Protein AF-A0A9P0GVW8-F1 (afdb_monomer)

Structure (mmCIF, N/CA/C/O backbone):
data_AF-A0A9P0GVW8-F1
#
_entry.id   AF-A0A9P0GVW8-F1
#
loop_
_atom_site.group_PDB
_atom_site.id
_atom_site.type_symbol
_atom_site.label_atom_id
_atom_site.label_alt_id
_atom_site.label_comp_id
_atom_site.label_asym_id
_atom_site.label_entity_id
_atom_site.label_seq_id
_atom_site.pdbx_PDB_ins_code
_atom_site.Cartn_x
_atom_site.Cartn_y
_atom_site.Cartn_z
_atom_site.occupancy
_atom_site.B_iso_or_equiv
_atom_site.auth_seq_id
_atom_site.auth_comp_id
_atom_site.auth_asym_id
_atom_site.auth_atom_id
_atom_site.pdbx_PDB_model_num
ATOM 1 N N . MET A 1 1 ? -28.899 -47.612 25.174 1.00 37.31 1 MET A N 1
ATOM 2 C CA . MET A 1 1 ? -28.979 -46.302 25.855 1.00 37.31 1 MET A CA 1
ATOM 3 C C . MET A 1 1 ? -28.428 -46.470 27.262 1.00 37.31 1 MET A C 1
ATOM 5 O O . MET A 1 1 ? -29.170 -46.831 28.167 1.00 37.31 1 MET A O 1
ATOM 9 N N . GLU A 1 2 ? -27.118 -46.295 27.426 1.00 34.00 2 GLU A N 1
ATOM 10 C CA . GLU A 1 2 ? -26.488 -46.214 28.748 1.00 34.00 2 GLU A CA 1
ATOM 11 C C . GLU A 1 2 ? -26.819 -44.853 29.369 1.00 34.00 2 GLU A C 1
ATOM 13 O O . GLU A 1 2 ? -26.696 -43.812 28.721 1.00 34.00 2 GLU A O 1
ATOM 18 N N . LYS A 1 3 ? -27.315 -44.865 30.608 1.00 38.97 3 LYS A N 1
ATOM 19 C CA . LYS A 1 3 ? -27.666 -43.654 31.353 1.00 38.97 3 LYS A CA 1
ATOM 20 C C . LYS A 1 3 ? -26.380 -42.923 31.745 1.00 38.97 3 LYS A C 1
ATOM 22 O O . LYS A 1 3 ? -25.624 -43.418 32.576 1.00 38.97 3 LYS A O 1
ATOM 27 N N . LEU A 1 4 ? -26.161 -41.739 31.174 1.00 36.34 4 LEU A N 1
ATOM 28 C CA . LEU A 1 4 ? -25.151 -40.789 31.641 1.00 36.34 4 LEU A CA 1
ATOM 29 C C . LEU A 1 4 ? -25.430 -40.434 33.108 1.00 36.34 4 LEU A C 1
ATOM 31 O O . LEU A 1 4 ? -26.510 -39.948 33.447 1.00 36.34 4 LEU A O 1
ATOM 35 N N . VAL A 1 5 ? -24.452 -40.697 33.974 1.00 40.62 5 VAL A N 1
ATOM 36 C CA . VAL A 1 5 ? -24.484 -40.311 35.386 1.00 40.62 5 VAL A CA 1
ATOM 37 C C . VAL A 1 5 ? -24.324 -38.786 35.462 1.00 40.62 5 VAL A C 1
ATOM 39 O O . VAL A 1 5 ? -23.344 -38.261 34.931 1.00 40.62 5 VAL A O 1
ATOM 42 N N . PRO A 1 6 ? -25.256 -38.044 36.086 1.00 44.03 6 PRO A N 1
ATOM 43 C CA . PRO A 1 6 ? -25.132 -36.599 36.222 1.00 44.03 6 PRO A CA 1
ATOM 44 C C . PRO A 1 6 ? -23.913 -36.264 37.089 1.00 44.03 6 PRO A C 1
ATOM 46 O O . PRO A 1 6 ? -23.734 -36.830 38.170 1.00 44.03 6 PRO A O 1
ATOM 49 N N . GLY A 1 7 ? -23.068 -35.345 36.612 1.00 43.28 7 GLY A N 1
ATOM 50 C CA . GLY A 1 7 ? -21.912 -34.853 37.361 1.00 43.28 7 GLY A CA 1
ATOM 51 C C . GLY A 1 7 ? -22.321 -34.384 38.760 1.00 43.28 7 GLY A C 1
ATOM 52 O O . GLY A 1 7 ? -23.349 -33.723 38.927 1.00 43.28 7 GLY A O 1
ATOM 53 N N . LYS A 1 8 ? -21.539 -34.766 39.780 1.00 50.53 8 LYS A N 1
ATOM 54 C CA . LYS A 1 8 ? -21.802 -34.399 41.178 1.00 50.53 8 LYS A CA 1
ATOM 55 C C . LYS A 1 8 ? -21.906 -32.877 41.291 1.00 50.53 8 LYS A C 1
ATOM 57 O O . LYS A 1 8 ? -20.953 -32.167 40.977 1.00 50.53 8 LYS A O 1
ATOM 62 N N . ARG A 1 9 ? -23.059 -32.388 41.756 1.00 50.91 9 ARG A N 1
ATOM 63 C CA . ARG A 1 9 ? -23.239 -30.972 42.099 1.00 50.91 9 ARG A CA 1
ATOM 64 C C . ARG A 1 9 ? -22.181 -30.572 43.140 1.00 50.91 9 ARG A C 1
ATOM 66 O O . ARG A 1 9 ? -21.893 -31.381 44.026 1.00 50.91 9 ARG A O 1
ATOM 73 N N . PRO A 1 10 ? -21.596 -29.366 43.052 1.00 60.00 10 PRO A N 1
ATOM 74 C CA . PRO A 1 10 ? -20.666 -28.887 44.068 1.00 60.00 10 PRO A CA 1
ATOM 75 C C . PRO A 1 10 ? -21.344 -28.899 45.445 1.00 60.00 10 PRO A C 1
ATOM 77 O O . PRO A 1 10 ? -22.494 -28.484 45.576 1.00 60.00 10 PRO A O 1
ATOM 80 N N . LEU A 1 11 ? -20.635 -29.396 46.467 1.00 79.56 11 LEU A N 1
ATOM 81 C CA . LEU A 1 11 ? -21.171 -29.557 47.829 1.00 79.56 11 LEU A CA 1
ATOM 82 C C . LEU A 1 11 ? -21.553 -28.228 48.505 1.00 79.56 11 LEU A C 1
ATOM 84 O O . LEU A 1 11 ? -22.305 -28.240 49.477 1.00 79.56 11 LEU A O 1
ATOM 88 N N . VAL A 1 12 ? -21.049 -27.097 48.005 1.00 92.38 12 VAL A N 1
ATOM 89 C CA . VAL A 1 12 ? -21.305 -25.753 48.535 1.00 92.38 12 VAL A CA 1
ATOM 90 C C . VAL A 1 12 ? -21.717 -24.829 47.381 1.00 92.38 12 VAL A C 1
ATOM 92 O O . VAL A 1 12 ? -20.983 -24.753 46.389 1.00 92.38 12 VAL A O 1
ATOM 95 N N . PRO A 1 13 ? -22.858 -24.121 47.477 1.00 91.88 13 PRO A N 1
ATOM 96 C CA . PRO A 1 13 ? -23.235 -23.072 46.532 1.00 91.88 13 PRO A CA 1
ATOM 97 C C . PRO A 1 13 ? -22.165 -21.978 46.417 1.00 91.88 13 PRO A C 1
ATOM 99 O O . PRO A 1 13 ? -21.588 -21.546 47.415 1.00 91.88 13 PRO A O 1
ATOM 102 N N . ARG A 1 14 ? -21.908 -21.503 45.191 1.00 90.19 14 ARG A N 1
ATOM 103 C CA . ARG A 1 14 ? -20.837 -20.533 44.899 1.00 90.19 14 ARG A CA 1
ATOM 104 C C . ARG A 1 14 ? -20.951 -19.245 45.720 1.00 90.19 14 ARG A C 1
ATOM 106 O O . ARG A 1 14 ? -19.938 -18.749 46.192 1.00 90.19 14 ARG A O 1
ATOM 113 N N . ASN A 1 15 ? -22.155 -18.702 45.870 1.00 86.62 15 ASN A N 1
ATOM 114 C CA . ASN A 1 15 ? -22.399 -17.471 46.623 1.00 86.62 15 ASN A CA 1
ATOM 115 C C . ASN A 1 15 ? -21.997 -17.616 48.097 1.00 86.62 15 ASN A C 1
ATOM 117 O O . ASN A 1 15 ? -21.282 -16.762 48.604 1.00 86.62 15 ASN A O 1
ATOM 121 N N . ILE A 1 16 ? -22.363 -18.732 48.736 1.00 93.56 16 ILE A N 1
ATOM 122 C CA . ILE A 1 16 ? -22.003 -19.021 50.132 1.00 93.56 16 ILE A CA 1
ATOM 123 C C . ILE A 1 16 ? -20.482 -19.146 50.269 1.00 93.56 16 ILE A C 1
ATOM 125 O O . ILE A 1 16 ? -19.890 -18.568 51.172 1.00 93.56 16 ILE A O 1
ATOM 129 N N . LEU A 1 17 ? -19.829 -19.845 49.335 1.00 95.44 17 LEU A N 1
ATOM 130 C CA . LEU A 1 17 ? -18.370 -19.957 49.307 1.00 95.44 17 LEU A CA 1
ATOM 131 C C . LEU A 1 17 ? -17.681 -18.584 49.219 1.00 95.44 17 LEU A C 1
ATOM 133 O O . LEU A 1 17 ? -16.753 -18.316 49.979 1.00 95.44 17 LEU A O 1
ATOM 137 N N . VAL A 1 18 ? -18.117 -17.730 48.287 1.00 94.19 18 VAL A N 1
ATOM 138 C CA . VAL A 1 18 ? -17.528 -16.399 48.074 1.00 94.19 18 VAL A CA 1
ATOM 139 C C . VAL A 1 18 ? -17.766 -15.500 49.289 1.00 94.19 18 VAL A C 1
ATOM 141 O O . VAL A 1 18 ? -16.824 -14.873 49.764 1.00 94.19 18 VAL A O 1
ATOM 144 N N . GLU A 1 19 ? -18.985 -15.476 49.829 1.00 94.88 19 GLU A N 1
ATOM 145 C CA . GLU A 1 19 ? -19.341 -14.656 50.992 1.00 94.88 19 GLU A CA 1
ATOM 146 C C . GLU A 1 19 ? -18.536 -15.053 52.238 1.00 94.88 19 GLU A C 1
ATOM 148 O O . GLU A 1 19 ? -17.972 -14.188 52.909 1.00 94.88 19 GLU A O 1
ATOM 153 N N . THR A 1 20 ? -18.415 -16.355 52.527 1.00 96.62 20 THR A N 1
ATOM 154 C CA . THR A 1 20 ? -17.641 -16.837 53.680 1.00 96.62 20 THR A CA 1
ATOM 155 C C . THR A 1 20 ? -16.153 -16.517 53.538 1.00 96.62 20 THR A C 1
ATOM 157 O O . THR A 1 20 ? -15.524 -16.137 54.520 1.00 96.62 20 THR A O 1
ATOM 160 N N . ILE A 1 21 ? -15.577 -16.606 52.333 1.00 96.75 21 ILE A N 1
ATOM 161 C CA . ILE A 1 21 ? -14.175 -16.218 52.099 1.00 96.75 21 ILE A CA 1
ATOM 162 C C . ILE A 1 21 ? -13.986 -14.705 52.280 1.00 96.75 21 ILE A C 1
ATOM 164 O O . ILE A 1 21 ? -13.040 -14.281 52.943 1.00 96.75 21 ILE A O 1
ATOM 168 N N . LEU A 1 22 ? -14.889 -13.881 51.736 1.00 94.56 22 LEU A N 1
ATOM 169 C CA . LEU A 1 22 ? -14.785 -12.421 51.814 1.00 94.56 22 LEU A CA 1
ATOM 170 C C . LEU A 1 22 ? -14.945 -11.873 53.238 1.00 94.56 22 LEU A C 1
ATOM 172 O O . LEU A 1 22 ? -14.288 -10.886 53.568 1.00 94.56 22 LEU A O 1
ATOM 176 N N . LYS A 1 23 ? -15.716 -12.540 54.110 1.00 96.94 23 LYS A N 1
ATOM 177 C CA . LYS A 1 23 ? -15.798 -12.197 55.547 1.00 96.94 23 LYS A CA 1
ATOM 178 C C . LYS A 1 23 ? -14.432 -12.199 56.241 1.00 96.94 23 LYS A C 1
ATOM 180 O O . LYS A 1 23 ? -14.224 -11.428 57.173 1.00 96.94 23 LYS A O 1
ATOM 185 N N . HIS A 1 24 ? -13.489 -12.993 55.738 1.00 97.25 24 HIS A N 1
ATOM 186 C CA . HIS A 1 24 ? -12.129 -13.102 56.261 1.00 97.25 24 HIS A CA 1
ATOM 187 C C . HIS A 1 24 ? -11.076 -12.425 55.363 1.00 97.25 24 HIS A C 1
ATOM 189 O O . HIS A 1 24 ? -9.889 -12.712 55.495 1.00 97.25 24 HIS A O 1
ATOM 195 N N . LYS A 1 25 ? -11.460 -11.510 54.451 1.00 94.88 25 LYS A N 1
ATOM 196 C CA . LYS A 1 25 ? -10.530 -10.857 53.497 1.00 94.88 25 LYS A CA 1
ATOM 197 C C . LYS A 1 25 ? -9.299 -10.240 54.177 1.00 94.88 25 LYS A C 1
ATOM 199 O O . LYS A 1 25 ? -8.190 -10.419 53.689 1.00 94.88 25 LYS A O 1
ATOM 204 N N . HIS A 1 26 ? -9.487 -9.568 55.312 1.00 94.69 26 HIS A N 1
ATOM 205 C CA . HIS A 1 26 ? -8.417 -8.898 56.063 1.00 94.69 26 HIS A CA 1
ATOM 206 C C . HIS A 1 26 ? -7.432 -9.869 56.743 1.00 94.69 26 HIS A C 1
ATOM 208 O O . HIS A 1 26 ? -6.271 -9.531 56.933 1.00 94.69 26 HIS A O 1
ATOM 214 N N . GLU A 1 27 ? -7.875 -11.080 57.083 1.00 96.25 27 GLU A N 1
ATOM 215 C CA . GLU A 1 27 ? -7.016 -12.149 57.614 1.00 96.25 27 GLU A CA 1
ATOM 216 C C . GLU A 1 27 ? -6.345 -12.954 56.490 1.00 96.25 27 GLU A C 1
ATOM 218 O O . GLU A 1 27 ? -5.279 -13.543 56.672 1.00 96.25 27 GLU A O 1
ATOM 223 N N . LEU A 1 28 ? -6.994 -13.005 55.324 1.00 96.38 28 LEU A N 1
ATOM 224 C CA . LEU A 1 28 ? -6.545 -13.744 54.152 1.00 96.38 28 LEU A CA 1
ATOM 225 C C . LEU A 1 28 ? -5.559 -12.979 53.278 1.00 96.38 28 LEU A C 1
ATOM 227 O O . LEU A 1 28 ? -4.893 -13.623 52.474 1.00 96.38 28 LEU A O 1
ATOM 231 N N . VAL A 1 29 ? -5.482 -11.653 53.374 1.00 95.00 29 VAL A N 1
ATOM 232 C CA . VAL A 1 29 ? -4.608 -10.835 52.527 1.00 95.00 29 VAL A CA 1
ATOM 233 C C . VAL A 1 29 ? -3.743 -9.940 53.393 1.00 95.00 29 VAL A C 1
ATOM 235 O O . VAL A 1 29 ? -4.238 -9.051 54.078 1.00 95.00 29 VAL A O 1
ATOM 238 N N . PHE A 1 30 ? -2.435 -10.160 53.326 1.00 91.69 30 PHE A N 1
ATOM 239 C CA . PHE A 1 30 ? -1.438 -9.349 54.014 1.00 91.69 30 PHE A CA 1
ATOM 240 C C . PHE A 1 30 ? -0.380 -8.930 52.994 1.00 91.69 30 PHE A C 1
ATOM 242 O O . PHE A 1 30 ? 0.156 -9.779 52.287 1.00 91.69 30 PHE A O 1
ATOM 249 N N . ASN A 1 31 ? -0.105 -7.627 52.876 1.00 88.19 31 ASN A N 1
ATOM 250 C CA . ASN A 1 31 ? 0.807 -7.067 51.865 1.00 88.19 31 ASN A CA 1
ATOM 251 C C . ASN A 1 31 ? 0.481 -7.491 50.415 1.00 88.19 31 ASN A C 1
ATOM 253 O O . ASN A 1 31 ? 1.380 -7.829 49.652 1.00 88.19 31 ASN A O 1
ATOM 257 N N . ASN A 1 32 ? -0.803 -7.492 50.033 1.00 87.06 32 ASN A N 1
ATOM 258 C CA . ASN A 1 32 ? -1.294 -7.963 48.724 1.00 87.06 32 ASN A CA 1
ATOM 259 C C . ASN A 1 32 ? -0.998 -9.441 48.395 1.00 87.06 32 ASN A C 1
ATOM 261 O O . ASN A 1 32 ? -1.241 -9.882 47.270 1.00 87.06 32 ASN A O 1
ATOM 265 N N . GLU A 1 33 ? -0.548 -10.238 49.364 1.00 93.19 33 GLU A N 1
ATOM 266 C CA . GLU A 1 33 ? -0.361 -11.677 49.211 1.00 93.19 33 GLU A CA 1
ATOM 267 C C . GLU A 1 33 ? -1.452 -12.458 49.948 1.00 93.19 33 GLU A C 1
ATOM 269 O O . GLU A 1 33 ? -1.861 -12.104 51.056 1.00 93.19 33 GLU A O 1
ATOM 274 N N . ILE A 1 34 ? -1.920 -13.549 49.333 1.00 95.94 34 ILE A N 1
ATOM 275 C CA . ILE A 1 34 ? -2.871 -14.469 49.965 1.00 95.94 34 ILE A CA 1
ATOM 276 C C . ILE A 1 34 ? -2.152 -15.259 51.066 1.00 95.94 34 ILE A C 1
ATOM 278 O O . ILE A 1 34 ? -1.076 -15.818 50.845 1.00 95.94 34 ILE A O 1
ATOM 282 N N . ALA A 1 35 ? -2.779 -15.358 52.237 1.00 96.19 35 ALA A N 1
ATOM 283 C CA . ALA A 1 35 ? -2.291 -16.094 53.391 1.00 96.19 35 ALA A CA 1
ATOM 284 C C . ALA A 1 35 ? -1.941 -17.541 53.022 1.00 96.19 35 ALA A C 1
ATOM 286 O O . ALA A 1 35 ? -2.724 -18.249 52.384 1.00 96.19 35 ALA A O 1
ATOM 287 N N . ARG A 1 36 ? -0.769 -18.002 53.475 1.00 96.88 36 ARG A N 1
ATOM 288 C CA . ARG A 1 36 ? -0.254 -19.356 53.205 1.00 96.88 36 ARG A CA 1
ATOM 289 C C . ARG A 1 36 ? -1.277 -20.430 53.585 1.00 96.88 36 ARG A C 1
ATOM 291 O O . ARG A 1 36 ? -2.038 -20.257 54.532 1.00 96.88 36 ARG A O 1
ATOM 298 N N . ALA A 1 37 ? -1.231 -21.585 52.921 1.00 96.31 37 ALA A N 1
ATOM 299 C CA . ALA A 1 37 ? -2.136 -22.715 53.182 1.00 96.31 37 ALA A CA 1
ATOM 300 C C . ALA A 1 37 ? -2.167 -23.193 54.650 1.00 96.31 37 ALA A C 1
ATOM 302 O O . ALA A 1 37 ? -3.135 -23.823 55.070 1.00 96.31 37 ALA A O 1
ATOM 303 N N . THR A 1 38 ? -1.114 -22.913 55.426 1.00 95.38 38 THR A N 1
ATOM 304 C CA . THR A 1 38 ? -0.998 -23.249 56.853 1.00 95.38 38 THR A CA 1
ATOM 305 C C . THR A 1 38 ? -1.628 -22.216 57.792 1.00 95.38 38 THR A C 1
ATOM 307 O O . THR A 1 38 ? -1.664 -22.449 58.999 1.00 95.38 38 THR A O 1
ATOM 310 N N . ALA A 1 39 ? -2.115 -21.081 57.282 1.00 96.00 39 ALA A N 1
ATOM 311 C CA . ALA A 1 39 ? -2.731 -20.044 58.100 1.00 96.00 39 ALA A CA 1
ATOM 312 C C . ALA A 1 39 ? -4.025 -20.549 58.762 1.00 96.00 39 ALA A C 1
ATOM 314 O O . ALA A 1 39 ? -4.862 -21.189 58.120 1.00 96.00 39 ALA A O 1
ATOM 315 N N . ALA A 1 40 ? -4.203 -20.229 60.048 1.00 97.12 40 ALA A N 1
ATOM 316 C CA . ALA A 1 40 ? -5.330 -20.707 60.851 1.00 97.12 40 ALA A CA 1
ATOM 317 C C . ALA A 1 40 ? -6.699 -20.269 60.295 1.00 97.12 40 ALA A C 1
ATOM 319 O O . ALA A 1 40 ? -7.667 -21.022 60.396 1.00 97.12 40 ALA A O 1
ATOM 320 N N . VAL A 1 41 ? -6.767 -19.110 59.629 1.00 97.50 41 VAL A N 1
ATOM 321 C CA . VAL A 1 41 ? -7.988 -18.584 58.996 1.00 97.50 41 VAL A CA 1
ATOM 322 C C . VAL A 1 41 ? -8.613 -19.565 57.996 1.00 97.50 41 VAL A C 1
ATOM 324 O O . VAL A 1 41 ? -9.834 -19.684 57.924 1.00 97.50 41 VAL A O 1
ATOM 327 N N . TRP A 1 42 ? -7.817 -20.379 57.291 1.00 97.56 42 TRP A N 1
ATOM 328 C CA . TRP A 1 42 ? -8.365 -21.380 56.371 1.00 97.56 42 TRP A CA 1
ATOM 329 C C . TRP A 1 42 ? -9.163 -22.472 57.089 1.00 97.56 42 TRP A C 1
ATOM 331 O O . TRP A 1 42 ? -10.110 -23.011 56.517 1.00 97.56 42 TRP A O 1
ATOM 341 N N . LYS A 1 43 ? -8.816 -22.789 58.345 1.00 97.50 43 LYS A N 1
ATOM 342 C CA . LYS A 1 43 ? -9.585 -23.717 59.187 1.00 97.50 43 LYS A CA 1
ATOM 343 C C . LYS A 1 43 ? -10.871 -23.091 59.711 1.00 97.50 43 LYS A C 1
ATOM 345 O O . LYS A 1 43 ? -11.870 -23.797 59.815 1.00 97.50 43 LYS A O 1
ATOM 350 N N . VAL A 1 44 ? -10.863 -21.784 59.967 1.00 97.44 44 VAL A N 1
ATOM 351 C CA . VAL A 1 44 ? -12.067 -21.022 60.326 1.00 97.44 44 VAL A CA 1
ATOM 352 C C . VAL A 1 44 ? -13.057 -21.014 59.156 1.00 97.44 44 VAL A C 1
ATOM 354 O O . VAL A 1 44 ? -14.227 -21.338 59.343 1.00 97.44 44 VAL A O 1
ATOM 357 N N . ILE A 1 45 ? -12.579 -20.768 57.931 1.00 97.50 45 ILE A N 1
ATOM 358 C CA . ILE A 1 45 ? -13.411 -20.801 56.715 1.00 97.50 45 ILE A CA 1
ATOM 359 C C . ILE A 1 45 ? -13.892 -22.229 56.407 1.00 97.50 45 ILE A C 1
ATOM 361 O O . ILE A 1 45 ? -15.055 -22.410 56.057 1.00 97.50 45 ILE A O 1
ATOM 365 N N . GLU A 1 46 ? -13.039 -23.254 56.565 1.00 97.56 46 GLU A N 1
ATOM 366 C CA . GLU A 1 46 ? -13.442 -24.669 56.433 1.00 97.56 46 GLU A CA 1
ATOM 367 C C . GLU A 1 46 ? -14.606 -24.996 57.383 1.00 97.56 46 GLU A C 1
ATOM 369 O O . GLU A 1 46 ? -15.604 -25.576 56.949 1.00 97.56 46 GLU A O 1
ATOM 374 N N . ALA A 1 47 ? -14.519 -24.575 58.649 1.00 96.69 47 ALA A N 1
ATOM 375 C CA . ALA A 1 47 ? -15.585 -24.763 59.629 1.00 96.69 47 ALA A CA 1
ATOM 376 C C . ALA A 1 47 ? -16.859 -23.975 59.268 1.00 96.69 47 ALA A C 1
ATOM 378 O O . ALA A 1 47 ? -17.954 -24.526 59.353 1.00 96.69 47 ALA A O 1
ATOM 379 N N . GLY A 1 48 ? -16.722 -22.731 58.790 1.00 95.75 48 GLY A N 1
ATOM 380 C CA . GLY A 1 48 ? -17.835 -21.893 58.320 1.00 95.75 48 GLY A CA 1
ATOM 381 C C . GLY A 1 48 ? -18.535 -22.405 57.053 1.00 95.75 48 GLY A C 1
ATOM 382 O O . GLY A 1 48 ? -19.606 -21.918 56.699 1.00 95.75 48 GLY A O 1
ATOM 383 N N . LEU A 1 49 ? -17.950 -23.395 56.373 1.00 96.44 49 LEU A N 1
ATOM 384 C CA . LEU A 1 49 ? -18.529 -24.105 55.230 1.00 96.44 49 LEU A CA 1
ATOM 385 C C . LEU A 1 49 ? -18.931 -25.547 55.587 1.00 96.44 49 LEU A C 1
ATOM 387 O O . LEU A 1 49 ? -18.952 -26.422 54.717 1.00 96.44 49 LEU A O 1
ATOM 391 N N . ASP A 1 50 ? -19.217 -25.817 56.863 1.00 96.25 50 ASP A N 1
ATOM 392 C CA . ASP A 1 50 ? -19.586 -27.131 57.407 1.00 96.25 50 ASP A CA 1
ATOM 393 C C . ASP A 1 50 ? -18.570 -28.243 57.088 1.00 96.25 50 ASP A C 1
ATOM 395 O O . ASP A 1 50 ? -18.937 -29.403 56.885 1.00 96.25 50 ASP A O 1
ATOM 399 N N . ASN A 1 51 ? -17.281 -27.908 56.976 1.00 95.38 51 ASN A N 1
ATOM 400 C CA . ASN A 1 51 ? -16.210 -28.820 56.560 1.00 95.38 51 ASN A CA 1
ATOM 401 C C . ASN A 1 51 ? -16.423 -29.467 55.174 1.00 95.38 51 ASN A C 1
ATOM 403 O O . ASN A 1 51 ? -15.781 -30.472 54.850 1.00 95.38 51 ASN A O 1
ATOM 407 N N . LYS A 1 52 ? -17.303 -28.903 54.332 1.00 95.19 52 LYS A N 1
ATOM 408 C CA . LYS A 1 52 ? -17.613 -29.424 52.988 1.00 95.19 52 LYS A CA 1
ATOM 409 C C . LYS A 1 52 ? -16.486 -29.186 51.980 1.00 95.19 52 LYS A C 1
ATOM 411 O O . LYS A 1 52 ? -16.430 -29.873 50.962 1.00 95.19 52 LYS A O 1
ATOM 416 N N . ILE A 1 53 ? -15.592 -28.231 52.250 1.00 95.62 53 ILE A N 1
ATOM 417 C CA . ILE A 1 53 ? -14.385 -27.954 51.461 1.00 95.62 53 ILE A CA 1
ATOM 418 C C . ILE A 1 53 ? -13.206 -27.825 52.424 1.00 95.62 53 ILE A C 1
ATOM 420 O O . ILE A 1 53 ? -13.249 -27.028 53.356 1.00 95.62 53 ILE A O 1
ATOM 424 N N . LYS A 1 54 ? -12.143 -28.602 52.196 1.00 96.69 54 LYS A N 1
ATOM 425 C CA . LYS A 1 54 ? -10.939 -28.582 53.037 1.00 96.69 54 LYS A CA 1
ATOM 426 C C . LYS A 1 54 ? -10.181 -27.259 52.920 1.00 96.69 54 LYS A C 1
ATOM 428 O O . LYS A 1 54 ? -10.075 -26.709 51.825 1.00 96.69 54 LYS A O 1
ATOM 433 N N . ALA A 1 55 ? -9.569 -26.819 54.023 1.00 97.25 55 ALA A N 1
ATOM 434 C CA . ALA A 1 55 ? -8.717 -25.627 54.096 1.00 97.25 55 ALA A CA 1
ATOM 435 C C . ALA A 1 55 ? -7.676 -25.548 52.960 1.00 97.25 55 ALA A C 1
ATOM 437 O O . ALA A 1 55 ? -7.514 -24.510 52.323 1.00 97.25 55 ALA A O 1
ATOM 438 N N . THR A 1 56 ? -7.019 -26.667 52.644 1.00 95.81 56 THR A N 1
ATOM 439 C CA . THR A 1 56 ? -6.029 -26.743 51.558 1.00 95.81 56 THR A CA 1
ATOM 440 C C . THR A 1 56 ? -6.650 -26.514 50.179 1.00 95.81 56 THR A C 1
ATOM 442 O O . THR A 1 56 ? -6.068 -25.815 49.352 1.00 95.81 56 THR A O 1
ATOM 445 N N . SER A 1 57 ? -7.850 -27.045 49.933 1.00 96.38 57 SER A N 1
ATOM 446 C CA . SER A 1 57 ? -8.588 -26.825 48.687 1.00 96.38 57 SER A CA 1
ATOM 447 C C . SER A 1 57 ? -9.062 -25.379 48.554 1.00 96.38 57 SER A C 1
ATOM 449 O O . SER A 1 57 ? -8.942 -24.818 47.469 1.00 96.38 57 SER A O 1
ATOM 451 N N . LEU A 1 58 ? -9.536 -24.756 49.641 1.00 97.19 58 LEU A N 1
ATOM 452 C CA . LEU A 1 58 ? -9.908 -23.335 49.662 1.00 97.19 58 LEU A CA 1
ATOM 453 C C . LEU A 1 58 ? -8.718 -22.445 49.280 1.00 97.19 58 LEU A C 1
ATOM 455 O O . LEU A 1 58 ? -8.841 -21.613 48.384 1.00 97.19 58 LEU A O 1
ATOM 459 N N . HIS A 1 59 ? -7.547 -22.696 49.870 1.00 97.75 59 HIS A N 1
ATOM 460 C CA . HIS A 1 59 ? -6.314 -21.996 49.512 1.00 97.75 59 HIS A CA 1
ATOM 461 C C . HIS A 1 59 ? -5.966 -22.167 48.023 1.00 97.75 59 HIS A C 1
ATOM 463 O O . HIS A 1 59 ? -5.745 -21.180 47.323 1.00 97.75 59 HIS A O 1
ATOM 469 N N . SER A 1 60 ? -5.963 -23.401 47.501 1.00 95.94 60 SER A N 1
ATOM 470 C CA . SER A 1 60 ? -5.686 -23.655 46.078 1.00 95.94 60 SER A CA 1
ATOM 471 C C . SER A 1 60 ? -6.691 -22.976 45.144 1.00 95.94 60 SER A C 1
ATOM 473 O O . SER A 1 60 ? -6.316 -22.527 44.063 1.00 95.94 60 SER A O 1
ATOM 475 N N . MET A 1 61 ? -7.960 -22.875 45.547 1.00 96.25 61 MET A N 1
ATOM 476 C CA . MET A 1 61 ? -8.989 -22.165 44.789 1.00 96.25 61 MET A CA 1
ATOM 477 C C . MET A 1 61 ? -8.730 -20.659 44.755 1.00 96.25 61 MET A C 1
ATOM 479 O O . MET A 1 61 ? -8.800 -20.073 43.675 1.00 96.25 61 MET A O 1
ATOM 483 N N . CYS A 1 62 ? -8.384 -20.052 45.893 1.00 95.31 62 CYS A N 1
ATOM 484 C CA . CYS A 1 62 ? -8.038 -18.634 45.965 1.00 95.31 62 CYS A CA 1
ATOM 485 C C . CYS A 1 62 ? -6.758 -18.325 45.181 1.00 95.31 62 CYS A C 1
ATOM 487 O O . CYS A 1 62 ? -6.765 -17.422 44.359 1.00 95.31 62 CYS A O 1
ATOM 489 N N . VAL A 1 63 ? -5.684 -19.106 45.334 1.00 94.56 63 VAL A N 1
ATOM 490 C CA . VAL A 1 63 ? -4.426 -18.888 44.590 1.00 94.56 63 VAL A CA 1
ATOM 491 C C . VAL A 1 63 ? -4.602 -19.114 43.086 1.00 94.56 63 VAL A C 1
ATOM 493 O O . VAL A 1 63 ? -4.082 -18.340 42.283 1.00 94.56 63 VAL A O 1
ATOM 496 N N . GLY A 1 64 ? -5.375 -20.131 42.696 1.00 91.56 64 GLY A N 1
ATOM 497 C CA . GLY A 1 64 ? -5.701 -20.438 41.300 1.00 91.56 64 GLY A CA 1
ATOM 498 C C . GLY A 1 64 ? -6.773 -19.536 40.681 1.00 91.56 64 GLY A C 1
ATOM 499 O O . GLY A 1 64 ? -7.244 -19.832 39.587 1.00 91.56 64 GLY A O 1
ATOM 500 N N . ASN A 1 65 ? -7.197 -18.481 41.385 1.00 91.12 65 ASN A N 1
ATOM 501 C CA . ASN A 1 65 ? -8.245 -17.544 40.980 1.00 91.12 65 ASN A CA 1
ATOM 502 C C . ASN A 1 65 ? -9.567 -18.207 40.544 1.00 91.12 65 ASN A C 1
ATOM 504 O O . ASN A 1 65 ? -10.289 -17.700 39.681 1.00 91.12 65 ASN A O 1
ATOM 508 N N . ARG A 1 66 ? -9.913 -19.355 41.137 1.00 87.38 66 ARG A N 1
ATOM 509 C CA . ARG A 1 66 ? -11.191 -20.011 40.848 1.00 87.38 66 ARG A CA 1
ATOM 510 C C . ARG A 1 66 ? -12.327 -19.139 41.356 1.00 87.38 66 ARG A C 1
ATOM 512 O O . ARG A 1 66 ? -12.242 -18.577 42.442 1.00 87.38 66 ARG A O 1
ATOM 519 N N . TYR A 1 67 ? -13.383 -19.019 40.556 1.00 87.44 67 TYR A N 1
ATOM 520 C CA . TYR A 1 67 ? -14.511 -18.122 40.829 1.00 87.44 67 TYR A CA 1
ATOM 521 C C . TYR A 1 67 ? -14.127 -16.643 41.019 1.00 87.44 67 TYR A C 1
ATOM 523 O O . TYR A 1 67 ? -14.917 -15.903 41.601 1.00 87.44 67 TYR A O 1
ATOM 531 N N . HIS A 1 68 ? -12.961 -16.218 40.512 1.00 84.62 68 HIS A N 1
ATOM 532 C CA . HIS A 1 68 ? -12.382 -14.879 40.694 1.00 84.62 68 HIS A CA 1
ATOM 533 C C . HIS A 1 68 ? -11.995 -14.535 42.142 1.00 84.62 68 HIS A C 1
ATOM 535 O O . HIS A 1 68 ? -11.852 -13.367 42.490 1.00 84.62 68 HIS A O 1
ATOM 541 N N . LEU A 1 69 ? -11.803 -15.545 43.000 1.00 91.81 69 LEU A N 1
ATOM 542 C CA . LEU A 1 69 ? -11.493 -15.338 44.417 1.00 91.81 69 LEU A CA 1
ATOM 543 C C . LEU A 1 69 ? -10.159 -14.613 44.648 1.00 91.81 69 LEU A C 1
ATOM 545 O O . LEU A 1 69 ? -10.073 -13.840 45.594 1.00 91.81 69 LEU A O 1
ATOM 549 N N . LYS A 1 70 ? -9.138 -14.817 43.796 1.00 93.06 70 LYS A N 1
ATOM 550 C CA . LYS A 1 70 ? -7.865 -14.082 43.910 1.00 93.06 70 LYS A CA 1
ATOM 551 C C . LYS A 1 70 ? -8.106 -12.603 43.685 1.00 93.06 70 LYS A C 1
ATOM 553 O O . LYS A 1 70 ? -7.762 -11.814 44.548 1.00 93.06 70 LYS A O 1
ATOM 558 N N . SER A 1 71 ? -8.742 -12.268 42.562 1.00 85.94 71 SER A N 1
ATOM 559 C CA . SER A 1 71 ? -9.052 -10.889 42.177 1.00 85.94 71 SER A CA 1
ATOM 560 C C . SER A 1 71 ? -9.881 -10.191 43.256 1.00 85.94 71 SER A C 1
ATOM 562 O O . SER A 1 71 ? -9.485 -9.145 43.747 1.00 85.94 71 SER A O 1
ATOM 564 N N . LEU A 1 72 ? -10.943 -10.838 43.746 1.00 87.56 72 LEU A N 1
ATOM 565 C CA . LEU A 1 72 ? -11.794 -10.294 44.813 1.00 87.56 72 LEU A CA 1
ATOM 566 C C . LEU A 1 72 ? -11.045 -10.050 46.140 1.00 87.56 72 LEU A C 1
ATOM 568 O O . LEU A 1 72 ? -11.368 -9.117 46.884 1.00 87.56 72 LEU A O 1
ATOM 572 N N . LEU A 1 73 ? -10.057 -10.892 46.457 1.00 91.06 73 LEU A N 1
ATOM 573 C CA . LEU A 1 73 ? -9.233 -10.763 47.658 1.00 91.06 73 LEU A CA 1
ATOM 574 C C . LEU A 1 73 ? -8.132 -9.704 47.492 1.00 91.06 73 LEU A C 1
ATOM 576 O O . LEU A 1 73 ? -7.934 -8.908 48.403 1.00 91.06 73 LEU A O 1
ATOM 580 N N . THR A 1 74 ? -7.431 -9.673 46.358 1.00 84.81 74 THR A N 1
ATOM 581 C CA . THR A 1 74 ? -6.255 -8.812 46.148 1.00 84.81 74 THR A CA 1
ATOM 582 C C . THR A 1 74 ? -6.574 -7.440 45.572 1.00 84.81 74 THR A C 1
ATOM 584 O O . THR A 1 74 ? -5.722 -6.561 45.655 1.00 84.81 74 THR A O 1
ATOM 587 N N . ASP A 1 75 ? -7.765 -7.228 45.007 1.00 82.25 75 ASP A N 1
ATOM 588 C CA . ASP A 1 75 ? -8.183 -5.885 44.616 1.00 82.25 75 ASP A CA 1
ATOM 589 C C . ASP A 1 75 ? -8.363 -5.039 45.883 1.00 82.25 75 ASP A C 1
ATOM 591 O O . ASP A 1 75 ? -9.258 -5.257 46.711 1.00 82.25 75 ASP A O 1
ATOM 595 N N . THR A 1 76 ? -7.443 -4.086 46.044 1.00 54.00 76 THR A N 1
ATOM 596 C CA . THR A 1 76 ? -7.489 -2.993 47.021 1.00 54.00 76 THR A CA 1
ATOM 597 C C . THR A 1 76 ? -8.515 -1.928 46.641 1.00 54.00 76 THR A C 1
ATOM 599 O O . THR A 1 76 ? -8.777 -1.033 47.439 1.00 54.00 76 THR A O 1
ATOM 602 N N . ALA A 1 77 ? -9.110 -2.023 45.446 1.00 49.31 77 ALA A N 1
ATOM 603 C CA . ALA A 1 77 ? -10.317 -1.287 45.116 1.00 49.31 77 ALA A CA 1
ATOM 604 C C . ALA A 1 77 ? -11.430 -1.784 46.044 1.00 49.31 77 ALA A C 1
ATOM 606 O O . ALA A 1 77 ? -11.731 -2.979 46.108 1.00 49.31 77 ALA A O 1
ATOM 607 N N . THR A 1 78 ? -11.960 -0.868 46.843 1.00 45.03 78 THR A N 1
ATOM 608 C CA . THR A 1 78 ? -13.061 -1.106 47.764 1.00 45.03 78 THR A CA 1
ATOM 609 C C . THR A 1 78 ? -14.168 -1.897 47.067 1.00 45.03 78 THR A C 1
ATOM 611 O O . THR A 1 78 ? -14.578 -1.581 45.954 1.00 45.03 78 THR A O 1
ATOM 614 N N . LEU A 1 79 ? -14.683 -2.926 47.746 1.00 40.94 79 LEU A N 1
ATOM 615 C CA . LEU A 1 79 ? -16.033 -3.432 47.497 1.00 40.94 79 LEU A CA 1
ATOM 616 C C . LEU A 1 79 ? -17.026 -2.355 47.971 1.00 40.94 79 LEU A C 1
ATOM 618 O O . LEU A 1 79 ? -17.789 -2.581 48.903 1.00 40.94 79 LEU A O 1
ATOM 622 N N . ASP A 1 80 ? -16.973 -1.167 47.369 1.00 43.25 80 ASP A N 1
ATOM 623 C CA . ASP A 1 80 ? -18.147 -0.319 47.281 1.00 43.25 80 ASP A CA 1
ATOM 624 C C . ASP A 1 80 ? -18.982 -0.949 46.174 1.00 43.25 80 ASP A C 1
ATOM 626 O O . ASP A 1 80 ? -18.613 -0.938 45.000 1.00 43.25 80 ASP A O 1
ATOM 630 N N . ALA A 1 81 ? -20.083 -1.574 46.571 1.00 43.53 81 ALA A N 1
ATOM 631 C CA . ALA A 1 81 ? -21.016 -2.266 45.692 1.00 43.53 81 ALA A CA 1
ATOM 632 C C . ALA A 1 81 ? -21.762 -1.330 44.710 1.00 43.53 81 ALA A C 1
ATOM 634 O O . ALA A 1 81 ? -22.683 -1.787 44.043 1.00 43.53 81 ALA A O 1
ATOM 635 N N . ASP A 1 82 ? -21.321 -0.076 44.567 1.00 47.91 82 ASP A N 1
ATOM 636 C CA . ASP A 1 82 ? -21.993 0.993 43.823 1.00 47.91 82 ASP A CA 1
ATOM 637 C C . ASP A 1 82 ? -21.086 1.606 42.729 1.00 47.91 82 ASP A C 1
ATOM 639 O O . ASP A 1 82 ? -21.208 2.783 42.389 1.00 47.91 82 ASP A O 1
ATOM 643 N N . GLN A 1 83 ? -20.118 0.854 42.188 1.00 55.06 83 GLN A N 1
ATOM 644 C CA . GLN A 1 83 ? -19.383 1.296 40.994 1.00 55.06 83 GLN A CA 1
ATOM 645 C C . GLN A 1 83 ? -20.196 0.990 39.733 1.00 55.06 83 GLN A C 1
ATOM 647 O O . GLN A 1 83 ? -20.063 -0.067 39.112 1.00 55.06 83 GLN A O 1
ATOM 652 N N . GLU A 1 84 ? -21.057 1.936 39.374 1.00 69.12 84 GLU A N 1
ATOM 653 C CA . GLU A 1 84 ? -21.871 1.907 38.163 1.00 69.12 84 GLU A CA 1
ATOM 654 C C . GLU A 1 84 ? -21.162 2.668 37.028 1.00 69.12 84 GLU A C 1
ATOM 656 O O . GLU A 1 84 ? -20.589 3.743 37.226 1.00 69.12 84 GLU A O 1
ATOM 661 N N . TYR A 1 85 ? -21.188 2.109 35.816 1.00 73.12 85 TYR A N 1
ATOM 662 C CA . TYR A 1 85 ? -20.923 2.859 34.588 1.00 73.12 85 TYR A CA 1
ATOM 663 C C . TYR A 1 85 ? -22.132 2.718 33.681 1.00 73.12 85 TYR A C 1
ATOM 665 O O . TYR A 1 85 ? -22.684 1.625 33.557 1.00 73.12 85 TYR A O 1
ATOM 673 N N . GLU A 1 86 ? -22.498 3.806 33.018 1.00 79.88 86 GLU A N 1
ATOM 674 C CA . GLU A 1 86 ? -23.644 3.834 32.116 1.00 79.88 86 GLU A CA 1
ATOM 675 C C . GLU A 1 86 ? -23.192 4.246 30.720 1.00 79.88 86 GLU A C 1
ATOM 677 O O . GLU A 1 86 ? -22.440 5.210 30.549 1.00 79.88 86 GLU A O 1
ATOM 682 N N . THR A 1 87 ? -23.620 3.471 29.723 1.00 76.19 87 THR A N 1
ATOM 683 C CA . THR A 1 87 ? -23.388 3.762 28.302 1.00 76.19 87 THR A CA 1
ATOM 684 C C . THR A 1 87 ? -24.698 4.238 27.700 1.00 76.19 87 THR A C 1
ATOM 686 O O . THR A 1 87 ? -25.700 3.533 27.787 1.00 76.19 87 THR A O 1
ATOM 689 N N . ILE A 1 88 ? -24.688 5.427 27.111 1.00 85.62 88 ILE A N 1
ATOM 690 C CA . ILE A 1 88 ? -25.880 6.100 26.595 1.00 85.62 88 ILE A CA 1
ATOM 691 C C . ILE A 1 88 ? -25.693 6.535 25.145 1.00 85.62 88 ILE A C 1
ATOM 693 O O . ILE A 1 88 ? -24.572 6.772 24.695 1.00 85.62 88 ILE A O 1
ATOM 697 N N . ASP A 1 89 ? -26.798 6.681 24.423 1.00 83.12 89 ASP A N 1
ATOM 698 C CA . ASP A 1 89 ? -26.794 7.218 23.061 1.00 83.12 89 ASP A CA 1
ATOM 699 C C . ASP A 1 89 ? -26.381 8.703 23.047 1.00 83.12 89 ASP A C 1
ATOM 701 O O . ASP A 1 89 ? -26.431 9.386 24.074 1.00 83.12 89 ASP A O 1
ATOM 705 N N . GLU A 1 90 ? -26.008 9.234 21.875 1.00 81.94 90 GLU A N 1
ATOM 706 C CA . GLU A 1 90 ? -25.562 10.630 21.675 1.00 81.94 90 GLU A CA 1
ATOM 707 C C . GLU A 1 90 ? -26.729 11.651 21.752 1.00 81.94 90 GLU A C 1
ATOM 709 O O . GLU A 1 90 ? -26.863 12.554 20.931 1.00 81.94 90 GLU A O 1
ATOM 714 N N . SER A 1 91 ? -27.617 11.510 22.744 1.00 88.12 91 SER A N 1
ATOM 715 C CA . SER A 1 91 ? -28.740 12.414 23.005 1.00 88.12 91 SER A CA 1
ATOM 716 C C . SER A 1 91 ? -28.406 13.382 24.132 1.00 88.12 91 SER A C 1
ATOM 718 O O . SER A 1 91 ? -28.244 12.986 25.287 1.00 88.12 91 SER A O 1
ATOM 720 N N . LYS A 1 92 ? -28.389 14.686 23.834 1.00 86.44 92 LYS A N 1
ATOM 721 C CA . LYS A 1 92 ? -28.014 15.705 24.826 1.00 86.44 92 LYS A CA 1
ATOM 722 C C . LYS A 1 92 ? -28.934 15.740 26.045 1.00 86.44 92 LYS A C 1
ATOM 724 O O . LYS A 1 92 ? -28.489 16.016 27.159 1.00 86.44 92 LYS A O 1
ATOM 729 N N . ALA A 1 93 ? -30.221 15.469 25.834 1.00 87.69 93 ALA A N 1
ATOM 730 C CA . ALA A 1 93 ? -31.197 15.378 26.911 1.00 87.69 93 ALA A CA 1
ATOM 731 C C . ALA A 1 93 ? -30.876 14.204 27.846 1.00 87.69 93 ALA A C 1
ATOM 733 O O . ALA A 1 93 ? -30.892 14.375 29.065 1.00 87.69 93 ALA A O 1
ATOM 734 N N . LEU A 1 94 ? -30.521 13.048 27.275 1.00 87.38 94 LEU A N 1
ATOM 735 C CA . LEU A 1 94 ? -30.147 11.857 28.032 1.00 87.38 94 LEU A CA 1
ATOM 736 C C . LEU A 1 94 ? -28.816 12.057 28.766 1.00 87.38 94 LEU A C 1
ATOM 738 O O . LEU A 1 94 ? -28.742 11.789 29.959 1.00 87.38 94 LEU A O 1
ATOM 742 N N . GLU A 1 95 ? -27.807 12.625 28.101 1.00 90.88 95 GLU A N 1
ATOM 743 C CA . GLU A 1 95 ? -26.523 12.982 28.717 1.00 90.88 95 GLU A CA 1
ATOM 744 C C . GLU A 1 95 ? -26.704 13.874 29.950 1.00 90.88 95 GLU A C 1
ATOM 746 O O . GLU A 1 95 ? -26.137 13.607 31.010 1.00 90.88 95 GLU A O 1
ATOM 751 N N . ASN A 1 96 ? -27.513 14.931 29.831 1.00 92.12 96 ASN A N 1
ATOM 752 C CA . ASN A 1 96 ? -27.782 15.842 30.941 1.00 92.12 96 ASN A CA 1
ATOM 753 C C . ASN A 1 96 ? -28.574 15.164 32.065 1.00 92.12 96 ASN A C 1
ATOM 755 O O . ASN A 1 96 ? -28.283 15.407 33.235 1.00 92.12 96 ASN A O 1
ATOM 759 N N . ALA A 1 97 ? -29.548 14.312 31.732 1.00 89.56 97 ALA A N 1
ATOM 760 C CA . ALA A 1 97 ? -30.305 13.555 32.724 1.00 89.56 97 ALA A CA 1
ATOM 761 C C . ALA A 1 97 ? -29.401 12.581 33.495 1.00 89.56 97 ALA A C 1
ATOM 763 O O . ALA A 1 97 ? -29.449 12.544 34.722 1.00 89.56 97 ALA A O 1
ATOM 764 N N . CYS A 1 98 ? -28.529 11.849 32.798 1.00 91.06 98 CYS A N 1
ATOM 765 C CA . CYS A 1 98 ? -27.564 10.943 33.414 1.00 91.06 98 CYS A CA 1
ATOM 766 C C . CYS A 1 98 ? -26.552 11.694 34.286 1.00 91.06 98 CYS A C 1
ATOM 768 O O . CYS A 1 98 ? -26.290 11.262 35.405 1.00 91.06 98 CYS A O 1
ATOM 770 N N . ALA A 1 99 ? -26.028 12.836 33.830 1.00 92.94 99 ALA A N 1
ATOM 771 C CA . ALA A 1 99 ? -25.156 13.680 34.651 1.00 92.94 99 ALA A CA 1
ATOM 772 C C . ALA A 1 99 ? -25.861 14.122 35.945 1.00 92.94 99 ALA A C 1
ATOM 774 O O . ALA A 1 99 ? -25.315 13.998 37.041 1.00 92.94 99 ALA A O 1
ATOM 775 N N . LEU A 1 100 ? -27.119 14.553 35.845 1.00 91.69 100 LEU A N 1
ATOM 776 C CA . LEU A 1 100 ? -27.882 14.983 37.011 1.00 91.69 100 LEU A CA 1
ATOM 777 C C . LEU A 1 100 ? -28.133 13.834 37.994 1.00 91.69 100 LEU A C 1
ATOM 779 O O . LEU A 1 100 ? -27.922 14.005 39.192 1.00 91.69 100 LEU A O 1
ATOM 783 N N . ILE A 1 101 ? -28.571 12.677 37.493 1.00 91.25 101 ILE A N 1
ATOM 784 C CA . ILE A 1 101 ? -28.969 11.529 38.318 1.00 91.25 101 ILE A CA 1
ATOM 785 C C . ILE A 1 101 ? -27.751 10.846 38.944 1.00 91.25 101 ILE A C 1
ATOM 787 O O . ILE A 1 101 ? -27.748 10.590 40.145 1.00 91.25 101 ILE A O 1
ATOM 791 N N . PHE A 1 102 ? -26.720 10.560 38.148 1.00 90.50 102 PHE A N 1
ATOM 792 C CA . PHE A 1 102 ? -25.619 9.698 38.576 1.00 90.50 102 PHE A CA 1
ATOM 793 C C . PHE A 1 102 ? -24.426 10.456 39.161 1.00 90.50 102 PHE A C 1
ATOM 795 O O . PHE A 1 102 ? -23.668 9.876 39.935 1.00 90.50 102 PHE A O 1
ATOM 802 N N . SER A 1 103 ? -24.229 11.737 38.827 1.00 90.88 103 SER A N 1
ATOM 803 C CA . SER A 1 103 ? -23.108 12.526 39.365 1.00 90.88 103 SER A CA 1
ATOM 804 C C . SER A 1 103 ? -23.527 13.750 40.181 1.00 90.88 103 SER A C 1
ATOM 806 O O . SER A 1 103 ? -22.667 14.375 40.812 1.00 90.88 103 SER A O 1
ATOM 808 N N . GLY A 1 104 ? -24.823 14.088 40.196 1.00 91.94 104 GLY A N 1
ATOM 809 C CA . GLY A 1 104 ? -25.348 15.303 40.822 1.00 91.94 104 GLY A CA 1
ATOM 810 C C . GLY A 1 104 ? -25.011 16.582 40.049 1.00 91.94 104 GLY A C 1
ATOM 811 O O . GLY A 1 104 ? -25.163 17.687 40.578 1.00 91.94 104 GLY A O 1
ATOM 812 N N . ASP A 1 105 ? -24.524 16.465 38.810 1.00 93.62 105 ASP A N 1
ATOM 813 C CA . ASP A 1 105 ? -24.153 17.611 37.990 1.00 93.62 105 ASP A CA 1
ATOM 814 C C . ASP A 1 105 ? -25.331 18.081 37.138 1.00 93.62 105 ASP A C 1
ATOM 816 O O . ASP A 1 105 ? -25.894 17.331 36.353 1.00 93.62 105 ASP A O 1
ATOM 820 N N . PHE A 1 106 ? -25.672 19.367 37.237 1.00 89.94 106 PHE A N 1
ATOM 821 C CA . PHE A 1 106 ? -26.820 19.959 36.534 1.00 89.94 106 PHE A CA 1
ATOM 822 C C . PHE A 1 106 ? -26.805 19.799 35.008 1.00 89.94 106 PHE A C 1
ATOM 824 O O . PHE A 1 106 ? -27.841 19.950 34.366 1.00 89.94 106 PHE A O 1
ATOM 831 N N . ASN A 1 107 ? -25.634 19.570 34.418 1.00 92.69 107 ASN A N 1
ATOM 832 C CA . ASN A 1 107 ? -25.480 19.299 32.999 1.00 92.69 107 ASN A CA 1
ATOM 833 C C . ASN A 1 107 ? -24.176 18.543 32.738 1.00 92.69 107 ASN A C 1
ATOM 835 O O . ASN A 1 107 ? -23.245 18.535 33.552 1.00 92.69 107 ASN A O 1
ATOM 839 N N . ILE A 1 108 ? -24.093 17.967 31.545 1.00 94.00 108 ILE A N 1
ATOM 840 C CA . ILE A 1 108 ? -22.955 17.158 31.127 1.00 94.00 108 ILE A CA 1
ATOM 841 C C . ILE A 1 108 ? -21.656 17.964 30.977 1.00 94.00 108 ILE A C 1
ATOM 843 O O . ILE A 1 108 ? -20.565 17.431 31.152 1.00 94.00 108 ILE A O 1
ATOM 847 N N . THR A 1 109 ? -21.745 19.272 30.722 1.00 93.12 109 THR A N 1
ATOM 848 C CA . THR A 1 109 ? -20.575 20.159 30.644 1.00 93.12 109 THR A CA 1
ATOM 849 C C . THR A 1 109 ? -19.877 20.277 31.999 1.00 93.12 109 THR A C 1
ATOM 851 O O . THR A 1 109 ? -18.647 20.232 32.071 1.00 93.12 109 THR A O 1
ATOM 854 N N . LYS A 1 110 ? -20.654 20.401 33.085 1.00 93.75 110 LYS A N 1
ATOM 855 C CA . LYS A 1 110 ? -20.139 20.433 34.457 1.00 93.75 110 LYS A CA 1
ATOM 856 C C . LYS A 1 110 ? -19.549 19.080 34.858 1.00 93.75 110 LYS A C 1
ATOM 858 O O . LYS A 1 110 ? -18.451 19.057 35.409 1.00 93.75 110 LYS A O 1
ATOM 863 N N . TYR A 1 111 ? -20.216 17.982 34.499 1.00 95.62 111 TYR A N 1
ATOM 864 C CA . TYR A 1 111 ? -19.680 16.630 34.671 1.00 95.62 111 TYR A CA 1
ATOM 865 C C . TYR A 1 111 ? -18.313 16.467 33.986 1.00 95.62 111 TYR A C 1
ATOM 867 O O . TYR A 1 111 ? -17.326 16.130 34.639 1.00 95.62 111 TYR A O 1
ATOM 875 N N . ALA A 1 112 ? -18.213 16.813 32.696 1.00 95.44 112 ALA A N 1
ATOM 876 C CA . ALA A 1 112 ? -16.963 16.723 31.943 1.00 95.44 112 ALA A CA 1
ATOM 877 C C . ALA A 1 112 ? -15.838 17.564 32.582 1.00 95.44 112 ALA A C 1
ATOM 879 O O . ALA A 1 112 ? -14.700 17.107 32.670 1.00 95.44 112 ALA A O 1
ATOM 880 N N . ASN A 1 113 ? -16.141 18.762 33.097 1.00 94.62 113 ASN A N 1
ATOM 881 C CA . ASN A 1 113 ? -15.171 19.584 33.835 1.00 94.62 113 ASN A CA 1
ATOM 882 C C . ASN A 1 113 ? -14.645 18.910 35.107 1.00 94.62 113 ASN A C 1
ATOM 884 O O . ASN A 1 113 ? -13.461 19.029 35.424 1.00 94.62 113 ASN A O 1
ATOM 888 N N . ARG A 1 114 ? -15.493 18.187 35.841 1.00 94.88 114 ARG A N 1
ATOM 889 C CA . ARG A 1 114 ? -15.038 17.418 37.006 1.00 94.88 114 ARG A CA 1
ATOM 890 C C . ARG A 1 114 ? -14.118 16.275 36.582 1.00 94.88 114 ARG A C 1
ATOM 892 O O . ARG A 1 114 ? -13.074 16.091 37.203 1.00 94.88 114 ARG A O 1
ATOM 899 N N . CYS A 1 115 ? -14.400 15.615 35.454 1.00 95.19 115 CYS A N 1
ATOM 900 C CA . CYS A 1 115 ? -13.485 14.635 34.852 1.00 95.19 115 CYS A CA 1
ATOM 901 C C . CYS A 1 115 ? -12.132 15.244 34.427 1.00 95.19 115 CYS A C 1
ATOM 903 O O . CYS A 1 115 ? -11.131 14.534 34.381 1.00 95.19 115 CYS A O 1
ATOM 905 N N . PHE A 1 116 ? -12.053 16.554 34.147 1.00 94.81 116 PHE A N 1
ATOM 906 C CA . PHE A 1 116 ? -10.779 17.219 33.831 1.00 94.81 116 PHE A CA 1
ATOM 907 C C . PHE A 1 116 ? -9.837 17.311 35.045 1.00 94.81 116 PHE A C 1
ATOM 909 O O . PHE A 1 116 ? -8.621 17.420 34.888 1.00 94.81 116 PHE A O 1
ATOM 916 N N . ASN A 1 117 ? -10.346 17.239 36.270 1.00 88.19 117 ASN A N 1
ATOM 917 C CA . ASN A 1 117 ? -9.555 17.423 37.485 1.00 88.19 117 ASN A CA 1
ATOM 918 C C . ASN A 1 117 ? -9.254 16.083 38.175 1.00 88.19 117 ASN A C 1
ATOM 920 O O . ASN A 1 117 ? -9.658 15.861 39.316 1.00 88.19 117 ASN A O 1
ATOM 924 N N . THR A 1 118 ? -8.549 15.192 37.475 1.00 78.50 118 THR A N 1
ATOM 925 C CA . THR A 1 118 ? -8.214 13.844 37.962 1.00 78.50 118 THR A CA 1
ATOM 926 C C . THR A 1 118 ? -7.384 13.901 39.249 1.00 78.50 118 THR A C 1
ATOM 928 O O . THR A 1 118 ? -6.642 14.856 39.494 1.00 78.50 118 THR A O 1
ATOM 931 N N . GLY A 1 119 ? -7.567 12.911 40.130 1.00 74.06 119 GLY A N 1
ATOM 932 C CA . GLY A 1 119 ? -6.864 12.827 41.417 1.00 74.06 119 GLY A CA 1
ATOM 933 C C . GLY A 1 119 ? -7.332 13.805 42.508 1.00 74.06 119 GLY A C 1
ATOM 934 O O . GLY A 1 119 ? -6.725 13.848 43.578 1.00 74.06 119 GLY A O 1
ATOM 935 N N . LYS A 1 120 ? -8.398 14.588 42.280 1.00 75.25 120 LYS A N 1
ATOM 936 C CA . LYS A 1 120 ? -8.999 15.468 43.300 1.00 75.25 120 LYS A CA 1
ATOM 937 C C . LYS A 1 120 ? -10.207 14.812 43.975 1.00 75.25 120 LYS A C 1
ATOM 939 O O . LYS A 1 120 ? -10.874 13.962 43.396 1.00 75.25 120 LYS A O 1
ATOM 944 N N . THR A 1 121 ? -10.536 15.278 45.180 1.00 81.75 121 THR A N 1
ATOM 945 C CA . THR A 1 121 ? -11.708 14.835 45.965 1.00 81.75 121 THR A CA 1
ATOM 946 C C . THR A 1 121 ? -13.056 15.070 45.272 1.00 81.75 121 THR A C 1
ATOM 948 O O . THR A 1 121 ? -14.058 14.510 45.704 1.00 81.75 121 THR A O 1
ATOM 951 N N . ASP A 1 122 ? -13.086 15.882 44.212 1.00 87.25 122 ASP A N 1
ATOM 952 C CA . ASP A 1 122 ? -14.287 16.221 43.440 1.00 87.25 122 ASP A CA 1
ATOM 953 C C . ASP A 1 122 ? -14.425 15.428 42.121 1.00 87.25 122 ASP A C 1
ATOM 955 O O . ASP A 1 122 ? -15.197 15.801 41.238 1.00 87.25 122 ASP A O 1
ATOM 959 N N . PHE A 1 123 ? -13.676 14.336 41.950 1.00 90.94 123 PHE A N 1
ATOM 960 C CA . PHE A 1 123 ? -13.840 13.462 40.788 1.00 90.94 123 PHE A CA 1
ATOM 961 C C . PHE A 1 123 ? -15.198 12.725 40.844 1.00 90.94 123 PHE A C 1
ATOM 963 O O . PHE A 1 123 ? -15.588 12.263 41.924 1.00 90.94 123 PHE A O 1
ATOM 970 N N . PRO A 1 124 ? -15.953 12.609 39.730 1.00 93.31 124 PRO A N 1
ATOM 971 C CA . PRO A 1 124 ? -17.238 11.918 39.744 1.00 93.31 124 PRO A CA 1
ATOM 972 C C . PRO A 1 124 ? -17.084 10.447 40.134 1.00 93.31 124 PRO A C 1
ATOM 974 O O . PRO A 1 124 ? -16.132 9.787 39.730 1.00 93.31 124 PRO A O 1
ATOM 977 N N . LYS A 1 125 ? -18.042 9.915 40.898 1.00 90.88 125 LYS A N 1
ATOM 978 C CA . LYS A 1 125 ? -18.033 8.495 41.283 1.00 90.88 125 LYS A CA 1
ATOM 979 C C . LYS A 1 125 ? -18.467 7.567 40.152 1.00 90.88 125 LYS A C 1
ATOM 981 O O . LYS A 1 125 ? -17.978 6.444 40.106 1.00 90.88 125 LYS A O 1
ATOM 986 N N . THR A 1 126 ? -19.339 8.050 39.266 1.00 93.62 126 THR A N 1
ATOM 987 C CA . THR A 1 126 ? -19.951 7.293 38.163 1.00 93.62 126 THR A CA 1
ATOM 988 C C . THR A 1 126 ? -19.354 7.714 36.824 1.00 93.62 126 THR A C 1
ATOM 990 O O . THR A 1 126 ? -19.287 8.911 36.510 1.00 93.62 126 THR A O 1
ATOM 993 N N . TYR A 1 127 ? -18.948 6.734 36.017 1.00 94.19 127 TYR A N 1
ATOM 994 C CA . TYR A 1 127 ? -18.428 6.962 34.674 1.00 94.19 127 TYR A CA 1
ATOM 995 C C . TYR A 1 127 ? -19.563 6.920 33.640 1.00 94.19 127 TYR A C 1
ATOM 997 O O . TYR A 1 127 ? -20.090 5.855 33.319 1.00 94.19 127 TYR A O 1
ATOM 1005 N N . ILE A 1 128 ? -19.937 8.086 33.118 1.00 94.50 128 ILE A N 1
ATOM 1006 C CA . ILE A 1 128 ? -20.948 8.258 32.073 1.00 94.50 128 ILE A CA 1
ATOM 1007 C C . ILE A 1 128 ? -20.237 8.265 30.727 1.00 94.50 128 ILE A C 1
ATOM 1009 O O . ILE A 1 128 ? -19.307 9.048 30.513 1.00 94.50 128 ILE A O 1
ATOM 1013 N N . ARG A 1 129 ? -20.687 7.407 29.813 1.00 93.88 129 ARG A N 1
ATOM 1014 C CA . ARG A 1 129 ? -20.074 7.241 28.499 1.00 93.88 129 ARG A CA 1
ATOM 1015 C C . ARG A 1 129 ? -21.078 7.284 27.363 1.00 93.88 129 ARG A C 1
ATOM 1017 O O . ARG A 1 129 ? -22.166 6.733 27.471 1.00 93.88 129 ARG A O 1
ATOM 1024 N N . THR A 1 130 ? -20.662 7.864 26.245 1.00 92.81 130 THR A N 1
ATOM 1025 C CA . THR A 1 130 ? -21.398 7.778 24.984 1.00 92.81 130 THR A CA 1
ATOM 1026 C C . THR A 1 130 ? -21.107 6.438 24.320 1.00 92.81 130 THR A C 1
ATOM 1028 O O . THR A 1 130 ? -19.972 5.946 24.340 1.00 92.81 130 THR A O 1
ATOM 1031 N N . ASP A 1 131 ? -22.131 5.854 23.715 1.00 90.69 131 ASP A N 1
ATOM 1032 C CA . ASP A 1 131 ? -22.003 4.673 22.885 1.00 90.69 131 ASP A CA 1
ATOM 1033 C C . ASP A 1 131 ? -21.091 4.936 21.678 1.00 90.69 131 ASP A C 1
ATOM 1035 O O . ASP A 1 131 ? -21.336 5.820 20.853 1.00 90.69 131 ASP A O 1
ATOM 1039 N N . VAL A 1 132 ? -20.027 4.140 21.561 1.00 89.56 132 VAL A N 1
ATOM 1040 C CA . VAL A 1 132 ? -19.024 4.316 20.505 1.00 89.56 132 VAL A CA 1
ATOM 1041 C C . VAL A 1 132 ? -19.567 4.026 19.102 1.00 89.56 132 VAL A C 1
ATOM 1043 O O . VAL A 1 132 ? -19.107 4.651 18.148 1.00 89.56 132 VAL A O 1
ATOM 1046 N N . ALA A 1 133 ? -20.542 3.130 18.940 1.00 86.69 133 ALA A N 1
ATOM 1047 C CA . ALA A 1 133 ? -21.133 2.848 17.634 1.00 86.69 133 ALA A CA 1
ATOM 1048 C C . ALA A 1 133 ? -21.976 4.033 17.144 1.00 86.69 133 ALA A C 1
ATOM 1050 O O . ALA A 1 133 ? -21.798 4.459 16.000 1.00 86.69 133 ALA A O 1
ATOM 1051 N N . HIS A 1 134 ? -22.810 4.617 18.014 1.00 86.88 134 HIS A N 1
ATOM 1052 C CA . HIS A 1 134 ? -23.571 5.835 17.697 1.00 86.88 134 HIS A CA 1
ATOM 1053 C C . HIS A 1 134 ? -22.645 7.021 17.418 1.00 86.88 134 HIS A C 1
ATOM 1055 O O . HIS A 1 134 ? -22.808 7.705 16.407 1.00 86.88 134 HIS A O 1
ATOM 1061 N N . TYR A 1 135 ? -21.599 7.193 18.229 1.00 91.88 135 TYR A N 1
ATOM 1062 C CA . TYR A 1 135 ? -20.605 8.245 18.019 1.00 91.88 135 TYR A CA 1
ATOM 1063 C C . TYR A 1 135 ? -19.846 8.084 16.689 1.00 91.88 135 TYR A C 1
ATOM 1065 O O . TYR A 1 135 ? -19.681 9.038 15.930 1.00 91.88 135 TYR A O 1
ATOM 1073 N N . ILE A 1 136 ? -19.408 6.869 16.336 1.00 91.19 136 ILE A N 1
ATOM 1074 C CA . ILE A 1 136 ? -18.771 6.608 15.034 1.00 91.19 136 ILE A CA 1
ATOM 1075 C C . ILE A 1 136 ? -19.772 6.827 13.893 1.00 91.19 136 ILE A C 1
ATOM 1077 O O . ILE A 1 136 ? -19.396 7.383 12.858 1.00 91.19 136 ILE A O 1
ATOM 1081 N N . LYS A 1 137 ? -21.044 6.444 14.064 1.00 90.19 137 LYS A N 1
ATOM 1082 C CA . LYS A 1 137 ? -22.098 6.666 13.063 1.00 90.19 137 LYS A CA 1
ATOM 1083 C C . LYS A 1 137 ? -22.286 8.152 12.769 1.00 90.19 137 LYS A C 1
ATOM 1085 O O . LYS A 1 137 ? -22.372 8.520 11.597 1.00 90.19 137 LYS A O 1
ATOM 1090 N N . SER A 1 138 ? -22.249 9.018 13.783 1.00 93.50 138 SER A N 1
ATOM 1091 C CA . SER A 1 138 ? -22.360 10.464 13.566 1.00 93.50 138 SER A CA 1
ATOM 1092 C C . SER A 1 138 ? -21.185 11.018 12.739 1.00 93.50 138 SER A C 1
ATOM 1094 O O . SER A 1 138 ? -21.389 11.844 11.846 1.00 93.50 138 SER A O 1
ATOM 1096 N N . TRP A 1 139 ? -19.965 10.500 12.920 1.00 94.88 139 TRP A N 1
ATOM 1097 C CA . TRP A 1 139 ? -18.816 10.817 12.056 1.00 94.88 139 TRP A CA 1
ATOM 1098 C C . TRP A 1 139 ? -18.932 10.243 10.640 1.00 94.88 139 TRP A C 1
ATOM 1100 O O . TRP A 1 139 ? -18.586 10.910 9.666 1.00 94.88 139 TRP A O 1
ATOM 1110 N N . VAL A 1 140 ? -19.434 9.019 10.491 1.00 92.62 140 VAL A N 1
ATOM 1111 C CA . VAL A 1 140 ? -19.678 8.403 9.179 1.00 92.62 140 VAL A CA 1
ATOM 1112 C C . VAL A 1 140 ? -20.671 9.239 8.369 1.00 92.62 140 VAL A C 1
ATOM 1114 O O . VAL A 1 140 ? -20.418 9.500 7.188 1.00 92.62 140 VAL A O 1
ATOM 1117 N N . ASN A 1 141 ? -21.749 9.706 9.001 1.00 91.81 141 ASN A N 1
ATOM 1118 C CA . ASN A 1 141 ? -22.750 10.578 8.387 1.00 91.81 141 ASN A CA 1
ATOM 1119 C C . ASN A 1 141 ? -22.140 11.923 7.982 1.00 91.81 141 ASN A C 1
ATOM 1121 O O . ASN A 1 141 ? -22.303 12.353 6.841 1.00 91.81 141 ASN A O 1
ATOM 1125 N N . PHE A 1 142 ? -21.358 12.539 8.871 1.00 94.62 142 PHE A N 1
ATOM 1126 C CA . PHE A 1 142 ? -20.620 13.767 8.579 1.00 94.62 142 PHE A CA 1
ATOM 1127 C C . PHE A 1 142 ? -19.736 13.651 7.345 1.00 94.62 142 PHE A C 1
ATOM 1129 O O . PHE A 1 142 ? -19.850 14.451 6.423 1.00 94.62 142 PHE A O 1
ATOM 1136 N N . PHE A 1 143 ? -18.881 12.628 7.294 1.00 93.12 143 PHE A N 1
ATOM 1137 C CA . PHE A 1 143 ? -17.985 12.450 6.160 1.00 93.12 143 PHE A CA 1
ATOM 1138 C C . PHE A 1 143 ? -18.735 12.177 4.865 1.00 93.12 143 PHE A C 1
ATOM 1140 O O . PHE A 1 143 ? -18.268 12.589 3.811 1.00 93.12 143 PHE A O 1
ATOM 1147 N N . SER A 1 144 ? -19.885 11.508 4.939 1.00 90.88 144 SER A N 1
ATOM 1148 C CA . SER A 1 144 ? -20.715 11.245 3.760 1.00 90.88 144 SER A CA 1
ATOM 1149 C C . SER A 1 144 ? -21.343 12.529 3.203 1.00 90.88 144 SER A C 1
ATOM 1151 O O . SER A 1 144 ? -21.514 12.625 1.991 1.00 90.88 144 SER A O 1
ATOM 1153 N N . LYS A 1 145 ? -21.625 13.524 4.060 1.00 92.62 145 LYS A N 1
ATOM 1154 C CA . LYS A 1 145 ? -22.102 14.858 3.657 1.00 92.62 145 LYS A CA 1
ATOM 1155 C C . LYS A 1 145 ? -20.958 15.751 3.147 1.00 92.62 145 LYS A C 1
ATOM 1157 O O . LYS A 1 145 ? -21.067 16.337 2.076 1.00 92.62 145 LYS A O 1
ATOM 1162 N N . GLU A 1 146 ? -19.843 15.809 3.875 1.00 92.75 146 GLU A N 1
ATOM 1163 C CA . GLU A 1 146 ? -18.757 16.773 3.628 1.00 92.75 146 GLU A CA 1
ATOM 1164 C C . GLU A 1 146 ? -17.689 16.307 2.623 1.00 92.75 146 GLU A C 1
ATOM 1166 O O . GLU A 1 146 ? -16.933 17.122 2.094 1.00 92.75 146 GLU A O 1
ATOM 1171 N N . SER A 1 147 ? -17.558 15.002 2.356 1.00 88.56 147 SER A N 1
ATOM 1172 C CA . SER A 1 147 ? -16.501 14.488 1.478 1.00 88.56 147 SER A CA 1
ATOM 1173 C C . SER A 1 147 ? -16.947 13.323 0.600 1.00 88.56 147 SER A C 1
ATOM 1175 O O . SER A 1 147 ? -17.315 12.248 1.064 1.00 88.56 147 SER A O 1
ATOM 1177 N N . LYS A 1 148 ? -16.786 13.489 -0.718 1.00 88.94 148 LYS A N 1
ATOM 1178 C CA . LYS A 1 148 ? -16.986 12.405 -1.698 1.00 88.94 148 LYS A CA 1
ATOM 1179 C C . LYS A 1 148 ? -15.816 11.411 -1.732 1.00 88.94 148 LYS A C 1
ATOM 1181 O O . LYS A 1 148 ? -15.910 10.344 -2.341 1.00 88.94 148 LYS A O 1
ATOM 1186 N N . GLU A 1 149 ? -14.689 11.747 -1.107 1.00 86.44 149 GLU A N 1
ATOM 1187 C CA . GLU A 1 149 ? -13.462 10.960 -1.171 1.00 86.44 149 GLU A CA 1
ATOM 1188 C C . GLU A 1 149 ? -13.457 9.849 -0.114 1.00 86.44 149 GLU A C 1
ATOM 1190 O O . GLU A 1 149 ? -13.104 10.060 1.047 1.00 86.44 149 GLU A O 1
ATOM 1195 N N . LYS A 1 150 ? -13.782 8.619 -0.533 1.00 86.06 150 LYS A N 1
ATOM 1196 C CA . LYS A 1 150 ? -13.840 7.448 0.366 1.00 86.06 150 LYS A CA 1
ATOM 1197 C C . LYS A 1 150 ? -12.567 7.241 1.201 1.00 86.06 150 LYS A C 1
ATOM 1199 O O . LYS A 1 150 ? -12.647 6.850 2.362 1.00 86.06 150 LYS A O 1
ATOM 1204 N N . TRP A 1 151 ? -11.395 7.503 0.623 1.00 83.62 151 TRP A N 1
ATOM 1205 C CA . TRP A 1 151 ? -10.111 7.311 1.304 1.00 83.62 151 TRP A CA 1
ATOM 1206 C C . TRP A 1 151 ? -9.890 8.340 2.428 1.00 83.62 151 TRP A C 1
ATOM 1208 O O . TRP A 1 151 ? -9.377 7.975 3.482 1.00 83.62 151 TRP A O 1
ATOM 1218 N N . LYS A 1 152 ? -10.338 9.592 2.240 1.00 89.19 152 LYS A N 1
ATOM 1219 C CA . LYS A 1 152 ? -10.272 10.664 3.243 1.00 89.19 152 LYS A CA 1
ATOM 1220 C C . LYS A 1 152 ? -11.187 10.341 4.425 1.00 89.19 152 LYS A C 1
ATOM 1222 O O . LYS A 1 152 ? -10.737 10.372 5.567 1.00 89.19 152 LYS A O 1
ATOM 1227 N N . LYS A 1 153 ? -12.423 9.903 4.143 1.00 91.75 153 LYS A N 1
ATOM 1228 C CA . LYS A 1 153 ? -13.361 9.357 5.145 1.00 91.75 153 LYS A CA 1
ATOM 1229 C C . LYS A 1 153 ? -12.717 8.225 5.951 1.00 91.75 153 LYS A C 1
ATOM 1231 O O . LYS A 1 153 ? -12.718 8.272 7.176 1.00 91.75 153 LYS A O 1
ATOM 1236 N N . LYS A 1 154 ? -12.123 7.234 5.276 1.00 87.56 154 LYS A N 1
ATOM 1237 C CA . LYS A 1 154 ? -11.459 6.093 5.930 1.00 87.56 154 LYS A CA 1
ATOM 1238 C C . LYS A 1 154 ? -10.290 6.534 6.815 1.00 87.56 154 LYS A C 1
ATOM 1240 O O . LYS A 1 154 ? -10.218 6.109 7.961 1.00 87.56 154 LYS A O 1
ATOM 1245 N N . PHE A 1 155 ? -9.419 7.412 6.313 1.00 90.81 155 PHE A N 1
ATOM 1246 C CA . PHE A 1 155 ? -8.279 7.943 7.066 1.00 90.81 155 PHE A CA 1
ATOM 1247 C C . PHE A 1 155 ? -8.717 8.590 8.389 1.00 90.81 155 PHE A C 1
ATOM 1249 O O . PHE A 1 155 ? -8.228 8.203 9.451 1.00 90.81 155 PHE A O 1
ATOM 1256 N N . TYR A 1 156 ? -9.673 9.522 8.338 1.00 94.56 156 TYR A N 1
ATOM 1257 C CA . TYR A 1 156 ? -10.119 10.231 9.537 1.00 94.56 156 TYR A CA 1
ATOM 1258 C C . TYR A 1 156 ? -10.931 9.353 10.489 1.00 94.56 156 TYR A C 1
ATOM 1260 O O . TYR A 1 156 ? -10.748 9.466 11.696 1.00 94.56 156 TYR A O 1
ATOM 1268 N N . LEU A 1 157 ? -11.767 8.437 9.984 1.00 92.56 157 LEU A N 1
ATOM 1269 C CA . LEU A 1 157 ? -12.485 7.482 10.838 1.00 92.56 157 LEU A CA 1
ATOM 1270 C C . LEU A 1 157 ? -11.530 6.565 11.604 1.00 92.56 157 LEU A C 1
ATOM 1272 O O . LEU A 1 157 ? -11.728 6.353 12.797 1.00 92.56 157 LEU A O 1
ATOM 1276 N N . CYS A 1 158 ? -10.473 6.066 10.957 1.00 87.50 158 CYS A N 1
ATOM 1277 C CA . CYS A 1 158 ? -9.447 5.279 11.639 1.00 87.50 158 CYS A CA 1
ATOM 1278 C C . CYS A 1 158 ? -8.758 6.093 12.743 1.00 87.50 158 CYS A C 1
ATOM 1280 O O . CYS A 1 158 ? -8.567 5.592 13.849 1.00 87.50 158 CYS A O 1
ATOM 1282 N N . ALA A 1 159 ? -8.426 7.358 12.473 1.00 90.50 159 ALA A N 1
ATOM 1283 C CA . ALA A 1 159 ? -7.788 8.220 13.462 1.00 90.50 159 ALA A CA 1
ATOM 1284 C C . ALA A 1 159 ? -8.724 8.598 14.628 1.00 90.50 159 ALA A C 1
ATOM 1286 O O . ALA A 1 159 ? -8.284 8.605 15.775 1.00 90.50 159 ALA A O 1
ATOM 1287 N N . ILE A 1 160 ? -10.016 8.837 14.370 1.00 94.81 160 ILE A N 1
ATOM 1288 C CA . ILE A 1 160 ? -11.038 9.002 15.420 1.00 94.81 160 ILE A CA 1
ATOM 1289 C C . ILE A 1 160 ? -11.147 7.725 16.257 1.00 94.81 160 ILE A C 1
ATOM 1291 O O . ILE A 1 160 ? -11.196 7.807 17.479 1.00 94.81 160 ILE A O 1
ATOM 1295 N N . GLY A 1 161 ? -11.139 6.550 15.621 1.00 92.19 161 GLY A N 1
ATOM 1296 C CA . GLY A 1 161 ? -11.136 5.262 16.315 1.00 92.19 161 GLY A CA 1
ATOM 1297 C C . GLY A 1 161 ? -9.973 5.134 17.298 1.00 92.19 161 GLY A C 1
ATOM 1298 O O . GLY A 1 161 ? -10.175 4.740 18.443 1.00 92.19 161 GLY A O 1
ATOM 1299 N N . GLN A 1 162 ? -8.770 5.551 16.894 1.00 91.19 162 GLN A N 1
ATOM 1300 C CA . GLN A 1 162 ? -7.616 5.596 17.796 1.00 91.19 162 GLN A CA 1
ATOM 1301 C C . GLN A 1 162 ? -7.781 6.635 18.911 1.00 91.19 162 GLN A C 1
ATOM 1303 O O . GLN A 1 162 ? -7.437 6.354 20.055 1.00 91.19 162 GLN A O 1
ATOM 1308 N N . LEU A 1 163 ? -8.363 7.801 18.617 1.00 95.06 163 LEU A N 1
ATOM 1309 C CA . LEU A 1 163 ? -8.620 8.830 19.626 1.00 95.06 163 LEU A CA 1
ATOM 1310 C C . LEU A 1 163 ? -9.632 8.370 20.684 1.00 95.06 163 LEU A C 1
ATOM 1312 O O . LEU A 1 163 ? -9.456 8.651 21.866 1.00 95.06 163 LEU A O 1
ATOM 1316 N N . ILE A 1 164 ? -10.651 7.606 20.283 1.00 95.00 164 ILE A N 1
ATOM 1317 C CA . ILE A 1 164 ? -11.600 6.953 21.197 1.00 95.00 164 ILE A CA 1
ATOM 1318 C C . ILE A 1 164 ? -10.868 5.991 22.143 1.00 95.00 164 ILE A C 1
ATOM 1320 O O . ILE A 1 164 ? -11.252 5.865 23.304 1.00 95.00 164 ILE A O 1
ATOM 1324 N N . LEU A 1 165 ? -9.812 5.327 21.669 1.00 93.00 165 LEU A N 1
ATOM 1325 C CA . LEU A 1 165 ? -9.030 4.367 22.446 1.00 93.00 165 LEU A CA 1
ATOM 1326 C C . LEU A 1 165 ? -7.935 5.001 23.314 1.00 93.00 165 LEU A C 1
ATOM 1328 O O . LEU A 1 165 ? -7.392 4.301 24.169 1.00 93.00 165 LEU A O 1
ATOM 1332 N N . CYS A 1 166 ? -7.612 6.288 23.148 1.00 94.12 166 CYS A N 1
ATOM 1333 C CA . CYS A 1 166 ? -6.627 6.962 23.995 1.00 94.12 166 CYS A CA 1
ATOM 1334 C C . CYS A 1 166 ? -7.032 6.873 25.472 1.00 94.12 166 CYS A C 1
ATOM 1336 O O . CYS A 1 166 ? -8.173 7.165 25.822 1.00 94.12 166 CYS A O 1
ATOM 1338 N N . ARG A 1 167 ? -6.092 6.464 26.334 1.00 93.12 167 ARG A N 1
ATOM 1339 C CA . ARG A 1 167 ? -6.321 6.231 27.774 1.00 93.12 167 ARG A CA 1
ATOM 1340 C C . ARG A 1 167 ? -5.767 7.328 28.672 1.00 93.12 167 ARG A C 1
ATOM 1342 O O . ARG A 1 167 ? -6.076 7.357 29.856 1.00 93.12 167 ARG A O 1
ATOM 1349 N N . ASP A 1 168 ? -4.962 8.212 28.102 1.00 93.25 168 ASP A N 1
ATOM 1350 C CA . ASP A 1 168 ? -4.301 9.300 28.800 1.00 93.25 168 ASP A CA 1
ATOM 1351 C C . ASP A 1 168 ? -4.275 10.564 27.929 1.00 93.25 168 ASP A C 1
ATOM 1353 O O . ASP A 1 168 ? -4.462 10.527 26.704 1.00 93.25 168 ASP A O 1
ATOM 1357 N N . ARG A 1 169 ? -4.062 11.704 28.587 1.00 94.81 169 ARG A N 1
ATOM 1358 C CA . ARG A 1 169 ? -4.106 13.018 27.941 1.00 94.81 169 ARG A CA 1
ATOM 1359 C C . ARG A 1 169 ? -2.920 13.287 27.038 1.00 94.81 169 ARG A C 1
ATOM 1361 O O . ARG A 1 169 ? -3.091 14.043 26.088 1.00 94.81 169 ARG A O 1
ATOM 1368 N N . ASP A 1 170 ? -1.761 12.702 27.305 1.00 95.25 170 ASP A N 1
ATOM 1369 C CA . ASP A 1 170 ? -0.558 12.965 26.520 1.00 95.25 170 ASP A CA 1
ATOM 1370 C C . ASP A 1 170 ? -0.668 12.276 25.158 1.00 95.25 170 ASP A C 1
ATOM 1372 O O . ASP A 1 170 ? -0.523 12.926 24.122 1.00 95.25 170 ASP A O 1
ATOM 1376 N N . SER A 1 171 ? -1.070 11.003 25.143 1.00 93.44 171 SER A N 1
ATOM 1377 C CA . SER A 1 171 ? -1.383 10.249 23.926 1.00 93.44 171 SER A CA 1
ATOM 1378 C C . SER A 1 171 ? -2.493 10.921 23.115 1.00 93.44 171 SER A C 1
ATOM 1380 O O . SER A 1 171 ? -2.354 11.102 21.902 1.00 93.44 171 SER A O 1
ATOM 1382 N N . ALA A 1 172 ? -3.579 11.340 23.779 1.00 96.06 172 ALA A N 1
ATOM 1383 C CA . ALA A 1 172 ? -4.670 12.058 23.125 1.00 96.06 172 ALA A CA 1
ATOM 1384 C C . ALA A 1 172 ? -4.202 13.406 22.559 1.00 96.06 172 ALA A C 1
ATOM 1386 O O . ALA A 1 172 ? -4.518 13.719 21.413 1.00 96.06 172 ALA A O 1
ATOM 1387 N N . LYS A 1 173 ? -3.403 14.181 23.309 1.00 97.38 173 LYS A N 1
ATOM 1388 C CA . LYS A 1 173 ? -2.820 15.447 22.845 1.00 97.38 173 LYS A CA 1
ATOM 1389 C C . LYS A 1 173 ? -1.976 15.224 21.598 1.00 97.38 173 LYS A C 1
ATOM 1391 O O . LYS A 1 173 ? -2.196 15.908 20.607 1.00 97.38 173 LYS A O 1
ATOM 1396 N N . CYS A 1 174 ? -1.054 14.261 21.617 1.00 96.00 174 CYS A N 1
ATOM 1397 C CA . CYS A 1 174 ? -0.214 13.934 20.465 1.00 96.00 174 CYS A CA 1
ATOM 1398 C C . CYS A 1 174 ? -1.051 13.606 19.222 1.00 96.00 174 CYS A C 1
ATOM 1400 O O . CYS A 1 174 ? -0.778 14.131 18.141 1.00 96.00 174 CYS A O 1
ATOM 1402 N N . LEU A 1 175 ? -2.094 12.784 19.374 1.00 96.12 175 LEU A N 1
ATOM 1403 C CA . LEU A 1 175 ? -2.960 12.400 18.263 1.00 96.12 175 LEU A CA 1
ATOM 1404 C C . LEU A 1 175 ? -3.829 13.563 17.761 1.00 96.12 175 LEU A C 1
ATOM 1406 O O . LEU A 1 175 ? -3.948 13.743 16.551 1.00 96.12 175 LEU A O 1
ATOM 1410 N N . ILE A 1 176 ? -4.401 14.373 18.657 1.00 97.75 176 ILE A N 1
ATOM 1411 C CA . ILE A 1 176 ? -5.192 15.561 18.299 1.00 97.75 176 ILE A CA 1
ATOM 1412 C C . ILE A 1 176 ? -4.310 16.582 17.577 1.00 97.75 176 ILE A C 1
ATOM 1414 O O . ILE A 1 176 ? -4.697 17.059 16.514 1.00 97.75 176 ILE A O 1
ATOM 1418 N N . THR A 1 177 ? -3.110 16.873 18.091 1.00 98.12 177 THR A N 1
ATOM 1419 C CA . THR A 1 177 ? -2.134 17.754 17.432 1.00 98.12 177 THR A CA 1
ATOM 1420 C C . THR A 1 177 ? -1.831 17.262 16.021 1.00 98.12 177 THR A C 1
ATOM 1422 O O . THR A 1 177 ? -1.880 18.048 15.075 1.00 98.12 177 THR A O 1
ATOM 1425 N N . ALA A 1 178 ? -1.570 15.963 15.853 1.00 97.25 178 ALA A N 1
ATOM 1426 C CA . ALA A 1 178 ? -1.283 15.387 14.547 1.00 97.25 178 ALA A CA 1
ATOM 1427 C C . ALA A 1 178 ? -2.491 15.462 13.595 1.00 97.25 178 ALA A C 1
ATOM 1429 O O . ALA A 1 178 ? -2.342 15.832 12.431 1.00 97.25 178 ALA A O 1
ATOM 1430 N N . LEU A 1 179 ? -3.698 15.161 14.087 1.00 97.19 179 LEU A N 1
ATOM 1431 C CA . LEU A 1 179 ? -4.938 15.239 13.314 1.00 97.19 179 LEU A CA 1
ATOM 1432 C C . LEU A 1 179 ? -5.241 16.662 12.850 1.00 97.19 179 LEU A C 1
ATOM 1434 O O . LEU A 1 179 ? -5.523 16.867 11.669 1.00 97.19 179 LEU A O 1
ATOM 1438 N N . LEU A 1 180 ? -5.138 17.634 13.760 1.00 98.25 180 LEU A N 1
ATOM 1439 C CA . LEU A 1 180 ? -5.330 19.047 13.454 1.00 98.25 180 LEU A CA 1
ATOM 1440 C C . LEU A 1 180 ? -4.289 19.521 12.440 1.00 98.25 180 LEU A C 1
ATOM 1442 O O . LEU A 1 180 ? -4.679 20.080 11.420 1.00 98.25 180 LEU A O 1
ATOM 1446 N N . THR A 1 181 ? -3.008 19.195 12.638 1.00 97.56 181 THR A N 1
ATOM 1447 C CA . THR A 1 181 ? -1.926 19.549 11.699 1.00 97.56 181 THR A CA 1
ATOM 1448 C C . THR A 1 181 ? -2.204 19.004 10.297 1.00 97.56 181 THR A C 1
ATOM 1450 O O . THR A 1 181 ? -2.131 19.743 9.320 1.00 97.56 181 THR A O 1
ATOM 1453 N N . VAL A 1 182 ? -2.598 17.729 10.180 1.00 96.38 182 VAL A N 1
ATOM 1454 C CA . VAL A 1 182 ? -2.929 17.109 8.885 1.00 96.38 182 VAL A CA 1
ATOM 1455 C C . VAL A 1 182 ? -4.168 17.733 8.241 1.00 96.38 182 VAL A C 1
ATOM 1457 O O . VAL A 1 182 ? -4.199 17.888 7.024 1.00 96.38 182 VAL A O 1
ATOM 1460 N N . SER A 1 183 ? -5.192 18.071 9.026 1.00 97.62 183 SER A N 1
ATOM 1461 C CA . SER A 1 183 ? -6.446 18.632 8.505 1.00 97.62 183 SER A CA 1
ATOM 1462 C C . SER A 1 183 ? -6.386 20.121 8.165 1.00 97.62 183 SER A C 1
ATOM 1464 O O . SER A 1 183 ? -7.120 20.549 7.279 1.00 97.62 183 SER A O 1
ATOM 1466 N N . LEU A 1 184 ? -5.524 20.891 8.835 1.00 97.44 184 LEU A N 1
ATOM 1467 C CA . LEU A 1 184 ? -5.390 22.340 8.661 1.00 97.44 184 LEU A CA 1
ATOM 1468 C C . LEU A 1 184 ? -4.224 22.729 7.745 1.00 97.44 184 LEU A C 1
ATOM 1470 O O . LEU A 1 184 ? -4.196 23.848 7.248 1.00 97.44 184 LEU A O 1
ATOM 1474 N N . SER A 1 185 ? -3.275 21.826 7.482 1.00 96.62 185 SER A N 1
ATOM 1475 C CA . SER A 1 185 ? -2.183 22.106 6.549 1.00 96.62 185 SER A CA 1
ATOM 1476 C C . SER A 1 185 ? -2.646 21.968 5.100 1.00 96.62 185 SER A C 1
ATOM 1478 O O . SER A 1 185 ? -2.983 20.870 4.654 1.00 96.62 185 SER A O 1
ATOM 1480 N N . GLU A 1 186 ? -2.656 23.070 4.351 1.00 95.81 186 GLU A N 1
ATOM 1481 C CA . GLU A 1 186 ? -2.995 23.087 2.919 1.00 95.81 186 GLU A CA 1
ATOM 1482 C C . GLU A 1 186 ? -1.881 22.516 2.034 1.00 95.81 186 GLU A C 1
ATOM 1484 O O . GLU A 1 186 ? -2.136 22.022 0.930 1.00 95.81 186 GLU A O 1
ATOM 1489 N N . LYS A 1 187 ? -0.636 22.583 2.516 1.00 93.38 187 LYS A N 1
ATOM 1490 C CA . LYS A 1 187 ? 0.572 22.254 1.758 1.00 93.38 187 LYS A CA 1
ATOM 1491 C C . LYS A 1 187 ? 1.262 21.008 2.305 1.00 93.38 187 LYS A C 1
ATOM 1493 O O . LYS A 1 187 ? 1.185 20.700 3.487 1.00 93.38 187 LYS A O 1
ATOM 1498 N N . ALA A 1 188 ? 1.933 20.276 1.431 1.00 90.12 188 ALA A N 1
ATOM 1499 C CA . ALA A 1 188 ? 2.723 19.090 1.733 1.00 90.12 188 ALA A CA 1
ATOM 1500 C C . ALA A 1 188 ? 4.110 19.193 1.079 1.00 90.12 188 ALA A C 1
ATOM 1502 O O . ALA A 1 188 ? 4.472 20.238 0.546 1.00 90.12 188 ALA A O 1
ATOM 1503 N N . GLY A 1 189 ? 4.887 18.111 1.135 1.00 81.75 189 GLY A N 1
ATOM 1504 C CA . GLY A 1 189 ? 6.184 18.027 0.468 1.00 81.75 189 GLY A CA 1
ATOM 1505 C C . GLY A 1 189 ? 7.336 18.651 1.262 1.00 81.75 189 GLY A C 1
ATOM 1506 O O . GLY A 1 189 ? 7.370 18.578 2.497 1.00 81.75 189 GLY A O 1
ATOM 1507 N N . VAL A 1 190 ? 8.329 19.189 0.553 1.00 75.56 190 VAL A N 1
ATOM 1508 C CA . VAL A 1 190 ? 9.540 19.783 1.131 1.00 75.56 190 VAL A CA 1
ATOM 1509 C C . VAL A 1 190 ? 9.169 21.102 1.805 1.00 75.56 190 VAL A C 1
ATOM 1511 O O . VAL A 1 190 ? 8.591 21.980 1.180 1.00 75.56 190 VAL A O 1
ATOM 1514 N N . GLY A 1 191 ? 9.489 21.234 3.095 1.00 83.50 191 GLY A N 1
ATOM 1515 C CA . GLY A 1 191 ? 9.128 22.403 3.910 1.00 83.50 191 GLY A CA 1
ATOM 1516 C C . GLY A 1 191 ? 7.885 22.219 4.791 1.00 83.50 191 GLY A C 1
ATOM 1517 O O . GLY A 1 191 ? 7.686 23.011 5.706 1.00 83.50 191 GLY A O 1
ATOM 1518 N N . ALA A 1 192 ? 7.102 21.148 4.598 1.00 89.06 192 ALA A N 1
ATOM 1519 C CA . ALA A 1 192 ? 5.966 20.781 5.456 1.00 89.06 192 ALA A CA 1
ATOM 1520 C C . ALA A 1 192 ? 6.386 19.783 6.558 1.00 89.06 192 ALA A C 1
ATOM 1522 O O . ALA A 1 192 ? 5.936 18.631 6.605 1.00 89.06 192 ALA A O 1
ATOM 1523 N N . THR A 1 193 ? 7.333 20.181 7.411 1.00 90.00 193 THR A N 1
ATOM 1524 C CA . THR A 1 193 ? 7.944 19.308 8.430 1.00 90.00 193 THR A CA 1
ATOM 1525 C C . THR A 1 193 ? 6.931 18.769 9.441 1.00 90.00 193 THR A C 1
ATOM 1527 O O . THR A 1 193 ? 6.870 17.556 9.654 1.00 90.00 193 THR A O 1
ATOM 1530 N N . SER A 1 194 ? 6.068 19.631 9.978 1.00 91.38 194 SER A N 1
ATOM 1531 C CA . SER A 1 194 ? 5.060 19.289 10.986 1.00 91.38 194 SER A CA 1
ATOM 1532 C C . SER A 1 194 ? 4.022 18.331 10.418 1.00 91.38 194 SER A C 1
ATOM 1534 O O . SER A 1 194 ? 3.584 17.412 11.115 1.00 91.38 194 SER A O 1
ATOM 1536 N N . LEU A 1 195 ? 3.649 18.490 9.142 1.00 90.75 195 LEU A N 1
ATOM 1537 C CA . LEU A 1 195 ? 2.754 17.553 8.464 1.00 90.75 195 LEU A CA 1
ATOM 1538 C C . LEU A 1 195 ? 3.366 16.147 8.398 1.00 90.75 195 LEU A C 1
ATOM 1540 O O . LEU A 1 195 ? 2.697 15.167 8.733 1.00 90.75 195 LEU A O 1
ATOM 1544 N N . ASN A 1 196 ? 4.629 16.035 7.984 1.00 85.75 196 ASN A N 1
ATOM 1545 C CA . ASN A 1 196 ? 5.309 14.746 7.850 1.00 85.75 196 ASN A CA 1
ATOM 1546 C C . ASN A 1 196 ? 5.486 14.047 9.209 1.00 85.75 196 ASN A C 1
ATOM 1548 O O . ASN A 1 196 ? 5.208 12.851 9.330 1.00 85.75 196 ASN A O 1
ATOM 1552 N N . GLU A 1 197 ? 5.872 14.794 10.246 1.00 90.62 197 GLU A N 1
ATOM 1553 C CA . GLU A 1 197 ? 5.953 14.296 11.625 1.00 90.62 197 GLU A CA 1
ATOM 1554 C C . GLU A 1 197 ? 4.584 13.853 12.159 1.00 90.62 197 GLU A C 1
ATOM 1556 O O . GLU A 1 197 ? 4.464 12.803 12.795 1.00 90.62 197 GLU A O 1
ATOM 1561 N N . SER A 1 198 ? 3.526 14.604 11.846 1.00 93.06 198 SER A N 1
ATOM 1562 C CA . SER A 1 198 ? 2.152 14.277 12.239 1.00 93.06 198 SER A CA 1
ATOM 1563 C C . SER A 1 198 ? 1.651 13.003 11.563 1.00 93.06 198 SER A C 1
ATOM 1565 O O . SER A 1 198 ? 1.072 12.138 12.218 1.00 93.06 198 SER A O 1
ATOM 1567 N N . LEU A 1 199 ? 1.930 12.823 10.269 1.00 87.88 199 LEU A N 1
ATOM 1568 C CA . LEU A 1 199 ? 1.611 11.583 9.559 1.00 87.88 199 LEU A CA 1
ATOM 1569 C C . LEU A 1 199 ? 2.386 10.394 10.122 1.00 87.88 199 LEU A C 1
ATOM 1571 O O . LEU A 1 199 ? 1.823 9.308 10.263 1.00 87.88 199 LEU A O 1
ATOM 1575 N N . HIS A 1 200 ? 3.654 10.589 10.485 1.00 85.25 200 HIS A N 1
ATOM 1576 C CA . HIS A 1 200 ? 4.433 9.562 11.166 1.00 85.25 200 HIS A CA 1
ATOM 1577 C C . HIS A 1 200 ? 3.848 9.224 12.544 1.00 85.25 200 HIS A C 1
ATOM 1579 O O . HIS A 1 200 ? 3.745 8.050 12.883 1.00 85.25 200 HIS A O 1
ATOM 1585 N N . THR A 1 201 ? 3.406 10.226 13.306 1.00 88.00 201 THR A N 1
ATOM 1586 C CA . THR A 1 201 ? 2.779 10.054 14.627 1.00 88.00 201 THR A CA 1
ATOM 1587 C C . THR A 1 201 ? 1.465 9.281 14.532 1.00 88.00 201 THR A C 1
ATOM 1589 O O . THR A 1 201 ? 1.256 8.316 15.260 1.00 88.00 201 THR A O 1
ATOM 1592 N N . ILE A 1 202 ? 0.592 9.632 13.582 1.00 88.25 202 ILE A N 1
ATOM 1593 C CA . ILE A 1 202 ? -0.641 8.871 13.329 1.00 88.25 202 ILE A CA 1
ATOM 1594 C C . ILE A 1 202 ? -0.287 7.433 12.939 1.00 88.25 202 ILE A C 1
ATOM 1596 O O . ILE A 1 202 ? -0.902 6.488 13.425 1.00 88.25 202 ILE A O 1
ATOM 1600 N N . LYS A 1 203 ? 0.743 7.246 12.103 1.00 83.19 203 LYS A N 1
ATOM 1601 C CA . LYS A 1 203 ? 1.205 5.917 11.694 1.00 83.19 203 LYS A CA 1
ATOM 1602 C C . LYS A 1 203 ? 1.690 5.097 12.880 1.00 83.19 203 LYS A C 1
ATOM 1604 O O . LYS A 1 203 ? 1.308 3.943 12.993 1.00 83.19 203 LYS A O 1
ATOM 1609 N N . SER A 1 204 ? 2.542 5.655 13.734 1.00 82.38 204 SER A N 1
ATOM 1610 C CA . SER A 1 204 ? 3.107 4.925 14.868 1.00 82.38 204 SER A CA 1
ATOM 1611 C C . SER A 1 204 ? 2.030 4.553 15.882 1.00 82.38 204 SER A C 1
ATOM 1613 O O . SER A 1 204 ? 2.040 3.426 16.365 1.00 82.38 204 SER A O 1
ATOM 1615 N N . LEU A 1 205 ? 1.068 5.441 16.140 1.00 80.31 205 LEU A N 1
ATOM 1616 C CA . LEU A 1 205 ? -0.047 5.175 17.050 1.00 80.31 205 LEU A CA 1
ATOM 1617 C C . LEU A 1 205 ? -1.009 4.116 16.496 1.00 80.31 205 LEU A C 1
ATOM 1619 O O . LEU A 1 205 ? -1.394 3.211 17.228 1.00 80.31 205 LEU A O 1
ATOM 1623 N N . VAL A 1 206 ? -1.332 4.172 15.199 1.00 74.56 206 VAL A N 1
ATOM 1624 C CA . VAL A 1 206 ? -2.193 3.173 14.535 1.00 74.56 206 VAL A CA 1
ATOM 1625 C C . VAL A 1 206 ? -1.489 1.823 14.355 1.00 74.56 206 VAL A C 1
ATOM 1627 O O . VAL A 1 206 ? -2.147 0.810 14.192 1.00 74.56 206 VAL A O 1
ATOM 1630 N N . LEU A 1 207 ? -0.155 1.779 14.325 1.00 68.88 207 LEU A N 1
ATOM 1631 C CA . LEU A 1 207 ? 0.590 0.519 14.201 1.00 68.88 207 LEU A CA 1
ATOM 1632 C C . LEU A 1 207 ? 1.007 -0.074 15.551 1.00 68.88 207 LEU A C 1
ATOM 1634 O O . LEU A 1 207 ? 1.304 -1.265 15.622 1.00 68.88 207 LEU A O 1
ATOM 1638 N N . GLY A 1 208 ? 1.096 0.746 16.598 1.00 63.94 208 GLY A N 1
ATOM 1639 C CA . GLY A 1 208 ? 1.585 0.343 17.915 1.00 63.94 208 GLY A CA 1
ATOM 1640 C C . GLY A 1 208 ? 0.544 -0.361 18.791 1.00 63.94 208 GLY A C 1
ATOM 1641 O O . GLY A 1 208 ? 0.929 -1.069 19.718 1.00 63.94 208 GLY A O 1
ATOM 1642 N N . ASN A 1 209 ? -0.754 -0.218 18.498 1.00 58.19 209 ASN A N 1
ATOM 1643 C CA . ASN A 1 209 ? -1.861 -0.640 19.369 1.00 58.19 209 ASN A CA 1
ATOM 1644 C C . ASN A 1 209 ? -2.532 -1.966 18.948 1.00 58.19 209 ASN A C 1
ATOM 1646 O O . ASN A 1 209 ? -3.733 -2.174 19.135 1.00 58.19 209 ASN A O 1
ATOM 1650 N N . THR A 1 210 ? -1.741 -2.938 18.487 1.00 48.19 210 THR A N 1
ATOM 1651 C CA . THR A 1 210 ? -2.212 -4.194 17.865 1.00 48.19 210 THR A CA 1
ATOM 1652 C C . THR A 1 210 ? -3.119 -5.106 18.711 1.00 48.19 210 THR A C 1
ATOM 1654 O O . THR A 1 210 ? -3.632 -6.091 18.184 1.00 48.19 210 THR A O 1
ATOM 1657 N N . CYS A 1 211 ? -3.317 -4.852 20.011 1.00 43.44 211 CYS A N 1
ATOM 1658 C CA . CYS A 1 211 ? -4.074 -5.751 20.900 1.00 43.44 211 CYS A CA 1
ATOM 1659 C C . CYS A 1 211 ? -5.555 -5.378 21.117 1.00 43.44 211 CYS A C 1
ATOM 1661 O O . CYS A 1 211 ? -6.284 -6.211 21.649 1.00 43.44 211 CYS A O 1
ATOM 1663 N N . GLN A 1 212 ? -6.016 -4.175 20.740 1.00 52.84 212 GLN A N 1
ATOM 1664 C CA . GLN A 1 212 ? -7.422 -3.746 20.940 1.00 52.84 212 GLN A CA 1
ATOM 1665 C C . GLN A 1 212 ? -8.079 -3.113 19.700 1.00 52.84 212 GLN A C 1
ATOM 1667 O O . GLN A 1 212 ? -9.221 -2.665 19.756 1.00 52.84 212 GLN A O 1
ATOM 1672 N N . GLU A 1 213 ? -7.385 -3.128 18.563 1.00 54.75 213 GLU A N 1
ATOM 1673 C CA . GLU A 1 213 ? -7.870 -2.591 17.286 1.00 54.75 213 GLU A CA 1
ATOM 1674 C C . GLU A 1 213 ? -9.031 -3.389 16.680 1.00 54.75 213 GLU A C 1
ATOM 1676 O O . GLU A 1 213 ? -9.870 -2.804 15.999 1.00 54.75 213 GLU A O 1
ATOM 1681 N N . GLU A 1 214 ? -9.124 -4.696 16.957 1.00 59.78 214 GLU A N 1
ATOM 1682 C CA . GLU A 1 214 ? -10.082 -5.589 16.283 1.00 59.78 214 GLU A CA 1
ATOM 1683 C C . GLU A 1 214 ? -11.546 -5.175 16.521 1.00 59.78 214 GLU A C 1
ATOM 1685 O O . GLU A 1 214 ? -12.351 -5.214 15.593 1.00 59.78 214 GLU A O 1
ATOM 1690 N N . GLU A 1 215 ? -11.894 -4.713 17.728 1.00 61.25 215 GLU A N 1
ATOM 1691 C CA . GLU A 1 215 ? -13.275 -4.338 18.065 1.00 61.25 215 GLU A CA 1
ATOM 1692 C C . GLU A 1 215 ? -13.676 -2.988 17.449 1.00 61.25 215 GLU A C 1
ATOM 1694 O O . GLU A 1 215 ? -14.767 -2.856 16.898 1.00 61.25 215 GLU A O 1
ATOM 1699 N N . VAL A 1 216 ? -12.783 -1.992 17.462 1.00 60.75 216 VAL A N 1
ATOM 1700 C CA . VAL A 1 216 ? -13.055 -0.677 16.853 1.00 60.75 216 VAL A CA 1
ATOM 1701 C C . VAL A 1 216 ? -13.053 -0.761 15.329 1.00 60.75 216 VAL A C 1
ATOM 1703 O O . VAL A 1 216 ? -13.916 -0.163 14.690 1.00 60.75 216 VAL A O 1
ATOM 1706 N N . GLU A 1 217 ? -12.136 -1.521 14.729 1.00 67.56 217 GLU A N 1
ATOM 1707 C CA . GLU A 1 217 ? -12.106 -1.732 13.279 1.00 67.56 217 GLU A CA 1
ATOM 1708 C C . GLU A 1 217 ? -13.356 -2.487 12.800 1.00 67.56 217 GLU A C 1
ATOM 1710 O O . GLU A 1 217 ? -13.926 -2.143 11.758 1.00 67.56 217 GLU A O 1
ATOM 1715 N N . GLU A 1 218 ? -13.845 -3.455 13.585 1.00 71.50 218 GLU A N 1
ATOM 1716 C CA . GLU A 1 218 ? -15.111 -4.139 13.320 1.00 71.50 218 GLU A CA 1
ATOM 1717 C C . GLU A 1 218 ? -16.308 -3.181 13.415 1.00 71.50 218 GLU A C 1
ATOM 1719 O O . GLU A 1 218 ? -17.167 -3.210 12.530 1.00 71.50 218 GLU A O 1
ATOM 1724 N N . ILE A 1 219 ? -16.356 -2.309 14.432 1.00 67.38 219 ILE A N 1
ATOM 1725 C CA . ILE A 1 219 ? -17.405 -1.285 14.566 1.00 67.38 219 ILE A CA 1
ATOM 1726 C C . ILE A 1 219 ? -17.366 -0.329 13.370 1.00 67.38 219 ILE A C 1
ATOM 1728 O O . ILE A 1 219 ? -18.381 -0.169 12.700 1.00 67.38 219 ILE A O 1
ATOM 1732 N N . ILE A 1 220 ? -16.207 0.255 13.041 1.00 69.69 220 ILE A N 1
ATOM 1733 C CA . ILE A 1 220 ? -16.062 1.183 11.906 1.00 69.69 220 ILE A CA 1
ATOM 1734 C C . ILE A 1 220 ? -16.511 0.512 10.605 1.00 69.69 220 ILE A C 1
ATOM 1736 O O . ILE A 1 220 ? -17.267 1.103 9.836 1.00 69.69 220 ILE A O 1
ATOM 1740 N N . SER A 1 221 ? -16.077 -0.726 10.364 1.00 73.88 221 SER A N 1
ATOM 1741 C CA . SER A 1 221 ? -16.419 -1.457 9.142 1.00 73.88 221 SER A CA 1
ATOM 1742 C C . SER A 1 221 ? -17.919 -1.726 9.043 1.00 73.88 221 SER A C 1
ATOM 1744 O O . SER A 1 221 ? -18.512 -1.451 8.003 1.00 73.88 221 SER A O 1
ATOM 1746 N N . LYS A 1 222 ? -18.547 -2.201 10.127 1.00 74.69 222 LYS A N 1
ATOM 1747 C CA . LYS A 1 222 ? -19.999 -2.431 10.181 1.00 74.69 222 LYS A CA 1
ATOM 1748 C C . LYS A 1 222 ? -20.783 -1.141 9.974 1.00 74.69 222 LYS A C 1
ATOM 1750 O O . LYS A 1 222 ? -21.672 -1.106 9.134 1.00 74.69 222 LYS A O 1
ATOM 1755 N N . THR A 1 223 ? -20.410 -0.067 10.667 1.00 71.06 223 THR A N 1
ATOM 1756 C CA . THR A 1 223 ? -21.096 1.223 10.553 1.00 71.06 223 THR A CA 1
ATOM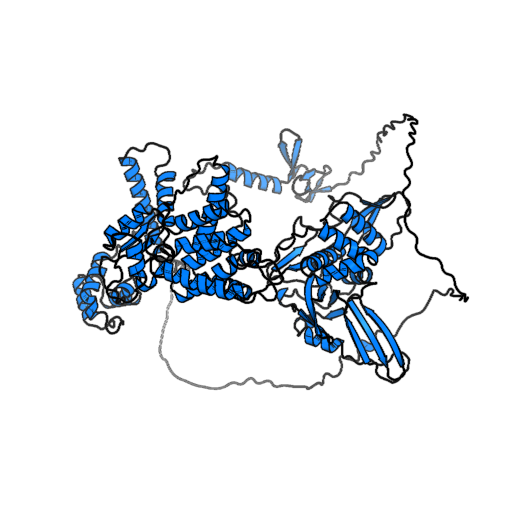 1757 C C . THR A 1 223 ? -20.976 1.807 9.145 1.00 71.06 223 THR A C 1
ATOM 1759 O O . THR A 1 223 ? -21.938 2.378 8.637 1.00 71.06 223 THR A O 1
ATOM 1762 N N . ILE A 1 224 ? -19.828 1.641 8.476 1.00 71.56 224 ILE A N 1
ATOM 1763 C CA . ILE A 1 224 ? -19.677 2.035 7.070 1.00 71.56 224 ILE A CA 1
ATOM 1764 C C . ILE A 1 224 ? -20.592 1.190 6.175 1.00 71.56 224 ILE A C 1
ATOM 1766 O O . ILE A 1 224 ? -21.325 1.770 5.378 1.00 71.56 224 ILE A O 1
ATOM 1770 N N . GLU A 1 225 ? -20.584 -0.140 6.317 1.00 76.31 225 GLU A N 1
ATOM 1771 C CA . GLU A 1 225 ? -21.427 -1.041 5.515 1.00 76.31 225 GLU A CA 1
ATOM 1772 C C . GLU A 1 225 ? -22.924 -0.766 5.688 1.00 76.31 225 GLU A C 1
ATOM 1774 O O . GLU A 1 225 ? -23.675 -0.859 4.718 1.00 76.31 225 GLU A O 1
ATOM 1779 N N . ASP A 1 226 ? -23.362 -0.445 6.902 1.00 72.62 226 ASP A N 1
ATOM 1780 C CA . ASP A 1 226 ? -24.761 -0.132 7.183 1.00 72.62 226 ASP A CA 1
ATOM 1781 C C . ASP A 1 226 ? -25.127 1.255 6.638 1.00 72.62 226 ASP A C 1
ATOM 1783 O O . ASP A 1 226 ? -26.135 1.389 5.951 1.00 72.62 226 ASP A O 1
ATOM 1787 N N . SER A 1 227 ? -24.245 2.254 6.784 1.00 68.25 227 SER A N 1
ATOM 1788 C CA . SER A 1 227 ? -24.469 3.583 6.194 1.00 68.25 227 SER A CA 1
ATOM 1789 C C . SER A 1 227 ? -24.538 3.567 4.664 1.00 68.25 227 SER A C 1
ATOM 1791 O O . SER A 1 227 ? -25.334 4.296 4.085 1.00 68.25 227 SER A O 1
ATOM 1793 N N . GLU A 1 228 ? -23.727 2.745 3.985 1.00 71.06 228 GLU A N 1
ATOM 1794 C CA . GLU A 1 228 ? -23.753 2.662 2.519 1.00 71.06 228 GLU A CA 1
ATOM 1795 C C . GLU A 1 228 ? -25.047 2.013 2.003 1.00 71.06 228 GLU A C 1
ATOM 1797 O O . GLU A 1 228 ? -25.485 2.362 0.911 1.00 71.06 228 GLU A O 1
ATOM 1802 N N . LYS A 1 229 ? -25.683 1.126 2.785 1.00 68.25 229 LYS A N 1
ATOM 1803 C CA . LYS A 1 229 ? -27.004 0.563 2.453 1.00 68.25 229 LYS A CA 1
ATOM 1804 C C . LYS A 1 229 ? -28.120 1.576 2.686 1.00 68.25 229 LYS A C 1
ATOM 1806 O O . LYS A 1 229 ? -28.995 1.708 1.839 1.00 68.25 229 LYS A O 1
ATOM 1811 N N . ASP A 1 230 ? -28.053 2.316 3.791 1.00 61.84 230 ASP A N 1
ATOM 1812 C CA . ASP A 1 230 ? -29.064 3.318 4.143 1.00 61.84 230 ASP A CA 1
ATOM 1813 C C . ASP A 1 230 ? -29.078 4.489 3.136 1.00 61.84 230 ASP A C 1
ATOM 1815 O O . ASP A 1 230 ? -30.135 5.033 2.826 1.00 61.84 230 ASP A O 1
ATOM 1819 N N . ILE A 1 231 ? -27.923 4.846 2.555 1.00 57.44 231 ILE A N 1
ATOM 1820 C CA . ILE A 1 231 ? -27.808 5.908 1.535 1.00 57.44 231 ILE A CA 1
ATOM 1821 C C . ILE A 1 231 ? -28.477 5.521 0.199 1.00 57.44 231 ILE A C 1
ATOM 1823 O O . ILE A 1 231 ? -28.882 6.412 -0.546 1.00 57.44 231 ILE A O 1
ATOM 1827 N N . GLU A 1 232 ? -28.634 4.229 -0.118 1.00 51.84 232 GLU A N 1
ATOM 1828 C CA . GLU A 1 232 ? -29.359 3.787 -1.325 1.00 51.84 232 GLU A CA 1
ATOM 1829 C C . GLU A 1 232 ? -30.890 3.758 -1.136 1.00 51.84 232 GLU A C 1
ATOM 1831 O O . GLU A 1 232 ? -31.617 3.782 -2.130 1.00 51.84 232 GLU A O 1
ATOM 1836 N N . GLU A 1 233 ? -31.392 3.766 0.107 1.00 49.81 233 GLU A N 1
ATOM 1837 C CA . GLU A 1 233 ? -32.833 3.744 0.422 1.00 49.81 233 GLU A CA 1
ATOM 1838 C C . GLU A 1 233 ? -33.385 5.081 0.963 1.00 49.81 233 GLU A C 1
ATOM 1840 O O . GLU A 1 233 ? -34.602 5.266 0.998 1.00 49.81 233 GLU A O 1
ATOM 1845 N N . ALA A 1 234 ? -32.534 6.047 1.328 1.00 42.56 234 ALA A N 1
ATOM 1846 C CA . ALA A 1 234 ? -32.962 7.341 1.862 1.00 42.56 234 ALA A CA 1
ATOM 1847 C C . ALA A 1 234 ? -33.186 8.404 0.765 1.00 42.56 234 ALA A C 1
ATOM 1849 O O . ALA A 1 234 ? -32.286 9.161 0.396 1.00 42.56 234 ALA A O 1
ATOM 1850 N N . THR A 1 235 ? -34.422 8.514 0.276 1.00 39.81 235 THR A N 1
ATOM 1851 C CA . THR A 1 235 ? -34.939 9.757 -0.321 1.00 39.81 235 THR A CA 1
ATOM 1852 C C . THR A 1 235 ? -35.230 10.782 0.779 1.00 39.81 235 THR A C 1
ATOM 1854 O O . THR A 1 235 ? -36.103 10.540 1.600 1.00 39.81 235 THR A O 1
ATOM 1857 N N . GLU A 1 236 ? -34.504 11.905 0.767 1.00 45.38 236 GLU A N 1
ATOM 1858 C CA . GLU A 1 236 ? -34.883 13.239 1.286 1.00 45.38 236 GLU A CA 1
ATOM 1859 C C . GLU A 1 236 ? -35.729 13.338 2.579 1.00 45.38 236 GLU A C 1
ATOM 1861 O O . GLU A 1 236 ? -36.622 14.175 2.670 1.00 45.38 236 GLU A O 1
ATOM 1866 N N . GLU A 1 237 ? -35.411 12.587 3.633 1.00 39.53 237 GLU A N 1
ATOM 1867 C CA . GLU A 1 237 ? -35.780 12.995 4.998 1.00 39.53 237 GLU A CA 1
ATOM 1868 C C . GLU A 1 237 ? -34.537 13.574 5.677 1.00 39.53 237 GLU A C 1
ATOM 1870 O O . GLU A 1 237 ? -33.758 12.897 6.348 1.00 39.53 237 GLU A O 1
ATOM 1875 N N . GLY A 1 238 ? -34.298 14.856 5.387 1.00 39.78 238 GLY A N 1
ATOM 1876 C CA . GLY A 1 238 ? -33.295 15.661 6.063 1.00 39.78 238 GLY A CA 1
ATOM 1877 C C . GLY A 1 238 ? -33.707 15.883 7.511 1.00 39.78 238 GLY A C 1
ATOM 1878 O O . GLY A 1 238 ? -34.500 16.771 7.803 1.00 39.78 238 GLY A O 1
ATOM 1879 N N . GLU A 1 239 ? -33.147 15.094 8.423 1.00 43.50 239 GLU A N 1
ATOM 1880 C CA . GLU A 1 239 ? -32.966 15.557 9.794 1.00 43.50 239 GLU A CA 1
ATOM 1881 C C . GLU A 1 239 ? -31.935 16.690 9.743 1.00 43.50 239 GLU A C 1
ATOM 1883 O O . GLU A 1 239 ? -30.715 16.474 9.726 1.00 43.50 239 GLU A O 1
ATOM 1888 N N . ASP A 1 240 ? -32.451 17.913 9.620 1.00 39.75 240 ASP A N 1
ATOM 1889 C CA . ASP A 1 240 ? -31.744 19.117 10.017 1.00 39.75 240 ASP A CA 1
ATOM 1890 C C . ASP A 1 240 ? -31.402 18.945 11.501 1.00 39.75 240 ASP A C 1
ATOM 1892 O O . ASP A 1 240 ? -32.237 19.109 12.392 1.00 39.75 240 ASP A O 1
ATOM 1896 N N . GLU A 1 241 ? -30.154 18.555 11.772 1.00 52.91 241 GLU A N 1
ATOM 1897 C CA . GLU A 1 241 ? -29.514 18.805 13.058 1.00 52.91 241 GLU A CA 1
ATOM 1898 C C . GLU A 1 241 ? -29.414 20.332 13.208 1.00 52.91 241 GLU A C 1
ATOM 1900 O O . GLU A 1 241 ? -28.352 20.927 13.018 1.00 52.91 241 GLU A O 1
ATOM 1905 N N . ASP A 1 242 ? -30.535 20.976 13.542 1.00 42.75 242 ASP A N 1
ATOM 1906 C CA . ASP A 1 242 ? -30.574 22.283 14.184 1.00 42.75 242 ASP A CA 1
ATOM 1907 C C . ASP A 1 242 ? -29.915 22.115 15.562 1.00 42.75 242 ASP A C 1
ATOM 1909 O O . ASP A 1 242 ? -30.568 22.095 16.606 1.00 42.75 242 ASP A O 1
ATOM 1913 N N . GLU A 1 243 ? -28.589 21.931 15.579 1.00 55.88 243 GLU A N 1
ATOM 1914 C CA . GLU A 1 243 ? -27.785 22.145 16.773 1.00 55.88 243 GLU A CA 1
ATOM 1915 C C . GLU A 1 243 ? -28.067 23.597 17.186 1.00 55.88 243 GLU A C 1
ATOM 1917 O O . GLU A 1 243 ? -27.689 24.522 16.454 1.00 55.88 243 GLU A O 1
ATOM 1922 N N . PRO A 1 244 ? -28.761 23.839 18.316 1.00 50.22 244 PRO A N 1
ATOM 1923 C CA . PRO A 1 244 ? -29.087 25.192 18.728 1.00 50.22 244 PRO A CA 1
ATOM 1924 C C . PRO A 1 244 ? -27.784 25.975 18.814 1.00 50.22 244 PRO A C 1
ATOM 1926 O O . PRO A 1 244 ? -26.847 25.530 19.480 1.00 50.22 244 PRO A O 1
ATOM 1929 N N . GLN A 1 245 ? -27.717 27.111 18.109 1.00 47.53 245 GLN A N 1
ATOM 1930 C CA . GLN A 1 245 ? -26.535 27.969 18.059 1.00 47.53 245 GLN A CA 1
ATOM 1931 C C . GLN A 1 245 ? -25.997 28.171 19.478 1.00 47.53 245 GLN A C 1
ATOM 1933 O O . GLN A 1 245 ? -26.573 28.885 20.298 1.00 47.53 245 GLN A O 1
ATOM 1938 N N . MET A 1 246 ? -24.893 27.487 19.774 1.00 48.62 246 MET A N 1
ATOM 1939 C CA . MET A 1 246 ? -24.344 27.312 21.116 1.00 48.62 246 MET A CA 1
ATOM 1940 C C . MET A 1 246 ? -23.536 28.546 21.552 1.00 48.62 246 MET A C 1
ATOM 1942 O O . MET A 1 246 ? -22.455 28.441 22.126 1.00 48.62 246 MET A O 1
ATOM 1946 N N . SER A 1 247 ? -24.037 29.741 21.237 1.00 46.53 247 SER A N 1
ATOM 1947 C CA . SER A 1 247 ? -23.260 30.979 21.157 1.00 46.53 247 SER A CA 1
ATOM 1948 C C . SER A 1 247 ? -22.947 31.651 22.497 1.00 46.53 247 SER A C 1
ATOM 1950 O O . SER A 1 247 ? -22.279 32.674 22.489 1.00 46.53 247 SER A O 1
ATOM 1952 N N . ASN A 1 248 ? -23.343 31.088 23.647 1.00 51.88 248 ASN A N 1
ATOM 1953 C CA . ASN A 1 248 ? -23.071 31.697 24.962 1.00 51.88 248 ASN A CA 1
ATOM 1954 C C . ASN A 1 248 ? -22.695 30.714 26.088 1.00 51.88 248 ASN A C 1
ATOM 1956 O O . ASN A 1 248 ? -22.668 31.098 27.258 1.00 51.88 248 ASN A O 1
ATOM 1960 N N . LEU A 1 249 ? -22.399 29.445 25.784 1.00 58.97 249 LEU A N 1
ATOM 1961 C CA . LEU A 1 249 ? -21.928 28.518 26.816 1.00 58.97 249 LEU A CA 1
ATOM 1962 C C . LEU A 1 249 ? -20.445 28.769 27.108 1.00 58.97 249 LEU A C 1
ATOM 1964 O O . LEU A 1 249 ? -19.600 28.693 26.220 1.00 58.97 249 LEU A O 1
ATOM 1968 N N . VAL A 1 250 ? -20.137 29.066 28.373 1.00 72.50 250 VAL A N 1
ATOM 1969 C CA . VAL A 1 250 ? -18.765 29.200 28.877 1.00 72.50 250 VAL A CA 1
ATOM 1970 C C . VAL A 1 250 ? -17.980 27.944 28.497 1.00 72.50 250 VAL A C 1
ATOM 1972 O O . VAL A 1 250 ? -18.334 26.840 28.920 1.00 72.50 250 VAL A O 1
ATOM 1975 N N . ALA A 1 251 ? -16.928 28.118 27.690 1.00 84.00 251 ALA A N 1
ATOM 1976 C CA . ALA A 1 251 ? -16.067 27.028 27.251 1.00 84.00 251 ALA A CA 1
ATOM 1977 C C . ALA A 1 251 ? -15.537 26.262 28.468 1.00 84.00 251 ALA A C 1
ATOM 1979 O O . ALA A 1 251 ? -14.944 26.842 29.382 1.00 84.00 251 ALA A O 1
ATOM 1980 N N . ASN A 1 252 ? -15.775 24.954 28.475 1.00 92.69 252 ASN A N 1
ATOM 1981 C CA . ASN A 1 252 ? -15.346 24.079 29.552 1.00 92.69 252 ASN A CA 1
ATOM 1982 C C . ASN A 1 252 ? -13.829 23.799 29.444 1.00 92.69 252 ASN A C 1
ATOM 1984 O O . ASN A 1 252 ? -13.197 24.142 28.445 1.00 92.69 252 ASN A O 1
ATOM 1988 N N . GLN A 1 253 ? -13.219 23.207 30.469 1.00 95.69 253 GLN A N 1
ATOM 1989 C CA . GLN A 1 253 ? -11.766 23.005 30.529 1.00 95.69 253 GLN A CA 1
ATOM 1990 C C . GLN A 1 253 ? -11.248 22.105 29.398 1.00 95.69 253 GLN A C 1
ATOM 1992 O O . GLN A 1 253 ? -10.158 22.341 28.888 1.00 95.69 253 GLN A O 1
ATOM 1997 N N . TRP A 1 254 ? -12.040 21.127 28.946 1.00 96.44 254 TRP A N 1
ATOM 1998 C CA . TRP A 1 254 ? -11.695 20.295 27.788 1.00 96.44 254 TRP A CA 1
ATOM 1999 C C . TRP A 1 254 ? -11.724 21.071 26.473 1.00 96.44 254 TRP A C 1
ATOM 2001 O O . TRP A 1 254 ? -10.847 20.888 25.632 1.00 96.44 254 TRP A O 1
ATOM 2011 N N . GLN A 1 255 ? -12.699 21.965 26.303 1.00 96.25 255 GLN A N 1
ATOM 2012 C CA . GLN A 1 255 ? -12.771 22.852 25.147 1.00 96.25 255 GLN A CA 1
ATOM 2013 C C . GLN A 1 255 ? -11.591 23.825 25.127 1.00 96.25 255 GLN A C 1
ATOM 2015 O O . GLN A 1 255 ? -10.988 24.024 24.078 1.00 96.25 255 GLN A O 1
ATOM 2020 N N . GLN A 1 256 ? -11.242 24.406 26.280 1.00 96.56 256 GLN A N 1
ATOM 2021 C CA . GLN A 1 256 ? -10.067 25.273 26.417 1.00 96.56 256 GLN A CA 1
ATOM 2022 C C . GLN A 1 256 ? -8.786 24.508 26.075 1.00 96.56 256 GLN A C 1
ATOM 2024 O O . GLN A 1 256 ? -8.020 24.961 25.235 1.00 96.56 256 GLN A O 1
ATOM 2029 N N . TRP A 1 257 ? -8.620 23.299 26.617 1.00 97.69 257 TRP A N 1
ATOM 2030 C CA . TRP A 1 257 ? -7.495 22.422 26.296 1.00 97.69 257 TRP A CA 1
ATOM 2031 C C . TRP A 1 257 ? -7.400 22.101 24.797 1.00 97.69 257 TRP A C 1
ATOM 2033 O O . TRP A 1 257 ? -6.320 22.180 24.218 1.00 97.69 257 TRP A O 1
ATOM 2043 N N . GLY A 1 258 ? -8.525 21.799 24.143 1.00 97.50 258 GLY A N 1
ATOM 2044 C CA . GLY A 1 258 ? -8.571 21.622 22.691 1.00 97.50 258 GLY A CA 1
ATOM 2045 C C . GLY A 1 258 ? -8.171 22.891 21.934 1.00 97.50 258 GLY A C 1
ATOM 2046 O O . GLY A 1 258 ? -7.363 22.827 21.009 1.00 97.50 258 GLY A O 1
ATOM 2047 N N . ASN A 1 259 ? -8.703 24.051 22.336 1.00 97.50 259 ASN A N 1
ATOM 2048 C CA . ASN A 1 259 ? -8.383 25.345 21.726 1.00 97.50 259 ASN A CA 1
ATOM 2049 C C . ASN A 1 259 ? -6.892 25.685 21.869 1.00 97.50 259 ASN A C 1
ATOM 2051 O O . ASN A 1 259 ? -6.291 26.168 20.915 1.00 97.50 259 ASN A O 1
ATOM 2055 N N . ASP A 1 260 ? -6.275 25.373 23.009 1.00 98.00 260 ASP A N 1
ATOM 2056 C CA . ASP A 1 260 ? -4.838 25.561 23.220 1.00 98.00 260 ASP A CA 1
ATOM 2057 C C . ASP A 1 260 ? -4.008 24.708 22.250 1.00 98.00 260 ASP A C 1
ATOM 2059 O O . ASP A 1 260 ? -3.045 25.206 21.663 1.00 98.00 260 ASP A O 1
ATOM 2063 N N . ILE A 1 261 ? -4.405 23.445 22.029 1.00 98.38 261 ILE A N 1
ATOM 2064 C CA . ILE A 1 261 ? -3.762 22.559 21.045 1.00 98.38 261 ILE A CA 1
ATOM 2065 C C . ILE A 1 261 ? -3.920 23.127 19.630 1.00 98.38 261 ILE A C 1
ATOM 2067 O O . ILE A 1 261 ? -2.946 23.192 18.882 1.00 98.38 261 ILE A O 1
ATOM 2071 N N . ARG A 1 262 ? -5.125 23.573 19.259 1.00 98.06 262 ARG A N 1
ATOM 2072 C CA . ARG A 1 262 ? -5.386 24.183 17.948 1.00 98.06 262 ARG A CA 1
ATOM 2073 C C . ARG A 1 262 ? -4.525 25.424 17.716 1.00 98.06 262 ARG A C 1
ATOM 2075 O O . ARG A 1 262 ? -3.859 25.503 16.692 1.00 98.06 262 ARG A O 1
ATOM 2082 N N . ASN A 1 263 ? -4.470 26.334 18.685 1.00 98.12 263 ASN A N 1
ATOM 2083 C CA . ASN A 1 263 ? -3.649 27.544 18.613 1.00 98.12 263 ASN A CA 1
ATOM 2084 C C . ASN A 1 263 ? -2.144 27.217 18.519 1.00 98.12 263 ASN A C 1
ATOM 2086 O O . ASN A 1 263 ? -1.363 27.966 17.933 1.00 98.12 263 ASN A O 1
ATOM 2090 N N . GLU A 1 264 ? -1.690 26.117 19.130 1.00 97.75 264 GLU A N 1
ATOM 2091 C CA . GLU A 1 264 ? -0.324 25.613 18.953 1.00 97.75 264 GLU A CA 1
ATOM 2092 C C . GLU A 1 264 ? -0.077 25.142 17.513 1.00 97.75 264 GLU A C 1
ATOM 2094 O O . GLU A 1 264 ? 0.952 25.481 16.932 1.00 97.75 264 GLU A O 1
ATOM 2099 N N . VAL A 1 265 ? -1.021 24.397 16.932 1.00 97.69 265 VAL A N 1
ATOM 2100 C CA . VAL A 1 265 ? -0.942 23.894 15.553 1.00 97.69 265 VAL A CA 1
ATOM 2101 C C . VAL A 1 265 ? -0.974 25.032 14.536 1.00 97.69 265 VAL A C 1
ATOM 2103 O O . VAL A 1 265 ? -0.121 25.071 13.657 1.00 97.69 265 VAL A O 1
ATOM 2106 N N . GLU A 1 266 ? -1.906 25.975 14.661 1.00 97.31 266 GLU A N 1
ATOM 2107 C CA . GLU A 1 266 ? -2.032 27.104 13.731 1.00 97.31 266 GLU A CA 1
ATOM 2108 C C . GLU A 1 266 ? -0.744 27.940 13.700 1.00 97.31 266 GLU A C 1
ATOM 2110 O O . GLU A 1 266 ? -0.200 28.179 12.624 1.00 97.31 266 GLU A O 1
ATOM 2115 N N . ARG A 1 267 ? -0.155 28.241 14.867 1.00 97.00 267 ARG A N 1
ATOM 2116 C CA . ARG A 1 267 ? 1.151 28.922 14.948 1.00 97.00 267 ARG A CA 1
ATOM 2117 C C . ARG A 1 267 ? 2.292 28.143 14.299 1.00 97.00 267 ARG A C 1
ATOM 2119 O O . ARG A 1 267 ? 3.220 28.755 13.785 1.00 97.00 267 ARG A O 1
ATOM 2126 N N . LYS A 1 268 ? 2.273 26.805 14.344 1.00 95.56 268 LYS A N 1
ATOM 2127 C CA . LYS A 1 268 ? 3.277 25.980 13.650 1.00 95.56 268 LYS A CA 1
ATOM 2128 C C . LYS A 1 268 ? 3.104 26.076 12.136 1.00 95.56 268 LYS A C 1
ATOM 2130 O O . LYS A 1 268 ? 4.092 26.225 11.428 1.00 95.56 268 LYS A O 1
ATOM 2135 N N . LEU A 1 269 ? 1.860 26.031 11.661 1.00 95.31 269 LEU A N 1
ATOM 2136 C CA . LEU A 1 269 ? 1.534 26.053 10.236 1.00 95.31 269 LEU A CA 1
ATOM 2137 C C . LEU A 1 269 ? 1.769 27.419 9.574 1.00 95.31 269 LEU A C 1
ATOM 2139 O O . LEU A 1 269 ? 2.078 27.447 8.388 1.00 95.31 269 LEU A O 1
ATOM 2143 N N . GLU A 1 270 ? 1.698 28.530 10.317 1.00 95.00 270 GLU A N 1
ATOM 2144 C CA . GLU A 1 270 ? 1.979 29.885 9.801 1.00 95.00 270 GLU A CA 1
ATOM 2145 C C . GLU A 1 270 ? 3.359 30.022 9.131 1.00 95.00 270 GLU A C 1
ATOM 2147 O O . GLU A 1 270 ? 3.528 30.843 8.227 1.00 95.00 270 GLU A O 1
ATOM 2152 N N . TYR A 1 271 ? 4.344 29.223 9.552 1.00 90.44 271 TYR A N 1
ATOM 2153 C CA . TYR A 1 271 ? 5.718 29.286 9.048 1.00 90.44 271 TYR A CA 1
ATOM 2154 C C . TYR A 1 271 ? 6.064 28.179 8.043 1.00 90.44 271 TYR A C 1
ATOM 2156 O O . TYR A 1 271 ? 7.179 28.168 7.516 1.00 90.44 271 TYR A O 1
ATOM 2164 N N . GLU A 1 272 ? 5.147 27.249 7.766 1.00 90.31 272 GLU A N 1
ATOM 2165 C CA . GLU A 1 272 ? 5.403 26.144 6.842 1.00 90.31 272 GLU A CA 1
ATOM 2166 C C . GLU A 1 272 ? 5.014 26.515 5.415 1.00 90.31 272 GLU A C 1
ATOM 2168 O O . GLU A 1 272 ? 3.878 26.885 5.124 1.00 90.31 272 GLU A O 1
ATOM 2173 N N . ASN A 1 273 ? 5.966 26.371 4.495 1.00 87.12 273 ASN A N 1
ATOM 2174 C CA . ASN A 1 273 ? 5.731 26.572 3.073 1.00 87.12 273 ASN A CA 1
ATOM 2175 C C . ASN A 1 273 ? 6.111 25.289 2.332 1.00 87.12 273 ASN A C 1
ATOM 2177 O O . ASN A 1 273 ? 7.269 25.089 1.969 1.00 87.12 273 ASN A O 1
ATOM 2181 N N . GLY A 1 274 ? 5.136 24.387 2.207 1.00 90.62 274 GLY A N 1
ATOM 2182 C CA . GLY A 1 274 ? 5.282 23.153 1.441 1.00 90.62 274 GLY A CA 1
ATOM 2183 C C . GLY A 1 274 ? 5.197 23.402 -0.067 1.00 90.62 274 GLY A C 1
ATOM 2184 O O . GLY A 1 274 ? 4.453 24.276 -0.520 1.00 90.62 274 GLY A O 1
ATOM 2185 N N . ASP A 1 275 ? 5.945 22.624 -0.846 1.00 87.69 275 ASP A N 1
ATOM 2186 C CA . ASP A 1 275 ? 5.987 22.698 -2.312 1.00 87.69 275 ASP A CA 1
ATOM 2187 C C . ASP A 1 275 ? 4.886 21.884 -3.019 1.00 87.69 275 ASP A C 1
ATOM 2189 O O . ASP A 1 275 ? 4.697 22.033 -4.227 1.00 87.69 275 ASP A O 1
ATOM 2193 N N . ASP A 1 276 ? 4.124 21.076 -2.279 1.00 83.62 276 ASP A N 1
ATOM 2194 C CA . ASP A 1 276 ? 3.019 20.259 -2.790 1.00 83.62 276 ASP A CA 1
ATOM 2195 C C . ASP A 1 276 ? 1.689 20.596 -2.090 1.00 83.62 276 ASP A C 1
ATOM 2197 O O . ASP A 1 276 ? 1.644 21.328 -1.102 1.00 83.62 276 ASP A O 1
ATOM 2201 N N . TYR A 1 277 ? 0.572 20.071 -2.588 1.00 91.06 277 TYR A N 1
ATOM 2202 C CA . TYR A 1 277 ? -0.729 20.153 -1.927 1.00 91.06 277 TYR A CA 1
ATOM 2203 C C . TYR A 1 277 ? -0.941 18.957 -1.005 1.00 91.06 277 TYR A C 1
ATOM 2205 O O . TYR A 1 277 ? -0.698 17.811 -1.376 1.00 91.06 277 TYR A O 1
ATOM 2213 N N . ASN A 1 278 ? -1.467 19.202 0.192 1.00 91.94 278 ASN A N 1
ATOM 2214 C CA . ASN A 1 278 ? -1.849 18.122 1.089 1.00 91.94 278 ASN A CA 1
ATOM 2215 C C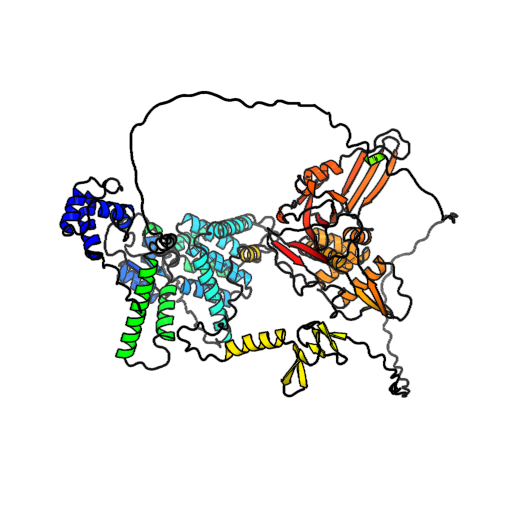 . ASN A 1 278 ? -3.219 17.549 0.675 1.00 91.94 278 ASN A C 1
ATOM 2217 O O . ASN A 1 278 ? -4.244 18.196 0.902 1.00 91.94 278 ASN A O 1
ATOM 2221 N N . PRO A 1 279 ? -3.308 16.309 0.153 1.00 88.88 279 PRO A N 1
ATOM 2222 C CA . PRO A 1 279 ? -4.592 15.723 -0.230 1.00 88.88 279 PRO A CA 1
ATOM 2223 C C . PRO A 1 279 ? -5.507 15.486 0.982 1.00 88.88 279 PRO A C 1
ATOM 2225 O O . PRO A 1 279 ? -6.716 15.303 0.823 1.00 88.88 279 PRO A O 1
ATOM 2228 N N . ARG A 1 280 ? -4.941 15.470 2.198 1.00 92.56 280 ARG A N 1
ATOM 2229 C CA . ARG A 1 280 ? -5.665 15.291 3.461 1.00 92.56 280 ARG A CA 1
ATOM 2230 C C . ARG A 1 280 ? -6.155 16.602 4.054 1.00 92.56 280 ARG A C 1
ATOM 2232 O O . ARG A 1 280 ? -6.863 16.531 5.041 1.00 92.56 280 ARG A O 1
ATOM 2239 N N . TYR A 1 281 ? -5.859 17.757 3.459 1.00 96.56 281 TYR A N 1
ATOM 2240 C CA . TYR A 1 281 ? -6.427 19.019 3.922 1.00 96.56 281 TYR A CA 1
ATOM 2241 C C . TYR A 1 281 ? -7.956 18.914 4.009 1.00 96.56 281 TYR A C 1
ATOM 2243 O O . TYR A 1 281 ? -8.629 18.532 3.040 1.00 96.56 281 TYR A O 1
ATOM 2251 N N . PHE A 1 282 ? -8.489 19.167 5.204 1.00 97.31 282 PHE A N 1
ATOM 2252 C CA . PHE A 1 282 ? -9.907 19.039 5.499 1.00 97.31 282 PHE A CA 1
ATOM 2253 C C . PHE A 1 282 ? -10.314 19.875 6.728 1.00 97.31 282 PHE A C 1
ATOM 2255 O O . PHE A 1 282 ? -10.602 19.324 7.793 1.00 97.31 282 PHE A O 1
ATOM 2262 N N . PRO A 1 283 ? -10.382 21.208 6.602 1.00 97.50 283 PRO A N 1
ATOM 2263 C CA . PRO A 1 283 ? -10.638 22.103 7.733 1.00 97.50 283 PRO A CA 1
ATOM 2264 C C . PRO A 1 283 ? -12.000 21.860 8.401 1.00 97.50 283 PRO A C 1
ATOM 2266 O O . PRO A 1 283 ? -12.116 21.972 9.617 1.00 97.50 283 PRO A O 1
ATOM 2269 N N . ALA A 1 284 ? -13.020 21.426 7.650 1.00 97.38 284 ALA A N 1
ATOM 2270 C CA . ALA A 1 284 ? -14.326 21.078 8.218 1.00 97.38 284 ALA A CA 1
ATOM 2271 C C . ALA A 1 284 ? -14.239 19.943 9.260 1.00 97.38 284 ALA A C 1
ATOM 2273 O O . ALA A 1 284 ? -14.959 19.962 10.261 1.00 97.38 284 ALA A O 1
ATOM 2274 N N . PHE A 1 285 ? -13.334 18.973 9.065 1.00 97.38 285 PHE A N 1
ATOM 2275 C CA . PHE A 1 285 ? -13.061 17.947 10.073 1.00 97.38 285 PHE A CA 1
ATOM 2276 C C . PHE A 1 285 ? -12.481 18.564 11.350 1.00 97.38 285 PHE A C 1
ATOM 2278 O O . PHE A 1 285 ? -12.940 18.216 12.438 1.00 97.38 285 PHE A O 1
ATOM 2285 N N . ALA A 1 286 ? -11.522 19.489 11.223 1.00 97.69 286 ALA A N 1
ATOM 2286 C CA . ALA A 1 286 ? -10.927 20.180 12.364 1.00 97.69 286 ALA A CA 1
ATOM 2287 C C . ALA A 1 286 ? -12.005 20.909 13.175 1.00 97.69 286 ALA A C 1
ATOM 2289 O O . ALA A 1 286 ? -12.112 20.698 14.379 1.00 97.69 286 ALA A O 1
ATOM 2290 N N . GLU A 1 287 ? -12.870 21.683 12.514 1.00 97.06 287 GLU A N 1
ATOM 2291 C CA . GLU A 1 287 ? -13.963 22.398 13.181 1.00 97.06 287 GLU A CA 1
ATOM 2292 C C . GLU A 1 287 ? -14.912 21.452 13.922 1.00 97.06 287 GLU A C 1
ATOM 2294 O O . GLU A 1 287 ? -15.264 21.689 15.081 1.00 97.06 287 GLU A O 1
ATOM 2299 N N . ARG A 1 288 ? -15.305 20.337 13.293 1.00 96.62 288 ARG A N 1
ATOM 2300 C CA . ARG A 1 288 ? -16.176 19.352 13.944 1.00 96.62 288 ARG A CA 1
ATOM 2301 C C . ARG A 1 288 ? -15.492 18.675 15.128 1.00 96.62 288 ARG A C 1
ATOM 2303 O O . ARG A 1 288 ? -16.130 18.503 16.166 1.00 96.62 288 ARG A O 1
ATOM 2310 N N . LEU A 1 289 ? -14.214 18.316 15.002 1.00 97.19 289 LEU A N 1
ATOM 2311 C CA . LEU A 1 289 ? -13.444 17.721 16.096 1.00 97.19 289 LEU A CA 1
ATOM 2312 C C . LEU A 1 289 ? -13.400 18.683 17.284 1.00 97.19 289 LEU A C 1
ATOM 2314 O O . LEU A 1 289 ? -13.708 18.289 18.407 1.00 97.19 289 LEU A O 1
ATOM 2318 N N . MET A 1 290 ? -13.130 19.961 17.015 1.00 97.12 290 MET A N 1
ATOM 2319 C CA . MET A 1 290 ? -13.090 21.012 18.025 1.00 97.12 290 MET A CA 1
ATOM 2320 C C . MET A 1 290 ? -14.428 21.213 18.733 1.00 97.12 290 MET A C 1
ATOM 2322 O O . MET A 1 290 ? -14.427 21.405 19.944 1.00 97.12 290 MET A O 1
ATOM 2326 N N . LYS A 1 291 ? -15.566 21.101 18.037 1.00 94.56 291 LYS A N 1
ATOM 2327 C CA . LYS A 1 291 ? -16.897 21.135 18.673 1.00 94.56 291 LYS A CA 1
ATOM 2328 C C . LYS A 1 291 ? -17.138 19.957 19.624 1.00 94.56 291 LYS A C 1
ATOM 2330 O O . LYS A 1 291 ? -17.829 20.109 20.628 1.00 94.56 291 LYS A O 1
ATOM 2335 N N . LYS A 1 292 ? -16.571 18.781 19.328 1.00 95.38 292 LYS A N 1
ATOM 2336 C CA . LYS A 1 292 ? -16.719 17.565 20.150 1.00 95.38 292 LYS A CA 1
ATOM 2337 C C . LYS A 1 292 ? -15.738 17.503 21.330 1.00 95.38 292 LYS A C 1
ATOM 2339 O O . LYS A 1 292 ? -15.919 16.663 22.213 1.00 95.38 292 LYS A O 1
ATOM 2344 N N . MET A 1 293 ? -14.738 18.390 21.392 1.00 96.12 293 MET A N 1
ATOM 2345 C CA . MET A 1 293 ? -13.729 18.400 22.462 1.00 96.12 293 MET A CA 1
ATOM 2346 C C . MET A 1 293 ? -14.330 18.601 23.851 1.00 96.12 293 MET A C 1
ATOM 2348 O O . MET A 1 293 ? -13.885 17.960 24.799 1.00 96.12 293 MET A O 1
ATOM 2352 N N . ALA A 1 294 ? -15.376 19.421 23.983 1.00 94.94 294 ALA A N 1
ATOM 2353 C CA . ALA A 1 294 ? -16.035 19.665 25.266 1.00 94.94 294 ALA A CA 1
ATOM 2354 C C . ALA A 1 294 ? -16.543 18.385 25.964 1.00 94.94 294 ALA A C 1
ATOM 2356 O O . ALA A 1 294 ? -16.671 18.370 27.189 1.00 94.94 294 ALA A O 1
ATOM 2357 N N . THR A 1 295 ? -16.830 17.318 25.212 1.00 95.31 295 THR A N 1
ATOM 2358 C CA . THR A 1 295 ? -17.353 16.046 25.732 1.00 95.31 295 THR A CA 1
ATOM 2359 C C . THR A 1 295 ? -16.386 14.874 25.554 1.00 95.31 295 THR A C 1
ATOM 2361 O O . THR A 1 295 ? -16.798 13.728 25.717 1.00 95.31 295 THR A O 1
ATOM 2364 N N . ILE A 1 296 ? -15.094 15.124 25.291 1.00 96.19 296 ILE A N 1
ATOM 2365 C CA . ILE A 1 296 ? -14.101 14.052 25.087 1.00 96.19 296 ILE A CA 1
ATOM 2366 C C . ILE A 1 296 ? -14.067 12.957 26.170 1.00 96.19 296 ILE A C 1
ATOM 2368 O O . ILE A 1 296 ? -13.912 11.793 25.791 1.00 96.19 296 ILE A O 1
ATOM 2372 N N . PRO A 1 297 ? -14.296 13.223 27.476 1.00 96.38 297 PRO A N 1
ATOM 2373 C CA . PRO A 1 297 ? -14.313 12.155 28.482 1.00 96.38 297 PRO A CA 1
ATOM 2374 C C . PRO A 1 297 ? -15.433 11.130 28.300 1.00 96.38 297 PRO A C 1
ATOM 2376 O O . PRO A 1 297 ? -15.309 10.012 28.792 1.00 96.38 297 PRO A O 1
ATOM 2379 N N . LEU A 1 298 ? -16.526 11.515 27.633 1.00 95.62 298 LEU A N 1
ATOM 2380 C CA . LEU A 1 298 ? -17.712 10.680 27.468 1.00 95.62 298 LEU A CA 1
ATOM 2381 C C . LEU A 1 298 ? -17.513 9.668 26.334 1.00 95.62 298 LEU A C 1
ATOM 2383 O O . LEU A 1 298 ? -17.854 8.496 26.481 1.00 95.62 298 LEU A O 1
ATOM 2387 N N . TRP A 1 299 ? -16.984 10.121 25.194 1.00 95.19 299 TRP A N 1
ATOM 2388 C CA . TRP A 1 299 ? -16.880 9.307 23.978 1.00 95.19 299 TRP A CA 1
ATOM 2389 C C . TRP A 1 299 ? -15.507 8.649 23.786 1.00 95.19 299 TRP A C 1
ATOM 2391 O O . TRP A 1 299 ? -15.379 7.750 22.957 1.00 95.19 299 TRP A O 1
ATOM 2401 N N . SER A 1 300 ? -14.488 9.035 24.562 1.00 95.44 300 SER A N 1
ATOM 2402 C CA . SER A 1 300 ? -13.158 8.405 24.557 1.00 95.44 300 SER A CA 1
ATOM 2403 C C . SER A 1 300 ? -12.839 7.682 25.869 1.00 95.44 300 SER A C 1
ATOM 2405 O O . SER A 1 300 ? -13.527 7.826 26.879 1.00 95.44 300 SER A O 1
ATOM 2407 N N . CYS A 1 301 ? -11.762 6.902 25.866 1.00 95.19 301 CYS A N 1
ATOM 2408 C CA . CYS A 1 301 ? -11.228 6.211 27.036 1.00 95.19 301 CYS A CA 1
ATOM 2409 C C . CYS A 1 301 ? -10.278 7.079 27.881 1.00 95.19 301 CYS A C 1
ATOM 2411 O O . CYS A 1 301 ? -9.661 6.551 28.804 1.00 95.19 301 CYS A O 1
ATOM 2413 N N . ILE A 1 302 ? -10.169 8.387 27.612 1.00 95.69 302 ILE A N 1
ATOM 2414 C CA . ILE A 1 302 ? -9.131 9.270 28.179 1.00 95.69 302 ILE A CA 1
ATOM 2415 C C . ILE A 1 302 ? -9.164 9.383 29.711 1.00 95.69 302 ILE A C 1
ATOM 2417 O O . ILE A 1 302 ? -8.153 9.715 30.317 1.00 95.69 302 ILE A O 1
ATOM 2421 N N . CYS A 1 303 ? -10.321 9.121 30.331 1.00 95.06 303 CYS A N 1
ATOM 2422 C CA . CYS A 1 303 ? -10.508 9.122 31.787 1.00 95.06 303 CYS A CA 1
ATOM 2423 C C . CYS A 1 303 ? -10.728 7.717 32.365 1.00 95.06 303 CYS A C 1
ATOM 2425 O O . CYS A 1 303 ? -10.967 7.573 33.561 1.00 95.06 303 CYS A O 1
ATOM 2427 N N . ARG A 1 304 ? -10.689 6.664 31.539 1.00 92.50 304 ARG A N 1
ATOM 2428 C CA . ARG A 1 304 ? -11.047 5.301 31.960 1.00 92.50 304 ARG A CA 1
ATOM 2429 C C . ARG A 1 304 ? -10.175 4.824 33.116 1.00 92.50 304 ARG A C 1
ATOM 2431 O O . ARG A 1 304 ? -10.678 4.198 34.045 1.00 92.50 304 ARG A O 1
ATOM 2438 N N . ASP A 1 305 ? -8.879 5.107 33.055 1.00 92.12 305 ASP A N 1
ATOM 2439 C CA . ASP A 1 305 ? -7.937 4.659 34.082 1.00 92.12 305 ASP A CA 1
ATOM 2440 C C . ASP A 1 305 ? -8.052 5.461 35.381 1.00 92.12 305 ASP A C 1
ATOM 2442 O O . ASP A 1 305 ? -7.815 4.895 36.444 1.00 92.12 305 ASP A O 1
ATOM 2446 N N . ASP A 1 306 ? -8.526 6.709 35.319 1.00 92.56 306 ASP A N 1
ATOM 2447 C CA . ASP A 1 306 ? -8.850 7.502 36.509 1.00 92.56 306 ASP A CA 1
ATOM 2448 C C . ASP A 1 306 ? -10.083 6.956 37.248 1.00 92.56 306 ASP A C 1
ATOM 2450 O O . ASP A 1 306 ? -10.114 6.946 38.476 1.00 92.56 306 ASP A O 1
ATOM 2454 N N . PHE A 1 307 ? -11.090 6.468 36.512 1.00 91.56 307 PHE A N 1
ATOM 2455 C CA . PHE A 1 307 ? -12.244 5.779 37.103 1.00 91.56 307 PHE A CA 1
ATOM 2456 C C . PHE A 1 307 ? -11.885 4.376 37.617 1.00 91.56 307 PHE A C 1
ATOM 2458 O O . PHE A 1 307 ? -12.507 3.884 38.553 1.00 91.56 307 PHE A O 1
ATOM 2465 N N . GLY A 1 308 ? -10.893 3.715 37.013 1.00 89.69 308 GLY A N 1
ATOM 2466 C CA . GLY A 1 308 ? -10.472 2.357 37.374 1.00 89.69 308 GLY A CA 1
ATOM 2467 C C . GLY A 1 308 ? -11.397 1.243 36.859 1.00 89.69 308 GLY A C 1
ATOM 2468 O O . GLY A 1 308 ? -11.106 0.064 37.056 1.00 89.69 308 GLY A O 1
ATOM 2469 N N . TYR A 1 309 ? -12.480 1.587 36.156 1.00 86.44 309 TYR A N 1
ATOM 2470 C CA . TYR A 1 309 ? -13.454 0.649 35.592 1.00 86.44 309 TYR A CA 1
ATOM 2471 C C . TYR A 1 309 ? -13.994 1.128 34.231 1.00 86.44 309 TYR A C 1
ATOM 2473 O O . TYR A 1 309 ? -13.650 2.200 33.736 1.00 86.44 309 TYR A O 1
ATOM 2481 N N . GLY A 1 310 ? -14.828 0.302 33.590 1.00 84.50 310 GLY A N 1
ATOM 2482 C CA . GLY A 1 310 ? -15.418 0.575 32.274 1.00 84.50 310 GLY A CA 1
ATOM 2483 C C . GLY A 1 310 ? -14.763 -0.209 31.128 1.00 84.50 310 GLY A C 1
ATOM 2484 O O . GLY A 1 310 ? -13.581 -0.579 31.179 1.00 84.50 310 GLY A O 1
ATOM 2485 N N . ARG A 1 311 ? -15.568 -0.500 30.096 1.00 82.56 311 ARG A N 1
ATOM 2486 C CA . ARG A 1 311 ? -15.155 -1.247 28.892 1.00 82.56 311 ARG A CA 1
ATOM 2487 C C . ARG A 1 311 ? -14.304 -0.387 27.954 1.00 82.56 311 ARG A C 1
ATOM 2489 O O . ARG A 1 311 ? -14.433 0.835 27.936 1.00 82.56 311 ARG A O 1
ATOM 2496 N N . ILE A 1 312 ? -13.458 -1.043 27.161 1.00 86.00 312 ILE A N 1
ATOM 2497 C CA . ILE A 1 312 ? -12.604 -0.413 26.149 1.00 86.00 312 ILE A CA 1
ATOM 2498 C C . ILE A 1 312 ? -12.869 -1.097 24.799 1.00 86.00 312 ILE A C 1
ATOM 2500 O O . ILE A 1 312 ? -12.456 -2.244 24.655 1.00 86.00 312 ILE A O 1
ATOM 2504 N N . PRO A 1 313 ? -13.504 -0.416 23.828 1.00 81.69 313 PRO A N 1
ATOM 2505 C CA . PRO A 1 313 ? -14.377 0.751 24.003 1.00 81.69 313 PRO A CA 1
ATOM 2506 C C . PRO A 1 313 ? -15.688 0.390 24.738 1.00 81.69 313 PRO A C 1
ATOM 2508 O O . PRO A 1 313 ? -16.079 -0.773 24.817 1.00 81.69 313 PRO A O 1
ATOM 2511 N N . ALA A 1 314 ? -16.416 1.379 25.266 1.00 80.25 314 ALA A N 1
ATOM 2512 C CA . ALA A 1 314 ? -17.799 1.163 25.690 1.00 80.25 314 ALA A CA 1
ATOM 2513 C C . ALA A 1 314 ? -18.711 1.186 24.466 1.00 80.25 314 ALA A C 1
ATOM 2515 O O . ALA A 1 314 ? -18.925 2.225 23.841 1.00 80.25 314 ALA A O 1
ATOM 2516 N N . SER A 1 315 ? -19.222 0.011 24.128 1.00 81.12 315 SER A N 1
ATOM 2517 C CA . SER A 1 315 ? -20.220 -0.175 23.091 1.00 81.12 315 SER A CA 1
ATOM 2518 C C . SER A 1 315 ? -21.392 -0.968 23.657 1.00 81.12 315 SER A C 1
ATOM 2520 O O . SER A 1 315 ? -21.208 -1.977 24.351 1.00 81.12 315 SER A O 1
ATOM 2522 N N . SER A 1 316 ? -22.598 -0.519 23.334 1.00 78.50 316 SER A N 1
ATOM 2523 C CA . SER A 1 316 ? -23.847 -1.246 23.513 1.00 78.50 316 SER A CA 1
ATOM 2524 C C . SER A 1 316 ? -24.059 -2.281 22.412 1.00 78.50 316 SER A C 1
ATOM 2526 O O . SER A 1 316 ? -24.974 -3.083 22.545 1.00 78.50 316 SER A O 1
ATOM 2528 N N . ALA A 1 317 ? -23.192 -2.381 21.392 1.00 74.75 317 ALA A N 1
ATOM 2529 C CA . ALA A 1 317 ? -23.325 -3.354 20.305 1.00 74.75 317 ALA A CA 1
ATOM 2530 C C . ALA A 1 317 ? -23.576 -4.801 20.779 1.00 74.75 317 ALA A C 1
ATOM 2532 O O . ALA A 1 317 ? -24.390 -5.483 20.157 1.00 74.75 317 ALA A O 1
ATOM 2533 N N . PRO A 1 318 ? -22.975 -5.311 21.880 1.00 68.56 318 PRO A N 1
ATOM 2534 C CA . PRO A 1 318 ? -23.347 -6.620 22.418 1.00 68.56 318 PRO A CA 1
ATOM 2535 C C . PRO A 1 318 ? -24.805 -6.678 22.891 1.00 68.56 318 PRO A C 1
ATOM 2537 O O . PRO A 1 318 ? -25.488 -7.671 22.663 1.00 68.56 318 PRO A O 1
ATOM 2540 N N . VAL A 1 319 ? -25.282 -5.614 23.537 1.00 73.38 319 VAL A N 1
ATOM 2541 C CA . VAL A 1 319 ? -26.657 -5.476 24.031 1.00 73.38 319 VAL A CA 1
ATOM 2542 C C . VAL A 1 319 ? -27.619 -5.302 22.858 1.00 73.38 319 VAL A C 1
ATOM 2544 O O . VAL A 1 319 ? -28.586 -6.049 22.762 1.00 73.38 319 VAL A O 1
ATOM 2547 N N . GLU A 1 320 ? -27.333 -4.410 21.914 1.00 73.69 320 GLU A N 1
ATOM 2548 C CA . GLU A 1 320 ? -28.130 -4.217 20.702 1.00 73.69 320 GLU A CA 1
ATOM 2549 C C . GLU A 1 320 ? -28.195 -5.486 19.852 1.00 73.69 320 GLU A C 1
ATOM 2551 O O . GLU A 1 320 ? -29.263 -5.845 19.363 1.00 73.69 320 GLU A O 1
ATOM 2556 N N . ALA A 1 321 ? -27.088 -6.221 19.707 1.00 73.81 321 ALA A N 1
ATOM 2557 C CA . ALA A 1 321 ? -27.073 -7.500 19.005 1.00 73.81 321 ALA A CA 1
ATOM 2558 C C . ALA A 1 321 ? -27.958 -8.539 19.707 1.00 73.81 321 ALA A C 1
ATOM 2560 O O . ALA A 1 321 ? -28.679 -9.285 19.040 1.00 73.81 321 ALA A O 1
ATOM 2561 N N . GLU A 1 322 ? -27.944 -8.575 21.041 1.00 76.00 322 GLU A N 1
ATOM 2562 C CA . GLU A 1 322 ? -28.848 -9.411 21.833 1.00 76.00 322 GLU A CA 1
ATOM 2563 C C . GLU A 1 322 ? -30.309 -8.982 21.653 1.00 76.00 322 GLU A C 1
ATOM 2565 O O . GLU A 1 322 ? -31.152 -9.819 21.332 1.00 76.00 322 GLU A O 1
ATOM 2570 N N . PHE A 1 323 ? -30.618 -7.687 21.743 1.00 77.88 323 PHE A N 1
ATOM 2571 C CA . PHE A 1 323 ? -31.957 -7.158 21.474 1.00 77.88 323 PHE A CA 1
ATOM 2572 C C . PHE A 1 323 ? -32.415 -7.438 20.049 1.00 77.88 323 PHE A C 1
ATOM 2574 O O . PHE A 1 323 ? -33.576 -7.770 19.835 1.00 77.88 323 PHE A O 1
ATOM 2581 N N . ASN A 1 324 ? -31.518 -7.373 19.073 1.00 79.69 324 ASN A N 1
ATOM 2582 C CA . ASN A 1 324 ? -31.799 -7.701 17.687 1.00 79.69 324 ASN A CA 1
ATOM 2583 C C . ASN A 1 324 ? -32.131 -9.194 17.536 1.00 79.69 324 ASN A C 1
ATOM 2585 O O . ASN A 1 324 ? -33.104 -9.550 16.873 1.00 79.69 324 ASN A O 1
ATOM 2589 N N . ILE A 1 325 ? -31.392 -10.087 18.204 1.00 80.06 325 ILE A N 1
ATOM 2590 C CA . ILE A 1 325 ? -31.728 -11.517 18.271 1.00 80.06 325 ILE A CA 1
ATOM 2591 C C . ILE A 1 325 ? -33.097 -11.710 18.928 1.00 80.06 325 ILE A C 1
ATOM 2593 O O . ILE A 1 325 ? -33.927 -12.448 18.395 1.00 80.06 325 ILE A O 1
ATOM 2597 N N . ILE A 1 326 ? -33.366 -11.031 20.041 1.00 80.19 326 ILE A N 1
ATOM 2598 C CA . ILE A 1 326 ? -34.652 -11.118 20.733 1.00 80.19 326 ILE A CA 1
ATOM 2599 C C . ILE A 1 326 ? -35.776 -10.643 19.804 1.00 80.19 326 ILE A C 1
ATOM 2601 O O . ILE A 1 326 ? -36.697 -11.401 19.521 1.00 80.19 326 ILE A O 1
ATOM 2605 N N . LYS A 1 327 ? -35.673 -9.441 19.242 1.00 80.00 327 LYS A N 1
ATOM 2606 C CA . LYS A 1 327 ? -36.681 -8.826 18.373 1.00 80.00 327 LYS A CA 1
ATOM 2607 C C . LYS A 1 327 ? -36.915 -9.635 17.098 1.00 80.00 327 LYS A C 1
ATOM 2609 O O . LYS A 1 327 ? -38.054 -9.951 16.763 1.00 80.00 327 LYS A O 1
ATOM 2614 N N . ASN A 1 328 ? -35.842 -9.999 16.400 1.00 81.44 328 ASN A N 1
ATOM 2615 C CA . ASN A 1 328 ? -35.931 -10.548 15.050 1.00 81.44 328 ASN A CA 1
ATOM 2616 C C . ASN A 1 328 ? -35.862 -12.072 14.982 1.00 81.44 328 ASN A C 1
ATOM 2618 O O . ASN A 1 328 ? -36.209 -12.625 13.945 1.00 81.44 328 ASN A O 1
ATOM 2622 N N . ARG A 1 329 ? -35.434 -12.779 16.034 1.00 77.94 329 ARG A N 1
ATOM 2623 C CA . ARG A 1 329 ? -35.395 -14.255 16.040 1.00 77.94 329 ARG A CA 1
ATOM 2624 C C . ARG A 1 329 ? -36.332 -14.870 17.065 1.00 77.94 329 ARG A C 1
ATOM 2626 O O . ARG A 1 329 ? -36.970 -15.864 16.743 1.00 77.94 329 ARG A O 1
ATOM 2633 N N . ILE A 1 330 ? -36.426 -14.293 18.261 1.00 75.88 330 ILE A N 1
ATOM 2634 C CA . ILE A 1 330 ? -37.270 -14.835 19.337 1.00 75.88 330 ILE A CA 1
ATOM 2635 C C . ILE A 1 330 ? -38.712 -14.344 19.183 1.00 75.88 330 ILE A C 1
ATOM 2637 O O . ILE A 1 330 ? -39.642 -15.141 19.179 1.00 75.88 330 ILE A O 1
ATOM 2641 N N . LEU A 1 331 ? -38.890 -13.038 18.987 1.00 78.38 331 LEU A N 1
ATOM 2642 C CA . LEU A 1 331 ? -40.186 -12.361 18.879 1.00 78.38 331 LEU A CA 1
ATOM 2643 C C . LEU A 1 331 ? -40.656 -12.181 17.423 1.00 78.38 331 LEU A C 1
ATOM 2645 O O . LEU A 1 331 ? -41.584 -11.428 17.147 1.00 78.38 331 LEU A O 1
ATOM 2649 N N . CYS A 1 332 ? -40.001 -12.864 16.482 1.00 73.25 332 CYS A N 1
ATOM 2650 C CA . CYS A 1 332 ? -40.142 -12.681 15.039 1.00 73.25 332 CYS A CA 1
ATOM 2651 C C . CYS A 1 332 ? -41.614 -12.686 14.552 1.00 73.25 332 CYS A C 1
ATOM 2653 O O . CYS A 1 332 ? -42.318 -13.658 14.810 1.00 73.25 332 CYS A O 1
ATOM 2655 N N . LYS A 1 333 ? -42.035 -11.638 13.809 1.00 59.00 333 LYS A N 1
ATOM 2656 C CA . LYS A 1 333 ? -43.247 -11.396 12.960 1.00 59.00 333 LYS A CA 1
ATOM 2657 C C . LYS A 1 333 ? -44.635 -11.954 13.348 1.00 59.00 333 LYS A C 1
ATOM 2659 O O . LYS A 1 333 ? -45.610 -11.637 12.671 1.00 59.00 333 LYS A O 1
ATOM 2664 N N . ARG A 1 334 ? -44.782 -12.760 14.392 1.00 66.38 334 ARG A N 1
ATOM 2665 C CA . ARG A 1 334 ? -46.061 -13.275 14.883 1.00 66.38 334 ARG A CA 1
ATOM 2666 C C . ARG A 1 334 ? -46.346 -12.627 16.222 1.00 66.38 334 ARG A C 1
ATOM 2668 O O . ARG A 1 334 ? -45.474 -12.575 17.082 1.00 66.38 334 ARG A O 1
ATOM 2675 N N . ILE A 1 335 ? -47.577 -12.160 16.399 1.00 74.12 335 ILE A N 1
ATOM 2676 C CA . ILE A 1 335 ? -48.073 -11.726 17.703 1.00 74.12 335 ILE A CA 1
ATOM 2677 C C . ILE A 1 335 ? -48.051 -12.961 18.607 1.00 74.12 335 ILE A C 1
ATOM 2679 O O . ILE A 1 335 ? -48.896 -13.850 18.494 1.00 74.12 335 ILE A O 1
ATOM 2683 N N . LEU A 1 336 ? -47.023 -13.061 19.445 1.00 82.06 336 LEU A N 1
ATOM 2684 C CA . LEU A 1 336 ? -46.917 -14.102 20.454 1.00 82.06 336 LEU A CA 1
ATOM 2685 C C . LEU A 1 336 ? -47.806 -13.712 21.630 1.00 82.06 336 LEU A C 1
ATOM 2687 O O . LEU A 1 336 ? -47.793 -12.572 22.094 1.00 82.06 336 LEU A O 1
ATOM 2691 N N . ARG A 1 337 ? -48.562 -14.680 22.142 1.00 85.00 337 ARG A N 1
ATOM 2692 C CA . ARG A 1 337 ? -49.217 -14.529 23.439 1.00 85.00 337 ARG A CA 1
ATOM 2693 C C . ARG A 1 337 ? -48.127 -14.365 24.507 1.00 85.00 337 ARG A C 1
ATOM 2695 O O . ARG A 1 337 ? -47.082 -15.012 24.421 1.00 85.00 337 ARG A O 1
ATOM 2702 N N . VAL A 1 338 ? -48.355 -13.485 25.482 1.00 83.06 338 VAL A N 1
ATOM 2703 C CA . VAL A 1 338 ? -47.338 -13.052 26.463 1.00 83.06 338 VAL A CA 1
ATOM 2704 C C . VAL A 1 338 ? -46.652 -14.230 27.164 1.00 83.06 338 VAL A C 1
ATOM 2706 O O . VAL A 1 338 ? -45.436 -14.235 27.306 1.00 83.06 338 VAL A O 1
ATOM 2709 N N . ASP A 1 339 ? -47.399 -15.265 27.543 1.00 86.56 339 ASP A N 1
ATOM 2710 C CA . ASP A 1 339 ? -46.867 -16.473 28.187 1.00 86.56 339 ASP A CA 1
ATOM 2711 C C . ASP A 1 339 ? -45.899 -17.261 27.290 1.00 86.56 339 ASP A C 1
ATOM 2713 O O . ASP A 1 339 ? -44.891 -17.780 27.772 1.00 86.56 339 ASP A O 1
ATOM 2717 N N . VAL A 1 340 ? -46.180 -17.334 25.985 1.00 83.25 340 VAL A N 1
ATOM 2718 C CA . VAL A 1 340 ? -45.301 -17.983 25.005 1.00 83.25 340 VAL A CA 1
ATOM 2719 C C . VAL A 1 340 ? -44.037 -17.152 24.822 1.00 83.25 340 VAL A C 1
ATOM 2721 O O . VAL A 1 340 ? -42.946 -17.707 24.886 1.00 83.25 340 VAL A O 1
ATOM 2724 N N . ALA A 1 341 ? -44.166 -15.829 24.684 1.00 81.69 341 ALA A N 1
ATOM 2725 C CA . ALA A 1 341 ? -43.022 -14.927 24.558 1.00 81.69 341 ALA A CA 1
ATOM 2726 C C . ALA A 1 341 ? -42.085 -15.009 25.778 1.00 81.69 341 ALA A C 1
ATOM 2728 O O . ALA A 1 341 ? -40.876 -15.174 25.615 1.00 81.69 341 ALA A O 1
ATOM 2729 N N . VAL A 1 342 ? -42.642 -14.971 26.995 1.00 81.88 342 VAL A N 1
ATOM 2730 C CA . VAL A 1 342 ? -41.873 -15.106 28.243 1.00 81.88 342 VAL A CA 1
ATOM 2731 C C . VAL A 1 342 ? -41.184 -16.468 28.311 1.00 81.88 342 VAL A C 1
ATOM 2733 O O . VAL A 1 342 ? -39.999 -16.531 28.630 1.00 81.88 342 VAL A O 1
ATOM 2736 N N . ARG A 1 343 ? -41.876 -17.563 27.966 1.00 86.69 343 ARG A N 1
ATOM 2737 C CA . ARG A 1 343 ? -41.271 -18.904 27.958 1.00 86.69 343 ARG A CA 1
ATOM 2738 C C . ARG A 1 343 ? -40.107 -19.000 26.975 1.00 86.69 343 ARG A C 1
ATOM 2740 O O . ARG A 1 343 ? -39.038 -19.457 27.363 1.00 86.69 343 ARG A O 1
ATOM 2747 N N . THR A 1 344 ? -40.286 -18.544 25.736 1.00 84.75 344 THR A N 1
ATOM 2748 C CA . THR A 1 344 ? -39.225 -18.586 24.718 1.00 84.75 344 THR A CA 1
ATOM 2749 C C . THR A 1 344 ? -38.030 -17.719 25.121 1.00 84.75 344 THR A C 1
ATOM 2751 O O . THR A 1 344 ? -36.884 -18.101 24.892 1.00 84.75 344 THR A O 1
ATOM 2754 N N . PHE A 1 345 ? -38.271 -16.580 25.777 1.00 82.88 345 PHE A N 1
ATOM 2755 C CA . PHE A 1 345 ? -37.202 -15.744 26.319 1.00 82.88 345 PHE A CA 1
ATOM 2756 C C . PHE A 1 345 ? -36.440 -16.429 27.466 1.00 82.88 345 PHE A C 1
ATOM 2758 O O . PHE A 1 345 ? -35.211 -16.422 27.474 1.00 82.88 345 PHE A O 1
ATOM 2765 N N . LEU A 1 346 ? -37.141 -17.086 28.396 1.00 85.56 346 LEU A N 1
ATOM 2766 C CA . LEU A 1 346 ? -36.506 -17.854 29.474 1.00 85.56 346 LEU A CA 1
ATOM 2767 C C . LEU A 1 346 ? -35.679 -19.030 28.934 1.00 85.56 346 LEU A C 1
ATOM 2769 O O . LEU A 1 346 ? -34.560 -19.245 29.391 1.00 85.56 346 LEU A O 1
ATOM 2773 N N . GLU A 1 347 ? -36.185 -19.755 27.934 1.00 87.88 347 GLU A N 1
ATOM 2774 C CA . GLU A 1 347 ? -35.453 -20.837 27.258 1.00 87.88 347 GLU A CA 1
ATOM 2775 C C . GLU A 1 347 ? -34.190 -20.323 26.552 1.00 87.88 347 GLU A C 1
ATOM 2777 O O . GLU A 1 347 ? -33.147 -20.983 26.566 1.00 87.88 347 GLU A O 1
ATOM 2782 N N . TYR A 1 348 ? -34.256 -19.125 25.965 1.00 86.31 348 TYR A N 1
ATOM 2783 C CA . TYR A 1 348 ? -33.099 -18.461 25.373 1.00 86.31 348 TYR A CA 1
ATOM 2784 C C . TYR A 1 348 ? -32.029 -18.116 26.418 1.00 86.31 348 TYR A C 1
ATOM 2786 O O . TYR A 1 348 ? -30.855 -18.449 26.222 1.00 86.31 348 TYR A O 1
ATOM 2794 N N . ILE A 1 349 ? -32.429 -17.501 27.538 1.00 83.50 349 ILE A N 1
ATOM 2795 C CA . ILE A 1 349 ? -31.522 -17.184 28.650 1.00 83.50 349 ILE A CA 1
ATOM 2796 C C . ILE A 1 349 ? -30.893 -18.464 29.213 1.00 83.50 349 ILE A C 1
ATOM 2798 O O . ILE A 1 349 ? -29.674 -18.525 29.369 1.00 83.50 349 ILE A O 1
ATOM 2802 N N . ASP A 1 350 ? -31.687 -19.508 29.457 1.00 87.56 350 ASP A N 1
ATOM 2803 C CA . ASP A 1 350 ? -31.201 -20.804 29.947 1.00 87.56 350 ASP A CA 1
ATOM 2804 C C . ASP A 1 350 ? -30.177 -21.430 28.981 1.00 87.56 350 ASP A C 1
ATOM 2806 O O . ASP A 1 350 ? -29.111 -21.898 29.386 1.00 87.56 350 ASP A O 1
ATOM 2810 N N . GLY A 1 351 ? -30.436 -21.361 27.671 1.00 88.38 351 GLY A N 1
ATOM 2811 C CA . GLY A 1 351 ? -29.485 -21.789 26.644 1.00 88.38 351 GLY A CA 1
ATOM 2812 C C . GLY A 1 351 ? -28.153 -21.029 26.695 1.00 88.38 351 GLY A C 1
ATOM 2813 O O . GLY A 1 351 ? -27.087 -21.640 26.579 1.00 88.38 351 GLY A O 1
ATOM 2814 N N . LYS A 1 352 ? -28.189 -19.707 26.904 1.00 83.44 352 LYS A N 1
ATOM 2815 C CA . LYS A 1 352 ? -26.988 -18.867 27.048 1.00 83.44 352 LYS A CA 1
ATOM 2816 C C . LYS A 1 352 ? -26.208 -19.186 28.319 1.00 83.44 352 LYS A C 1
ATOM 2818 O O . LYS A 1 352 ? -24.985 -19.313 28.244 1.00 83.44 352 LYS A O 1
ATOM 2823 N N . LEU A 1 353 ? -26.896 -19.366 29.446 1.00 80.69 353 LEU A N 1
ATOM 2824 C CA . LEU A 1 353 ? -26.278 -19.745 30.718 1.00 80.69 353 LEU A CA 1
ATOM 2825 C C . LEU A 1 353 ? -25.530 -21.075 30.588 1.00 80.69 353 LEU A C 1
ATOM 2827 O O . LEU A 1 353 ? -24.363 -21.151 30.961 1.00 80.69 353 LEU A O 1
ATOM 2831 N N . LYS A 1 354 ? -26.126 -22.079 29.934 1.00 86.25 354 LYS A N 1
ATOM 2832 C CA . LYS A 1 354 ? -25.461 -23.369 29.671 1.00 86.25 354 LYS A CA 1
ATOM 2833 C C . LYS A 1 354 ? -24.196 -23.233 28.820 1.00 86.25 354 LYS A C 1
ATOM 2835 O O . LYS A 1 354 ? -23.196 -23.892 29.093 1.00 86.25 354 LYS A O 1
ATOM 2840 N N . ILE A 1 355 ? -24.211 -22.379 27.792 1.00 80.75 355 ILE A N 1
ATOM 2841 C CA . ILE A 1 355 ? -23.018 -22.113 26.965 1.00 80.75 355 ILE A CA 1
ATOM 2842 C C . ILE A 1 355 ? -21.934 -21.418 27.796 1.00 80.75 355 ILE A C 1
ATOM 2844 O O . ILE A 1 355 ? -20.754 -21.746 27.671 1.00 80.75 355 ILE A O 1
ATOM 2848 N N . PHE A 1 356 ? -22.322 -20.459 28.636 1.00 78.25 356 PHE A N 1
ATOM 2849 C CA . PHE A 1 356 ? -21.399 -19.749 29.514 1.00 78.25 356 PHE A CA 1
ATOM 2850 C C . PHE A 1 356 ? -20.758 -20.691 30.545 1.00 78.25 356 PHE A C 1
ATOM 2852 O O . PHE A 1 356 ? -19.537 -20.687 30.710 1.00 78.25 356 PHE A O 1
ATOM 2859 N N . GLU A 1 357 ? -21.549 -21.561 31.173 1.00 81.44 357 GLU A N 1
ATOM 2860 C CA . GLU A 1 357 ? -21.064 -22.597 32.090 1.00 81.44 357 GLU A CA 1
ATOM 2861 C C . GLU A 1 357 ? -20.097 -23.569 31.405 1.00 81.44 357 GLU A C 1
ATOM 2863 O O . GLU A 1 357 ? -19.053 -23.897 31.971 1.00 81.44 357 GLU A O 1
ATOM 2868 N N . ALA A 1 358 ? -20.395 -23.981 30.167 1.00 82.75 358 ALA A N 1
ATOM 2869 C CA . ALA A 1 358 ? -19.518 -24.851 29.386 1.00 82.75 358 ALA A CA 1
ATOM 2870 C C . ALA A 1 358 ? -18.165 -24.186 29.080 1.00 82.75 358 ALA A C 1
ATOM 2872 O O . ALA A 1 358 ? -17.121 -24.811 29.249 1.00 82.75 358 ALA A O 1
ATOM 2873 N N . LYS A 1 359 ? -18.163 -22.900 28.698 1.00 78.62 359 LYS A N 1
ATOM 2874 C CA . LYS A 1 359 ? -16.926 -22.130 28.466 1.00 78.62 359 LYS A CA 1
ATOM 2875 C C . LYS A 1 359 ? -16.110 -21.912 29.742 1.00 78.62 359 LYS A C 1
ATOM 2877 O O . LYS A 1 359 ? -14.890 -21.822 29.677 1.00 78.62 359 LYS A O 1
ATOM 2882 N N . SER A 1 360 ? -16.775 -21.837 30.892 1.00 77.31 360 SER A N 1
ATOM 2883 C CA . SER A 1 360 ? -16.133 -21.593 32.190 1.00 77.31 360 SER A CA 1
ATOM 2884 C C . SER A 1 360 ? -15.435 -22.831 32.773 1.00 77.31 360 SER A C 1
ATOM 2886 O O . SER A 1 360 ? -14.667 -22.698 33.723 1.00 77.31 360 SER A O 1
ATOM 2888 N N . ASN A 1 361 ? -15.666 -24.026 32.211 1.00 68.62 361 ASN A N 1
ATOM 2889 C CA . ASN A 1 361 ? -15.080 -25.295 32.662 1.00 68.62 361 ASN A CA 1
ATOM 2890 C C . ASN A 1 361 ? -14.209 -25.974 31.577 1.00 68.62 361 ASN A C 1
ATOM 2892 O O . ASN A 1 361 ? -14.546 -27.067 31.117 1.00 68.62 361 ASN A O 1
ATOM 2896 N N . PRO A 1 362 ? -13.059 -25.397 31.179 1.00 55.38 362 PRO A N 1
ATOM 2897 C CA . PRO A 1 362 ? -12.205 -25.973 30.134 1.00 55.38 362 PRO A CA 1
ATOM 2898 C C . PRO A 1 362 ? -11.429 -27.242 30.553 1.00 55.38 362 PRO A C 1
ATOM 2900 O O . PRO A 1 362 ? -10.753 -27.850 29.732 1.00 55.38 362 PRO A O 1
ATOM 2903 N N . THR A 1 363 ? -11.490 -27.681 31.814 1.00 53.59 363 THR A N 1
ATOM 2904 C CA . THR A 1 363 ? -10.573 -28.707 32.358 1.00 53.59 363 THR A CA 1
ATOM 2905 C C . THR A 1 363 ? -10.987 -30.174 32.172 1.00 53.59 363 THR A C 1
ATOM 2907 O O . THR A 1 363 ? -10.304 -31.040 32.708 1.00 53.59 363 THR A O 1
ATOM 2910 N N . ASN A 1 364 ? -12.058 -30.503 31.440 1.00 51.75 364 ASN A N 1
ATOM 2911 C CA . ASN A 1 364 ? -12.552 -31.893 31.366 1.00 51.75 364 ASN A CA 1
ATOM 2912 C C . ASN A 1 364 ? -12.256 -32.660 30.065 1.00 51.75 364 ASN A C 1
ATOM 2914 O O . ASN A 1 364 ? -12.570 -33.848 30.003 1.00 51.75 364 ASN A O 1
ATOM 2918 N N . GLU A 1 365 ? -11.631 -32.058 29.050 1.00 48.84 365 GLU A N 1
ATOM 2919 C CA . GLU A 1 365 ? -11.401 -32.766 27.775 1.00 48.84 365 GLU A CA 1
ATOM 2920 C C . GLU A 1 365 ? -10.102 -33.594 27.725 1.00 48.84 365 GLU A C 1
ATOM 2922 O O . GLU A 1 365 ? -10.027 -34.540 26.946 1.00 48.84 365 GLU A O 1
ATOM 2927 N N . ASN A 1 366 ? -9.130 -33.371 28.621 1.00 43.41 366 ASN A N 1
ATOM 2928 C CA . ASN A 1 366 ? -7.850 -34.104 28.588 1.00 43.41 366 ASN A CA 1
ATOM 2929 C C . ASN A 1 366 ? -7.811 -35.422 29.388 1.00 43.41 366 ASN A C 1
ATOM 2931 O O . ASN A 1 366 ? -6.822 -36.139 29.304 1.00 43.41 366 ASN A O 1
ATOM 2935 N N . ILE A 1 367 ? -8.857 -35.787 30.141 1.00 47.97 367 ILE A N 1
ATOM 2936 C CA . ILE A 1 367 ? -8.829 -37.004 30.986 1.00 47.97 367 ILE A CA 1
ATOM 2937 C C . ILE A 1 367 ? -9.339 -38.260 30.244 1.00 47.97 367 ILE A C 1
ATOM 2939 O O . ILE A 1 367 ? -9.067 -39.381 30.659 1.00 47.97 367 ILE A O 1
ATOM 2943 N N . ASN A 1 368 ? -10.022 -38.119 29.103 1.00 39.38 368 ASN A N 1
ATOM 2944 C CA . ASN A 1 368 ? -10.692 -39.255 28.447 1.00 39.38 368 ASN A CA 1
ATOM 2945 C C . ASN A 1 368 ? -9.915 -39.934 27.301 1.00 39.38 368 ASN A C 1
ATOM 2947 O O . ASN A 1 368 ? -10.477 -40.813 26.646 1.00 39.38 368 ASN A O 1
ATOM 2951 N N . ILE A 1 369 ? -8.646 -39.584 27.056 1.00 44.03 369 ILE A N 1
ATOM 2952 C CA . ILE A 1 369 ? -7.846 -40.210 25.981 1.00 44.03 369 ILE A CA 1
ATOM 2953 C C . ILE A 1 369 ? -6.963 -41.371 26.493 1.00 44.03 369 ILE A C 1
ATOM 2955 O O . ILE A 1 369 ? -6.601 -42.244 25.710 1.00 44.03 369 ILE A O 1
ATOM 2959 N N . GLU A 1 370 ? -6.709 -41.496 27.800 1.00 37.22 370 GLU A N 1
ATOM 2960 C CA . GLU A 1 370 ? -5.703 -42.445 28.321 1.00 37.22 370 GLU A CA 1
ATOM 2961 C C . GLU A 1 370 ? -6.232 -43.819 28.801 1.00 37.22 370 GLU A C 1
ATOM 2963 O O . GLU A 1 370 ? -5.452 -44.651 29.250 1.00 37.22 370 GLU A O 1
ATOM 2968 N N . ILE A 1 371 ? -7.534 -44.125 28.680 1.00 40.75 371 ILE A N 1
ATOM 2969 C CA . ILE A 1 371 ? -8.129 -45.360 29.262 1.00 40.75 371 ILE A CA 1
ATOM 2970 C C . ILE A 1 371 ? -8.541 -46.409 28.199 1.00 40.75 371 ILE A C 1
ATOM 2972 O O . ILE A 1 371 ? -9.377 -47.274 28.441 1.00 40.75 371 ILE A O 1
ATOM 2976 N N . LYS A 1 372 ? -7.963 -46.398 26.989 1.00 34.12 372 LYS A N 1
ATOM 2977 C CA . LYS A 1 372 ? -8.303 -47.398 25.943 1.00 34.12 372 LYS A CA 1
ATOM 2978 C C . LYS A 1 372 ? -7.149 -48.237 25.386 1.00 34.12 372 LYS A C 1
ATOM 2980 O O . LYS A 1 372 ? -7.286 -48.792 24.300 1.00 34.12 372 LYS A O 1
ATOM 2985 N N . SER A 1 373 ? -6.063 -48.435 26.134 1.00 36.53 373 SER A N 1
ATOM 2986 C CA . SER A 1 373 ? -5.015 -49.390 25.735 1.00 36.53 373 SER A CA 1
ATOM 2987 C C . SER A 1 373 ? -4.580 -50.331 26.860 1.00 36.53 373 SER A C 1
ATOM 2989 O O . SER A 1 373 ? -3.444 -50.278 27.309 1.00 36.53 373 SER A O 1
ATOM 2991 N N . THR A 1 374 ? -5.467 -51.224 27.295 1.00 35.19 374 THR A N 1
ATOM 2992 C CA . THR A 1 374 ? -5.070 -52.525 27.866 1.00 35.19 374 THR A CA 1
ATOM 2993 C C . THR A 1 374 ? -6.281 -53.460 27.896 1.00 35.19 374 THR A C 1
ATOM 2995 O O . THR A 1 374 ? -7.123 -53.402 28.786 1.00 35.19 374 THR A O 1
ATOM 2998 N N . MET A 1 375 ? -6.383 -54.343 26.901 1.00 30.80 375 MET A N 1
ATOM 2999 C CA . MET A 1 375 ? -7.126 -55.597 27.039 1.00 30.80 375 MET A CA 1
ATOM 3000 C C . MET A 1 375 ? -6.180 -56.739 26.685 1.00 30.80 375 MET A C 1
ATOM 3002 O O . MET A 1 375 ? -5.850 -56.950 25.520 1.00 30.80 375 MET A O 1
ATOM 3006 N N . GLU A 1 376 ? -5.723 -57.443 27.717 1.00 32.66 376 GLU A N 1
ATOM 3007 C CA . GLU A 1 376 ? -5.019 -58.714 27.592 1.00 32.66 376 GLU A CA 1
ATOM 3008 C C . GLU A 1 376 ? -5.997 -59.868 27.338 1.00 32.66 376 GLU A C 1
ATOM 3010 O O . GLU A 1 376 ? -7.123 -59.909 27.838 1.00 32.66 376 GLU A O 1
ATOM 3015 N N . SER A 1 377 ? -5.512 -60.818 26.541 1.00 31.31 377 SER A N 1
ATOM 3016 C CA . SER A 1 377 ? -6.129 -62.099 26.198 1.00 31.31 377 SER A CA 1
ATOM 3017 C C . SER A 1 377 ? -5.931 -63.133 27.322 1.00 31.31 377 SER A C 1
ATOM 3019 O O . SER A 1 377 ? -4.874 -63.144 27.956 1.00 31.31 377 SER A O 1
ATOM 3021 N N . PRO A 1 378 ? -6.893 -64.043 27.575 1.00 37.78 378 PRO A N 1
ATOM 3022 C CA . PRO A 1 378 ? -6.810 -64.984 28.684 1.00 37.78 378 PRO A CA 1
ATOM 3023 C C . PRO A 1 378 ? -5.973 -66.221 28.328 1.00 37.78 378 PRO A C 1
ATOM 3025 O O . PRO A 1 378 ? -6.248 -66.911 27.344 1.00 37.78 378 PRO A O 1
ATOM 3028 N N . ARG A 1 379 ? -5.023 -66.602 29.194 1.00 31.08 379 ARG A N 1
ATOM 3029 C CA . ARG A 1 379 ? -4.493 -67.976 29.233 1.00 31.08 379 ARG A CA 1
ATOM 3030 C C . ARG A 1 379 ? -4.631 -68.610 30.617 1.00 31.08 379 ARG A C 1
ATOM 3032 O O . ARG A 1 379 ? -4.302 -68.036 31.647 1.00 31.08 379 ARG A O 1
ATOM 3039 N N . ARG A 1 380 ? -5.177 -69.826 30.572 1.00 30.17 380 ARG A N 1
ATOM 3040 C CA . ARG A 1 380 ? -5.388 -70.814 31.640 1.00 30.17 380 ARG A CA 1
ATOM 3041 C C . ARG A 1 380 ? -4.081 -71.600 31.944 1.00 30.17 380 ARG A C 1
ATOM 3043 O O . ARG A 1 380 ? -3.111 -71.420 31.217 1.00 30.17 380 ARG A O 1
ATOM 3050 N N . PRO A 1 381 ? -4.024 -72.443 33.001 1.00 44.62 381 PRO A N 1
ATOM 3051 C CA . PRO A 1 381 ? -3.032 -72.279 34.072 1.00 44.62 381 PRO A CA 1
ATOM 3052 C C . PRO A 1 381 ? -2.075 -73.475 34.313 1.00 44.62 381 PRO A C 1
ATOM 3054 O O . PRO A 1 381 ? -2.264 -74.552 33.754 1.00 44.62 381 PRO A O 1
ATOM 3057 N N . LYS A 1 382 ? -1.200 -73.271 35.321 1.00 30.69 382 LYS A N 1
ATOM 3058 C CA . LYS A 1 382 ? -0.471 -74.221 36.207 1.00 30.69 382 LYS A CA 1
ATOM 3059 C C . LYS A 1 382 ? 0.899 -74.750 35.745 1.00 30.69 382 LYS A C 1
ATOM 3061 O O . LYS A 1 382 ? 0.958 -75.577 34.845 1.00 30.69 382 LYS A O 1
ATOM 3066 N N . LYS A 1 383 ? 1.952 -74.448 36.524 1.00 29.39 383 LYS A N 1
ATOM 3067 C CA . LYS A 1 383 ? 2.611 -75.293 37.566 1.00 29.39 383 LYS A CA 1
ATOM 3068 C C . LYS A 1 383 ? 3.886 -74.556 38.076 1.00 29.39 383 LYS A C 1
ATOM 3070 O O . LYS A 1 383 ? 4.506 -73.892 37.260 1.00 29.39 383 LYS A O 1
ATOM 3075 N N . ILE A 1 384 ? 4.091 -74.382 39.400 1.00 29.91 384 ILE A N 1
ATOM 3076 C CA . ILE A 1 384 ? 4.997 -75.172 40.297 1.00 29.91 384 ILE A CA 1
ATOM 3077 C C . ILE A 1 384 ? 6.461 -75.041 39.798 1.00 29.91 384 ILE A C 1
ATOM 3079 O O . ILE A 1 384 ? 6.686 -75.391 38.649 1.00 29.91 384 ILE A O 1
ATOM 3083 N N . ASP A 1 385 ? 7.502 -74.542 40.482 1.00 29.48 385 ASP A N 1
ATOM 3084 C CA . ASP A 1 385 ? 7.943 -74.508 41.896 1.00 29.48 385 ASP A CA 1
ATOM 3085 C C . ASP A 1 385 ? 9.172 -73.539 41.988 1.00 29.48 385 ASP A C 1
ATOM 3087 O O . ASP A 1 385 ? 9.867 -73.380 40.987 1.00 29.48 385 ASP A O 1
ATOM 3091 N N . VAL A 1 386 ? 9.365 -72.743 43.057 1.00 31.53 386 VAL A N 1
ATOM 3092 C CA . VAL A 1 386 ? 10.331 -72.909 44.189 1.00 31.53 386 VAL A CA 1
ATOM 3093 C C . VAL A 1 386 ? 11.539 -71.943 44.159 1.00 31.53 386 VAL A C 1
ATOM 3095 O O . VAL A 1 386 ? 12.321 -71.961 43.216 1.00 31.53 386 VAL A O 1
ATOM 3098 N N . SER A 1 387 ? 11.676 -71.201 45.278 1.00 31.09 387 SER A N 1
ATOM 3099 C CA . SER A 1 387 ? 12.879 -70.604 45.923 1.00 31.09 387 SER A CA 1
ATOM 3100 C C . SER A 1 387 ? 13.731 -69.594 45.146 1.00 31.09 387 SER A C 1
ATOM 3102 O O . SER A 1 387 ? 13.809 -69.647 43.929 1.00 31.09 387 SER A O 1
ATOM 3104 N N . ASP A 1 388 ? 14.532 -68.724 45.748 1.00 30.17 388 ASP A N 1
ATOM 3105 C CA . ASP A 1 388 ? 14.610 -68.039 47.045 1.00 30.17 388 ASP A CA 1
ATOM 3106 C C . ASP A 1 388 ? 15.723 -66.989 46.838 1.00 30.17 388 ASP A C 1
ATOM 3108 O O . ASP A 1 388 ? 16.640 -67.194 46.043 1.00 30.17 388 ASP A O 1
ATOM 3112 N N . ASP A 1 389 ? 15.629 -65.904 47.597 1.00 31.09 389 ASP A N 1
ATOM 3113 C CA . ASP A 1 389 ? 16.730 -65.112 48.148 1.00 31.09 389 ASP A CA 1
ATOM 3114 C C . ASP A 1 389 ? 17.686 -64.227 47.309 1.00 31.09 389 ASP A C 1
ATOM 3116 O O . ASP A 1 389 ? 18.363 -64.611 46.361 1.00 31.09 389 ASP A O 1
ATOM 3120 N N . ALA A 1 390 ? 17.821 -63.027 47.892 1.00 30.23 390 ALA A N 1
ATOM 3121 C CA . ALA A 1 390 ? 19.043 -62.260 48.135 1.00 30.23 390 ALA A CA 1
ATOM 3122 C C . ALA A 1 390 ? 19.687 -61.432 46.999 1.00 30.23 390 ALA A C 1
ATOM 3124 O O . ALA A 1 390 ? 20.496 -61.879 46.195 1.00 30.23 390 ALA A O 1
ATOM 3125 N N . THR A 1 391 ? 19.449 -60.120 47.093 1.00 36.19 391 THR A N 1
ATOM 3126 C CA . THR A 1 391 ? 20.456 -59.042 46.930 1.00 36.19 391 THR A CA 1
ATOM 3127 C C . THR A 1 391 ? 21.703 -59.269 47.820 1.00 36.19 391 THR A C 1
ATOM 3129 O O . THR A 1 391 ? 21.562 -60.038 48.770 1.00 36.19 391 THR A O 1
ATOM 3132 N N . PRO A 1 392 ? 22.834 -58.514 47.739 1.00 47.78 392 PRO A N 1
ATOM 3133 C CA . PRO A 1 392 ? 23.215 -57.397 46.850 1.00 47.78 392 PRO A CA 1
ATOM 3134 C C . PRO A 1 392 ? 24.693 -57.461 46.344 1.00 47.78 392 PRO A C 1
ATOM 3136 O O . PRO A 1 392 ? 25.456 -58.356 46.691 1.00 47.78 392 PRO A O 1
ATOM 3139 N N . SER A 1 393 ? 25.117 -56.393 45.652 1.00 29.25 393 SER A N 1
ATOM 3140 C CA . SER A 1 393 ? 26.444 -55.731 45.717 1.00 29.25 393 SER A CA 1
ATOM 3141 C C . SER A 1 393 ? 27.336 -55.727 44.461 1.00 29.25 393 SER A C 1
ATOM 3143 O O . SER A 1 393 ? 27.592 -56.739 43.823 1.00 29.25 393 SER A O 1
ATOM 3145 N N . ASN A 1 394 ? 27.758 -54.492 44.156 1.00 35.25 394 ASN A N 1
ATOM 3146 C CA . ASN A 1 394 ? 28.872 -53.969 43.360 1.00 35.25 394 ASN A CA 1
ATOM 3147 C C . ASN A 1 394 ? 29.887 -54.950 42.757 1.00 35.25 394 ASN A C 1
ATOM 3149 O O . ASN A 1 394 ? 30.499 -55.713 43.491 1.00 35.25 394 ASN A O 1
ATOM 3153 N N . PHE A 1 395 ? 30.230 -54.727 41.483 1.00 27.30 395 PHE A N 1
ATOM 3154 C CA . PHE A 1 395 ? 31.622 -54.711 41.011 1.00 27.30 395 PHE A CA 1
ATOM 3155 C C . PHE A 1 395 ? 31.717 -53.915 39.694 1.00 27.30 395 PHE A C 1
ATOM 3157 O O . PHE A 1 395 ? 30.999 -54.198 38.736 1.00 27.30 395 PHE A O 1
ATOM 3164 N N . GLU A 1 396 ? 32.583 -52.899 39.672 1.00 38.78 396 GLU A N 1
ATOM 3165 C CA . GLU A 1 396 ? 33.134 -52.291 38.455 1.00 38.78 396 GLU A CA 1
ATOM 3166 C C . GLU A 1 396 ? 34.044 -53.305 37.750 1.00 38.78 396 GLU A C 1
ATOM 3168 O O . GLU A 1 396 ? 34.727 -54.065 38.427 1.00 38.78 396 GLU A O 1
ATOM 3173 N N . ILE A 1 397 ? 34.087 -53.297 36.415 1.00 31.05 397 ILE A N 1
ATOM 3174 C CA . ILE A 1 397 ? 35.313 -53.438 35.611 1.00 31.05 397 ILE A CA 1
ATOM 3175 C C . ILE A 1 397 ? 34.995 -53.067 34.157 1.00 31.05 397 ILE A C 1
ATOM 3177 O O . ILE A 1 397 ? 33.970 -53.434 33.582 1.00 31.05 397 ILE A O 1
ATOM 3181 N N . GLU A 1 398 ? 35.937 -52.311 33.619 1.00 31.92 398 GLU A N 1
ATOM 3182 C CA . GLU A 1 398 ? 36.117 -51.806 32.269 1.00 31.92 398 GLU A CA 1
ATOM 3183 C C . GLU A 1 398 ? 35.980 -52.870 31.169 1.00 31.92 398 GLU A C 1
ATOM 3185 O O . GLU A 1 398 ? 36.374 -54.028 31.330 1.00 31.92 398 GLU A O 1
ATOM 3190 N N . LYS A 1 399 ? 35.559 -52.427 29.978 1.00 30.69 399 LYS A N 1
ATOM 3191 C CA . LYS A 1 399 ? 36.214 -52.865 28.743 1.00 30.69 399 LYS A CA 1
ATOM 3192 C C . LYS A 1 399 ? 36.094 -51.829 27.633 1.00 30.69 399 LYS A C 1
ATOM 3194 O O . LYS A 1 399 ? 35.008 -51.478 27.177 1.00 30.69 399 LYS A O 1
ATOM 3199 N N . GLU A 1 400 ? 37.275 -51.383 27.239 1.00 28.84 400 GLU A N 1
ATOM 3200 C CA . GLU A 1 400 ? 37.635 -50.642 26.044 1.00 28.84 400 GLU A CA 1
ATOM 3201 C C . GLU A 1 400 ? 37.103 -51.295 24.760 1.00 28.84 400 GLU A C 1
ATOM 3203 O O . GLU A 1 400 ? 37.091 -52.520 24.629 1.00 28.84 400 GLU A O 1
ATOM 3208 N N . PHE A 1 401 ? 36.795 -50.461 23.767 1.00 26.36 401 PHE A N 1
ATOM 3209 C CA . PHE A 1 401 ? 37.165 -50.738 22.380 1.00 26.36 401 PHE A CA 1
ATOM 3210 C C . PHE A 1 401 ? 37.502 -49.408 21.689 1.00 26.36 401 PHE A C 1
ATOM 3212 O O . PHE A 1 401 ? 36.624 -48.655 21.271 1.00 26.36 401 PHE A O 1
ATOM 3219 N N . SER A 1 402 ? 38.803 -49.120 21.634 1.00 27.72 402 SER A N 1
ATOM 3220 C CA . SER A 1 402 ? 39.434 -48.194 20.692 1.00 27.72 402 SER A CA 1
ATOM 3221 C C . SER A 1 402 ? 39.624 -48.908 19.351 1.00 27.72 402 SER A C 1
ATOM 3223 O O . SER A 1 402 ? 39.960 -50.092 19.340 1.00 27.72 402 SER A O 1
ATOM 3225 N N . LEU A 1 403 ? 39.457 -48.187 18.238 1.00 25.59 403 LEU A N 1
ATOM 3226 C CA . LEU A 1 403 ? 40.267 -48.399 17.038 1.00 25.59 403 LEU A CA 1
ATOM 3227 C C . LEU A 1 403 ? 40.478 -47.056 16.320 1.00 25.59 403 LEU A C 1
ATOM 3229 O O . LEU A 1 403 ? 39.539 -46.380 15.899 1.00 25.59 403 LEU A O 1
ATOM 3233 N N . ASP A 1 404 ? 41.756 -46.711 16.249 1.00 26.97 404 ASP A N 1
ATOM 3234 C CA . ASP A 1 404 ? 42.389 -45.482 15.792 1.00 26.97 404 ASP A CA 1
ATOM 3235 C C . ASP A 1 404 ? 42.496 -45.339 14.253 1.00 26.97 404 ASP A C 1
ATOM 3237 O O . ASP A 1 404 ? 42.753 -46.320 13.562 1.00 26.97 404 ASP A O 1
ATOM 3241 N N . PHE A 1 405 ? 42.361 -44.079 13.787 1.00 28.98 405 PHE A N 1
ATOM 3242 C CA . PHE A 1 405 ? 43.147 -43.307 12.781 1.00 28.98 405 PHE A CA 1
ATOM 3243 C C . PHE A 1 405 ? 43.477 -43.891 11.369 1.00 28.98 405 PHE A C 1
ATOM 3245 O O . PHE A 1 405 ? 43.698 -45.086 11.227 1.00 28.98 405 PHE A O 1
ATOM 3252 N N . PRO A 1 406 ? 43.581 -43.061 10.286 1.00 31.41 406 PRO A N 1
ATOM 3253 C CA . PRO A 1 406 ? 44.380 -41.831 10.288 1.00 31.41 406 PRO A CA 1
ATOM 3254 C C . PRO A 1 406 ? 43.817 -40.588 9.584 1.00 31.41 406 PRO A C 1
ATOM 3256 O O . PRO A 1 406 ? 43.163 -40.616 8.543 1.00 31.41 406 PRO A O 1
ATOM 3259 N N . VAL A 1 407 ? 44.219 -39.458 10.163 1.00 35.06 407 VAL A N 1
ATOM 3260 C CA . VAL A 1 407 ? 44.249 -38.128 9.561 1.00 35.06 407 VAL A CA 1
ATOM 3261 C C . VAL A 1 407 ? 45.312 -38.123 8.463 1.00 35.06 407 VAL A C 1
ATOM 3263 O O . VAL A 1 407 ? 46.493 -38.321 8.740 1.00 35.06 407 VAL A O 1
ATOM 3266 N N . VAL A 1 408 ? 44.898 -37.853 7.226 1.00 27.22 408 VAL A N 1
ATOM 3267 C CA . VAL A 1 408 ? 45.795 -37.430 6.147 1.00 27.22 408 VAL A CA 1
ATOM 3268 C C . VAL A 1 408 ? 45.364 -36.039 5.711 1.00 27.22 408 VAL A C 1
ATOM 3270 O O . VAL A 1 408 ? 44.277 -35.835 5.175 1.00 27.22 408 VAL A O 1
ATOM 3273 N N . SER A 1 409 ? 46.237 -35.074 5.976 1.00 38.16 409 SER A N 1
ATOM 3274 C CA . SER A 1 409 ? 46.185 -33.722 5.437 1.00 38.16 409 SER A CA 1
ATOM 3275 C C . SER A 1 409 ? 46.380 -33.750 3.920 1.00 38.16 409 SER A C 1
ATOM 3277 O O . SER A 1 409 ? 47.406 -34.244 3.449 1.00 38.16 409 SER A O 1
ATOM 3279 N N . LEU A 1 410 ? 45.460 -33.158 3.159 1.00 28.12 410 LEU A N 1
ATOM 3280 C CA . LEU A 1 410 ? 45.679 -32.828 1.752 1.00 28.12 410 LEU A CA 1
ATOM 3281 C C . LEU A 1 410 ? 45.236 -31.388 1.480 1.00 28.12 410 LEU A C 1
ATOM 3283 O O . LEU A 1 410 ? 44.077 -31.020 1.651 1.00 28.12 410 LEU A O 1
ATOM 3287 N N . ASN A 1 411 ? 46.217 -30.589 1.066 1.00 34.53 411 ASN A N 1
ATOM 3288 C CA . ASN A 1 411 ? 46.086 -29.226 0.569 1.00 34.53 411 ASN A CA 1
ATOM 3289 C C . ASN A 1 411 ? 45.172 -29.188 -0.666 1.00 34.53 411 ASN A C 1
ATOM 3291 O O . ASN A 1 411 ? 45.418 -29.913 -1.628 1.00 34.53 411 ASN A O 1
ATOM 3295 N N . SER A 1 412 ? 44.174 -28.302 -0.690 1.00 32.91 412 SER A N 1
ATOM 3296 C CA . SER A 1 412 ? 43.312 -28.092 -1.859 1.00 32.91 412 SER A CA 1
ATOM 3297 C C . SER A 1 412 ? 43.640 -26.777 -2.574 1.00 32.91 412 SER A C 1
ATOM 3299 O O . SER A 1 412 ? 42.878 -25.812 -2.524 1.00 32.91 412 SER A O 1
ATOM 3301 N N . THR A 1 413 ? 44.765 -26.760 -3.287 1.00 37.88 413 THR A N 1
ATOM 3302 C CA . THR A 1 413 ? 45.052 -25.787 -4.353 1.00 37.88 413 THR A CA 1
ATOM 3303 C C . THR A 1 413 ? 44.892 -26.508 -5.689 1.00 37.88 413 THR A C 1
ATOM 3305 O O . THR A 1 413 ? 45.882 -26.920 -6.281 1.00 37.88 413 THR A O 1
ATOM 3308 N N . THR A 1 414 ? 43.661 -26.793 -6.136 1.00 39.81 414 THR A N 1
ATOM 3309 C CA . THR A 1 414 ? 43.444 -27.434 -7.461 1.00 39.81 414 THR A CA 1
ATOM 3310 C C . THR A 1 414 ? 42.009 -27.340 -8.003 1.00 39.81 414 THR A C 1
ATOM 3312 O O . THR A 1 414 ? 41.525 -28.246 -8.671 1.00 39.81 414 THR A O 1
ATOM 3315 N N . ALA A 1 415 ? 41.306 -26.226 -7.769 1.00 31.45 415 ALA A N 1
ATOM 3316 C CA . ALA A 1 415 ? 40.005 -25.964 -8.412 1.00 31.45 415 ALA A CA 1
ATOM 3317 C C . ALA A 1 415 ? 40.071 -24.920 -9.551 1.00 31.45 415 ALA A C 1
ATOM 3319 O O . ALA A 1 415 ? 39.087 -24.717 -10.257 1.00 31.45 415 ALA A O 1
ATOM 3320 N N . TYR A 1 416 ? 41.227 -24.280 -9.772 1.00 35.94 416 TYR A N 1
ATOM 3321 C CA . TYR A 1 416 ? 41.376 -23.190 -10.749 1.00 35.94 416 TYR A CA 1
ATOM 3322 C C . TYR A 1 416 ? 41.930 -23.641 -12.119 1.00 35.94 416 TYR A C 1
ATOM 3324 O O . TYR A 1 416 ? 41.703 -22.976 -13.125 1.00 35.94 416 TYR A O 1
ATOM 3332 N N . GLU A 1 417 ? 42.584 -24.805 -12.209 1.00 35.91 417 GLU A N 1
ATOM 3333 C CA . GLU A 1 417 ? 43.269 -25.239 -13.444 1.00 35.91 417 GLU A CA 1
ATOM 3334 C C . GLU A 1 417 ? 42.444 -26.165 -14.354 1.00 35.91 417 GLU A C 1
ATOM 3336 O O . GLU A 1 417 ? 42.759 -26.317 -15.535 1.00 35.91 417 GLU A O 1
ATOM 3341 N N . ILE A 1 418 ? 41.334 -26.731 -13.868 1.00 36.56 418 ILE A N 1
ATOM 3342 C CA . ILE A 1 418 ? 40.474 -27.616 -14.679 1.00 36.56 418 ILE A CA 1
ATOM 3343 C C . ILE A 1 418 ? 39.494 -26.806 -15.555 1.00 36.56 418 ILE A C 1
ATOM 3345 O O . ILE A 1 418 ? 39.097 -27.259 -16.628 1.00 36.56 418 ILE A O 1
ATOM 3349 N N . ALA A 1 419 ? 39.192 -25.553 -15.192 1.00 34.16 419 ALA A N 1
ATOM 3350 C CA . ALA A 1 419 ? 38.293 -24.685 -15.960 1.00 34.16 419 ALA A CA 1
ATOM 3351 C C . ALA A 1 419 ? 38.944 -24.008 -17.190 1.00 34.16 419 ALA A C 1
ATOM 3353 O O . ALA A 1 419 ? 38.228 -23.474 -18.036 1.00 34.16 419 ALA A O 1
ATOM 3354 N N . GLN A 1 420 ? 40.277 -24.040 -17.341 1.00 36.91 420 GLN A N 1
ATOM 3355 C CA . GLN A 1 420 ? 40.968 -23.404 -18.479 1.00 36.91 420 GLN A CA 1
ATOM 3356 C C . GLN A 1 420 ? 41.324 -24.343 -19.644 1.00 36.91 420 GLN A C 1
ATOM 3358 O O . GLN A 1 420 ? 41.699 -23.854 -20.707 1.00 36.91 420 GLN A O 1
ATOM 3363 N N . LYS A 1 421 ? 41.156 -25.667 -19.521 1.00 33.56 421 LYS A N 1
ATOM 3364 C CA . LYS A 1 421 ? 41.537 -26.623 -20.586 1.00 33.56 421 LYS A CA 1
ATOM 3365 C C . LYS A 1 421 ? 40.406 -27.096 -21.508 1.00 33.56 421 LYS A C 1
ATOM 3367 O O . LYS A 1 421 ? 40.676 -27.856 -22.430 1.00 33.56 421 LYS A O 1
ATOM 3372 N N . PHE A 1 422 ? 39.173 -26.612 -21.334 1.00 31.69 422 PHE A N 1
ATOM 3373 C CA . PHE A 1 422 ? 38.034 -26.997 -22.189 1.00 31.69 422 PHE A CA 1
ATOM 3374 C C . PHE A 1 422 ? 37.642 -25.971 -23.271 1.00 31.69 422 PHE A C 1
ATOM 3376 O O . PHE A 1 422 ? 36.742 -26.243 -24.057 1.00 31.69 422 PHE A O 1
ATOM 3383 N N . ASN A 1 423 ? 38.334 -24.826 -23.371 1.00 31.81 423 ASN A N 1
ATOM 3384 C CA . ASN A 1 423 ? 38.023 -23.757 -24.341 1.00 31.81 423 ASN A CA 1
ATOM 3385 C C . ASN A 1 423 ? 39.040 -23.604 -25.489 1.00 31.81 423 ASN A C 1
ATOM 3387 O O . ASN A 1 423 ? 39.038 -22.593 -26.189 1.00 31.81 423 ASN A O 1
ATOM 3391 N N . SER A 1 424 ? 39.906 -24.590 -25.718 1.00 35.59 424 SER A N 1
ATOM 3392 C CA . SER A 1 424 ? 40.914 -24.532 -26.782 1.00 35.59 424 SER A CA 1
ATOM 3393 C C . SER A 1 424 ? 40.998 -25.832 -27.579 1.00 35.59 424 SER A C 1
ATOM 3395 O O . SER A 1 424 ? 42.026 -26.496 -27.567 1.00 35.59 424 SER A O 1
ATOM 3397 N N . SER A 1 425 ? 39.935 -26.218 -28.297 1.00 32.03 425 SER A N 1
ATOM 3398 C CA . SER A 1 425 ? 40.021 -27.189 -29.407 1.00 32.03 425 SER A CA 1
ATOM 3399 C C . SER A 1 425 ? 38.757 -27.208 -30.280 1.00 32.03 425 SER A C 1
ATOM 3401 O O . SER A 1 425 ? 37.675 -27.458 -29.761 1.00 32.03 425 SER A O 1
ATOM 3403 N N . ARG A 1 426 ? 38.963 -27.062 -31.606 1.00 27.86 426 ARG A N 1
ATOM 3404 C CA . ARG A 1 426 ? 38.031 -27.142 -32.769 1.00 27.86 426 ARG A CA 1
ATOM 3405 C C . ARG A 1 426 ? 37.078 -25.959 -32.994 1.00 27.86 426 ARG A C 1
ATOM 3407 O O . ARG A 1 426 ? 36.383 -25.561 -32.078 1.00 27.86 426 ARG A O 1
ATOM 3414 N N . SER A 1 427 ? 36.862 -25.419 -34.199 1.00 27.94 427 SER A N 1
ATOM 3415 C CA . SER A 1 427 ? 37.456 -25.435 -35.562 1.00 27.94 427 SER A CA 1
ATOM 3416 C C . SER A 1 427 ? 36.587 -24.414 -36.346 1.00 27.94 427 SER A C 1
ATOM 3418 O O . SER A 1 427 ? 35.374 -24.454 -36.169 1.00 27.94 427 SER A O 1
ATOM 3420 N N . ARG A 1 428 ? 37.097 -23.364 -37.020 1.00 31.75 428 ARG A N 1
ATOM 3421 C CA . ARG A 1 428 ? 37.330 -23.288 -38.495 1.00 31.75 428 ARG A CA 1
ATOM 3422 C C . ARG A 1 428 ? 36.328 -24.143 -39.304 1.00 31.75 428 ARG A C 1
ATOM 3424 O O . ARG A 1 428 ? 36.262 -25.338 -39.036 1.00 31.75 428 ARG A O 1
ATOM 3431 N N . ASP A 1 429 ? 35.509 -23.663 -40.247 1.00 29.62 429 ASP A N 1
ATOM 3432 C CA . ASP A 1 429 ? 35.630 -22.593 -41.256 1.00 29.62 429 ASP A CA 1
ATOM 3433 C C . ASP A 1 429 ? 34.235 -22.161 -41.806 1.00 29.62 429 ASP A C 1
ATOM 3435 O O . ASP A 1 429 ? 33.229 -22.796 -41.503 1.00 29.62 429 ASP A O 1
ATOM 3439 N N . ILE A 1 430 ? 34.247 -21.174 -42.725 1.00 31.75 430 ILE A N 1
ATOM 3440 C CA . ILE A 1 430 ? 33.235 -20.783 -43.746 1.00 31.75 430 ILE A CA 1
ATOM 3441 C C . ILE A 1 430 ? 32.324 -19.584 -43.392 1.00 31.75 430 ILE A C 1
ATOM 3443 O O . ILE A 1 430 ? 31.223 -19.743 -42.885 1.00 31.75 430 ILE A O 1
ATOM 3447 N N . PHE A 1 431 ? 32.786 -18.367 -43.710 1.00 29.41 431 PHE A N 1
ATOM 3448 C CA . PHE A 1 431 ? 32.250 -17.512 -44.792 1.00 29.41 431 PHE A CA 1
ATOM 3449 C C . PHE A 1 431 ? 33.195 -16.305 -44.967 1.00 29.41 431 PHE A C 1
ATOM 3451 O O . PHE A 1 431 ? 33.376 -15.497 -44.057 1.00 29.41 431 PHE A O 1
ATOM 3458 N N . LYS A 1 432 ? 33.856 -16.235 -46.127 1.00 30.17 432 LYS A N 1
ATOM 3459 C CA . LYS A 1 432 ? 34.447 -15.011 -46.683 1.00 30.17 432 LYS A CA 1
ATOM 3460 C C . LYS A 1 432 ? 33.379 -14.374 -47.575 1.00 30.17 432 LYS A C 1
ATOM 3462 O O . LYS A 1 432 ? 32.659 -15.131 -48.214 1.00 30.17 432 LYS A O 1
ATOM 3467 N N . ASP A 1 433 ? 33.270 -13.048 -47.531 1.00 29.67 433 ASP A N 1
ATOM 3468 C CA . ASP A 1 433 ? 33.083 -12.116 -48.665 1.00 29.67 433 ASP A CA 1
ATOM 3469 C C . ASP A 1 433 ? 32.727 -10.739 -48.071 1.00 29.67 433 ASP A C 1
ATOM 3471 O O . ASP A 1 433 ? 31.824 -10.604 -47.251 1.00 29.67 433 ASP A O 1
ATOM 3475 N N . GLU A 1 434 ? 33.668 -9.796 -48.103 1.00 28.77 434 GLU A N 1
ATOM 3476 C CA . GLU A 1 434 ? 33.808 -8.707 -49.088 1.00 28.77 434 GLU A CA 1
ATOM 3477 C C . GLU A 1 434 ? 33.330 -7.374 -48.484 1.00 28.77 434 GLU A C 1
ATOM 3479 O O . GLU A 1 434 ? 32.165 -6.999 -48.533 1.00 28.77 434 GLU A O 1
ATOM 3484 N N . LEU A 1 435 ? 34.280 -6.636 -47.902 1.00 30.27 435 LEU A N 1
ATOM 3485 C CA . LEU A 1 435 ? 34.164 -5.198 -47.677 1.00 30.27 435 LEU A CA 1
ATOM 3486 C C . LEU A 1 435 ? 35.167 -4.514 -48.603 1.00 30.27 435 LEU A C 1
ATOM 3488 O O . LEU A 1 435 ? 36.375 -4.702 -48.459 1.00 30.27 435 LEU A O 1
ATOM 3492 N N . SER A 1 436 ? 34.661 -3.707 -49.530 1.00 32.22 436 SER A N 1
ATOM 3493 C CA . SER A 1 436 ? 35.436 -2.678 -50.223 1.00 32.22 436 SER A CA 1
ATOM 3494 C C . SER A 1 436 ? 35.036 -1.292 -49.689 1.00 32.22 436 SER A C 1
ATOM 3496 O O . SER A 1 436 ? 33.864 -1.073 -49.370 1.00 32.22 436 SER A O 1
ATOM 3498 N N . PRO A 1 437 ? 35.991 -0.355 -49.533 1.00 37.94 437 PRO A N 1
ATOM 3499 C CA . PRO A 1 437 ? 35.730 0.970 -48.989 1.00 37.94 437 PRO A CA 1
ATOM 3500 C C . PRO A 1 437 ? 35.469 1.972 -50.118 1.00 37.94 437 PRO A C 1
ATOM 3502 O O . PRO A 1 437 ? 36.207 2.006 -51.101 1.00 37.94 437 PRO A O 1
ATOM 3505 N N . ILE A 1 438 ? 34.476 2.849 -49.954 1.00 29.94 438 ILE A N 1
ATOM 3506 C CA . ILE A 1 438 ? 34.371 4.065 -50.768 1.00 29.94 438 ILE A CA 1
ATOM 3507 C C . ILE A 1 438 ? 34.460 5.277 -49.849 1.00 29.94 438 ILE A C 1
ATOM 3509 O O . ILE A 1 438 ? 33.615 5.522 -48.991 1.00 29.94 438 ILE A O 1
ATOM 3513 N N . SER A 1 439 ? 35.548 6.009 -50.050 1.00 32.38 439 SER A N 1
ATOM 3514 C CA . SER A 1 439 ? 35.818 7.358 -49.586 1.00 32.38 439 SER A CA 1
ATOM 3515 C C . SER A 1 439 ? 35.138 8.394 -50.490 1.00 32.38 439 SER A C 1
ATOM 3517 O O . SER A 1 439 ? 35.023 8.191 -51.696 1.00 32.38 439 SER A O 1
ATOM 3519 N N . SER A 1 440 ? 34.721 9.521 -49.906 1.00 30.62 440 SER A N 1
ATOM 3520 C CA . SER A 1 440 ? 34.729 10.902 -50.456 1.00 30.62 440 SER A CA 1
ATOM 3521 C C . SER A 1 440 ? 33.749 11.748 -49.624 1.00 30.62 440 SER A C 1
ATOM 3523 O O . SER A 1 440 ? 32.585 11.408 -49.483 1.00 30.62 440 SER A O 1
ATOM 3525 N N . THR A 1 441 ? 34.194 12.695 -48.793 1.00 31.67 441 THR A N 1
ATOM 3526 C CA . THR A 1 441 ? 34.552 14.095 -49.104 1.00 31.67 441 THR A CA 1
ATOM 3527 C C . THR A 1 441 ? 33.529 14.836 -49.977 1.00 31.67 441 THR A C 1
ATOM 3529 O O . THR A 1 441 ? 33.587 14.709 -51.196 1.00 31.67 441 THR A O 1
ATOM 3532 N N . LYS A 1 442 ? 32.700 15.704 -49.376 1.00 31.64 442 LYS A N 1
ATOM 3533 C CA . LYS A 1 442 ? 32.776 17.184 -49.476 1.00 31.64 442 LYS A CA 1
ATOM 3534 C C . LYS A 1 442 ? 31.452 17.865 -49.085 1.00 31.64 442 LYS A C 1
ATOM 3536 O O . LYS A 1 442 ? 30.409 17.558 -49.637 1.00 31.64 442 LYS A O 1
ATOM 3541 N N . ASN A 1 443 ? 31.611 18.815 -48.165 1.00 31.81 443 ASN A N 1
ATOM 3542 C CA . ASN A 1 443 ? 31.113 20.194 -48.129 1.00 31.81 443 ASN A CA 1
ATOM 3543 C C . ASN A 1 443 ? 29.638 20.556 -48.369 1.00 31.81 443 ASN A C 1
ATOM 3545 O O . ASN A 1 443 ? 29.069 20.303 -49.422 1.00 31.81 443 ASN A O 1
ATOM 3549 N N . ASP A 1 444 ? 29.172 21.348 -47.394 1.00 32.09 444 ASP A N 1
ATOM 3550 C CA . ASP A 1 444 ? 28.454 22.622 -47.505 1.00 32.09 444 ASP A CA 1
ATOM 3551 C C . ASP A 1 444 ? 27.179 22.674 -48.353 1.00 32.09 444 ASP A C 1
ATOM 3553 O O . ASP A 1 444 ? 27.216 22.630 -49.577 1.00 32.09 444 ASP A O 1
ATOM 3557 N N . THR A 1 445 ? 26.049 22.998 -47.719 1.00 31.80 445 THR A N 1
ATOM 3558 C CA . THR A 1 445 ? 25.509 24.374 -47.752 1.00 31.80 445 THR A CA 1
ATOM 3559 C C . THR A 1 445 ? 24.198 24.510 -46.966 1.00 31.80 445 THR A C 1
ATOM 3561 O O . THR A 1 445 ? 23.386 23.597 -46.866 1.00 31.80 445 THR A O 1
ATOM 3564 N N . HIS A 1 446 ? 24.044 25.702 -46.390 1.00 32.72 446 HIS A N 1
ATOM 3565 C CA . HIS A 1 446 ? 22.833 26.335 -45.868 1.00 32.72 446 HIS A CA 1
ATOM 3566 C C . HIS A 1 446 ? 21.504 25.984 -46.561 1.00 32.72 446 HIS A C 1
ATOM 3568 O O . HIS A 1 446 ? 21.420 26.052 -47.783 1.00 32.72 446 HIS A O 1
ATOM 3574 N N . CYS A 1 447 ? 20.424 25.893 -45.771 1.00 29.42 447 CYS A N 1
ATOM 3575 C CA . CYS A 1 447 ? 19.270 26.798 -45.914 1.00 29.42 447 CYS A CA 1
ATOM 3576 C C . CYS A 1 447 ? 18.291 26.728 -44.716 1.00 29.42 447 CYS A C 1
ATOM 3578 O O . CYS A 1 447 ? 18.387 25.801 -43.913 1.00 29.42 447 CYS A O 1
ATOM 3580 N N . PRO A 1 448 ? 17.411 27.738 -44.551 1.00 45.50 448 PRO A N 1
ATOM 3581 C CA . PRO A 1 448 ? 16.925 28.200 -43.259 1.00 45.50 448 PRO A CA 1
ATOM 3582 C C . PRO A 1 448 ? 15.456 27.855 -42.963 1.00 45.50 448 PRO A C 1
ATOM 3584 O O . PRO A 1 448 ? 14.703 27.341 -43.783 1.00 45.50 448 PRO A O 1
ATOM 3587 N N . SER A 1 449 ? 15.078 28.231 -41.747 1.00 36.22 449 SER A N 1
ATOM 3588 C CA . SER A 1 449 ? 13.734 28.463 -41.219 1.00 36.22 449 SER A CA 1
ATOM 3589 C C . SER A 1 449 ? 12.760 29.216 -42.144 1.00 36.22 449 SER A C 1
ATOM 3591 O O . SER A 1 449 ? 13.112 30.254 -42.700 1.00 36.22 449 SER A O 1
ATOM 3593 N N . GLY A 1 450 ? 11.501 28.761 -42.150 1.00 29.36 450 GLY A N 1
ATOM 3594 C CA . GLY A 1 450 ? 10.283 29.487 -42.555 1.00 29.36 450 GLY A CA 1
ATOM 3595 C C . GLY A 1 450 ? 9.101 28.504 -42.588 1.00 29.36 450 GLY A C 1
ATOM 3596 O O . GLY A 1 450 ? 9.125 27.553 -43.355 1.00 29.36 450 GLY A O 1
ATOM 3597 N N . SER A 1 451 ? 8.240 28.439 -41.567 1.00 32.72 451 SER A N 1
ATOM 3598 C CA . SER A 1 451 ? 7.019 29.235 -41.341 1.00 32.72 451 SER A CA 1
ATOM 3599 C C . SER A 1 451 ? 5.925 29.077 -42.409 1.00 32.72 451 SER A C 1
ATOM 3601 O O . SER A 1 451 ? 6.051 29.619 -43.496 1.00 32.72 451 SER A O 1
ATOM 3603 N N . ILE A 1 452 ? 4.843 28.407 -41.985 1.00 35.66 452 ILE A N 1
ATOM 3604 C CA . ILE A 1 452 ? 3.416 28.690 -42.232 1.00 35.66 452 ILE A CA 1
ATOM 3605 C C . ILE A 1 452 ? 2.991 28.889 -43.693 1.00 35.66 452 ILE A C 1
ATOM 3607 O O . ILE A 1 452 ? 3.227 29.946 -44.253 1.00 35.66 452 ILE A O 1
ATOM 3611 N N . GLU A 1 453 ? 2.150 27.978 -44.194 1.00 30.56 453 GLU A N 1
ATOM 3612 C CA . GLU A 1 453 ? 0.888 28.378 -44.828 1.00 30.56 453 GLU A CA 1
ATOM 3613 C C . GLU A 1 453 ? -0.160 27.257 -44.778 1.00 30.56 453 GLU A C 1
ATOM 3615 O O . GLU A 1 453 ? 0.118 26.076 -44.983 1.00 30.56 453 GLU A O 1
ATOM 3620 N N . LYS A 1 454 ? -1.373 27.664 -44.398 1.00 37.91 454 LYS A N 1
ATOM 3621 C CA . LYS A 1 454 ? -2.610 26.892 -44.461 1.00 37.91 454 LYS A CA 1
ATOM 3622 C C . LYS A 1 454 ? -3.139 27.021 -45.881 1.00 37.91 454 LYS A C 1
ATOM 3624 O O . LYS A 1 454 ? -3.404 28.145 -46.285 1.00 37.91 454 LYS A O 1
ATOM 3629 N N . GLU A 1 455 ? -3.461 25.915 -46.538 1.00 31.41 455 GLU A N 1
ATOM 3630 C CA . GLU A 1 455 ? -4.456 25.943 -47.608 1.00 31.41 455 GLU A CA 1
ATOM 3631 C C . GLU A 1 455 ? -5.432 24.775 -47.489 1.00 31.41 455 GLU A C 1
ATOM 3633 O O . GLU A 1 455 ? -5.075 23.605 -47.357 1.00 31.41 455 GLU A O 1
ATOM 3638 N N . ASN A 1 456 ? -6.704 25.164 -47.494 1.00 34.72 456 ASN A N 1
ATOM 3639 C CA . ASN A 1 456 ? -7.859 24.319 -47.717 1.00 34.72 456 ASN A CA 1
ATOM 3640 C C . ASN A 1 456 ? -7.813 23.785 -49.151 1.00 34.72 456 ASN A C 1
ATOM 3642 O O . ASN A 1 456 ? -7.633 24.580 -50.068 1.00 34.72 456 ASN A O 1
ATOM 3646 N N . PHE A 1 457 ? -8.146 22.511 -49.369 1.00 30.31 457 PHE A N 1
ATOM 3647 C CA . PHE A 1 457 ? -8.767 22.130 -50.634 1.00 30.31 457 PHE A CA 1
ATOM 3648 C C . PHE A 1 457 ? -9.878 21.103 -50.442 1.00 30.31 457 PHE A C 1
ATOM 3650 O O . PHE A 1 457 ? -9.757 20.085 -49.764 1.00 30.31 457 PHE A O 1
ATOM 3657 N N . SER A 1 458 ? -10.999 21.471 -51.039 1.00 31.83 458 SER A N 1
ATOM 3658 C CA . SER A 1 458 ? -12.293 20.823 -51.097 1.00 31.83 458 SER A CA 1
ATOM 3659 C C . SER A 1 458 ? -12.306 19.592 -52.002 1.00 31.83 458 SER A C 1
ATOM 3661 O O . SER A 1 458 ? -11.737 19.620 -53.085 1.00 31.83 458 SER A O 1
ATOM 3663 N N . GLY A 1 459 ? -13.090 18.593 -51.589 1.00 30.30 459 GLY A N 1
ATOM 3664 C CA . GLY A 1 459 ? -14.064 17.878 -52.419 1.00 30.30 459 GLY A CA 1
ATOM 3665 C C . GLY A 1 459 ? -13.595 17.170 -53.694 1.00 30.30 459 GLY A C 1
ATOM 3666 O O . GLY A 1 459 ? -13.349 17.795 -54.716 1.00 30.30 459 GLY A O 1
ATOM 3667 N N . SER A 1 460 ? -13.739 15.846 -53.711 1.00 32.56 460 SER A N 1
ATOM 3668 C CA . SER A 1 460 ? -14.374 15.183 -54.856 1.00 32.56 460 SER A CA 1
ATOM 3669 C C . SER A 1 460 ? -15.010 13.857 -54.439 1.00 32.56 460 SER A C 1
ATOM 3671 O O . SER A 1 460 ? -14.388 12.978 -53.849 1.00 32.56 460 SER A O 1
ATOM 3673 N N . LYS A 1 461 ? -16.310 13.761 -54.733 1.00 33.34 461 LYS A N 1
ATOM 3674 C CA . LYS A 1 461 ? -17.069 12.518 -54.840 1.00 33.34 461 LYS A CA 1
ATOM 3675 C C . LYS A 1 461 ? -16.458 11.671 -55.956 1.00 33.34 461 LYS A C 1
ATOM 3677 O O . LYS A 1 461 ? -16.206 12.198 -57.035 1.00 33.34 461 LYS A O 1
ATOM 3682 N N . CYS A 1 462 ? -16.359 10.366 -55.739 1.00 28.70 462 CYS A N 1
ATOM 3683 C CA . CYS A 1 462 ? -16.426 9.389 -56.818 1.00 28.70 462 CYS A CA 1
ATOM 3684 C C . CYS A 1 462 ? -17.286 8.213 -56.356 1.00 28.70 462 CYS A C 1
ATOM 3686 O O . CYS A 1 462 ? -16.858 7.354 -55.592 1.00 28.70 462 CYS A O 1
ATOM 3688 N N . GLU A 1 463 ? -18.534 8.235 -56.818 1.00 31.73 463 GLU A N 1
ATOM 3689 C CA . GLU A 1 463 ? -19.323 7.037 -57.066 1.00 31.73 463 GLU A CA 1
ATOM 3690 C C . GLU A 1 463 ? -18.620 6.216 -58.153 1.00 31.73 463 GLU A C 1
ATOM 3692 O O . GLU A 1 463 ? -18.239 6.761 -59.188 1.00 31.73 463 GLU A O 1
ATOM 3697 N N . SER A 1 464 ? -18.472 4.908 -57.960 1.00 29.86 464 SER A N 1
ATOM 3698 C CA . SER A 1 464 ? -18.663 3.951 -59.055 1.00 29.86 464 SER A CA 1
ATOM 3699 C C . SER A 1 464 ? -18.687 2.507 -58.561 1.00 29.86 464 SER A C 1
ATOM 3701 O O . SER A 1 464 ? -17.721 1.978 -58.029 1.00 29.86 464 SER A O 1
ATOM 3703 N N . TYR A 1 465 ? -19.830 1.892 -58.854 1.00 27.39 465 TYR A N 1
ATOM 3704 C CA . TYR A 1 465 ? -19.949 0.577 -59.473 1.00 27.39 465 TYR A CA 1
ATOM 3705 C C . TYR A 1 465 ? -19.613 -0.681 -58.655 1.00 27.39 465 TYR A C 1
ATOM 3707 O O . TYR A 1 465 ? -18.471 -1.097 -58.483 1.00 27.39 465 TYR A O 1
ATOM 3715 N N . VAL A 1 466 ? -20.700 -1.341 -58.256 1.00 35.31 466 VAL A N 1
ATOM 3716 C CA . VAL A 1 466 ? -20.797 -2.759 -57.895 1.00 35.31 466 VAL A CA 1
ATOM 3717 C C . VAL A 1 466 ? -20.718 -3.610 -59.170 1.00 35.31 466 VAL A C 1
ATOM 3719 O O . VAL A 1 466 ? -21.310 -3.233 -60.184 1.00 35.31 466 VAL A O 1
ATOM 3722 N N . PRO A 1 467 ? -20.084 -4.791 -59.108 1.00 37.91 467 PRO A N 1
ATOM 3723 C CA . PRO A 1 467 ? -20.705 -5.957 -59.724 1.00 37.91 467 PRO A CA 1
ATOM 3724 C C . PRO A 1 467 ? -20.924 -7.077 -58.704 1.00 37.91 467 PRO A C 1
ATOM 3726 O O . PRO A 1 467 ? -20.013 -7.512 -57.997 1.00 37.91 467 PRO A O 1
ATOM 3729 N N . GLU A 1 468 ? -22.173 -7.532 -58.667 1.00 31.67 468 GLU A N 1
ATOM 3730 C CA . GLU A 1 468 ? -22.599 -8.798 -58.095 1.00 31.67 468 GLU A CA 1
ATOM 3731 C C . GLU A 1 468 ? -21.993 -9.976 -58.869 1.00 31.67 468 GLU A C 1
ATOM 3733 O O . GLU A 1 468 ? -21.852 -9.921 -60.086 1.00 31.67 468 GLU A O 1
ATOM 3738 N N . GLU A 1 469 ? -21.702 -11.041 -58.119 1.00 29.86 469 GLU A N 1
ATOM 3739 C CA . GLU A 1 469 ? -21.810 -12.472 -58.451 1.00 29.86 469 GLU A CA 1
ATOM 3740 C C . GLU A 1 469 ? -20.552 -13.267 -58.083 1.00 29.86 469 GLU A C 1
ATOM 3742 O O . GLU A 1 469 ? -19.506 -13.210 -58.723 1.00 29.86 469 GLU A O 1
ATOM 3747 N N . SER A 1 470 ? -20.677 -14.123 -57.067 1.00 29.48 470 SER A N 1
ATOM 3748 C CA . SER A 1 470 ? -20.726 -15.577 -57.292 1.00 29.48 470 SER A CA 1
ATOM 3749 C C . SER A 1 470 ? -20.709 -16.335 -55.961 1.00 29.48 470 SER A C 1
ATOM 3751 O O . SER A 1 470 ? -19.693 -16.526 -55.295 1.00 29.48 470 SER A O 1
ATOM 3753 N N . ILE A 1 471 ? -21.892 -16.822 -55.592 1.00 33.47 471 ILE A N 1
ATOM 3754 C CA . ILE A 1 471 ? -22.116 -17.803 -54.532 1.00 33.47 471 ILE A CA 1
ATOM 3755 C C . ILE A 1 471 ? -21.491 -19.131 -54.983 1.00 33.47 471 ILE A C 1
ATOM 3757 O O . ILE A 1 471 ? -22.067 -19.856 -55.795 1.00 33.47 471 ILE A O 1
ATOM 3761 N N . ARG A 1 472 ? -20.320 -19.496 -54.446 1.00 29.83 472 ARG A N 1
ATOM 3762 C CA . ARG A 1 472 ? -19.795 -20.865 -54.562 1.00 29.83 472 ARG A CA 1
ATOM 3763 C C . ARG A 1 472 ? -20.269 -21.712 -53.387 1.00 29.83 472 ARG A C 1
ATOM 3765 O O . ARG A 1 472 ? -19.686 -21.718 -52.306 1.00 29.83 472 ARG A O 1
ATOM 3772 N N . ARG A 1 473 ? -21.340 -22.462 -53.656 1.00 27.12 473 ARG A N 1
ATOM 3773 C CA . ARG A 1 473 ? -21.783 -23.630 -52.886 1.00 27.12 473 ARG A CA 1
ATOM 3774 C C . ARG A 1 473 ? -20.629 -24.637 -52.782 1.00 27.12 473 ARG A C 1
ATOM 3776 O O . ARG A 1 473 ? -20.092 -25.070 -53.802 1.00 27.12 473 ARG A O 1
ATOM 3783 N N . ARG A 1 474 ? -20.254 -25.015 -51.557 1.00 28.47 474 ARG A N 1
ATOM 3784 C CA . ARG A 1 474 ? -19.361 -26.154 -51.300 1.00 28.47 474 ARG A CA 1
ATOM 3785 C C . ARG A 1 474 ? -20.083 -27.447 -51.696 1.00 28.47 474 ARG A C 1
ATOM 3787 O O . ARG A 1 474 ? -21.215 -27.671 -51.276 1.00 28.47 474 ARG A O 1
ATOM 3794 N N . LYS A 1 475 ? -19.427 -28.271 -52.517 1.00 30.17 475 LYS A N 1
ATOM 3795 C CA . LYS A 1 475 ? -19.822 -29.662 -52.784 1.00 30.17 475 LYS A CA 1
ATOM 3796 C C . LYS A 1 475 ? -19.648 -30.500 -51.504 1.00 30.17 475 LYS A C 1
ATOM 3798 O O . LYS A 1 475 ? -18.649 -30.291 -50.815 1.00 30.17 475 LYS A O 1
ATOM 3803 N N . PRO A 1 476 ? -20.546 -31.453 -51.207 1.00 31.03 476 PRO A N 1
ATOM 3804 C CA . PRO A 1 476 ? -20.288 -32.483 -50.212 1.00 31.03 476 PRO A CA 1
ATOM 3805 C C . PRO A 1 476 ? -19.376 -33.556 -50.822 1.00 31.03 476 PRO A C 1
ATOM 3807 O O . PRO A 1 476 ? -19.627 -34.022 -51.934 1.00 31.03 476 PRO A O 1
ATOM 3810 N N . LEU A 1 477 ? -18.305 -33.921 -50.115 1.00 28.42 477 LEU A N 1
ATOM 3811 C CA . LEU A 1 477 ? -17.543 -35.131 -50.419 1.00 28.42 477 LEU A CA 1
ATOM 3812 C C . LEU A 1 477 ? -18.336 -36.338 -49.901 1.00 28.42 477 LEU A C 1
ATOM 3814 O O . LEU A 1 477 ? -18.610 -36.425 -48.706 1.00 28.42 477 LEU A O 1
ATOM 3818 N N . GLN A 1 478 ? -18.694 -37.232 -50.819 1.00 32.81 478 GLN A N 1
ATOM 3819 C CA . GLN A 1 478 ? -19.149 -38.593 -50.549 1.00 32.81 478 GLN A CA 1
ATOM 3820 C C . GLN A 1 478 ? -17.955 -39.558 -50.546 1.00 32.81 478 GLN A C 1
ATOM 3822 O O . GLN A 1 478 ? -17.046 -39.419 -51.362 1.00 32.81 478 GLN A O 1
ATOM 3827 N N . ASP A 1 479 ? -18.045 -40.520 -49.628 1.00 33.12 479 ASP A N 1
ATOM 3828 C CA . ASP A 1 479 ? -17.589 -41.912 -49.670 1.00 33.12 479 ASP A CA 1
ATOM 3829 C C . ASP A 1 479 ? -16.148 -42.257 -50.064 1.00 33.12 479 ASP A C 1
ATOM 3831 O O . ASP A 1 479 ? -15.779 -42.322 -51.233 1.00 33.12 479 ASP A O 1
ATOM 3835 N N . LEU A 1 480 ? -15.398 -42.685 -49.043 1.00 32.25 480 LEU A N 1
ATOM 3836 C CA . LEU A 1 480 ? -14.405 -43.758 -49.124 1.00 32.25 480 LEU A CA 1
ATOM 3837 C C . LEU A 1 480 ? -14.546 -44.631 -47.865 1.00 32.25 480 LEU A C 1
ATOM 3839 O O . LEU A 1 480 ? -13.852 -44.445 -46.869 1.00 32.25 480 LEU A O 1
ATOM 3843 N N . SER A 1 481 ? -15.492 -45.570 -47.903 1.00 37.31 481 SER A N 1
ATOM 3844 C CA . SER A 1 481 ? -15.579 -46.690 -46.966 1.00 37.31 481 SER A CA 1
ATOM 3845 C C . SER A 1 481 ? -14.754 -47.861 -47.505 1.00 37.31 481 SER A C 1
ATOM 3847 O O . SER A 1 481 ? -15.167 -48.549 -48.438 1.00 37.31 481 SER A O 1
ATOM 3849 N N . SER A 1 482 ? -13.596 -48.107 -46.901 1.00 37.69 482 SER A N 1
ATOM 3850 C CA . SER A 1 482 ? -12.935 -49.412 -46.937 1.00 37.69 482 SER A CA 1
ATOM 3851 C C . SER A 1 482 ? -12.572 -49.775 -45.503 1.00 37.69 482 SER A C 1
ATOM 3853 O O . SER A 1 482 ? -11.633 -49.228 -44.926 1.00 37.69 482 SER A O 1
ATOM 3855 N N . GLU A 1 483 ? -13.407 -50.632 -44.926 1.00 43.97 483 GLU A N 1
ATOM 3856 C CA . GLU A 1 483 ? -13.382 -51.099 -43.545 1.00 43.97 483 GLU A CA 1
ATOM 3857 C C . GLU A 1 483 ? -12.045 -51.774 -43.207 1.00 43.97 483 GLU A C 1
ATOM 3859 O O . GLU A 1 483 ? -11.733 -52.865 -43.683 1.00 43.97 483 GLU A O 1
ATOM 3864 N N . MET A 1 484 ? -11.264 -51.143 -42.330 1.00 40.16 484 MET A N 1
ATOM 3865 C CA . MET A 1 484 ? -10.326 -51.854 -41.468 1.00 40.16 484 MET A CA 1
ATOM 3866 C C . MET A 1 484 ? -10.993 -51.973 -40.100 1.00 40.16 484 MET A C 1
ATOM 3868 O O . MET A 1 484 ? -11.070 -50.992 -39.365 1.00 40.16 484 MET A O 1
ATOM 3872 N N . ASN A 1 485 ? -11.487 -53.167 -39.765 1.00 48.34 485 ASN A N 1
ATOM 3873 C CA . ASN A 1 485 ? -11.951 -53.500 -38.418 1.00 48.34 485 ASN A CA 1
ATOM 3874 C C . ASN A 1 485 ? -10.758 -53.438 -37.451 1.00 48.34 485 ASN A C 1
ATOM 3876 O O . ASN A 1 485 ? -10.069 -54.436 -37.240 1.00 48.34 485 ASN A O 1
ATOM 3880 N N . GLN A 1 486 ? -10.468 -52.259 -36.900 1.00 64.00 486 GLN A N 1
ATOM 3881 C CA . GLN A 1 486 ? -9.562 -52.132 -35.765 1.00 64.00 486 GLN A CA 1
ATOM 3882 C C . GLN A 1 486 ? -10.309 -52.582 -34.509 1.00 64.00 486 GLN A C 1
ATOM 3884 O O . GLN A 1 486 ? -11.281 -51.963 -34.087 1.00 64.00 486 GLN A O 1
ATOM 3889 N N . GLU A 1 487 ? -9.870 -53.700 -33.935 1.00 73.31 487 GLU A N 1
ATOM 3890 C CA . GLU A 1 487 ? -10.280 -54.109 -32.594 1.00 73.31 487 GLU A CA 1
ATOM 3891 C C . GLU A 1 487 ? -9.687 -53.123 -31.581 1.00 73.31 487 GLU A C 1
ATOM 3893 O O . GLU A 1 487 ? -8.465 -52.972 -31.504 1.00 73.31 487 GLU A O 1
ATOM 3898 N N . PHE A 1 488 ? -10.530 -52.486 -30.768 1.00 83.69 488 PHE A N 1
ATOM 3899 C CA . PHE A 1 488 ? -10.084 -51.628 -29.669 1.00 83.69 488 PHE A CA 1
ATOM 3900 C C . PHE A 1 488 ? -10.204 -52.368 -28.340 1.00 83.69 488 PHE A C 1
ATOM 3902 O O . PHE A 1 488 ? -11.105 -53.186 -28.146 1.00 83.69 488 PHE A O 1
ATOM 3909 N N . VAL A 1 489 ? -9.297 -52.080 -27.408 1.0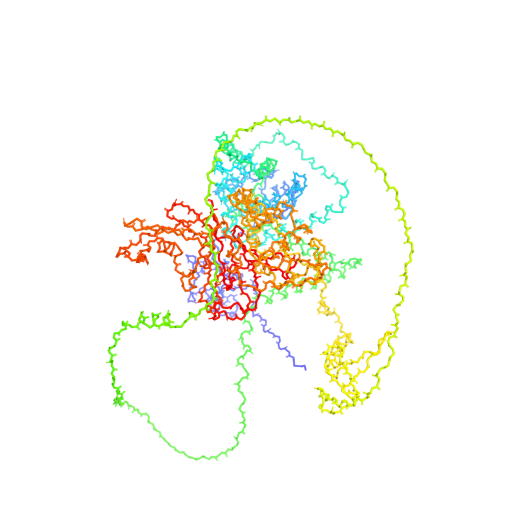0 86.06 489 VAL A N 1
ATOM 3910 C CA . VAL A 1 489 ? -9.300 -52.657 -26.059 1.00 86.06 489 VAL A CA 1
ATOM 3911 C C . VAL A 1 489 ? -10.002 -51.682 -25.119 1.00 86.06 489 VAL A C 1
ATOM 3913 O O . VAL A 1 489 ? -9.588 -50.534 -24.992 1.00 86.06 489 VAL A O 1
ATOM 3916 N N . CYS A 1 490 ? -11.071 -52.126 -24.459 1.00 88.81 490 CYS A N 1
ATOM 3917 C CA . CYS A 1 490 ? -11.766 -51.322 -23.460 1.00 88.81 490 CYS A CA 1
ATOM 3918 C C . CYS A 1 490 ? -10.820 -50.982 -22.300 1.00 88.81 490 CYS A C 1
ATOM 3920 O O . CYS A 1 490 ? -10.361 -51.883 -21.604 1.00 88.81 490 CYS A O 1
ATOM 3922 N N . GLU A 1 491 ? -10.612 -49.697 -22.014 1.00 88.75 491 GLU A N 1
ATOM 3923 C CA . GLU A 1 491 ? -9.725 -49.249 -20.926 1.00 88.75 491 GLU A CA 1
ATOM 3924 C C . GLU A 1 491 ? -10.239 -49.616 -19.521 1.00 88.75 491 GLU A C 1
ATOM 3926 O O . GLU A 1 491 ? -9.530 -49.439 -18.535 1.00 88.75 491 GLU A O 1
ATOM 3931 N N . TYR A 1 492 ? -11.484 -50.094 -19.408 1.00 86.38 492 TYR A N 1
ATOM 3932 C CA . TYR A 1 492 ? -12.098 -50.460 -18.131 1.00 86.38 492 TYR A CA 1
ATOM 3933 C C . TYR A 1 492 ? -12.027 -51.960 -17.821 1.00 86.38 492 TYR A C 1
ATOM 3935 O O . TYR A 1 492 ? -11.803 -52.335 -16.675 1.00 86.38 492 TYR A O 1
ATOM 3943 N N . CYS A 1 493 ? -12.248 -52.823 -18.817 1.00 89.75 493 CYS A N 1
ATOM 3944 C CA . CYS A 1 493 ? -12.291 -54.279 -18.619 1.00 89.75 493 CYS A CA 1
ATOM 3945 C C . CYS A 1 493 ? -11.301 -55.060 -19.487 1.00 89.75 493 CYS A C 1
ATOM 3947 O O . CYS A 1 493 ? -11.321 -56.287 -19.461 1.00 89.75 493 CYS A O 1
ATOM 3949 N N . GLU A 1 494 ? -10.496 -54.365 -20.292 1.00 88.81 494 GLU A N 1
ATOM 3950 C CA . GLU A 1 494 ? -9.491 -54.925 -21.203 1.00 88.81 494 GLU A CA 1
ATOM 3951 C C . GLU A 1 494 ? -10.047 -55.875 -22.282 1.00 88.81 494 GLU A C 1
ATOM 3953 O O . GLU A 1 494 ? -9.296 -56.514 -23.020 1.00 88.81 494 GLU A O 1
ATOM 3958 N N . LYS A 1 495 ? -11.375 -55.954 -22.446 1.00 90.50 495 LYS A N 1
ATOM 3959 C CA . LYS A 1 495 ? -11.989 -56.729 -23.529 1.00 90.50 495 LYS A CA 1
ATOM 3960 C C . LYS A 1 495 ? -11.846 -56.005 -24.861 1.00 90.50 495 LYS A C 1
ATOM 3962 O O . LYS A 1 495 ? -12.076 -54.797 -24.956 1.00 90.50 495 LYS A O 1
ATOM 3967 N N . LYS A 1 496 ? -11.544 -56.776 -25.902 1.00 88.06 496 LYS A N 1
ATOM 3968 C CA . LYS A 1 496 ? -11.596 -56.318 -27.290 1.00 88.06 496 LYS A CA 1
ATOM 3969 C C . LYS A 1 496 ? -13.047 -56.126 -27.730 1.00 88.06 496 LYS A C 1
ATOM 3971 O O . LYS A 1 496 ? -13.888 -56.982 -27.461 1.00 88.06 496 LYS A O 1
ATOM 3976 N N . SER A 1 497 ? -13.338 -55.006 -28.379 1.00 85.56 497 SER A N 1
ATOM 3977 C CA . SER A 1 497 ? -14.668 -54.650 -28.878 1.00 85.56 497 SER A CA 1
ATOM 3978 C C . SER A 1 497 ? -14.553 -53.988 -30.247 1.00 85.56 497 SER A C 1
ATOM 3980 O O . SER A 1 497 ? -13.629 -53.214 -30.488 1.00 85.56 497 SER A O 1
ATOM 3982 N N . ASN A 1 498 ? -15.535 -54.254 -31.109 1.00 84.44 498 ASN A N 1
ATOM 3983 C CA . ASN A 1 498 ? -15.666 -53.602 -32.417 1.00 84.44 498 ASN A CA 1
ATOM 3984 C C . ASN A 1 498 ? -16.530 -52.332 -32.352 1.00 84.44 498 ASN A C 1
ATOM 3986 O O . ASN A 1 498 ? -16.685 -51.642 -33.351 1.00 84.44 498 ASN A O 1
ATOM 3990 N N . ASN A 1 499 ? -17.112 -52.036 -31.185 1.00 81.31 499 ASN A N 1
ATOM 3991 C CA . ASN A 1 499 ? -17.894 -50.829 -30.939 1.00 81.31 499 ASN A CA 1
ATOM 3992 C C . ASN A 1 499 ? -17.169 -49.958 -29.913 1.00 81.31 499 ASN A C 1
ATOM 3994 O O . ASN A 1 499 ? -17.093 -50.325 -28.734 1.00 81.31 499 ASN A O 1
ATOM 3998 N N . GLU A 1 500 ? -16.646 -48.827 -30.382 1.00 87.19 500 GLU A N 1
ATOM 3999 C CA . GLU A 1 500 ? -16.002 -47.798 -29.573 1.00 87.19 500 GLU A CA 1
ATOM 4000 C C . GLU A 1 500 ? -17.068 -46.888 -28.946 1.00 87.19 500 GLU A C 1
ATOM 4002 O O . GLU A 1 500 ? -17.892 -46.294 -29.643 1.00 87.19 500 GLU A O 1
ATOM 4007 N N . GLN A 1 501 ? -17.074 -46.777 -27.617 1.00 91.56 501 GLN A N 1
ATOM 4008 C CA . GLN A 1 501 ? -17.870 -45.782 -26.896 1.00 91.56 501 GLN A CA 1
ATOM 4009 C C . GLN A 1 501 ? -16.962 -44.966 -25.980 1.00 91.56 501 GLN A C 1
ATOM 4011 O O . GLN A 1 501 ? -16.122 -45.523 -25.281 1.00 91.56 501 GLN A O 1
ATOM 4016 N N . VAL A 1 502 ? -17.130 -43.644 -25.958 1.00 90.00 502 VAL A N 1
ATOM 4017 C CA . VAL A 1 502 ? -16.289 -42.742 -25.157 1.00 90.00 502 VAL A CA 1
ATOM 4018 C C . VAL A 1 502 ? -17.100 -42.197 -23.988 1.00 90.00 502 VAL A C 1
ATOM 4020 O O . VAL A 1 502 ? -18.165 -41.611 -24.183 1.00 90.00 502 VAL A O 1
ATOM 4023 N N . CYS A 1 503 ? -16.595 -42.364 -22.762 1.00 92.69 503 CYS A N 1
ATOM 4024 C CA . CYS A 1 503 ? -17.223 -41.769 -21.583 1.00 92.69 503 CYS A CA 1
ATOM 4025 C C . CYS A 1 503 ? -17.237 -40.241 -21.709 1.00 92.69 503 CYS A C 1
ATOM 4027 O O . CYS A 1 503 ? -16.181 -39.617 -21.826 1.00 92.69 503 CYS A O 1
ATOM 4029 N N . VAL A 1 504 ? -18.410 -39.612 -21.617 1.00 91.31 504 VAL A N 1
ATOM 4030 C CA . VAL A 1 504 ? -18.524 -38.154 -21.798 1.00 91.31 504 VAL A CA 1
ATOM 4031 C C . VAL A 1 504 ? -17.743 -37.371 -20.734 1.00 91.31 504 VAL A C 1
ATOM 4033 O O . VAL A 1 504 ? -17.196 -36.313 -21.057 1.00 91.31 504 VAL A O 1
ATOM 4036 N N . ILE A 1 505 ? -17.617 -37.919 -19.519 1.00 89.62 505 ILE A N 1
ATOM 4037 C CA . ILE A 1 505 ? -16.925 -37.287 -18.385 1.00 89.62 505 ILE A CA 1
ATOM 4038 C C . ILE A 1 505 ? -15.408 -37.490 -18.460 1.00 89.62 505 ILE A C 1
ATOM 4040 O O . ILE A 1 505 ? -14.663 -36.519 -18.548 1.00 89.62 505 ILE A O 1
ATOM 4044 N N . CYS A 1 506 ? -14.931 -38.738 -18.419 1.00 90.31 506 CYS A N 1
ATOM 4045 C CA . CYS A 1 506 ? -13.495 -39.020 -18.290 1.00 90.31 506 CYS A CA 1
ATOM 4046 C C . CYS A 1 506 ? -12.771 -39.271 -19.619 1.00 90.31 506 CYS A C 1
ATOM 4048 O O . CYS A 1 506 ? -11.559 -39.456 -19.610 1.00 90.31 506 CYS A O 1
ATOM 4050 N N . LYS A 1 507 ? -13.498 -39.294 -20.743 1.00 92.88 507 LYS A N 1
ATOM 4051 C CA . LYS A 1 507 ? -12.980 -39.510 -22.106 1.00 92.88 507 LYS A CA 1
ATOM 4052 C C . LYS A 1 507 ? -12.285 -40.856 -22.365 1.00 92.88 507 LYS A C 1
ATOM 4054 O O . LYS A 1 507 ? -11.698 -41.017 -23.426 1.00 92.88 507 LYS A O 1
ATOM 4059 N N . ARG A 1 508 ? -12.390 -41.832 -21.455 1.00 93.56 508 ARG A N 1
ATOM 4060 C CA . ARG A 1 508 ? -11.875 -43.198 -21.672 1.00 93.56 508 ARG A CA 1
ATOM 4061 C C . ARG A 1 508 ? -12.699 -43.966 -22.706 1.00 93.56 508 ARG A C 1
ATOM 4063 O O . ARG A 1 508 ? -13.930 -43.832 -22.720 1.00 93.56 508 ARG A O 1
ATOM 4070 N N . ILE A 1 509 ? -12.024 -44.805 -23.494 1.00 90.25 509 ILE A N 1
ATOM 4071 C CA . ILE A 1 509 ? -12.639 -45.723 -24.462 1.00 90.25 509 ILE A CA 1
ATOM 4072 C C . ILE A 1 509 ? -13.199 -46.961 -23.751 1.00 90.25 509 ILE A C 1
ATOM 4074 O O . ILE A 1 509 ? -12.546 -47.594 -22.917 1.00 90.25 509 ILE A O 1
ATOM 4078 N N . MET A 1 510 ? -14.427 -47.336 -24.094 1.00 94.31 510 MET A N 1
ATOM 4079 C CA . MET A 1 510 ? -15.176 -48.411 -23.459 1.00 94.31 510 MET A CA 1
ATOM 4080 C C . MET A 1 510 ? -15.873 -49.317 -24.462 1.00 94.31 510 MET A C 1
ATOM 4082 O O . MET A 1 510 ? -16.294 -48.883 -25.532 1.00 94.31 510 MET A O 1
ATOM 4086 N N . CYS A 1 511 ? -16.065 -50.574 -24.065 1.00 92.81 511 CYS A N 1
ATOM 4087 C CA . CYS A 1 511 ? -17.015 -51.453 -24.728 1.00 92.81 511 CYS A CA 1
ATOM 4088 C C . CYS A 1 511 ? -18.451 -51.155 -24.260 1.00 92.81 511 CYS A C 1
ATOM 4090 O O . CYS A 1 511 ? -18.684 -50.528 -23.219 1.00 92.81 511 CYS A O 1
ATOM 4092 N N . SER A 1 512 ? -19.428 -51.659 -25.009 1.00 89.00 512 SER A N 1
ATOM 4093 C CA . SER A 1 512 ? -20.854 -51.517 -24.694 1.00 89.00 512 SER A CA 1
ATOM 4094 C C . SER A 1 512 ? -21.231 -52.066 -23.309 1.00 89.00 512 SER A C 1
ATOM 4096 O O . SER A 1 512 ? -22.100 -51.503 -22.654 1.00 89.00 512 SER A O 1
ATOM 4098 N N . GLU A 1 513 ? -20.554 -53.113 -22.824 1.00 89.12 513 GLU A N 1
ATOM 4099 C CA . GLU A 1 513 ? -20.810 -53.725 -21.508 1.00 89.12 513 GLU A CA 1
ATOM 4100 C C . GLU A 1 513 ? -20.349 -52.855 -20.324 1.00 89.12 513 GLU A C 1
ATOM 4102 O O . GLU A 1 513 ? -20.849 -53.008 -19.211 1.00 89.12 513 GLU A O 1
ATOM 4107 N N . CYS A 1 514 ? -19.394 -51.945 -20.538 1.00 90.62 514 CYS A N 1
ATOM 4108 C CA . CYS A 1 514 ? -18.867 -51.049 -19.499 1.00 90.62 514 CYS A CA 1
ATOM 4109 C C . CYS A 1 514 ? -19.492 -49.648 -19.536 1.00 90.62 514 CYS A C 1
ATOM 4111 O O . CYS A 1 514 ? -19.098 -48.772 -18.758 1.00 90.62 514 CYS A O 1
ATOM 4113 N N . THR A 1 515 ? -20.468 -49.452 -20.424 1.00 91.69 515 THR A N 1
ATOM 4114 C CA . THR A 1 515 ? -21.111 -48.169 -20.677 1.00 91.69 515 THR A CA 1
ATOM 4115 C C . THR A 1 515 ? -22.533 -48.160 -20.135 1.00 91.69 515 THR A C 1
ATOM 4117 O O . THR A 1 515 ? -23.325 -49.062 -20.393 1.00 91.69 515 THR A O 1
ATOM 4120 N N . VAL A 1 516 ? -22.885 -47.106 -19.406 1.00 92.75 516 VAL A N 1
ATOM 4121 C CA . VAL A 1 516 ? -24.245 -46.849 -18.933 1.00 92.75 516 VAL A CA 1
ATOM 4122 C C . VAL A 1 516 ? -24.811 -45.671 -19.712 1.00 92.75 516 VAL A C 1
ATOM 4124 O O . VAL A 1 516 ? -24.156 -44.638 -19.841 1.00 92.75 516 VAL A O 1
ATOM 4127 N N . SER A 1 517 ? -26.021 -45.830 -20.246 1.00 89.00 517 SER A N 1
ATOM 4128 C CA . SER A 1 517 ? -26.719 -44.754 -20.957 1.00 89.00 517 SER A CA 1
ATOM 4129 C C . SER A 1 517 ? -27.623 -44.009 -19.982 1.00 89.00 517 SER A C 1
ATOM 4131 O O . SER A 1 517 ? -28.441 -44.634 -19.308 1.00 89.00 517 SER A O 1
ATOM 4133 N N . GLN A 1 518 ? -27.473 -42.691 -19.904 1.00 82.88 518 GLN A N 1
ATOM 4134 C CA . GLN A 1 518 ? -28.430 -41.799 -19.256 1.00 82.88 518 GLN A CA 1
ATOM 4135 C C . GLN A 1 518 ? -29.128 -40.977 -20.336 1.00 82.88 518 GLN A C 1
ATOM 4137 O O . GLN A 1 518 ? -28.475 -40.363 -21.178 1.00 82.88 518 GLN A O 1
ATOM 4142 N N . THR A 1 519 ? -30.456 -41.007 -20.331 1.00 65.38 519 THR A N 1
ATOM 4143 C CA . THR A 1 519 ? -31.284 -40.176 -21.203 1.00 65.38 519 THR A CA 1
ATOM 4144 C C . THR A 1 519 ? -31.555 -38.852 -20.505 1.00 65.38 519 THR A C 1
ATOM 4146 O O . THR A 1 519 ? -32.205 -38.840 -19.459 1.00 65.38 519 THR A O 1
ATOM 4149 N N . GLU A 1 520 ? -31.093 -37.758 -21.096 1.00 55.72 520 GLU A N 1
ATOM 4150 C CA . GLU A 1 520 ? -31.671 -36.432 -20.874 1.00 55.72 520 GLU A CA 1
ATOM 4151 C C . GLU A 1 520 ? -32.488 -36.054 -22.119 1.00 55.72 520 GLU A C 1
ATOM 4153 O O . GLU A 1 520 ? -32.289 -36.637 -23.188 1.00 55.72 520 GLU A O 1
ATOM 4158 N N . GLU A 1 521 ? -33.434 -35.121 -21.984 1.00 54.84 521 GLU A N 1
ATOM 4159 C CA . GLU A 1 521 ? -34.451 -34.782 -23.000 1.00 54.84 521 GLU A CA 1
ATOM 4160 C C . GLU A 1 521 ? -33.882 -34.318 -24.365 1.00 54.84 521 GLU A C 1
ATOM 4162 O O . GLU A 1 521 ? -34.644 -34.161 -25.316 1.00 54.84 521 GLU A O 1
ATOM 4167 N N . GLU A 1 522 ? -32.556 -34.190 -24.514 1.00 45.31 522 GLU A N 1
ATOM 4168 C CA . GLU A 1 522 ? -31.877 -33.784 -25.755 1.00 45.31 522 GLU A CA 1
ATOM 4169 C C . GLU A 1 522 ? -30.707 -34.700 -26.203 1.00 45.31 522 GLU A C 1
ATOM 4171 O O . GLU A 1 522 ? -29.930 -34.323 -27.081 1.00 45.31 522 GLU A O 1
ATOM 4176 N N . GLY A 1 523 ? -30.574 -35.929 -25.679 1.00 65.25 523 GLY A N 1
ATOM 4177 C CA . GLY A 1 523 ? -29.623 -36.921 -26.218 1.00 65.25 523 GLY A CA 1
ATOM 4178 C C . GLY A 1 523 ? -29.161 -38.001 -25.233 1.00 65.25 523 GLY A C 1
ATOM 4179 O O . GLY A 1 523 ? -29.172 -37.811 -24.019 1.00 65.25 523 GLY A O 1
ATOM 4180 N N . GLU A 1 524 ? -28.733 -39.161 -25.751 1.00 82.31 524 GLU A N 1
ATOM 4181 C CA . GLU A 1 524 ? -28.164 -40.237 -24.924 1.00 82.31 524 GLU A CA 1
ATOM 4182 C C . GLU A 1 524 ? -26.721 -39.920 -24.506 1.00 82.31 524 GLU A C 1
ATOM 4184 O O . GLU A 1 524 ? -25.797 -39.961 -25.322 1.00 82.31 524 GLU A O 1
ATOM 4189 N N . MET A 1 525 ? -26.498 -39.682 -23.212 1.00 86.06 525 MET A N 1
ATOM 4190 C CA . MET A 1 525 ? -25.157 -39.555 -22.646 1.00 86.06 525 MET A CA 1
ATOM 4191 C C . MET A 1 525 ? -24.616 -40.937 -22.250 1.00 86.06 525 MET A C 1
ATOM 4193 O O . MET A 1 525 ? -25.257 -41.685 -21.508 1.00 86.06 525 MET A O 1
ATOM 4197 N N . LYS A 1 526 ? -23.416 -41.286 -22.729 1.00 94.44 526 LYS A N 1
ATOM 4198 C CA . LYS A 1 526 ? -22.720 -42.545 -22.413 1.00 94.44 526 LYS A CA 1
ATOM 4199 C C . LYS A 1 526 ? -21.678 -42.314 -21.310 1.00 94.44 526 LYS A C 1
ATOM 4201 O O . LYS A 1 526 ? -20.735 -41.540 -21.485 1.00 94.44 526 LYS A O 1
ATOM 4206 N N . LEU A 1 527 ? -21.829 -42.981 -20.166 1.00 92.12 527 LEU A N 1
ATOM 4207 C CA . LEU A 1 527 ? -20.946 -42.855 -18.998 1.00 92.12 527 LEU A CA 1
ATOM 4208 C C . LEU A 1 527 ? -20.259 -44.180 -18.665 1.00 92.12 527 LEU A C 1
ATOM 4210 O O . LEU A 1 527 ? -20.860 -45.242 -18.810 1.00 92.12 527 LEU A O 1
ATOM 4214 N N . CYS A 1 528 ? -19.020 -44.128 -18.163 1.00 94.62 528 CYS A N 1
ATOM 4215 C CA . CYS A 1 528 ? -18.374 -45.313 -17.595 1.00 94.62 528 CYS A CA 1
ATOM 4216 C C . CYS A 1 528 ? -18.994 -45.692 -16.252 1.00 94.62 528 CYS A C 1
ATOM 4218 O O . CYS A 1 528 ? -19.495 -44.826 -15.533 1.00 94.62 528 CYS A O 1
ATOM 4220 N N . LEU A 1 529 ? -18.922 -46.975 -15.887 1.00 87.44 529 LEU A N 1
ATOM 4221 C CA . LEU A 1 529 ? -19.431 -47.485 -14.607 1.00 87.44 529 LEU A CA 1
ATOM 4222 C C . LEU A 1 529 ? -18.927 -46.684 -13.398 1.00 87.44 529 LEU A C 1
ATOM 4224 O O . LEU A 1 529 ? -19.697 -46.413 -12.481 1.00 87.44 529 LEU A O 1
ATOM 4228 N N . GLU A 1 530 ? -17.665 -46.259 -13.407 1.00 90.44 530 GLU A N 1
ATOM 4229 C CA . GLU A 1 530 ? -17.071 -45.469 -12.324 1.00 90.44 530 GLU A CA 1
ATOM 4230 C C . GLU A 1 530 ? -17.667 -44.050 -12.243 1.00 90.44 530 GLU A C 1
ATOM 4232 O O . GLU A 1 530 ? -18.110 -43.616 -11.179 1.00 90.44 530 GLU A O 1
ATOM 4237 N N . CYS A 1 531 ? -17.770 -43.347 -13.375 1.00 89.69 531 CYS A N 1
ATOM 4238 C CA . CYS A 1 531 ? -18.404 -42.030 -13.455 1.00 89.69 531 CYS A CA 1
ATOM 4239 C C . CYS A 1 531 ? -19.904 -42.088 -13.128 1.00 89.69 531 CYS A C 1
ATOM 4241 O O . CYS A 1 531 ? -20.408 -41.201 -12.446 1.00 89.69 531 CYS A O 1
ATOM 4243 N N . PHE A 1 532 ? -20.598 -43.149 -13.546 1.00 90.94 532 PHE A N 1
ATOM 4244 C CA . PHE A 1 532 ? -22.008 -43.383 -13.231 1.00 90.94 532 PHE A CA 1
ATOM 4245 C C . PHE A 1 532 ? -22.238 -43.691 -11.742 1.00 90.94 532 PHE A C 1
ATOM 4247 O O . PHE A 1 532 ? -23.216 -43.254 -11.135 1.00 90.94 532 PHE A O 1
ATOM 4254 N N . GLN A 1 533 ? -21.332 -44.438 -11.109 1.00 87.44 533 GLN A N 1
ATOM 4255 C CA . GLN A 1 533 ? -21.398 -44.678 -9.667 1.00 87.44 533 GLN A CA 1
ATOM 4256 C C . GLN A 1 533 ? -21.112 -43.407 -8.865 1.00 87.44 533 GLN A C 1
ATOM 4258 O O . GLN A 1 533 ? -21.723 -43.208 -7.814 1.00 87.44 533 GLN A O 1
ATOM 4263 N N . ASN A 1 534 ? -20.213 -42.549 -9.349 1.00 81.50 534 ASN A N 1
ATOM 4264 C CA . ASN A 1 534 ? -19.909 -41.278 -8.703 1.00 81.50 534 ASN A CA 1
ATOM 4265 C C . ASN A 1 534 ? -21.060 -40.271 -8.848 1.00 81.50 534 ASN A C 1
ATOM 4267 O O . ASN A 1 534 ? -21.424 -39.667 -7.843 1.00 81.50 534 ASN A O 1
ATOM 4271 N N . SER A 1 535 ? -21.727 -40.183 -10.007 1.00 81.81 535 SER A N 1
ATOM 4272 C CA . SER A 1 535 ? -22.920 -39.330 -10.157 1.00 81.81 535 SER A CA 1
ATOM 4273 C C . SER A 1 535 ? -24.072 -39.766 -9.241 1.00 81.81 535 SER A C 1
ATOM 4275 O O . SER A 1 535 ? -24.725 -38.938 -8.612 1.00 81.81 535 SER A O 1
ATOM 4277 N N . ARG A 1 536 ? -24.263 -41.078 -9.035 1.00 71.94 536 ARG A N 1
ATOM 4278 C CA . ARG A 1 536 ? -25.258 -41.590 -8.073 1.00 71.94 536 ARG A CA 1
ATOM 4279 C C . ARG A 1 536 ? -24.916 -41.347 -6.602 1.00 71.94 536 ARG A C 1
ATOM 4281 O O . ARG A 1 536 ? -25.824 -41.372 -5.768 1.00 71.94 536 ARG A O 1
ATOM 4288 N N . LYS A 1 537 ? -23.638 -41.175 -6.245 1.00 66.31 537 LYS A N 1
ATOM 4289 C CA . LYS A 1 537 ? -23.250 -40.826 -4.866 1.00 66.31 537 LYS A CA 1
ATOM 4290 C C . LYS A 1 537 ? -23.677 -39.397 -4.528 1.00 66.31 537 LYS A C 1
ATOM 4292 O O . LYS A 1 537 ? -24.131 -39.182 -3.406 1.00 66.31 537 LYS A O 1
ATOM 4297 N N . ASP A 1 538 ? -23.642 -38.494 -5.504 1.00 54.62 538 ASP A N 1
ATOM 4298 C CA . ASP A 1 538 ? -24.152 -37.129 -5.355 1.00 54.62 538 ASP A CA 1
ATOM 4299 C C . ASP A 1 538 ? -25.693 -37.098 -5.278 1.00 54.62 538 ASP A C 1
ATOM 4301 O O . ASP A 1 538 ? -26.251 -36.443 -4.396 1.00 54.62 538 ASP A O 1
ATOM 4305 N N . ASP A 1 539 ? -26.403 -37.915 -6.067 1.00 48.94 539 ASP A N 1
ATOM 4306 C CA . ASP A 1 539 ? -27.878 -38.000 -6.004 1.00 48.94 539 ASP A CA 1
ATOM 4307 C C . ASP A 1 539 ? -28.418 -38.654 -4.716 1.00 48.94 539 ASP A C 1
ATOM 4309 O O . ASP A 1 539 ? -29.502 -38.314 -4.221 1.00 48.94 539 ASP A O 1
ATOM 4313 N N . ARG A 1 540 ? -27.667 -39.588 -4.114 1.00 43.59 540 ARG A N 1
ATOM 4314 C CA . ARG A 1 540 ? -28.034 -40.192 -2.817 1.00 43.59 540 ARG A CA 1
ATOM 4315 C C . ARG A 1 540 ? -27.866 -39.231 -1.639 1.00 43.59 540 ARG A C 1
ATOM 4317 O O . ARG A 1 540 ? -28.540 -39.415 -0.627 1.00 43.59 540 ARG A O 1
ATOM 4324 N N . LEU A 1 541 ? -27.034 -38.198 -1.772 1.00 46.12 541 LEU A N 1
ATOM 4325 C CA . LEU A 1 541 ? -26.949 -37.096 -0.809 1.00 46.12 541 LEU A CA 1
ATOM 4326 C C . LEU A 1 541 ? -28.133 -36.119 -0.938 1.00 46.12 541 LEU A C 1
ATOM 4328 O O . LEU A 1 541 ? -28.490 -35.475 0.045 1.00 46.12 541 LEU A O 1
ATOM 4332 N N . ALA A 1 542 ? -28.794 -36.059 -2.099 1.00 43.44 542 ALA A N 1
ATOM 4333 C CA . ALA A 1 542 ? -29.911 -35.147 -2.356 1.00 43.44 542 ALA A CA 1
ATOM 4334 C C . ALA A 1 542 ? -31.293 -35.657 -1.882 1.00 43.44 542 ALA A C 1
ATOM 4336 O O . ALA A 1 542 ? -32.219 -34.861 -1.739 1.00 43.44 542 ALA A O 1
ATOM 4337 N N . THR A 1 543 ? -31.466 -36.960 -1.613 1.00 39.50 543 THR A N 1
ATOM 4338 C CA . THR A 1 543 ? -32.798 -37.569 -1.376 1.00 39.50 543 THR A CA 1
ATOM 4339 C C . THR A 1 543 ? -33.095 -38.025 0.060 1.00 39.50 543 THR A C 1
ATOM 4341 O O . THR A 1 543 ? -34.205 -38.487 0.335 1.00 39.50 543 THR A O 1
ATOM 4344 N N . GLN A 1 544 ? -32.193 -37.826 1.027 1.00 41.25 544 GLN A N 1
ATOM 4345 C CA . GLN A 1 544 ? -32.545 -37.975 2.446 1.00 41.25 544 GLN A CA 1
ATOM 4346 C C . GLN A 1 544 ? -33.155 -36.675 2.991 1.00 41.25 544 GLN A C 1
ATOM 4348 O O . GLN A 1 544 ? -32.451 -35.711 3.280 1.00 41.25 544 GLN A O 1
ATOM 4353 N N . LYS A 1 545 ? -34.484 -36.659 3.172 1.00 41.47 545 LYS A N 1
ATOM 4354 C CA . LYS A 1 545 ? -35.191 -35.658 3.992 1.00 41.47 545 LYS A CA 1
ATOM 4355 C C . LYS A 1 545 ? -34.671 -35.735 5.434 1.00 41.47 545 LYS A C 1
ATOM 4357 O O . LYS A 1 545 ? -35.144 -36.543 6.227 1.00 41.47 545 LYS A O 1
ATOM 4362 N N . ILE A 1 546 ? -33.690 -34.898 5.755 1.00 37.03 546 ILE A N 1
ATOM 4363 C CA . ILE A 1 546 ? -33.200 -34.670 7.115 1.00 37.03 546 ILE A CA 1
ATOM 4364 C C . ILE A 1 546 ? -33.889 -33.412 7.648 1.00 37.03 546 ILE A C 1
ATOM 4366 O O . ILE A 1 546 ? -33.765 -32.329 7.075 1.00 37.03 546 ILE A O 1
ATOM 4370 N N . ASP A 1 547 ? -34.628 -33.573 8.745 1.00 40.66 547 ASP A N 1
ATOM 4371 C CA . ASP A 1 547 ? -35.270 -32.489 9.486 1.00 40.66 547 ASP A CA 1
ATOM 4372 C C . ASP A 1 547 ? -34.220 -31.461 9.951 1.00 40.66 547 ASP A C 1
ATOM 4374 O O . ASP A 1 547 ? -33.290 -31.769 10.699 1.00 40.66 547 ASP A O 1
ATOM 4378 N N . ASN A 1 548 ? -34.345 -30.220 9.473 1.00 41.84 548 ASN A N 1
ATOM 4379 C CA . ASN A 1 548 ? -33.305 -29.188 9.538 1.00 41.84 548 ASN A CA 1
ATOM 4380 C C . ASN A 1 548 ? -33.354 -28.373 10.843 1.00 41.84 548 ASN A C 1
ATOM 4382 O O . ASN A 1 548 ? -33.486 -27.147 10.842 1.00 41.84 548 ASN A O 1
ATOM 4386 N N . TRP A 1 549 ? -33.224 -29.049 11.982 1.00 40.19 549 TRP A N 1
ATOM 4387 C CA . TRP A 1 549 ? -33.021 -28.378 13.263 1.00 40.19 549 TRP A CA 1
ATOM 4388 C C . TRP A 1 549 ? -31.560 -27.896 13.338 1.00 40.19 549 TRP A C 1
ATOM 4390 O O . TRP A 1 549 ? -30.634 -28.702 13.359 1.00 40.19 549 TRP A O 1
ATOM 4400 N N . LYS A 1 550 ? -31.359 -26.568 13.412 1.00 43.53 550 LYS A N 1
ATOM 4401 C CA . LYS A 1 550 ? -30.072 -25.831 13.539 1.00 43.53 550 LYS A CA 1
ATOM 4402 C C . LYS A 1 550 ? -29.332 -25.405 12.259 1.00 43.53 550 LYS A C 1
ATOM 4404 O O . LYS A 1 550 ? -28.181 -24.988 12.366 1.00 43.53 550 LYS A O 1
ATOM 4409 N N . GLY A 1 551 ? -29.951 -25.425 11.076 1.00 43.75 551 GLY A N 1
ATOM 4410 C CA . GLY A 1 551 ? -29.397 -24.721 9.905 1.00 43.75 551 GLY A CA 1
ATOM 4411 C C . GLY A 1 551 ? -28.011 -25.200 9.450 1.00 43.75 551 GLY A C 1
ATOM 4412 O O . GLY A 1 551 ? -27.219 -24.407 8.950 1.00 43.75 551 GLY A O 1
ATOM 4413 N N . LYS A 1 552 ? -27.707 -26.490 9.634 1.00 50.53 552 LYS A N 1
ATOM 4414 C CA . LYS A 1 552 ? -26.464 -27.121 9.155 1.00 50.53 552 LYS A CA 1
ATOM 4415 C C . LYS A 1 552 ? -26.661 -28.018 7.922 1.00 50.53 552 LYS A C 1
ATOM 4417 O O . LYS A 1 552 ? -25.688 -28.590 7.450 1.00 50.53 552 LYS A O 1
ATOM 4422 N N . GLY A 1 553 ? -27.889 -28.144 7.406 1.00 40.00 553 GLY A N 1
ATOM 4423 C CA . GLY A 1 553 ? -28.236 -29.066 6.311 1.00 40.00 553 GLY A CA 1
ATOM 4424 C C . GLY A 1 553 ? -28.229 -28.483 4.893 1.00 40.00 553 GLY A C 1
ATOM 4425 O O . GLY A 1 553 ? -28.506 -29.197 3.941 1.00 40.00 553 GLY A O 1
ATOM 4426 N N . GLY A 1 554 ? -27.913 -27.204 4.725 1.00 39.69 554 GLY A N 1
ATOM 4427 C CA . GLY A 1 554 ? -27.601 -26.622 3.423 1.00 39.69 554 GLY A CA 1
ATOM 4428 C C . GLY A 1 554 ? -26.410 -25.712 3.622 1.00 39.69 554 GLY A C 1
ATOM 4429 O O . GLY A 1 554 ? -26.386 -24.984 4.618 1.00 39.69 554 GLY A O 1
ATOM 4430 N N . SER A 1 555 ? -25.416 -25.758 2.729 1.00 36.09 555 SER A N 1
ATOM 4431 C CA . SER A 1 555 ? -24.394 -24.712 2.692 1.00 36.09 555 SER A CA 1
ATOM 4432 C C . SER A 1 555 ? -25.150 -23.386 2.703 1.00 36.09 555 SER A C 1
ATOM 4434 O O . SER A 1 555 ? -25.929 -23.148 1.769 1.00 36.09 555 SER A O 1
ATOM 4436 N N . PRO A 1 556 ? -25.014 -22.550 3.748 1.00 38.38 556 PRO A N 1
ATOM 4437 C CA . PRO A 1 556 ? -25.615 -21.237 3.707 1.00 38.38 556 PRO A CA 1
ATOM 4438 C C . PRO A 1 556 ? -25.137 -20.618 2.398 1.00 38.38 556 PRO A C 1
ATOM 4440 O O . PRO A 1 556 ? -23.954 -20.742 2.061 1.00 38.38 556 PRO A O 1
ATOM 4443 N N . LYS A 1 557 ? -26.015 -19.932 1.659 1.00 39.84 557 LYS A N 1
ATOM 4444 C CA . LYS A 1 557 ? -25.525 -18.791 0.892 1.00 39.84 557 LYS A CA 1
ATOM 4445 C C . LYS A 1 557 ? -24.890 -17.899 1.950 1.00 39.84 557 LYS A C 1
ATOM 4447 O O . LYS A 1 557 ? -25.573 -17.115 2.598 1.00 39.84 557 LYS A O 1
ATOM 4452 N N . ILE A 1 558 ? -23.602 -18.120 2.207 1.00 38.41 558 ILE A N 1
ATOM 4453 C CA . ILE A 1 558 ? -22.740 -17.177 2.878 1.00 38.41 558 ILE A CA 1
ATOM 4454 C C . ILE A 1 558 ? -22.863 -15.990 1.940 1.00 38.41 558 ILE A C 1
ATOM 4456 O O . ILE A 1 558 ? -22.266 -15.992 0.861 1.00 38.41 558 ILE A O 1
ATOM 4460 N N . SER A 1 559 ? -23.749 -15.044 2.274 1.00 36.78 559 SER A N 1
ATOM 4461 C CA . SER A 1 559 ? -23.703 -13.712 1.692 1.00 36.78 559 SER A CA 1
ATOM 4462 C C . SER A 1 559 ? -22.241 -13.350 1.793 1.00 36.78 559 SER A C 1
ATOM 4464 O O . SER A 1 559 ? -21.716 -13.390 2.910 1.00 36.78 559 SER A O 1
ATOM 4466 N N . LYS A 1 560 ? -21.569 -13.213 0.644 1.00 33.78 560 LYS A N 1
ATOM 4467 C CA . LYS A 1 560 ? -20.122 -13.022 0.567 1.00 33.78 560 LYS A CA 1
ATOM 4468 C C . LYS A 1 560 ? -19.770 -12.018 1.654 1.00 33.78 560 LYS A C 1
ATOM 4470 O O . LYS A 1 560 ? -20.103 -10.848 1.493 1.00 33.78 560 LYS A O 1
ATOM 4475 N N . LYS A 1 561 ? -19.201 -12.480 2.778 1.00 32.12 561 LYS A N 1
ATOM 4476 C CA . LYS A 1 561 ? -18.628 -11.565 3.758 1.00 32.12 561 LYS A CA 1
ATOM 4477 C C . LYS A 1 561 ? -17.655 -10.761 2.921 1.00 32.12 561 LYS A C 1
ATOM 4479 O O . LYS A 1 561 ? -16.815 -11.346 2.226 1.00 32.12 561 LYS A O 1
ATOM 4484 N N . SER A 1 562 ? -17.920 -9.467 2.831 1.00 32.16 562 SER A N 1
ATOM 4485 C CA . SER A 1 562 ? -17.130 -8.566 2.023 1.00 32.16 562 SER A CA 1
ATOM 4486 C C . SER A 1 562 ? -15.666 -8.767 2.439 1.00 32.16 562 SER A C 1
ATOM 4488 O O . SER A 1 562 ? -15.340 -9.025 3.601 1.00 32.16 562 SER A O 1
ATOM 4490 N N . ARG A 1 563 ? -14.757 -8.736 1.469 1.00 34.78 563 ARG A N 1
ATOM 4491 C CA . ARG A 1 563 ? -13.318 -8.927 1.706 1.00 34.78 563 ARG A CA 1
ATOM 4492 C C . ARG A 1 563 ? -12.678 -7.752 2.480 1.00 34.78 563 ARG A C 1
ATOM 4494 O O . ARG A 1 563 ? -11.457 -7.673 2.505 1.00 34.78 563 ARG A O 1
ATOM 4501 N N . TYR A 1 564 ? -13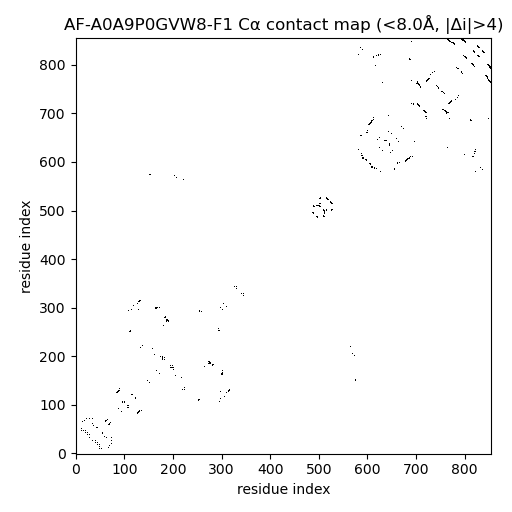.472 -6.867 3.093 1.00 37.19 564 TYR A N 1
ATOM 4502 C CA . TYR A 1 564 ? -13.020 -5.687 3.840 1.00 37.19 564 TYR A CA 1
ATOM 4503 C C . TYR A 1 564 ? -12.500 -6.016 5.253 1.00 37.19 564 TYR A C 1
ATOM 4505 O O . TYR A 1 564 ? -11.847 -5.181 5.859 1.00 37.19 564 TYR A O 1
ATOM 4513 N N . LEU A 1 565 ? -12.743 -7.232 5.762 1.00 34.03 565 LEU A N 1
ATOM 4514 C CA . LEU A 1 565 ? -12.551 -7.604 7.175 1.00 34.03 565 LEU A CA 1
ATOM 4515 C C . LEU A 1 565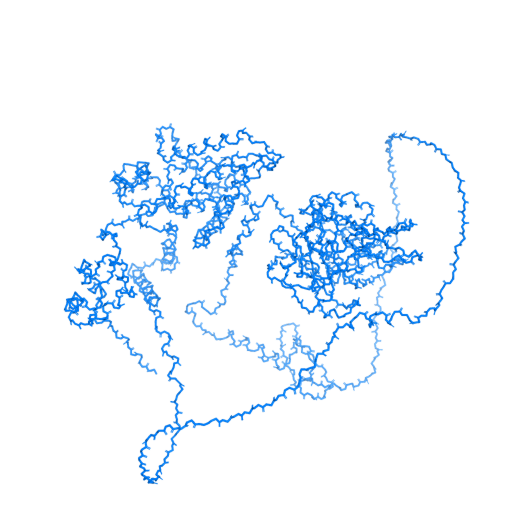 ? -11.298 -8.452 7.473 1.00 34.03 565 LEU A C 1
ATOM 4517 O O . LEU A 1 565 ? -11.333 -9.327 8.334 1.00 34.03 565 LEU A O 1
ATOM 4521 N N . ASN A 1 566 ? -10.185 -8.234 6.774 1.00 34.47 566 ASN A N 1
ATOM 4522 C CA . ASN A 1 566 ? -8.898 -8.808 7.189 1.00 34.47 566 ASN A CA 1
ATOM 4523 C C . ASN A 1 566 ? -7.925 -7.685 7.525 1.00 34.47 566 ASN A C 1
ATOM 4525 O O . ASN A 1 566 ? -7.936 -6.697 6.803 1.00 34.47 566 ASN A O 1
ATOM 4529 N N . LYS A 1 567 ? -7.071 -7.916 8.542 1.00 41.09 567 LYS A N 1
ATOM 4530 C CA . LYS A 1 567 ? -5.920 -7.124 9.039 1.00 41.09 567 LYS A CA 1
ATOM 4531 C C . LYS A 1 567 ? -5.108 -6.403 7.956 1.00 41.09 567 LYS A C 1
ATOM 4533 O O . LYS A 1 567 ? -3.939 -6.712 7.724 1.00 41.09 567 LYS A O 1
ATOM 4538 N N . ASN A 1 568 ? -5.697 -5.444 7.263 1.00 45.03 568 ASN A N 1
ATOM 4539 C CA . ASN A 1 568 ? -5.034 -4.737 6.189 1.00 45.03 568 ASN A CA 1
ATOM 4540 C C . ASN A 1 568 ? -4.611 -3.379 6.719 1.00 45.03 568 ASN A C 1
ATOM 4542 O O . ASN A 1 568 ? -4.950 -2.329 6.177 1.00 45.03 568 ASN A O 1
ATOM 4546 N N . THR A 1 569 ? -3.709 -3.446 7.700 1.00 51.50 569 THR A N 1
ATOM 4547 C CA . THR A 1 569 ? -2.699 -2.424 7.971 1.00 51.50 569 THR A CA 1
ATOM 4548 C C . THR A 1 569 ? -2.199 -1.811 6.666 1.00 51.50 569 THR A C 1
ATOM 4550 O O . THR A 1 569 ? -1.988 -0.615 6.570 1.00 51.50 569 THR A O 1
ATOM 4553 N N . ALA A 1 570 ? -2.082 -2.612 5.607 1.00 44.84 570 ALA A N 1
ATOM 4554 C CA . ALA A 1 570 ? -1.673 -2.149 4.301 1.00 44.84 570 ALA A CA 1
ATOM 4555 C C . ALA A 1 570 ? -2.666 -1.259 3.535 1.00 44.84 570 ALA A C 1
ATOM 4557 O O . ALA A 1 570 ? -2.204 -0.437 2.761 1.00 44.84 570 ALA A O 1
ATOM 4558 N N . GLU A 1 571 ? -3.981 -1.400 3.708 1.00 51.09 571 GLU A N 1
ATOM 4559 C CA . GLU A 1 571 ? -4.962 -0.512 3.062 1.00 51.09 571 GLU A CA 1
ATOM 4560 C C . GLU A 1 571 ? -5.024 0.839 3.793 1.00 51.09 571 GLU A C 1
ATOM 4562 O O . GLU A 1 571 ? -5.134 1.890 3.165 1.00 51.09 571 GLU A O 1
ATOM 4567 N N . PHE A 1 572 ? -4.853 0.826 5.120 1.00 50.59 572 PHE A N 1
ATOM 4568 C CA . PHE A 1 572 ? -4.596 2.041 5.894 1.00 50.59 572 PHE A CA 1
ATOM 4569 C C . PHE A 1 572 ? -3.251 2.679 5.505 1.00 50.59 572 PHE A C 1
ATOM 4571 O O . PHE A 1 572 ? -3.190 3.877 5.255 1.00 50.59 572 PHE A O 1
ATOM 4578 N N . LEU A 1 573 ? -2.178 1.892 5.358 1.00 51.75 573 LEU A N 1
ATOM 4579 C CA . LEU A 1 573 ? -0.877 2.376 4.874 1.00 51.75 573 LEU A CA 1
ATOM 4580 C C . LEU A 1 573 ? -0.946 2.915 3.439 1.00 51.75 573 LEU A C 1
ATOM 4582 O O . LEU A 1 573 ? -0.227 3.855 3.119 1.00 51.75 573 LEU A O 1
ATOM 4586 N N . GLU A 1 574 ? -1.807 2.356 2.589 1.00 53.47 574 GLU A N 1
ATOM 4587 C CA . GLU A 1 574 ? -2.078 2.860 1.241 1.00 53.47 574 GLU A CA 1
ATOM 4588 C C . GLU A 1 574 ? -2.805 4.210 1.307 1.00 53.47 574 GLU A C 1
ATOM 4590 O O . GLU A 1 574 ? -2.376 5.153 0.646 1.00 53.47 574 GLU A O 1
ATOM 4595 N N . ALA A 1 575 ? -3.806 4.356 2.187 1.00 50.84 575 ALA A N 1
ATOM 4596 C CA . ALA A 1 575 ? -4.458 5.638 2.478 1.00 50.84 575 ALA A CA 1
ATOM 4597 C C . ALA A 1 575 ? -3.516 6.668 3.141 1.00 50.84 575 ALA A C 1
ATOM 4599 O O . ALA A 1 575 ? -3.731 7.875 3.021 1.00 50.84 575 ALA A O 1
ATOM 4600 N N . MET A 1 576 ? -2.463 6.210 3.824 1.00 48.50 576 MET A N 1
ATOM 4601 C CA . MET A 1 576 ? -1.385 7.027 4.405 1.00 48.50 576 MET A CA 1
ATOM 4602 C C . MET A 1 576 ? -0.289 7.374 3.389 1.00 48.50 576 MET A C 1
ATOM 4604 O O . MET A 1 576 ? 0.425 8.360 3.564 1.00 48.50 576 MET A O 1
ATOM 4608 N N . SER A 1 577 ? -0.152 6.605 2.308 1.00 50.38 577 SER A N 1
ATOM 4609 C CA . SER A 1 577 ? 0.762 6.924 1.214 1.00 50.38 577 SER A CA 1
ATOM 4610 C C . SER A 1 577 ? 0.145 8.015 0.334 1.00 50.38 577 SER A C 1
ATOM 4612 O O . SER A 1 577 ? -1.037 7.975 0.011 1.00 50.38 577 SER A O 1
ATOM 4614 N N . PHE A 1 578 ? 0.917 9.040 -0.026 1.00 45.16 578 PHE A N 1
ATOM 4615 C CA . PHE A 1 578 ? 0.428 10.144 -0.864 1.00 45.16 578 PHE A CA 1
ATOM 4616 C C . PHE A 1 578 ? 0.128 9.722 -2.316 1.00 45.16 578 PHE A C 1
ATOM 4618 O O . PHE A 1 578 ? -0.573 10.435 -3.028 1.00 45.16 578 PHE A O 1
ATOM 4625 N N . LYS A 1 579 ? 0.622 8.560 -2.769 1.00 49.50 579 LYS A N 1
ATOM 4626 C CA . LYS A 1 579 ? 0.452 8.088 -4.148 1.00 49.50 579 LYS A CA 1
ATOM 4627 C C . LYS A 1 579 ? -0.629 7.006 -4.207 1.00 49.50 579 LYS A C 1
ATOM 4629 O O . LYS A 1 579 ? -0.384 5.856 -3.859 1.00 49.50 579 LYS A O 1
ATOM 4634 N N . LYS A 1 580 ? -1.814 7.353 -4.724 1.00 51.38 580 LYS A N 1
ATOM 4635 C CA . LYS A 1 580 ? -2.776 6.359 -5.227 1.00 51.38 580 LYS A CA 1
ATOM 4636 C C . LYS A 1 580 ? -2.074 5.583 -6.337 1.00 51.38 580 LYS A C 1
ATOM 4638 O O . LYS A 1 580 ? -1.895 6.117 -7.430 1.00 51.38 580 LYS A O 1
ATOM 4643 N N . TYR A 1 581 ? -1.654 4.350 -6.060 1.00 62.56 581 TYR A N 1
ATOM 4644 C CA . TYR A 1 581 ? -1.017 3.513 -7.069 1.00 62.56 581 TYR A CA 1
ATOM 4645 C C . TYR A 1 581 ? -1.944 3.410 -8.279 1.00 62.56 581 TYR A C 1
ATOM 4647 O O . TYR A 1 581 ? -3.081 2.939 -8.171 1.00 62.56 581 TYR A O 1
ATOM 4655 N N . CYS A 1 582 ? -1.477 3.875 -9.441 1.00 71.62 582 CYS A N 1
ATOM 4656 C CA . CYS A 1 582 ? -2.222 3.708 -10.682 1.00 71.62 582 CYS A CA 1
ATOM 4657 C C . CYS A 1 582 ? -2.486 2.209 -10.865 1.00 71.62 582 CYS A C 1
ATOM 4659 O O . CYS A 1 582 ? -1.538 1.421 -10.852 1.00 71.62 582 CYS A O 1
ATOM 4661 N N . LYS A 1 583 ? -3.754 1.784 -10.947 1.00 83.38 583 LYS A N 1
ATOM 4662 C CA . LYS A 1 583 ? -4.088 0.369 -11.156 1.00 83.38 583 LYS A CA 1
ATOM 4663 C C . LYS A 1 583 ? -3.610 -0.024 -12.546 1.00 83.38 583 LYS A C 1
ATOM 4665 O O . LYS A 1 583 ? -4.240 0.336 -13.535 1.00 83.38 583 LYS A O 1
ATOM 4670 N N . LEU A 1 584 ? -2.506 -0.761 -12.600 1.00 91.44 584 LEU A N 1
ATOM 4671 C CA . LEU A 1 584 ? -1.943 -1.200 -13.863 1.00 91.44 584 LEU A CA 1
ATOM 4672 C C . LEU A 1 584 ? -2.707 -2.420 -14.382 1.00 91.44 584 LEU A C 1
ATOM 4674 O O . LEU A 1 584 ? -2.930 -3.375 -13.629 1.00 91.44 584 LEU A O 1
ATOM 4678 N N . PRO A 1 585 ? -3.144 -2.393 -15.646 1.00 90.94 585 PRO A N 1
ATOM 4679 C CA . PRO A 1 585 ? -3.844 -3.517 -16.244 1.00 90.94 585 PRO A CA 1
ATOM 4680 C C . PRO A 1 585 ? -2.874 -4.665 -16.588 1.00 90.94 585 PRO A C 1
ATOM 4682 O O . PRO A 1 585 ? -1.683 -4.460 -16.822 1.00 90.94 585 PRO A O 1
ATOM 4685 N N . CYS A 1 586 ? -3.387 -5.898 -16.628 1.00 94.38 586 CYS A N 1
ATOM 4686 C CA . CYS A 1 586 ? -2.605 -7.067 -17.033 1.00 94.38 586 CYS A CA 1
ATOM 4687 C C . CYS A 1 586 ? -2.593 -7.229 -18.561 1.00 94.38 586 CYS A C 1
ATOM 4689 O O . CYS A 1 586 ? -3.651 -7.373 -19.175 1.00 94.38 586 CYS A O 1
ATOM 4691 N N . LEU A 1 587 ? -1.406 -7.216 -19.176 1.00 95.25 587 LEU A N 1
ATOM 4692 C CA . LEU A 1 587 ? -1.199 -7.739 -20.524 1.00 95.25 587 LEU A CA 1
ATOM 4693 C C . LEU A 1 587 ? -1.514 -9.233 -20.528 1.00 95.25 587 LEU A C 1
ATOM 4695 O O . LEU A 1 587 ? -1.050 -9.969 -19.660 1.00 95.25 587 LEU A O 1
ATOM 4699 N N . LYS A 1 588 ? -2.321 -9.657 -21.498 1.00 95.06 588 LYS A N 1
ATOM 4700 C CA . LYS A 1 588 ? -2.686 -11.058 -21.689 1.00 95.06 588 LYS A CA 1
ATOM 4701 C C . LYS A 1 588 ? -1.619 -11.776 -22.506 1.00 95.06 588 LYS A C 1
ATOM 4703 O O . LYS A 1 588 ? -1.152 -11.248 -23.523 1.00 95.06 588 LYS A O 1
ATOM 4708 N N . ASN A 1 589 ? -1.308 -13.003 -22.102 1.00 94.81 589 ASN A N 1
ATOM 4709 C CA . ASN A 1 589 ? -0.415 -13.885 -22.843 1.00 94.81 589 ASN A CA 1
ATOM 4710 C C . ASN A 1 589 ? -0.914 -14.069 -24.285 1.00 94.81 589 ASN A C 1
ATOM 4712 O O . ASN A 1 589 ? -2.111 -14.261 -24.504 1.00 94.81 589 ASN A O 1
ATOM 4716 N N . GLY A 1 590 ? -0.002 -14.030 -25.260 1.00 91.69 590 GLY A N 1
ATOM 4717 C CA . GLY A 1 590 ? -0.299 -14.252 -26.676 1.00 91.69 590 GLY A CA 1
ATOM 4718 C C . GLY A 1 590 ? -1.003 -15.584 -26.942 1.00 91.69 590 GLY A C 1
ATOM 4719 O O . GLY A 1 590 ? -1.918 -15.635 -27.755 1.00 91.69 590 GLY A O 1
ATOM 4720 N N . THR A 1 591 ? -0.664 -16.628 -26.179 1.00 91.00 591 THR A N 1
ATOM 4721 C CA . THR A 1 591 ? -1.235 -17.977 -26.325 1.00 91.00 591 THR A CA 1
ATOM 4722 C C . THR A 1 591 ? -2.732 -18.044 -25.972 1.00 91.00 591 THR A C 1
ATOM 4724 O O . THR A 1 591 ? -3.404 -19.027 -26.280 1.00 91.00 591 THR A O 1
ATOM 4727 N N . ILE A 1 592 ? -3.297 -17.025 -25.313 1.00 89.94 592 ILE A N 1
ATOM 4728 C CA . ILE A 1 592 ? -4.710 -17.032 -24.921 1.00 89.94 592 ILE A CA 1
ATOM 4729 C C . ILE A 1 592 ? -5.598 -16.877 -26.161 1.00 89.94 592 ILE A C 1
ATOM 4731 O O . ILE A 1 592 ? -5.625 -15.822 -26.790 1.00 89.94 592 ILE A O 1
ATOM 4735 N N . SER A 1 593 ? -6.447 -17.876 -26.414 1.00 84.62 593 SER A N 1
ATOM 4736 C CA . SER A 1 593 ? -7.368 -17.943 -27.565 1.00 84.62 593 SER A CA 1
ATOM 4737 C C . SER A 1 593 ? -8.353 -16.773 -27.690 1.00 84.62 593 SER A C 1
ATOM 4739 O O . SER A 1 593 ? -8.903 -16.531 -28.762 1.00 84.62 593 SER A O 1
ATOM 4741 N N . SER A 1 594 ? -8.590 -16.027 -26.605 1.00 85.00 594 SER A N 1
ATOM 4742 C CA . SER A 1 594 ? -9.411 -14.808 -26.633 1.00 85.00 594 SER A CA 1
ATOM 4743 C C . SER A 1 594 ? -8.754 -13.638 -27.376 1.00 85.00 594 SER A C 1
ATOM 4745 O O . SER A 1 594 ? -9.447 -12.689 -27.750 1.00 85.00 594 SER A O 1
ATOM 4747 N N . LEU A 1 595 ? -7.432 -13.677 -27.582 1.00 87.31 595 LEU A N 1
ATOM 4748 C CA . LEU A 1 595 ? -6.733 -12.700 -28.404 1.00 87.31 595 LEU A CA 1
ATOM 4749 C C . LEU A 1 595 ? -6.947 -13.058 -29.875 1.00 87.31 595 LEU A C 1
ATOM 4751 O O . LEU A 1 595 ? -6.570 -14.127 -30.344 1.00 87.31 595 LEU A O 1
ATOM 4755 N N . ARG A 1 596 ? -7.604 -12.152 -30.599 1.00 85.25 596 ARG A N 1
ATOM 4756 C CA . ARG A 1 596 ? -7.809 -12.289 -32.043 1.00 85.25 596 ARG A CA 1
ATOM 4757 C C . ARG A 1 596 ? -6.482 -12.114 -32.778 1.00 85.25 596 ARG A C 1
ATOM 4759 O O . ARG A 1 596 ? -5.611 -11.387 -32.302 1.00 85.25 596 ARG A O 1
ATOM 4766 N N . LEU A 1 597 ? -6.397 -12.706 -33.968 1.00 91.75 597 LEU A N 1
ATOM 4767 C CA . LEU A 1 597 ? -5.326 -12.442 -34.927 1.00 91.75 597 LEU A CA 1
ATOM 4768 C C . LEU A 1 597 ? -5.128 -10.932 -35.113 1.00 91.75 597 LEU A C 1
ATOM 4770 O O . LEU A 1 597 ? -6.091 -10.173 -35.269 1.00 91.75 597 LEU A O 1
ATOM 4774 N N . ILE A 1 598 ? -3.870 -10.500 -35.068 1.00 93.94 598 ILE A N 1
ATOM 4775 C CA . ILE A 1 598 ? -3.490 -9.091 -35.135 1.00 93.94 598 ILE A CA 1
ATOM 4776 C C . ILE A 1 598 ? -3.071 -8.778 -36.567 1.00 93.94 598 ILE A C 1
ATOM 4778 O O . ILE A 1 598 ? -2.154 -9.397 -37.097 1.00 93.94 598 ILE A O 1
ATOM 4782 N N . LYS A 1 599 ? -3.719 -7.793 -37.195 1.00 93.38 599 LYS A N 1
ATOM 4783 C CA . LYS A 1 599 ? -3.342 -7.344 -38.541 1.00 93.38 599 LYS A CA 1
ATOM 4784 C C . LYS A 1 599 ? -2.105 -6.448 -38.498 1.00 93.38 599 LYS A C 1
ATOM 4786 O O . LYS A 1 599 ? -2.156 -5.354 -37.925 1.00 93.38 599 LYS A O 1
ATOM 4791 N N . ILE A 1 600 ? -1.027 -6.894 -39.139 1.00 92.81 600 ILE A N 1
ATOM 4792 C CA . ILE A 1 600 ? 0.205 -6.128 -39.360 1.00 92.81 600 ILE A CA 1
ATOM 4793 C C . ILE A 1 600 ? 0.419 -6.039 -40.872 1.00 92.81 600 ILE A C 1
ATOM 4795 O O . ILE A 1 600 ? 0.671 -7.040 -41.535 1.00 92.81 600 ILE A O 1
ATOM 4799 N N . GLY A 1 601 ? 0.264 -4.837 -41.432 1.00 89.62 601 GLY A N 1
ATOM 4800 C CA . GLY A 1 601 ? 0.211 -4.667 -42.885 1.00 89.62 601 GLY A CA 1
ATOM 4801 C C . GLY A 1 601 ? -0.981 -5.418 -43.488 1.00 89.62 601 GLY A C 1
ATOM 4802 O O . GLY A 1 601 ? -2.118 -5.210 -43.063 1.00 89.62 601 GLY A O 1
ATOM 4803 N N . ASN A 1 602 ? -0.707 -6.295 -44.455 1.00 91.38 602 ASN A N 1
ATOM 4804 C CA . ASN A 1 602 ? -1.712 -7.129 -45.123 1.00 91.38 602 ASN A CA 1
ATOM 4805 C C . ASN A 1 602 ? -1.819 -8.550 -44.546 1.00 91.38 602 ASN A C 1
ATOM 4807 O O . ASN A 1 602 ? -2.569 -9.369 -45.077 1.00 91.38 602 ASN A O 1
ATOM 4811 N N . SER A 1 603 ? -1.085 -8.837 -43.476 1.00 92.81 603 SER A N 1
ATOM 4812 C CA . SER A 1 603 ? -0.948 -10.178 -42.916 1.00 92.81 603 SER A CA 1
ATOM 4813 C C . SER A 1 603 ? -1.573 -10.242 -41.532 1.00 92.81 603 SER A C 1
ATOM 4815 O O . SER A 1 603 ? -1.730 -9.230 -40.838 1.00 92.81 603 SER A O 1
ATOM 4817 N N . GLU A 1 604 ? -1.940 -11.448 -41.123 1.00 94.50 604 GLU A N 1
ATOM 4818 C CA . GLU A 1 604 ? -2.518 -11.715 -39.811 1.00 94.50 604 GLU A CA 1
ATOM 4819 C C . GLU A 1 604 ? -1.510 -12.479 -38.960 1.00 94.50 604 GLU A C 1
ATOM 4821 O O . GLU A 1 604 ? -0.965 -13.483 -39.396 1.00 94.50 604 GLU A O 1
ATOM 4826 N N . VAL A 1 605 ? -1.248 -12.006 -37.747 1.00 95.06 605 VAL A N 1
ATOM 4827 C CA . VAL A 1 605 ? -0.227 -12.577 -36.869 1.00 95.06 605 VAL A CA 1
ATOM 4828 C C . VAL A 1 605 ? -0.874 -13.115 -35.598 1.00 95.06 605 VAL A C 1
ATOM 4830 O O . VAL A 1 605 ? -1.632 -12.411 -34.923 1.00 95.06 605 VAL A O 1
ATOM 4833 N N . SER A 1 606 ? -0.546 -14.361 -35.270 1.00 95.12 606 SER A N 1
ATOM 4834 C CA . SER A 1 606 ? -0.759 -14.989 -33.968 1.00 95.12 606 SER A CA 1
ATOM 4835 C C . SER A 1 606 ? 0.569 -15.039 -33.219 1.00 95.12 606 SER A C 1
ATOM 4837 O O . SER A 1 606 ? 1.598 -15.360 -33.807 1.00 95.12 606 SER A O 1
ATOM 4839 N N . LEU A 1 607 ? 0.564 -14.725 -31.926 1.00 95.94 607 LEU A N 1
ATOM 4840 C CA . LEU A 1 607 ? 1.760 -14.768 -31.083 1.00 95.94 607 LEU A CA 1
ATOM 4841 C C . LEU A 1 607 ? 1.573 -15.834 -30.015 1.00 95.94 607 LEU A C 1
ATOM 4843 O O . LEU A 1 607 ? 0.537 -15.848 -29.360 1.00 95.94 607 LEU A O 1
ATOM 4847 N N . THR A 1 608 ? 2.581 -16.662 -29.765 1.00 95.69 608 THR A N 1
ATOM 4848 C CA . THR A 1 608 ? 2.559 -17.638 -28.666 1.00 95.69 608 THR A CA 1
ATOM 4849 C C . THR A 1 608 ? 3.765 -17.459 -27.751 1.00 95.69 608 THR A C 1
ATOM 4851 O O . THR A 1 608 ? 4.799 -16.945 -28.167 1.00 95.69 608 THR A O 1
ATOM 4854 N N . ASN A 1 609 ? 3.638 -17.864 -26.483 1.00 95.00 609 ASN A N 1
ATOM 4855 C CA . ASN A 1 609 ? 4.723 -17.877 -25.487 1.00 95.00 609 ASN A CA 1
ATOM 4856 C C . ASN A 1 609 ? 5.362 -16.500 -25.223 1.00 95.00 609 ASN A C 1
ATOM 4858 O O . ASN A 1 609 ? 6.578 -16.357 -25.134 1.00 95.00 609 ASN A O 1
ATOM 4862 N N . THR A 1 610 ? 4.537 -15.464 -25.082 1.00 97.12 610 THR A N 1
ATOM 4863 C CA . THR A 1 610 ? 4.976 -14.064 -24.931 1.00 97.12 610 THR A CA 1
ATOM 4864 C C . THR A 1 610 ? 5.352 -13.664 -23.500 1.00 97.12 610 THR A C 1
ATOM 4866 O O . THR A 1 610 ? 5.728 -12.514 -23.270 1.00 97.12 610 THR A O 1
ATOM 4869 N N . CYS A 1 611 ? 5.267 -14.578 -22.533 1.00 97.56 611 CYS A N 1
ATOM 4870 C CA . CYS A 1 611 ? 5.342 -14.265 -21.103 1.00 97.56 611 CYS A CA 1
ATOM 4871 C C . CYS A 1 611 ? 6.640 -13.572 -20.671 1.00 97.56 611 CYS A C 1
ATOM 4873 O O . CYS A 1 611 ? 6.612 -12.718 -19.781 1.00 97.56 611 CYS A O 1
ATOM 4875 N N . ALA A 1 612 ? 7.770 -13.862 -21.325 1.00 97.44 612 ALA A N 1
ATOM 4876 C CA . ALA A 1 612 ? 9.026 -13.148 -21.089 1.00 97.44 612 ALA A CA 1
ATOM 4877 C C . ALA A 1 612 ? 8.909 -11.654 -21.452 1.00 97.44 612 ALA A C 1
ATOM 4879 O O . ALA A 1 612 ? 9.308 -10.787 -20.673 1.00 97.44 612 ALA A O 1
ATOM 4880 N N . PHE A 1 613 ? 8.320 -11.347 -22.614 1.00 98.12 613 PHE A N 1
ATOM 4881 C CA . PHE A 1 613 ? 8.090 -9.974 -23.074 1.00 98.12 613 PHE A CA 1
ATOM 4882 C C . PHE A 1 613 ? 7.123 -9.240 -22.148 1.00 98.12 613 PHE A C 1
ATOM 4884 O O . PHE A 1 613 ? 7.386 -8.113 -21.718 1.00 98.12 613 PHE A O 1
ATOM 4891 N N . ASP A 1 614 ? 6.016 -9.896 -21.811 1.00 98.06 614 ASP A N 1
ATOM 4892 C CA . ASP A 1 614 ? 4.966 -9.310 -20.985 1.00 98.06 614 ASP A CA 1
ATOM 4893 C C . ASP A 1 614 ? 5.476 -9.036 -19.565 1.00 98.06 614 ASP A C 1
ATOM 4895 O O . ASP A 1 614 ? 5.213 -7.966 -19.021 1.00 98.06 614 ASP A O 1
ATOM 4899 N N . SER A 1 615 ? 6.295 -9.930 -19.002 1.00 98.44 615 SER A N 1
ATOM 4900 C CA . SER A 1 615 ? 6.900 -9.742 -17.679 1.00 98.44 615 SER A CA 1
ATOM 4901 C C . SER A 1 615 ? 7.844 -8.536 -17.622 1.00 98.44 615 SER A C 1
ATOM 4903 O O . SER A 1 615 ? 7.749 -7.733 -16.692 1.00 98.44 615 SER A O 1
ATOM 4905 N N . ILE A 1 616 ? 8.722 -8.359 -18.622 1.00 98.56 616 ILE A N 1
ATOM 4906 C CA . ILE A 1 616 ? 9.593 -7.170 -18.707 1.00 98.56 616 ILE A CA 1
ATOM 4907 C C . ILE A 1 616 ? 8.731 -5.906 -18.827 1.00 98.56 616 ILE A C 1
ATOM 4909 O O . ILE A 1 616 ? 8.950 -4.933 -18.104 1.00 98.56 616 ILE A O 1
ATOM 4913 N N . THR A 1 617 ? 7.718 -5.934 -19.699 1.00 98.50 617 THR A N 1
ATOM 4914 C CA . THR A 1 617 ? 6.814 -4.796 -19.927 1.00 98.50 617 THR A CA 1
ATOM 4915 C C . THR A 1 617 ? 6.099 -4.389 -18.639 1.00 98.50 617 THR A C 1
ATOM 4917 O O . THR A 1 617 ? 6.080 -3.210 -18.297 1.00 98.50 617 THR A O 1
ATOM 4920 N N . GLN A 1 618 ? 5.574 -5.351 -17.875 1.00 98.19 618 GLN A N 1
ATOM 4921 C CA . GLN A 1 618 ? 4.827 -5.083 -16.644 1.00 98.19 618 GLN A CA 1
ATOM 4922 C C . GLN A 1 618 ? 5.674 -4.486 -15.523 1.00 98.19 618 GLN A C 1
ATOM 4924 O O . GLN A 1 618 ? 5.217 -3.580 -14.820 1.00 98.19 618 GLN A O 1
ATOM 4929 N N . ILE A 1 619 ? 6.916 -4.952 -15.359 1.00 98.69 619 ILE A N 1
ATOM 4930 C CA . ILE A 1 619 ? 7.829 -4.364 -14.372 1.00 98.69 619 ILE A CA 1
ATOM 4931 C C . ILE A 1 619 ? 8.142 -2.915 -14.739 1.00 98.69 619 ILE A C 1
ATOM 4933 O O . ILE A 1 619 ? 8.133 -2.052 -13.865 1.00 98.69 619 ILE A O 1
ATOM 4937 N N . LEU A 1 620 ? 8.351 -2.619 -16.022 1.00 98.44 620 LEU A N 1
ATOM 4938 C CA . LEU A 1 620 ? 8.621 -1.255 -16.469 1.00 98.44 620 LEU A CA 1
ATOM 4939 C C . LEU A 1 620 ? 7.396 -0.339 -16.404 1.00 98.44 620 LEU A C 1
ATOM 4941 O O . LEU A 1 620 ? 7.545 0.823 -16.039 1.00 98.44 620 LEU A O 1
ATOM 4945 N N . MET A 1 621 ? 6.192 -0.850 -16.675 1.00 98.06 621 MET A N 1
ATOM 4946 C CA . MET A 1 621 ? 4.947 -0.108 -16.443 1.00 98.06 621 MET A CA 1
ATOM 4947 C C . MET A 1 621 ? 4.801 0.276 -14.961 1.00 98.06 621 MET A C 1
ATOM 4949 O O . MET A 1 621 ? 4.435 1.411 -14.645 1.00 98.06 621 MET A O 1
ATOM 4953 N N . ALA A 1 622 ? 5.123 -0.650 -14.048 1.00 97.38 622 ALA A N 1
ATOM 4954 C CA . ALA A 1 622 ? 5.136 -0.396 -12.607 1.00 97.38 622 ALA A CA 1
ATOM 4955 C C . ALA A 1 622 ? 6.216 0.617 -12.210 1.00 97.38 622 ALA A C 1
ATOM 4957 O O . ALA A 1 622 ? 5.904 1.592 -11.530 1.00 97.38 622 ALA A O 1
ATOM 4958 N N . ALA A 1 623 ? 7.446 0.441 -12.697 1.00 97.69 623 ALA A N 1
ATOM 4959 C CA . ALA A 1 623 ? 8.551 1.358 -12.441 1.00 97.69 623 ALA A CA 1
ATOM 4960 C C . ALA A 1 623 ? 8.227 2.782 -12.916 1.00 97.69 623 ALA A C 1
ATOM 4962 O O . ALA A 1 623 ? 8.402 3.726 -12.157 1.00 97.69 623 ALA A O 1
ATOM 4963 N N . MET A 1 624 ? 7.688 2.943 -14.127 1.00 96.81 624 MET A N 1
ATOM 4964 C CA . MET A 1 624 ? 7.273 4.241 -14.669 1.00 96.81 624 MET A CA 1
ATOM 4965 C C . MET A 1 624 ? 6.147 4.889 -13.855 1.00 96.81 624 MET A C 1
ATOM 4967 O O . MET A 1 624 ? 6.131 6.105 -13.684 1.00 96.81 624 MET A O 1
ATOM 4971 N N . SER A 1 625 ? 5.191 4.094 -13.369 1.00 95.12 625 SER A N 1
ATOM 4972 C CA . SER A 1 625 ? 4.068 4.609 -12.574 1.00 95.12 625 SER A CA 1
ATOM 4973 C C . SER A 1 625 ? 4.499 5.098 -11.194 1.00 95.12 625 SER A C 1
ATOM 4975 O O . SER A 1 625 ? 3.883 6.010 -10.645 1.00 95.12 625 SER A O 1
ATOM 4977 N N . ASP A 1 626 ? 5.534 4.474 -10.630 1.00 93.75 626 ASP A N 1
ATOM 4978 C CA . ASP A 1 626 ? 5.920 4.676 -9.237 1.00 93.75 626 ASP A CA 1
ATOM 4979 C C . ASP A 1 626 ? 7.204 5.528 -9.090 1.00 93.75 626 ASP A C 1
ATOM 4981 O O . ASP A 1 626 ? 7.444 6.072 -8.009 1.00 93.75 626 ASP A O 1
ATOM 4985 N N . ASN A 1 627 ? 7.990 5.714 -10.161 1.00 94.06 627 ASN A N 1
ATOM 4986 C CA . ASN A 1 627 ? 9.235 6.491 -10.189 1.00 94.06 627 ASN A CA 1
ATOM 4987 C C . ASN A 1 627 ? 9.253 7.532 -11.328 1.00 94.06 627 ASN A C 1
ATOM 4989 O O . ASN A 1 627 ? 9.306 7.207 -12.517 1.00 94.06 627 ASN A O 1
ATOM 4993 N N . ASP A 1 628 ? 9.286 8.808 -10.933 1.00 92.88 628 ASP A N 1
ATOM 4994 C CA . ASP A 1 628 ? 9.223 9.962 -11.833 1.00 92.88 628 ASP A CA 1
ATOM 4995 C C . ASP A 1 628 ? 10.476 10.120 -12.712 1.00 92.88 628 ASP A C 1
ATOM 4997 O O . ASP A 1 628 ? 10.378 10.602 -13.843 1.00 92.88 628 ASP A O 1
ATOM 5001 N N . ASN A 1 629 ? 11.647 9.673 -12.246 1.00 95.81 629 ASN A N 1
ATOM 5002 C CA . ASN A 1 629 ? 12.870 9.672 -13.048 1.00 95.81 629 ASN A CA 1
ATOM 5003 C C . ASN A 1 629 ? 12.787 8.654 -14.186 1.00 95.81 629 ASN A C 1
ATOM 5005 O O . ASN A 1 629 ? 13.120 8.983 -15.324 1.00 95.81 629 ASN A O 1
ATOM 5009 N N . ILE A 1 630 ? 12.215 7.475 -13.933 1.00 97.75 630 ILE A N 1
ATOM 5010 C CA . ILE A 1 630 ? 11.941 6.491 -14.989 1.00 97.75 630 ILE A CA 1
ATOM 5011 C C . ILE A 1 630 ? 10.875 6.993 -15.960 1.00 97.75 630 ILE A C 1
ATOM 5013 O O . ILE A 1 630 ? 11.024 6.823 -17.171 1.00 97.75 630 ILE A O 1
ATOM 5017 N N . LYS A 1 631 ? 9.839 7.683 -15.470 1.00 96.56 631 LYS A N 1
ATOM 5018 C CA . LYS A 1 631 ? 8.849 8.332 -16.339 1.00 96.56 631 LYS A CA 1
ATOM 5019 C C . LYS A 1 631 ? 9.484 9.361 -17.275 1.00 96.56 631 LYS A C 1
ATOM 5021 O O . LYS A 1 631 ? 9.190 9.354 -18.472 1.00 96.56 631 LYS A O 1
ATOM 5026 N N . LYS A 1 632 ? 10.374 10.218 -16.760 1.00 97.12 632 LYS A N 1
ATOM 5027 C CA . LYS A 1 632 ? 11.127 11.195 -17.566 1.00 97.12 632 LYS A CA 1
ATOM 5028 C C . LYS A 1 632 ? 12.032 10.504 -18.583 1.00 97.12 632 LYS A C 1
ATOM 5030 O O . LYS A 1 632 ? 11.971 10.847 -19.761 1.00 97.12 632 LYS A O 1
ATOM 5035 N N . PHE A 1 633 ? 12.808 9.511 -18.147 1.00 97.75 633 PHE A N 1
ATOM 5036 C CA . PHE A 1 633 ? 13.682 8.718 -19.009 1.00 97.75 633 PHE A CA 1
ATOM 5037 C C . PHE A 1 633 ? 12.904 8.095 -20.177 1.00 97.75 633 PHE A C 1
ATOM 5039 O O . PHE A 1 633 ? 13.229 8.325 -21.341 1.00 97.75 633 PHE A O 1
ATOM 5046 N N . MET A 1 634 ? 11.811 7.379 -19.895 1.00 97.25 634 MET A N 1
ATOM 5047 C CA . MET A 1 634 ? 11.000 6.751 -20.942 1.00 97.25 634 MET A CA 1
ATOM 5048 C C . MET A 1 634 ? 10.375 7.776 -21.888 1.00 97.25 634 MET A C 1
ATOM 5050 O O . MET A 1 634 ? 10.341 7.545 -23.094 1.00 97.25 634 MET A O 1
ATOM 5054 N N . ASN A 1 635 ? 9.929 8.927 -21.378 1.00 96.69 635 ASN A N 1
ATOM 5055 C CA . ASN A 1 635 ? 9.385 9.990 -22.221 1.00 96.69 635 ASN A CA 1
ATOM 5056 C C . ASN A 1 635 ? 10.424 10.566 -23.198 1.00 96.69 635 ASN A C 1
ATOM 5058 O O . ASN A 1 635 ? 10.091 10.872 -24.338 1.00 96.69 635 ASN A O 1
ATOM 5062 N N . ILE A 1 636 ? 11.678 10.713 -22.763 1.00 97.75 636 ILE A N 1
ATOM 5063 C CA . ILE A 1 636 ? 12.769 11.213 -23.611 1.00 97.75 636 ILE A CA 1
ATOM 5064 C C . ILE A 1 636 ? 13.107 10.186 -24.700 1.00 97.75 636 ILE A C 1
ATOM 5066 O O . ILE A 1 636 ? 13.277 10.542 -25.866 1.00 97.75 636 ILE A O 1
ATOM 5070 N N . HIS A 1 637 ? 13.159 8.904 -24.338 1.00 97.25 637 HIS A N 1
ATOM 5071 C CA . HIS A 1 637 ? 13.687 7.854 -25.210 1.00 97.25 637 HIS A CA 1
ATOM 5072 C C . HIS A 1 637 ? 12.631 7.064 -25.999 1.00 97.25 637 HIS A C 1
ATOM 5074 O O . HIS A 1 637 ? 12.996 6.247 -26.848 1.00 97.25 637 HIS A O 1
ATOM 5080 N N . ARG A 1 638 ? 11.327 7.312 -25.802 1.00 96.19 638 ARG A N 1
ATOM 5081 C CA . ARG A 1 638 ? 10.245 6.604 -26.521 1.00 96.19 638 ARG A CA 1
ATOM 5082 C C . ARG A 1 638 ? 10.369 6.668 -28.046 1.00 96.19 638 ARG A C 1
ATOM 5084 O O . ARG A 1 638 ? 10.084 5.691 -28.723 1.00 96.19 638 ARG A O 1
ATOM 5091 N N . TYR A 1 639 ? 10.873 7.768 -28.602 1.00 95.38 639 TYR A N 1
ATOM 5092 C CA . TYR A 1 639 ? 11.048 7.905 -30.055 1.00 95.38 639 TYR A CA 1
ATOM 5093 C C . TYR A 1 639 ? 12.247 7.122 -30.610 1.00 95.38 639 TYR A C 1
ATOM 5095 O O . TYR A 1 639 ? 12.318 6.870 -31.809 1.00 95.38 639 TYR A O 1
ATOM 5103 N N . GLN A 1 640 ? 13.188 6.732 -29.746 1.00 96.06 640 GLN A N 1
ATOM 5104 C CA . GLN A 1 640 ? 14.381 5.958 -30.106 1.00 96.06 640 GLN A CA 1
ATOM 5105 C C . GLN A 1 640 ? 14.187 4.459 -29.853 1.00 96.06 640 GLN A C 1
ATOM 5107 O O . GLN A 1 640 ? 14.907 3.633 -30.415 1.00 96.06 640 GLN A O 1
ATOM 5112 N N . ASN A 1 641 ? 13.231 4.098 -28.993 1.00 96.62 641 ASN A N 1
ATOM 5113 C CA . ASN A 1 641 ? 12.940 2.721 -28.636 1.00 96.62 641 ASN A CA 1
ATOM 5114 C C . ASN A 1 641 ? 11.424 2.469 -28.620 1.00 96.62 641 ASN A C 1
ATOM 5116 O O . ASN A 1 641 ? 10.729 2.836 -27.672 1.00 96.62 641 ASN A O 1
ATOM 5120 N N . ASN A 1 642 ? 10.932 1.762 -29.643 1.00 97.25 642 ASN A N 1
ATOM 5121 C CA . ASN A 1 642 ? 9.516 1.395 -29.776 1.00 97.25 642 ASN A CA 1
ATOM 5122 C C . ASN A 1 642 ? 8.973 0.630 -28.556 1.00 97.25 642 ASN A C 1
ATOM 5124 O O . ASN A 1 642 ? 7.778 0.696 -28.276 1.00 97.25 642 ASN A O 1
ATOM 5128 N N . PHE A 1 643 ? 9.830 -0.083 -27.820 1.00 98.38 643 PHE A N 1
ATOM 5129 C CA . PHE A 1 643 ? 9.435 -0.746 -26.583 1.00 98.38 643 PHE A CA 1
ATOM 5130 C C . PHE A 1 643 ? 9.150 0.249 -25.451 1.00 98.38 643 PHE A C 1
ATOM 5132 O O . PHE A 1 643 ? 8.154 0.101 -24.748 1.00 98.38 643 PHE A O 1
ATOM 5139 N N . PHE A 1 644 ? 9.964 1.297 -25.301 1.00 98.19 644 PHE A N 1
ATOM 5140 C CA . PHE A 1 644 ? 9.689 2.356 -24.323 1.00 98.19 644 PHE A CA 1
ATOM 5141 C C . PHE A 1 644 ? 8.435 3.145 -24.692 1.00 98.19 644 PHE A C 1
ATOM 5143 O O . PHE A 1 644 ? 7.654 3.485 -23.810 1.00 98.19 644 PHE A O 1
ATOM 5150 N N . ASP A 1 645 ? 8.191 3.359 -25.985 1.00 97.88 645 ASP A N 1
ATOM 5151 C CA . ASP A 1 645 ? 6.941 3.940 -26.475 1.00 97.88 645 ASP A CA 1
ATOM 5152 C C . ASP A 1 645 ? 5.719 3.085 -26.123 1.00 97.88 645 ASP A C 1
ATOM 5154 O O . ASP A 1 645 ? 4.729 3.617 -25.632 1.00 97.88 645 ASP A O 1
ATOM 5158 N N . LEU A 1 646 ? 5.804 1.757 -26.287 1.00 98.12 646 LEU A N 1
ATOM 5159 C CA . LEU A 1 646 ? 4.753 0.830 -25.855 1.00 98.12 646 LEU A CA 1
ATOM 5160 C C . LEU A 1 646 ? 4.472 0.957 -24.351 1.00 98.12 646 LEU A C 1
ATOM 5162 O O . LEU A 1 646 ? 3.306 1.067 -23.967 1.00 98.12 646 LEU A O 1
ATOM 5166 N N . VAL A 1 647 ? 5.511 0.926 -23.508 1.00 98.12 647 VAL A N 1
ATOM 5167 C CA . VAL A 1 647 ? 5.363 1.046 -22.047 1.00 98.12 647 VAL A CA 1
ATOM 5168 C C . VAL A 1 647 ? 4.713 2.382 -21.695 1.00 98.12 647 VAL A C 1
ATOM 5170 O O . VAL A 1 647 ? 3.709 2.401 -20.983 1.00 98.12 647 VAL A O 1
ATOM 5173 N N . TYR A 1 648 ? 5.234 3.478 -22.249 1.00 97.00 648 TYR A N 1
ATOM 5174 C CA . TYR A 1 648 ? 4.750 4.826 -21.984 1.00 97.00 648 TYR A CA 1
ATOM 5175 C C . TYR A 1 648 ? 3.284 5.003 -22.391 1.00 97.00 648 TYR A C 1
ATOM 5177 O O . TYR A 1 648 ? 2.455 5.384 -21.564 1.00 97.00 648 TYR A O 1
ATOM 5185 N N . ASP A 1 649 ? 2.934 4.655 -23.634 1.00 96.00 649 ASP A N 1
ATOM 5186 C CA . ASP A 1 649 ? 1.559 4.766 -24.129 1.00 96.00 649 ASP A CA 1
ATOM 5187 C C . ASP A 1 649 ? 0.591 3.907 -23.305 1.00 96.00 649 ASP A C 1
ATOM 5189 O O . ASP A 1 649 ? -0.538 4.334 -23.066 1.00 96.00 649 ASP A O 1
ATOM 5193 N N . THR A 1 650 ? 1.019 2.724 -22.850 1.00 96.31 650 THR A N 1
ATOM 5194 C CA . THR A 1 650 ? 0.166 1.811 -22.072 1.00 96.31 650 THR A CA 1
ATOM 5195 C C . THR A 1 650 ? -0.085 2.317 -20.655 1.00 96.31 650 THR A C 1
ATOM 5197 O O . THR A 1 650 ? -1.187 2.141 -20.140 1.00 96.31 650 THR A O 1
ATOM 5200 N N . VAL A 1 651 ? 0.901 2.946 -20.011 1.00 95.31 651 VAL A N 1
ATOM 5201 C CA . VAL A 1 651 ? 0.707 3.545 -18.681 1.00 95.31 651 VAL A CA 1
ATOM 5202 C C . VAL A 1 651 ? -0.196 4.777 -18.765 1.00 95.31 651 VAL A C 1
ATOM 5204 O O . VAL A 1 651 ? -1.096 4.914 -17.940 1.00 95.31 651 VAL A O 1
ATOM 5207 N N . GLU A 1 652 ? -0.001 5.638 -19.767 1.00 92.81 652 GLU A N 1
ATOM 5208 C CA . GLU A 1 652 ? -0.774 6.882 -19.911 1.00 92.81 652 GLU A CA 1
ATOM 5209 C C . GLU A 1 652 ? -2.214 6.647 -20.401 1.00 92.81 652 GLU A C 1
ATOM 5211 O O . GLU A 1 652 ? -3.141 7.312 -19.943 1.00 92.81 652 GLU A O 1
ATOM 5216 N N . HIS A 1 653 ? -2.432 5.683 -21.303 1.00 92.50 653 HIS A N 1
ATOM 5217 C CA . HIS A 1 653 ? -3.729 5.490 -21.975 1.00 92.50 653 HIS A CA 1
ATOM 5218 C C . HIS A 1 653 ? -4.408 4.149 -21.658 1.00 92.50 653 HIS A C 1
ATOM 5220 O O . HIS A 1 653 ? -5.519 3.890 -22.125 1.00 92.50 653 HIS A O 1
ATOM 5226 N N . GLY A 1 654 ? -3.763 3.284 -20.874 1.00 93.12 654 GLY A N 1
ATOM 5227 C CA . GLY A 1 654 ? -4.235 1.932 -20.590 1.00 93.12 654 GLY A CA 1
ATOM 5228 C C . GLY A 1 654 ? -4.003 0.937 -21.736 1.00 93.12 654 GLY A C 1
ATOM 5229 O O . GLY A 1 654 ? -3.470 1.255 -22.801 1.00 93.12 654 GLY A O 1
ATOM 5230 N N . ILE A 1 655 ? -4.416 -0.315 -21.513 1.00 94.31 655 ILE A N 1
ATOM 5231 C CA . ILE A 1 655 ? -4.317 -1.383 -22.519 1.00 94.31 655 ILE A CA 1
ATOM 5232 C C . ILE A 1 655 ? -5.474 -1.272 -23.512 1.00 94.31 655 ILE A C 1
ATOM 5234 O O . ILE A 1 655 ? -6.645 -1.318 -23.138 1.00 94.31 655 ILE A O 1
ATOM 5238 N N . SER A 1 656 ? -5.134 -1.206 -24.797 1.00 94.25 656 SER A N 1
ATOM 5239 C CA . SER A 1 656 ? -6.080 -1.138 -25.912 1.00 94.25 656 SER A CA 1
ATOM 5240 C C . SER A 1 656 ? -5.684 -2.087 -27.050 1.00 94.25 656 SER A C 1
ATOM 5242 O O . SER A 1 656 ? -4.645 -2.747 -27.009 1.00 94.25 656 SER A O 1
ATOM 5244 N N . GLN A 1 657 ? -6.482 -2.136 -28.121 1.00 93.56 657 GLN A N 1
ATOM 5245 C CA . GLN A 1 657 ? -6.096 -2.853 -29.346 1.00 93.56 657 GLN A CA 1
ATOM 5246 C C . GLN A 1 657 ? -4.795 -2.297 -29.953 1.00 93.56 657 GLN A C 1
ATOM 5248 O O . GLN A 1 657 ? -3.983 -3.067 -30.464 1.00 93.56 657 GLN A O 1
ATOM 5253 N N . LYS A 1 658 ? -4.556 -0.979 -29.838 1.00 95.19 658 LYS A N 1
ATOM 5254 C CA . LYS A 1 658 ? -3.306 -0.333 -30.270 1.00 95.19 658 LYS A CA 1
ATOM 5255 C C . LYS A 1 658 ? -2.107 -0.903 -29.508 1.00 95.19 658 LYS A C 1
ATOM 5257 O O . LYS A 1 658 ? -1.086 -1.184 -30.126 1.00 95.19 658 LYS A O 1
ATOM 5262 N N . THR A 1 659 ? -2.255 -1.141 -28.202 1.00 96.69 659 THR A N 1
ATOM 5263 C CA . THR A 1 659 ? -1.223 -1.762 -27.355 1.00 96.69 659 THR A CA 1
ATOM 5264 C C . THR A 1 659 ? -0.821 -3.135 -27.889 1.00 96.69 659 THR A C 1
ATOM 5266 O O . THR A 1 659 ? 0.360 -3.390 -28.106 1.00 96.69 659 THR A O 1
ATOM 5269 N N . TYR A 1 660 ? -1.796 -4.007 -28.170 1.00 96.69 660 TYR A N 1
ATOM 5270 C CA . TYR A 1 660 ? -1.520 -5.347 -28.697 1.00 96.69 660 TYR A CA 1
ATOM 5271 C C . TYR A 1 660 ? -0.935 -5.319 -30.112 1.00 96.69 660 TYR A C 1
ATOM 5273 O O . TYR A 1 660 ? -0.023 -6.091 -30.397 1.00 96.69 660 TYR A O 1
ATOM 5281 N N . LYS A 1 661 ? -1.390 -4.399 -30.971 1.00 96.06 661 LYS A N 1
ATOM 5282 C CA . LYS A 1 661 ? -0.802 -4.202 -32.302 1.00 96.06 661 LYS A CA 1
ATOM 5283 C C . LYS A 1 661 ? 0.670 -3.790 -32.215 1.00 96.06 661 LYS A C 1
ATOM 5285 O O . LYS A 1 661 ? 1.516 -4.427 -32.830 1.00 96.06 661 LYS A O 1
ATOM 5290 N N . ARG A 1 662 ? 0.984 -2.783 -31.395 1.00 96.88 662 ARG A N 1
ATOM 5291 C CA . ARG A 1 662 ? 2.351 -2.281 -31.182 1.00 96.88 662 ARG A CA 1
ATOM 5292 C C . ARG A 1 662 ? 3.263 -3.354 -30.579 1.00 96.88 662 ARG A C 1
ATOM 5294 O O . ARG A 1 662 ? 4.388 -3.536 -31.030 1.00 96.88 662 ARG A O 1
ATOM 5301 N N . ARG A 1 663 ? 2.754 -4.111 -29.601 1.00 97.25 663 ARG A N 1
ATOM 5302 C CA . ARG A 1 663 ? 3.418 -5.299 -29.040 1.00 97.25 663 ARG A CA 1
ATOM 5303 C C . ARG A 1 663 ? 3.763 -6.315 -30.129 1.00 97.25 663 ARG A C 1
ATOM 5305 O O . ARG A 1 663 ? 4.896 -6.781 -30.168 1.00 97.25 663 ARG A O 1
ATOM 5312 N N . ALA A 1 664 ? 2.820 -6.628 -31.017 1.00 96.44 664 ALA A N 1
ATOM 5313 C CA . ALA A 1 664 ? 3.054 -7.561 -32.112 1.00 96.44 664 ALA A CA 1
ATOM 5314 C C . ALA A 1 664 ? 4.110 -7.047 -33.098 1.00 96.44 664 ALA A C 1
ATOM 5316 O O . ALA A 1 664 ? 5.020 -7.797 -33.428 1.00 96.44 664 ALA A O 1
ATOM 5317 N N . GLU A 1 665 ? 4.061 -5.771 -33.493 1.00 96.06 665 GLU A N 1
ATOM 5318 C CA . GLU A 1 665 ? 5.068 -5.149 -34.370 1.00 96.06 665 GLU A CA 1
ATOM 5319 C C . GLU A 1 665 ? 6.486 -5.265 -33.784 1.00 96.06 665 GLU A C 1
ATOM 5321 O O . GLU A 1 665 ? 7.424 -5.658 -34.480 1.00 96.06 665 GLU A O 1
ATOM 5326 N N . ILE A 1 666 ? 6.636 -4.978 -32.485 1.00 97.06 666 ILE A N 1
ATOM 5327 C CA . ILE A 1 666 ? 7.917 -5.099 -31.777 1.00 97.06 666 ILE A CA 1
ATOM 5328 C C . ILE A 1 666 ? 8.383 -6.556 -31.760 1.00 97.06 666 ILE A C 1
ATOM 5330 O O . ILE A 1 666 ? 9.536 -6.832 -32.077 1.00 97.06 666 ILE A O 1
ATOM 5334 N N . ILE A 1 667 ? 7.501 -7.495 -31.413 1.00 96.69 667 ILE A N 1
ATOM 5335 C CA . ILE A 1 667 ? 7.838 -8.920 -31.348 1.00 96.69 667 ILE A CA 1
ATOM 5336 C C . ILE A 1 667 ? 8.254 -9.453 -32.726 1.00 96.69 667 ILE A C 1
ATOM 5338 O O . ILE A 1 667 ? 9.311 -10.068 -32.825 1.00 96.69 667 ILE A O 1
ATOM 5342 N N . CYS A 1 668 ? 7.516 -9.151 -33.798 1.00 94.94 668 CYS A N 1
ATOM 5343 C CA . CYS A 1 668 ? 7.886 -9.568 -35.158 1.00 94.94 668 CYS A CA 1
ATOM 5344 C C . CYS A 1 668 ? 9.311 -9.110 -35.507 1.00 94.94 668 CYS A C 1
ATOM 5346 O O . CYS A 1 668 ? 10.128 -9.892 -35.993 1.00 94.94 668 CYS A O 1
ATOM 5348 N N . HIS A 1 669 ? 9.645 -7.862 -35.162 1.00 94.75 669 HIS A N 1
ATOM 5349 C CA . HIS A 1 669 ? 10.981 -7.315 -35.375 1.00 94.75 669 HIS A CA 1
ATOM 5350 C C . HIS A 1 669 ? 12.059 -8.010 -34.522 1.00 94.75 669 HIS A C 1
ATOM 5352 O O . HIS A 1 669 ? 13.144 -8.309 -35.017 1.00 94.75 669 HIS A O 1
ATOM 5358 N N . LEU A 1 670 ? 11.776 -8.302 -33.247 1.00 95.50 670 LEU A N 1
ATOM 5359 C CA . LEU A 1 670 ? 12.729 -8.944 -32.331 1.00 95.50 670 LEU A CA 1
ATOM 5360 C C . LEU A 1 670 ? 13.033 -10.405 -32.697 1.00 95.50 670 LEU A C 1
ATOM 5362 O O . LEU A 1 670 ? 14.136 -10.889 -32.411 1.00 95.50 670 LEU A O 1
ATOM 5366 N N . PHE A 1 671 ? 12.071 -11.113 -33.288 1.00 93.94 671 PHE A N 1
ATOM 5367 C CA . PHE A 1 671 ? 12.215 -12.511 -33.703 1.00 93.94 671 PHE A CA 1
ATOM 5368 C C . PHE A 1 671 ? 12.587 -12.671 -35.187 1.00 93.94 671 PHE A C 1
ATOM 5370 O O . PHE A 1 671 ? 12.864 -13.785 -35.616 1.00 93.94 671 PHE A O 1
ATOM 5377 N N . GLY A 1 672 ? 12.748 -11.562 -35.921 1.00 80.12 672 GLY A N 1
ATOM 5378 C CA . GLY A 1 672 ? 13.381 -11.540 -37.244 1.00 80.12 672 GLY A CA 1
ATOM 5379 C C . GLY A 1 672 ? 12.505 -12.060 -38.381 1.00 80.12 672 GLY A C 1
ATOM 5380 O O . GLY A 1 672 ? 13.031 -12.438 -39.425 1.00 80.12 672 GLY A O 1
ATOM 5381 N N . GLU A 1 673 ? 11.187 -12.084 -38.198 1.00 74.00 673 GLU A N 1
ATOM 5382 C CA . GLU A 1 673 ? 10.261 -12.513 -39.242 1.00 74.00 673 GLU A CA 1
ATOM 5383 C C . GLU A 1 673 ? 9.853 -11.311 -40.101 1.00 74.00 673 GLU A C 1
ATOM 5385 O O . GLU A 1 673 ? 9.049 -10.466 -39.700 1.00 74.00 673 GLU A O 1
ATOM 5390 N N . GLU A 1 674 ? 10.436 -11.210 -41.302 1.00 73.62 674 GLU A N 1
ATOM 5391 C CA . GLU A 1 674 ? 9.931 -10.300 -42.330 1.00 73.62 674 GLU A CA 1
ATOM 5392 C C . GLU A 1 674 ? 8.623 -10.870 -42.888 1.00 73.62 674 GLU A C 1
ATOM 5394 O O . GLU A 1 674 ? 8.618 -11.773 -43.725 1.00 73.62 674 GLU A O 1
ATOM 5399 N N . ILE A 1 675 ? 7.507 -10.329 -42.411 1.00 76.56 675 ILE A N 1
ATOM 5400 C CA . ILE A 1 675 ? 6.163 -10.632 -42.899 1.00 76.56 675 ILE A CA 1
ATOM 5401 C C . ILE A 1 675 ? 6.049 -10.114 -44.344 1.00 76.56 675 ILE A C 1
ATOM 5403 O O . ILE A 1 675 ? 5.910 -8.909 -44.566 1.00 76.56 675 ILE A O 1
ATOM 5407 N N . LYS A 1 676 ? 6.176 -11.003 -45.337 1.00 72.62 676 LYS A N 1
ATOM 5408 C CA . LYS A 1 676 ? 6.235 -10.638 -46.769 1.00 72.62 676 LYS A CA 1
ATOM 5409 C C . LYS A 1 676 ? 5.005 -11.020 -47.584 1.00 72.62 676 LYS A C 1
ATOM 5411 O O . LYS A 1 676 ? 4.881 -10.544 -48.711 1.00 72.62 676 LYS A O 1
ATOM 5416 N N . ASP A 1 677 ? 4.108 -11.850 -47.064 1.00 78.12 677 ASP A N 1
ATOM 5417 C CA . ASP A 1 677 ? 2.956 -12.348 -47.813 1.00 78.12 677 ASP A CA 1
ATOM 5418 C C . ASP A 1 677 ? 1.626 -12.085 -47.091 1.00 78.12 677 ASP A C 1
ATOM 5420 O O . ASP A 1 677 ? 1.576 -11.851 -45.888 1.00 78.12 677 ASP A O 1
ATOM 5424 N N . ASN A 1 678 ? 0.519 -12.079 -47.838 1.00 82.62 678 ASN A N 1
ATOM 5425 C CA . ASN A 1 678 ? -0.831 -11.849 -47.303 1.00 82.62 678 ASN A CA 1
ATOM 5426 C C . ASN A 1 678 ? -1.375 -13.100 -46.574 1.00 82.62 678 ASN A C 1
ATOM 5428 O O . ASN A 1 678 ? -2.536 -13.470 -46.771 1.00 82.62 678 ASN A O 1
ATOM 5432 N N . THR A 1 679 ? -0.536 -13.808 -45.810 1.00 90.25 679 THR A N 1
ATOM 5433 C CA . THR A 1 679 ? -0.909 -15.041 -45.106 1.00 90.25 679 THR A CA 1
ATOM 5434 C C . THR A 1 679 ? -1.037 -14.827 -43.597 1.00 90.25 679 THR A C 1
ATOM 5436 O O . THR A 1 679 ? -0.829 -13.730 -43.066 1.00 90.25 679 THR A O 1
ATOM 5439 N N . THR A 1 680 ? -1.489 -15.873 -42.905 1.00 90.69 680 THR A N 1
ATOM 5440 C CA . THR A 1 680 ? -1.543 -15.909 -41.445 1.00 90.69 680 THR A CA 1
ATOM 5441 C C . THR A 1 680 ? -0.244 -16.516 -40.918 1.00 90.69 680 THR A C 1
ATOM 5443 O O . THR A 1 680 ? 0.076 -17.654 -41.257 1.00 90.69 680 THR A O 1
ATOM 5446 N N . HIS A 1 681 ? 0.473 -15.788 -40.065 1.00 92.69 681 HIS A N 1
ATOM 5447 C CA . HIS A 1 681 ? 1.716 -16.230 -39.432 1.00 92.69 681 HIS A CA 1
ATOM 5448 C C . HIS A 1 681 ? 1.489 -16.558 -37.959 1.00 92.69 681 HIS A C 1
ATOM 5450 O O . HIS A 1 681 ? 0.768 -15.847 -37.257 1.00 92.69 681 HIS A O 1
ATOM 5456 N N . GLU A 1 682 ? 2.144 -17.607 -37.473 1.00 94.00 682 GLU A N 1
ATOM 5457 C CA . GLU A 1 682 ? 2.234 -17.911 -36.048 1.00 94.00 682 GLU A CA 1
ATOM 5458 C C . GLU A 1 682 ? 3.681 -17.731 -35.587 1.00 94.00 682 GLU A C 1
ATOM 5460 O O . GLU A 1 682 ? 4.566 -18.462 -36.023 1.00 94.00 682 GLU A O 1
ATOM 5465 N N . ILE A 1 683 ? 3.909 -16.772 -34.687 1.00 94.62 683 ILE A N 1
ATOM 5466 C CA . ILE A 1 683 ? 5.236 -16.451 -34.157 1.00 94.62 683 ILE A CA 1
ATOM 5467 C C . ILE A 1 683 ? 5.370 -17.037 -32.758 1.00 94.62 683 ILE A C 1
ATOM 5469 O O . ILE A 1 683 ? 4.757 -16.560 -31.793 1.00 94.62 683 ILE A O 1
ATOM 5473 N N . ASN A 1 684 ? 6.219 -18.053 -32.634 1.00 94.00 684 ASN A N 1
ATOM 5474 C CA . ASN A 1 684 ? 6.560 -18.635 -31.346 1.00 94.00 684 ASN A CA 1
ATOM 5475 C C . ASN A 1 684 ? 7.641 -17.802 -30.646 1.00 94.00 684 ASN A C 1
ATOM 5477 O O . ASN A 1 684 ? 8.814 -17.835 -31.011 1.00 94.00 684 ASN A O 1
ATOM 5481 N N . CYS A 1 685 ? 7.251 -17.100 -29.585 1.00 95.38 685 CYS A N 1
ATOM 5482 C CA . CYS A 1 685 ? 8.113 -16.180 -28.846 1.00 95.38 685 CYS A CA 1
ATOM 5483 C C . CYS A 1 685 ? 8.906 -16.862 -27.717 1.00 95.38 685 CYS A C 1
ATOM 5485 O O . CYS A 1 685 ? 9.372 -16.179 -26.807 1.00 95.38 685 CYS A O 1
ATOM 5487 N N . THR A 1 686 ? 9.062 -18.193 -27.743 1.00 93.88 686 THR A N 1
ATOM 5488 C CA . THR A 1 686 ? 9.809 -18.928 -26.707 1.00 93.88 686 THR A CA 1
ATOM 5489 C C . THR A 1 686 ? 11.263 -18.451 -26.655 1.00 93.88 686 THR A C 1
ATOM 5491 O O . THR A 1 686 ? 12.056 -18.701 -27.560 1.00 93.88 686 THR A O 1
ATOM 5494 N N . THR A 1 687 ? 11.628 -17.769 -25.572 1.00 94.12 687 THR A N 1
ATOM 5495 C CA . THR A 1 687 ? 12.980 -17.265 -25.307 1.00 94.12 687 THR A CA 1
ATOM 5496 C C . THR A 1 687 ? 13.186 -17.107 -23.804 1.00 94.12 687 THR A C 1
ATOM 5498 O O . THR A 1 687 ? 12.215 -16.967 -23.061 1.00 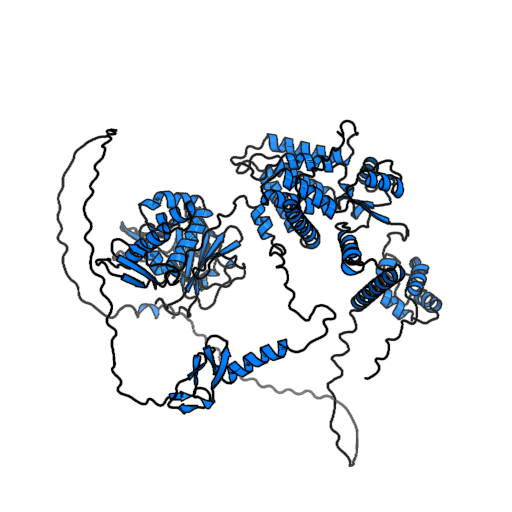94.12 687 THR A O 1
ATOM 5501 N N . SER A 1 688 ? 14.443 -17.070 -23.353 1.00 94.75 688 SER A N 1
ATOM 5502 C CA . SER A 1 688 ? 14.735 -16.610 -21.993 1.00 94.75 688 SER A CA 1
ATOM 5503 C C . SER A 1 688 ? 14.488 -15.107 -21.864 1.00 94.75 688 SER A C 1
ATOM 5505 O O . SER A 1 688 ? 14.644 -14.357 -22.842 1.00 94.75 688 SER A O 1
ATOM 5507 N N . ALA A 1 689 ? 14.143 -14.654 -20.658 1.00 95.94 689 ALA A N 1
ATOM 5508 C CA . ALA A 1 689 ? 13.951 -13.237 -20.376 1.00 95.94 689 ALA A CA 1
ATOM 5509 C C . ALA A 1 689 ? 15.255 -12.460 -20.620 1.00 95.94 689 ALA A C 1
ATOM 5511 O O . ALA A 1 689 ? 15.221 -11.368 -21.187 1.00 95.94 689 ALA A O 1
ATOM 5512 N N . SER A 1 690 ? 16.412 -13.048 -20.288 1.00 94.94 690 SER A N 1
ATOM 5513 C CA . SER A 1 690 ? 17.731 -12.426 -20.496 1.00 94.94 690 SER A CA 1
ATOM 5514 C C . SER A 1 690 ? 18.048 -12.204 -21.972 1.00 94.94 690 SER A C 1
ATOM 5516 O O . SER A 1 690 ? 18.495 -11.126 -22.365 1.00 94.94 690 SER A O 1
ATOM 5518 N N . SER A 1 691 ? 17.771 -13.205 -22.815 1.00 95.38 691 SER A N 1
ATOM 5519 C CA . SER A 1 691 ? 18.002 -13.105 -24.263 1.00 95.38 691 SER A CA 1
ATOM 5520 C C . SER A 1 691 ? 17.099 -12.050 -24.897 1.00 95.38 691 SER A C 1
ATOM 5522 O O . SER A 1 691 ? 17.513 -11.334 -25.808 1.00 95.38 691 SER A O 1
ATOM 5524 N N . LEU A 1 692 ? 15.866 -11.928 -24.400 1.00 96.81 692 LEU A N 1
ATOM 5525 C CA . LEU A 1 692 ? 14.931 -10.913 -24.858 1.00 96.81 692 LEU A CA 1
ATOM 5526 C C . LEU A 1 692 ? 15.351 -9.508 -24.406 1.00 96.81 692 LEU A C 1
ATOM 5528 O O . LEU A 1 692 ? 15.362 -8.585 -25.221 1.00 96.81 692 LEU A O 1
ATOM 5532 N N . ALA A 1 693 ? 15.767 -9.356 -23.146 1.00 97.38 693 ALA A N 1
ATOM 5533 C CA . ALA A 1 693 ? 16.302 -8.107 -22.614 1.00 97.38 693 ALA A CA 1
ATOM 5534 C C . ALA A 1 693 ? 17.510 -7.616 -23.428 1.00 97.38 693 ALA A C 1
ATOM 5536 O O . ALA A 1 693 ? 17.574 -6.438 -23.774 1.00 97.38 693 ALA A O 1
ATOM 5537 N N . ALA A 1 694 ? 18.408 -8.519 -23.840 1.00 96.56 694 ALA A N 1
ATOM 5538 C CA . ALA A 1 694 ? 19.541 -8.188 -24.705 1.00 96.56 694 ALA A CA 1
ATOM 5539 C C . ALA A 1 694 ? 19.143 -7.534 -26.035 1.00 96.56 694 ALA A C 1
ATOM 5541 O O . ALA A 1 694 ? 19.861 -6.668 -26.537 1.00 96.56 694 ALA A O 1
ATOM 5542 N N . LYS A 1 695 ? 17.986 -7.906 -26.592 1.00 97.06 695 LYS A N 1
ATOM 5543 C CA . LYS A 1 695 ? 17.458 -7.293 -27.814 1.00 97.06 695 LYS A CA 1
ATOM 5544 C C . LYS A 1 695 ? 16.720 -5.981 -27.524 1.00 97.06 695 LYS A C 1
ATOM 5546 O O . LYS A 1 695 ? 16.936 -5.004 -28.234 1.00 97.06 695 LYS A O 1
ATOM 5551 N N . ILE A 1 696 ? 15.889 -5.946 -26.478 1.00 97.75 696 ILE A N 1
ATOM 5552 C CA . ILE A 1 696 ? 15.079 -4.774 -26.096 1.00 97.75 696 ILE A CA 1
ATOM 5553 C C . ILE A 1 696 ? 15.956 -3.581 -25.683 1.00 97.75 696 ILE A C 1
ATOM 5555 O O . ILE A 1 696 ? 15.694 -2.444 -26.079 1.00 97.75 696 ILE A O 1
ATOM 5559 N N . PHE A 1 697 ? 17.006 -3.839 -24.903 1.00 96.81 697 PHE A N 1
ATOM 5560 C CA . PHE A 1 697 ? 17.874 -2.818 -24.311 1.00 96.81 697 PHE A CA 1
ATOM 5561 C C . PHE A 1 697 ? 19.151 -2.569 -25.121 1.00 96.81 697 PHE A C 1
ATOM 5563 O O . PHE A 1 697 ? 20.095 -1.962 -24.625 1.00 96.81 697 PHE A O 1
ATOM 5570 N N . LYS A 1 698 ? 19.188 -2.990 -26.393 1.00 95.62 698 LYS A N 1
ATOM 5571 C CA . LYS A 1 698 ? 20.361 -2.818 -27.264 1.00 95.62 698 LYS A CA 1
ATOM 5572 C C . LYS A 1 698 ? 20.812 -1.356 -27.381 1.00 95.62 698 LYS A C 1
ATOM 5574 O O . LYS A 1 698 ? 22.003 -1.098 -27.459 1.00 95.62 698 LYS A O 1
ATOM 5579 N N . THR A 1 699 ? 19.873 -0.410 -27.413 1.00 96.12 699 THR A N 1
ATOM 5580 C CA . THR A 1 699 ? 20.163 1.033 -27.520 1.00 96.12 699 THR A CA 1
ATOM 5581 C C . THR A 1 699 ? 20.318 1.730 -26.169 1.00 96.12 699 THR A C 1
ATOM 5583 O O . THR A 1 699 ? 20.787 2.861 -26.128 1.00 96.12 699 THR A O 1
ATOM 5586 N N . HIS A 1 700 ? 19.920 1.074 -25.076 1.00 97.31 700 HIS A N 1
ATOM 5587 C CA . HIS A 1 700 ? 19.909 1.623 -23.719 1.00 97.31 700 HIS A CA 1
ATOM 5588 C C . HIS A 1 700 ? 20.406 0.543 -22.747 1.00 97.31 700 HIS A C 1
ATOM 5590 O O . HIS A 1 700 ? 19.603 -0.028 -22.004 1.00 97.31 700 HIS A O 1
ATOM 5596 N N . PRO A 1 701 ? 21.699 0.182 -22.814 1.00 97.69 701 PRO A N 1
ATOM 5597 C CA . PRO A 1 701 ? 22.244 -0.914 -22.026 1.00 97.69 701 PRO A CA 1
ATOM 5598 C C . PRO A 1 701 ? 22.174 -0.603 -20.528 1.00 97.69 701 PRO A C 1
ATOM 5600 O O . PRO A 1 701 ? 22.338 0.541 -20.108 1.00 97.69 701 PRO A O 1
ATOM 5603 N N . SER A 1 702 ? 21.996 -1.641 -19.712 1.00 97.75 702 SER A N 1
ATOM 5604 C CA . SER A 1 702 ? 22.051 -1.515 -18.255 1.00 97.75 702 SER A CA 1
ATOM 5605 C C . SER A 1 702 ? 23.441 -1.168 -17.739 1.00 97.75 702 SER A C 1
ATOM 5607 O O . SER A 1 702 ? 23.556 -0.500 -16.714 1.00 97.75 702 SER A O 1
ATOM 5609 N N . PHE A 1 703 ? 24.488 -1.619 -18.433 1.00 97.25 703 PHE A N 1
ATOM 5610 C CA . PHE A 1 703 ? 25.867 -1.356 -18.047 1.00 97.25 703 PHE A CA 1
ATOM 5611 C C . PHE A 1 703 ? 26.742 -1.036 -19.247 1.00 97.25 703 PHE A C 1
ATOM 5613 O O . PHE A 1 703 ? 26.630 -1.655 -20.308 1.00 97.25 703 PHE A O 1
ATOM 5620 N N . ILE A 1 704 ? 27.691 -0.136 -19.030 1.00 97.12 704 ILE A N 1
ATOM 5621 C CA . ILE A 1 704 ? 28.767 0.174 -19.958 1.00 97.12 704 ILE A CA 1
ATOM 5622 C C . ILE A 1 704 ? 30.085 -0.075 -19.224 1.00 97.12 704 ILE A C 1
ATOM 5624 O O . ILE A 1 704 ? 30.437 0.628 -18.282 1.00 97.12 704 ILE A O 1
ATOM 5628 N N . GLU A 1 705 ? 30.815 -1.107 -19.639 1.00 95.25 705 GLU A N 1
ATOM 5629 C CA . GLU A 1 705 ? 32.159 -1.392 -19.140 1.00 95.25 705 GLU A CA 1
ATOM 5630 C C . GLU A 1 705 ? 33.182 -0.710 -20.043 1.00 95.25 705 GLU A C 1
ATOM 5632 O O . GLU A 1 705 ? 33.300 -1.037 -21.230 1.00 95.25 705 GLU A O 1
ATOM 5637 N N . ILE A 1 706 ? 33.944 0.212 -19.469 1.00 94.56 706 ILE A N 1
ATOM 5638 C CA . ILE A 1 706 ? 35.052 0.881 -20.137 1.00 94.56 706 ILE A CA 1
ATOM 5639 C C . ILE A 1 706 ? 36.342 0.256 -19.622 1.00 94.56 706 ILE A C 1
ATOM 5641 O O . ILE A 1 706 ? 36.583 0.171 -18.419 1.00 94.56 706 ILE A O 1
ATOM 5645 N N . ARG A 1 707 ? 37.169 -0.212 -20.555 1.00 93.75 707 ARG A N 1
ATOM 5646 C CA . ARG A 1 707 ? 38.497 -0.750 -20.273 1.00 93.75 707 ARG A CA 1
ATOM 5647 C C . ARG A 1 707 ? 39.545 0.161 -20.868 1.00 93.75 707 ARG A C 1
ATOM 5649 O O . ARG A 1 707 ? 39.512 0.402 -22.076 1.00 93.75 707 ARG A O 1
ATOM 5656 N N . GLN A 1 708 ? 40.485 0.590 -20.039 1.00 93.31 708 GLN A N 1
ATOM 5657 C CA . GLN A 1 708 ? 41.603 1.422 -20.453 1.00 93.31 708 GLN A CA 1
ATOM 5658 C C . GLN A 1 708 ? 42.904 0.855 -19.879 1.00 93.31 708 GLN A C 1
ATOM 5660 O O . GLN A 1 708 ? 42.963 0.536 -18.696 1.00 93.31 708 GLN A O 1
ATOM 5665 N N . CYS A 1 709 ? 43.935 0.678 -20.705 1.00 91.88 709 CYS A N 1
ATOM 5666 C CA . CYS A 1 709 ? 45.289 0.420 -20.199 1.00 91.88 709 CYS A CA 1
ATOM 5667 C C . CYS A 1 709 ? 46.145 1.689 -20.251 1.00 91.88 709 CYS A C 1
ATOM 5669 O O . CYS A 1 709 ? 45.798 2.661 -20.926 1.00 91.88 709 CYS A O 1
ATOM 5671 N N . GLU A 1 710 ? 47.288 1.638 -19.573 1.00 89.44 710 GLU A N 1
ATOM 5672 C CA . GLU A 1 710 ? 48.303 2.697 -19.597 1.00 89.44 710 GLU A CA 1
ATOM 5673 C C . GLU A 1 710 ? 48.881 2.912 -21.006 1.00 89.44 710 GLU A C 1
ATOM 5675 O O . GLU A 1 710 ? 49.133 4.046 -21.401 1.00 89.44 710 GLU A O 1
ATOM 5680 N N . ASP A 1 711 ? 48.963 1.849 -21.815 1.00 90.19 711 ASP A N 1
ATOM 5681 C CA . ASP A 1 711 ? 49.435 1.895 -23.210 1.00 90.19 711 ASP A CA 1
ATOM 5682 C C . ASP A 1 711 ? 48.378 2.424 -24.208 1.00 90.19 711 ASP A C 1
ATOM 5684 O O . ASP A 1 711 ? 48.523 2.280 -25.422 1.00 90.19 711 ASP A O 1
ATOM 5688 N N . GLY A 1 712 ? 47.268 2.991 -23.722 1.00 90.06 712 GLY A N 1
ATOM 5689 C CA . GLY A 1 712 ? 46.253 3.646 -24.554 1.00 90.06 712 GLY A CA 1
ATOM 5690 C C . GLY A 1 712 ? 45.235 2.722 -25.237 1.00 90.06 712 GLY A C 1
ATOM 5691 O O . GLY A 1 712 ? 44.410 3.198 -26.018 1.00 90.06 712 GLY A O 1
ATOM 5692 N N . CYS A 1 713 ? 45.218 1.413 -24.950 1.00 92.06 713 CYS A N 1
ATOM 5693 C CA . CYS A 1 713 ? 44.147 0.536 -25.435 1.00 92.06 713 CYS A CA 1
ATOM 5694 C C . CYS A 1 713 ? 42.818 0.911 -24.770 1.00 92.06 713 CYS A C 1
ATOM 5696 O O . CYS A 1 713 ? 42.693 0.818 -23.550 1.00 92.06 713 CYS A O 1
ATOM 5698 N N . TYR A 1 714 ? 41.810 1.230 -25.583 1.00 92.50 714 TYR A N 1
ATOM 5699 C CA . TYR A 1 714 ? 40.458 1.559 -25.139 1.00 92.50 714 TYR A CA 1
ATOM 5700 C C . TYR A 1 714 ? 39.443 0.547 -25.675 1.00 92.50 714 TYR A C 1
ATOM 5702 O O . TYR A 1 714 ? 39.453 0.200 -26.859 1.00 92.50 714 TYR A O 1
ATOM 5710 N N . ARG A 1 715 ? 38.537 0.075 -24.814 1.00 93.75 715 ARG A N 1
ATOM 5711 C CA . ARG A 1 715 ? 37.403 -0.758 -25.227 1.00 93.75 715 ARG A CA 1
ATOM 5712 C C . ARG A 1 715 ? 36.160 -0.432 -24.411 1.00 93.75 715 ARG A C 1
ATOM 5714 O O . ARG A 1 715 ? 36.177 -0.571 -23.194 1.00 93.75 715 ARG A O 1
ATOM 5721 N N . LYS A 1 716 ? 35.071 -0.110 -25.106 1.00 95.75 716 LYS A N 1
ATOM 5722 C CA . LYS A 1 716 ? 33.723 0.023 -24.544 1.00 95.75 716 LYS A CA 1
ATOM 5723 C C . LYS A 1 716 ? 32.932 -1.259 -24.810 1.00 95.75 716 LYS A C 1
ATOM 5725 O O . LYS A 1 716 ? 32.938 -1.760 -25.935 1.00 95.75 716 LYS A O 1
ATOM 5730 N N . ILE A 1 717 ? 32.299 -1.819 -23.784 1.00 95.50 717 ILE A N 1
ATOM 5731 C CA . ILE A 1 717 ? 31.434 -3.000 -23.891 1.00 95.50 717 ILE A CA 1
ATOM 5732 C C . ILE A 1 717 ? 30.096 -2.673 -23.244 1.00 95.50 717 ILE A C 1
ATOM 5734 O O . ILE A 1 717 ? 30.051 -2.240 -22.098 1.00 95.50 717 ILE A O 1
ATOM 5738 N N . GLU A 1 718 ? 29.017 -2.902 -23.977 1.00 96.94 718 GLU A N 1
ATOM 5739 C CA . GLU A 1 718 ? 27.658 -2.611 -23.534 1.00 96.94 718 GLU A CA 1
ATOM 5740 C C . GLU A 1 718 ? 26.958 -3.915 -23.152 1.00 96.94 718 GLU A C 1
ATOM 5742 O O . GLU A 1 718 ? 26.986 -4.893 -23.904 1.00 96.94 718 GLU A O 1
ATOM 5747 N N . TYR A 1 719 ? 26.346 -3.934 -21.971 1.00 96.88 719 TYR A N 1
ATOM 5748 C CA . TYR A 1 719 ? 25.614 -5.081 -21.451 1.00 96.88 719 TYR A CA 1
ATOM 5749 C C . TYR A 1 719 ? 24.175 -4.685 -21.155 1.00 96.88 719 TYR A C 1
ATOM 5751 O O . TYR A 1 719 ? 23.910 -3.796 -20.347 1.00 96.88 719 TYR A O 1
ATOM 5759 N N . ALA A 1 720 ? 23.234 -5.393 -21.771 1.00 96.94 720 ALA A N 1
ATOM 5760 C CA . ALA A 1 720 ? 21.826 -5.283 -21.414 1.00 96.94 720 ALA A CA 1
ATOM 5761 C C . ALA A 1 720 ? 21.516 -5.942 -20.066 1.00 96.94 720 ALA A C 1
ATOM 5763 O O . ALA A 1 720 ? 20.645 -5.474 -19.352 1.00 96.94 720 ALA A O 1
ATOM 5764 N N . THR A 1 721 ? 22.224 -7.018 -19.717 1.00 96.62 721 THR A N 1
ATOM 5765 C CA . THR A 1 721 ? 22.103 -7.707 -18.430 1.00 96.62 721 THR A CA 1
ATOM 5766 C C . THR A 1 721 ? 23.489 -8.013 -17.874 1.00 96.62 721 THR A C 1
ATOM 5768 O O . THR A 1 721 ? 24.438 -8.235 -18.630 1.00 96.62 721 THR A O 1
ATOM 5771 N N . TYR A 1 722 ? 23.621 -8.050 -16.548 1.00 95.31 722 TYR A N 1
ATOM 5772 C CA . TYR A 1 722 ? 24.844 -8.502 -15.882 1.00 95.31 722 TYR A CA 1
ATOM 5773 C C . TYR A 1 722 ? 24.569 -9.759 -15.064 1.00 95.31 722 TYR A C 1
ATOM 5775 O O . TYR A 1 722 ? 23.639 -9.800 -14.263 1.00 95.31 722 TYR A O 1
ATOM 5783 N N . GLY A 1 723 ? 25.379 -10.796 -15.264 1.00 94.19 723 GLY A N 1
ATOM 5784 C CA . GLY A 1 723 ? 25.190 -12.071 -14.583 1.00 94.19 723 GLY A CA 1
ATOM 5785 C C . GLY A 1 723 ? 25.494 -11.982 -13.085 1.00 94.19 723 GLY A C 1
ATOM 5786 O O . GLY A 1 723 ? 26.600 -11.605 -12.694 1.00 94.19 723 GLY A O 1
ATOM 5787 N N . TRP A 1 724 ? 24.565 -12.448 -12.255 1.00 91.81 724 TRP A N 1
ATOM 5788 C CA . TRP A 1 724 ? 24.695 -12.557 -10.808 1.00 91.81 724 TRP A CA 1
ATOM 5789 C C . TRP A 1 724 ? 24.395 -13.988 -10.347 1.00 91.81 724 TRP A C 1
ATOM 5791 O O . TRP A 1 724 ? 23.298 -14.517 -10.511 1.00 91.81 724 TRP A O 1
ATOM 5801 N N . HIS A 1 725 ? 25.395 -14.653 -9.772 1.00 91.31 725 HIS A N 1
ATOM 5802 C CA . HIS A 1 725 ? 25.221 -16.015 -9.281 1.00 91.31 725 HIS A CA 1
ATOM 5803 C C . HIS A 1 725 ? 24.297 -16.036 -8.051 1.00 91.31 725 HIS A C 1
ATOM 5805 O O . HIS A 1 725 ? 24.549 -15.325 -7.081 1.00 91.31 725 HIS A O 1
ATOM 5811 N N . ALA A 1 726 ? 23.286 -16.907 -8.034 1.00 88.62 726 ALA A N 1
ATOM 5812 C CA . ALA A 1 726 ? 22.239 -16.942 -7.009 1.00 88.62 726 ALA A CA 1
ATOM 5813 C C . ALA A 1 726 ? 22.767 -17.122 -5.574 1.00 88.62 726 ALA A C 1
ATOM 5815 O O . ALA A 1 726 ? 22.207 -16.574 -4.630 1.00 88.62 726 ALA A O 1
ATOM 5816 N N . ARG A 1 727 ? 23.879 -17.850 -5.393 1.00 85.88 727 ARG A N 1
ATOM 5817 C CA . ARG A 1 727 ? 24.561 -17.974 -4.083 1.00 85.88 727 ARG A CA 1
ATOM 5818 C C . ARG A 1 727 ? 25.002 -16.624 -3.500 1.00 85.88 727 ARG A C 1
ATOM 5820 O O . ARG A 1 727 ? 24.976 -16.471 -2.285 1.00 85.88 727 ARG A O 1
ATOM 5827 N N . LEU A 1 728 ? 25.332 -15.657 -4.357 1.00 85.44 728 LEU A N 1
ATOM 5828 C CA . LEU A 1 728 ? 25.759 -14.313 -3.970 1.00 85.44 728 LEU A CA 1
ATOM 5829 C C . LEU A 1 728 ? 24.574 -13.365 -3.729 1.00 85.44 728 LEU A C 1
ATOM 5831 O O . LEU A 1 728 ? 24.789 -12.253 -3.274 1.00 85.44 728 LEU A O 1
ATOM 5835 N N . LEU A 1 729 ? 23.325 -13.771 -3.996 1.00 82.94 729 LEU A N 1
ATOM 5836 C CA . LEU A 1 729 ? 22.148 -12.958 -3.641 1.00 82.94 729 LEU A CA 1
ATOM 5837 C C . LEU A 1 729 ? 21.974 -12.821 -2.125 1.00 82.94 729 LEU A C 1
ATOM 5839 O O . LEU A 1 729 ? 21.292 -11.914 -1.665 1.00 82.94 729 LEU A O 1
ATOM 5843 N N . LYS A 1 730 ? 22.567 -13.745 -1.356 1.00 76.25 730 LYS A N 1
ATOM 5844 C CA . LYS A 1 730 ? 22.640 -13.659 0.107 1.00 76.25 730 LYS A CA 1
ATOM 5845 C C . LYS A 1 730 ? 23.743 -12.718 0.584 1.00 76.25 730 LYS A C 1
ATOM 5847 O O . LYS A 1 730 ? 23.724 -12.311 1.742 1.00 76.25 730 LYS A O 1
ATOM 5852 N N . GLU A 1 731 ? 24.723 -12.435 -0.267 1.00 78.56 731 GLU A N 1
ATOM 5853 C CA . GLU A 1 731 ? 25.775 -11.474 0.038 1.00 78.56 731 GLU A CA 1
ATOM 5854 C C . GLU A 1 731 ? 25.243 -10.056 -0.177 1.00 78.56 731 GLU A C 1
ATOM 5856 O O . GLU A 1 731 ? 24.248 -9.837 -0.869 1.00 78.56 731 GLU A O 1
ATOM 5861 N N . ASN A 1 732 ? 25.895 -9.073 0.440 1.00 84.12 732 ASN A N 1
ATOM 5862 C CA . ASN A 1 732 ? 25.495 -7.683 0.292 1.00 84.12 732 ASN A CA 1
ATOM 5863 C C . ASN A 1 732 ? 25.656 -7.256 -1.180 1.00 84.12 732 ASN A C 1
ATOM 5865 O O . ASN A 1 732 ? 26.778 -7.194 -1.68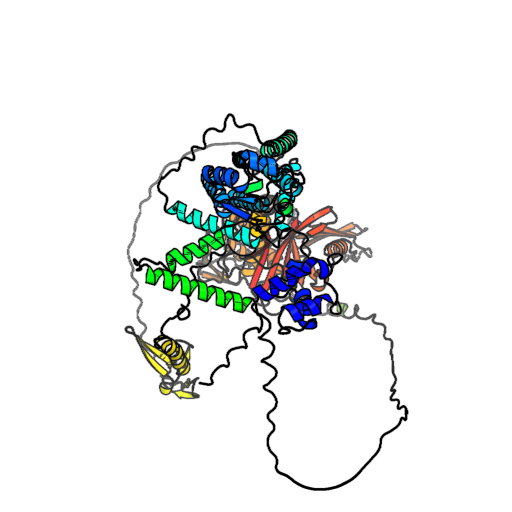7 1.00 84.12 732 ASN A O 1
ATOM 5869 N N . LEU A 1 733 ? 24.542 -6.940 -1.857 1.00 89.69 733 LEU A N 1
ATOM 5870 C CA . LEU A 1 733 ? 24.528 -6.435 -3.236 1.00 89.69 733 LEU A CA 1
ATOM 5871 C C . LEU A 1 733 ? 25.516 -5.279 -3.427 1.00 89.69 733 LEU A C 1
ATOM 5873 O O . LEU A 1 733 ? 26.200 -5.222 -4.443 1.00 89.69 733 LEU A O 1
ATOM 5877 N N . GLN A 1 734 ? 25.652 -4.411 -2.425 1.00 92.19 734 GLN A N 1
ATOM 5878 C CA . GLN A 1 734 ? 26.604 -3.305 -2.443 1.00 92.19 734 GLN A CA 1
ATOM 5879 C C . GLN A 1 734 ? 28.046 -3.792 -2.659 1.00 92.19 734 GLN A C 1
ATOM 5881 O O . GLN A 1 734 ? 28.752 -3.296 -3.534 1.00 92.19 734 GLN A O 1
ATOM 5886 N N . THR A 1 735 ? 28.455 -4.837 -1.938 1.00 90.56 735 THR A N 1
ATOM 5887 C CA . THR A 1 735 ? 29.784 -5.446 -2.070 1.00 90.56 735 THR A CA 1
ATOM 5888 C C . THR A 1 735 ? 29.975 -6.081 -3.445 1.00 90.56 735 THR A C 1
ATOM 5890 O O . THR A 1 735 ? 31.054 -5.976 -4.033 1.00 90.56 735 THR A O 1
ATOM 5893 N N . PHE A 1 736 ? 28.932 -6.705 -4.002 1.00 90.75 736 PHE A N 1
ATOM 5894 C CA . PHE A 1 736 ? 28.978 -7.227 -5.368 1.00 90.75 736 PHE A CA 1
ATOM 5895 C C . PHE A 1 736 ? 29.207 -6.102 -6.387 1.00 90.75 736 PHE A C 1
ATOM 5897 O O . PHE A 1 736 ? 30.099 -6.228 -7.227 1.00 90.75 736 PHE A O 1
ATOM 5904 N N . ILE A 1 737 ? 28.470 -4.991 -6.274 1.00 91.50 737 ILE A N 1
ATOM 5905 C CA . ILE A 1 737 ? 28.608 -3.808 -7.138 1.00 91.50 737 ILE A CA 1
ATOM 5906 C C . ILE A 1 737 ? 30.013 -3.206 -7.052 1.00 91.50 737 ILE A C 1
ATOM 5908 O O . ILE A 1 737 ? 30.644 -2.931 -8.074 1.00 91.50 737 ILE A O 1
ATOM 5912 N N . GLU A 1 738 ? 30.542 -3.053 -5.843 1.00 90.56 738 GLU A N 1
ATOM 5913 C CA . GLU A 1 738 ? 31.901 -2.558 -5.619 1.00 90.56 738 GLU A CA 1
ATOM 5914 C C . GLU A 1 738 ? 32.945 -3.486 -6.241 1.00 90.56 738 GLU A C 1
ATOM 5916 O O . GLU A 1 738 ? 33.863 -3.020 -6.917 1.00 90.56 738 GLU A O 1
ATOM 5921 N N . THR A 1 739 ? 32.759 -4.799 -6.087 1.00 89.56 739 THR A N 1
ATOM 5922 C CA . THR A 1 739 ? 33.659 -5.825 -6.623 1.00 89.56 739 THR A CA 1
ATOM 5923 C C . THR A 1 739 ? 33.659 -5.843 -8.148 1.00 89.56 739 THR A C 1
ATOM 5925 O O . THR A 1 739 ? 34.715 -5.955 -8.764 1.00 89.56 739 THR A O 1
ATOM 5928 N N . ILE A 1 740 ? 32.498 -5.753 -8.806 1.00 87.19 740 ILE A N 1
ATOM 5929 C CA . ILE A 1 740 ? 32.458 -5.737 -10.278 1.00 87.19 740 ILE A CA 1
ATOM 5930 C C . ILE A 1 740 ? 33.047 -4.446 -10.848 1.00 87.19 740 ILE A C 1
ATOM 5932 O O . ILE A 1 740 ? 33.617 -4.477 -11.937 1.00 87.19 740 ILE A O 1
ATOM 5936 N N . ALA A 1 741 ? 32.962 -3.346 -10.101 1.00 85.56 741 ALA A N 1
ATOM 5937 C CA . ALA A 1 741 ? 33.445 -2.044 -10.523 1.00 85.56 741 ALA A CA 1
ATOM 5938 C C . ALA A 1 741 ? 34.951 -1.823 -10.274 1.00 85.56 741 ALA A C 1
ATOM 5940 O O . ALA A 1 741 ? 35.467 -0.794 -10.700 1.00 85.56 741 ALA A O 1
ATOM 5941 N N . THR A 1 742 ? 35.656 -2.711 -9.561 1.00 82.06 742 THR A N 1
ATOM 5942 C CA . THR A 1 742 ? 37.097 -2.579 -9.225 1.00 82.06 742 THR A CA 1
ATOM 5943 C C . THR A 1 742 ? 37.991 -3.664 -9.832 1.00 82.06 742 THR A C 1
ATOM 5945 O O . THR A 1 742 ? 39.185 -3.700 -9.552 1.00 82.06 742 THR A O 1
ATOM 5948 N N . LYS A 1 743 ? 37.458 -4.556 -10.675 1.00 84.31 743 LYS A N 1
ATOM 5949 C CA . LYS A 1 743 ? 38.248 -5.653 -11.259 1.00 84.31 743 LYS A CA 1
ATOM 5950 C C . LYS A 1 743 ? 39.288 -5.151 -12.253 1.00 84.31 743 LYS A C 1
ATOM 5952 O O . LYS A 1 743 ? 38.927 -4.703 -13.333 1.00 84.31 743 LYS A O 1
ATOM 5957 N N . GLU A 1 744 ? 40.561 -5.382 -11.972 1.00 85.81 744 GLU A N 1
ATOM 5958 C CA . GLU A 1 744 ? 41.605 -5.325 -12.994 1.00 85.81 744 GLU A CA 1
ATOM 5959 C C . GLU A 1 744 ? 41.527 -6.560 -13.900 1.00 85.81 744 GLU A C 1
ATOM 5961 O O . GLU A 1 744 ? 41.275 -7.686 -13.454 1.00 85.81 744 GLU A O 1
ATOM 5966 N N . LYS A 1 745 ? 41.722 -6.364 -15.205 1.00 86.19 745 LYS A N 1
ATOM 5967 C CA . LYS A 1 745 ? 41.761 -7.456 -16.188 1.00 86.19 745 LYS A CA 1
ATOM 5968 C C . LYS A 1 745 ? 43.015 -7.340 -17.034 1.00 86.19 745 LYS A C 1
ATOM 5970 O O . LYS A 1 745 ? 43.391 -6.249 -17.443 1.00 86.19 745 LYS A O 1
ATOM 5975 N N . ARG A 1 746 ? 43.630 -8.475 -17.363 1.00 87.12 746 ARG A N 1
ATOM 5976 C CA . ARG A 1 746 ? 44.767 -8.498 -18.289 1.00 87.12 746 ARG A CA 1
ATOM 5977 C C . ARG A 1 746 ? 44.324 -8.046 -19.683 1.00 87.12 746 ARG A C 1
ATOM 5979 O O . ARG A 1 746 ? 43.311 -8.533 -20.198 1.00 87.12 746 ARG A O 1
ATOM 5986 N N . CYS A 1 747 ? 45.080 -7.132 -20.282 1.00 86.25 747 CYS A N 1
ATOM 5987 C CA . CYS A 1 747 ? 44.858 -6.666 -21.645 1.00 86.25 747 CYS A CA 1
ATOM 5988 C C . CYS A 1 747 ? 44.902 -7.834 -22.644 1.00 86.25 747 CYS A C 1
ATOM 5990 O O . CYS A 1 747 ? 45.790 -8.681 -22.599 1.00 86.25 747 CYS A O 1
ATOM 5992 N N . LYS A 1 748 ? 43.920 -7.899 -23.553 1.00 84.38 748 LYS A N 1
ATOM 5993 C CA . LYS A 1 748 ? 43.854 -8.941 -24.599 1.00 84.38 748 LYS A CA 1
ATOM 5994 C C . LYS A 1 748 ? 44.572 -8.559 -25.899 1.00 84.38 748 LYS A C 1
ATOM 5996 O O . LYS A 1 748 ? 44.717 -9.412 -26.764 1.00 84.38 748 LYS A O 1
ATOM 6001 N N . ASN A 1 749 ? 45.005 -7.305 -26.041 1.00 80.81 749 ASN A N 1
ATOM 6002 C CA . ASN A 1 749 ? 45.608 -6.770 -27.267 1.00 80.81 749 ASN A CA 1
ATOM 6003 C C . ASN A 1 749 ? 47.149 -6.809 -27.231 1.00 80.81 749 ASN A C 1
ATOM 6005 O O . ASN A 1 749 ? 47.792 -5.898 -27.737 1.00 80.81 749 ASN A O 1
ATOM 6009 N N . ASN A 1 750 ? 47.741 -7.838 -26.614 1.00 76.00 750 ASN A N 1
ATOM 6010 C CA . ASN A 1 750 ? 49.197 -8.002 -26.457 1.00 76.00 750 ASN A CA 1
ATOM 6011 C C . ASN A 1 750 ? 49.933 -6.873 -25.711 1.00 76.00 750 ASN A C 1
ATOM 6013 O O . ASN A 1 750 ? 51.160 -6.864 -25.705 1.00 76.00 750 ASN A O 1
ATOM 6017 N N . CYS A 1 751 ? 49.226 -5.958 -25.048 1.00 77.75 751 CYS A N 1
ATOM 6018 C CA . CYS A 1 751 ? 49.853 -5.087 -24.067 1.00 77.75 751 CYS A CA 1
ATOM 6019 C C . CYS A 1 751 ? 50.043 -5.882 -22.763 1.00 77.75 751 CYS A C 1
ATOM 6021 O O . CYS A 1 751 ? 49.107 -6.532 -22.298 1.00 77.75 751 CYS A O 1
ATOM 6023 N N . GLU A 1 752 ? 51.259 -5.939 -22.208 1.00 83.38 752 GLU A N 1
ATOM 6024 C CA . GLU A 1 752 ? 51.547 -6.723 -20.988 1.00 83.38 752 GLU A CA 1
ATOM 6025 C C . GLU A 1 752 ? 50.953 -6.088 -19.713 1.00 83.38 752 GLU A C 1
ATOM 6027 O O . GLU A 1 752 ? 51.079 -6.638 -18.619 1.00 83.38 752 GLU A O 1
ATOM 6032 N N . THR A 1 753 ? 50.262 -4.956 -19.861 1.00 87.50 753 THR A N 1
ATOM 6033 C CA . THR A 1 753 ? 49.687 -4.146 -18.789 1.00 87.50 753 THR A CA 1
ATOM 6034 C C . THR A 1 753 ? 48.282 -4.599 -18.366 1.00 87.50 753 THR A C 1
ATOM 6036 O O . THR A 1 753 ? 47.548 -5.308 -19.075 1.00 87.50 753 THR A O 1
ATOM 6039 N N . TYR A 1 754 ? 47.895 -4.196 -17.154 1.00 86.31 754 TYR A N 1
ATOM 6040 C CA . TYR A 1 754 ? 46.540 -4.367 -16.635 1.00 86.31 754 TYR A CA 1
ATOM 6041 C C . TYR A 1 754 ? 45.623 -3.265 -17.178 1.00 86.31 754 TYR A C 1
ATOM 6043 O O . TYR A 1 754 ? 46.035 -2.126 -17.387 1.00 86.31 754 TYR A O 1
ATOM 6051 N N . GLN A 1 755 ? 44.365 -3.616 -17.440 1.00 86.81 755 GLN A N 1
ATOM 6052 C CA . GLN A 1 755 ? 43.322 -2.659 -17.789 1.00 86.81 755 GLN A CA 1
ATOM 6053 C C . GLN A 1 755 ? 42.600 -2.229 -16.519 1.00 86.81 755 GLN A C 1
ATOM 6055 O O . GLN A 1 755 ? 42.066 -3.083 -15.800 1.00 86.81 755 GLN A O 1
ATOM 6060 N N . SER A 1 756 ? 42.522 -0.918 -16.298 1.00 88.69 756 SER A N 1
ATOM 6061 C CA . SER A 1 756 ? 41.530 -0.358 -15.397 1.00 88.69 756 SER A CA 1
ATOM 6062 C C . SER A 1 756 ? 40.151 -0.586 -16.013 1.00 88.69 756 SER A C 1
ATOM 6064 O O . SER A 1 756 ? 39.947 -0.453 -17.226 1.00 88.69 756 SER A O 1
ATOM 6066 N N . VAL A 1 757 ? 39.212 -1.022 -15.178 1.00 91.06 757 VAL A N 1
ATOM 6067 C CA . VAL A 1 757 ? 37.830 -1.267 -15.577 1.00 91.06 757 VAL A CA 1
ATOM 6068 C C . VAL A 1 757 ? 36.953 -0.302 -14.801 1.00 91.06 757 VAL A C 1
ATOM 6070 O O . VAL A 1 757 ? 36.904 -0.363 -13.573 1.00 91.06 757 VAL A O 1
ATOM 6073 N N . SER A 1 758 ? 36.246 0.570 -15.513 1.00 92.06 758 SER A N 1
ATOM 6074 C CA . SER A 1 758 ? 35.128 1.321 -14.952 1.00 92.06 758 SER A CA 1
ATOM 6075 C C . SER A 1 758 ? 33.815 0.747 -15.472 1.00 92.06 758 SER A C 1
ATOM 6077 O O . SER A 1 758 ? 33.728 0.222 -16.585 1.00 92.06 758 SER A O 1
ATOM 6079 N N . LEU A 1 759 ? 32.796 0.790 -14.619 1.00 94.56 759 LEU A N 1
ATOM 6080 C CA . LEU A 1 759 ? 31.462 0.300 -14.924 1.00 94.56 759 LEU A CA 1
ATOM 6081 C C . LEU A 1 759 ? 30.479 1.445 -14.707 1.00 94.56 759 LEU A C 1
ATOM 6083 O O . LEU A 1 759 ? 30.245 1.853 -13.569 1.00 94.56 759 LEU A O 1
ATOM 6087 N N . GLU A 1 760 ? 29.927 1.956 -15.796 1.00 95.81 760 GLU A N 1
ATOM 6088 C CA . GLU A 1 760 ? 28.836 2.925 -15.780 1.00 95.81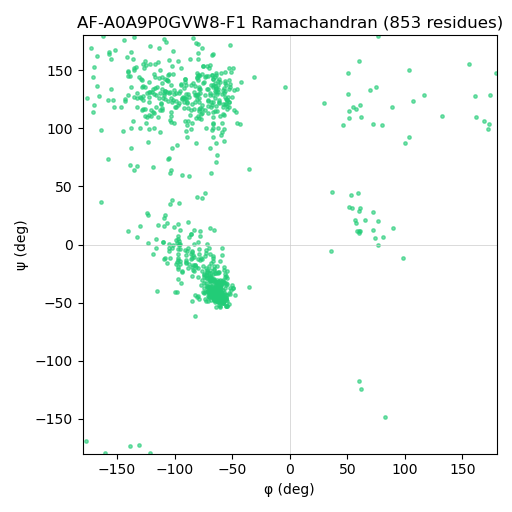 760 GLU A CA 1
ATOM 6089 C C . GLU A 1 760 ? 27.508 2.165 -15.826 1.00 95.81 760 GLU A C 1
ATOM 6091 O O . GLU A 1 760 ? 27.395 1.133 -16.495 1.00 95.81 760 GLU A O 1
ATOM 6096 N N . MET A 1 761 ? 26.507 2.651 -15.095 1.00 97.38 761 MET A N 1
ATOM 6097 C CA . MET A 1 761 ? 25.172 2.053 -15.035 1.00 97.38 761 MET A CA 1
ATOM 6098 C C . MET A 1 761 ? 24.166 2.974 -15.721 1.00 97.38 761 MET A C 1
ATOM 6100 O O . MET A 1 761 ? 24.250 4.191 -15.573 1.00 97.38 761 MET A O 1
ATOM 6104 N N . GLY A 1 762 ? 23.240 2.394 -16.484 1.00 97.38 762 GLY A N 1
ATOM 6105 C CA . GLY A 1 762 ? 22.108 3.123 -17.059 1.00 97.38 762 GLY A CA 1
ATOM 6106 C C . GLY A 1 762 ? 20.970 3.306 -16.052 1.00 97.38 762 GLY A C 1
ATOM 6107 O O . GLY A 1 762 ? 20.979 2.706 -14.982 1.00 97.38 762 GLY A O 1
ATOM 6108 N N . ASP A 1 763 ? 19.937 4.069 -16.416 1.00 98.06 763 ASP A N 1
ATOM 6109 C CA . ASP A 1 763 ? 18.793 4.340 -15.524 1.00 98.06 763 ASP A CA 1
ATOM 6110 C C . ASP A 1 763 ? 17.954 3.087 -15.203 1.00 98.06 763 ASP A C 1
ATOM 6112 O O . ASP A 1 763 ? 17.255 3.040 -14.185 1.00 98.06 763 ASP A O 1
ATOM 6116 N N . ILE A 1 764 ? 18.040 2.056 -16.053 1.00 98.44 764 ILE A N 1
ATOM 6117 C CA . ILE A 1 764 ? 17.415 0.743 -15.869 1.00 98.44 764 ILE A CA 1
ATOM 6118 C C . ILE A 1 764 ? 18.510 -0.324 -15.858 1.00 98.44 764 ILE A C 1
ATOM 6120 O O . ILE A 1 764 ? 19.170 -0.577 -16.868 1.00 98.44 764 ILE A O 1
ATOM 6124 N N . VAL A 1 765 ? 18.666 -0.990 -14.719 1.00 98.19 765 VAL A N 1
ATOM 6125 C CA . VAL A 1 765 ? 19.711 -1.977 -14.456 1.00 98.19 765 VAL A CA 1
ATOM 6126 C C . VAL A 1 765 ? 19.105 -3.372 -14.321 1.00 98.19 765 VAL A C 1
ATOM 6128 O O . VAL A 1 765 ? 18.269 -3.611 -13.450 1.00 98.19 765 VAL A O 1
ATOM 6131 N N . LEU A 1 766 ? 19.545 -4.307 -15.166 1.00 98.31 766 LEU A N 1
ATOM 6132 C CA . LEU A 1 766 ? 19.069 -5.689 -15.182 1.00 98.31 766 LEU A CA 1
ATOM 6133 C C . LEU A 1 766 ? 20.159 -6.667 -14.729 1.00 98.31 766 LEU A C 1
ATOM 6135 O O . LEU A 1 766 ? 21.204 -6.792 -15.372 1.00 98.31 766 LEU A O 1
ATOM 6139 N N . PHE A 1 767 ? 19.890 -7.427 -13.669 1.00 97.25 767 PHE A N 1
ATOM 6140 C CA . PHE A 1 767 ? 20.743 -8.548 -13.269 1.00 97.25 767 PHE A CA 1
ATOM 6141 C C . PHE A 1 767 ? 20.125 -9.870 -13.701 1.00 97.25 767 PHE A C 1
ATOM 6143 O O . PHE A 1 767 ? 19.013 -10.190 -13.291 1.00 97.25 767 PHE A O 1
ATOM 6150 N N . GLU A 1 768 ? 20.864 -10.645 -14.491 1.00 96.44 768 GLU A N 1
ATOM 6151 C CA . GLU A 1 768 ? 20.507 -12.020 -14.838 1.00 96.44 768 GLU A CA 1
ATOM 6152 C C . GLU A 1 768 ? 20.965 -12.952 -13.717 1.00 96.44 768 GLU A C 1
ATOM 6154 O O . GLU A 1 768 ? 22.163 -13.088 -13.462 1.00 96.44 768 GLU A O 1
ATOM 6159 N N . VAL A 1 769 ? 20.024 -13.614 -13.056 1.00 94.75 769 VAL A N 1
ATOM 6160 C CA . VAL A 1 769 ? 20.326 -14.547 -11.975 1.00 94.75 769 VAL A CA 1
ATOM 6161 C C . VAL A 1 769 ? 20.514 -15.953 -12.536 1.00 94.75 769 VAL A C 1
ATOM 6163 O O . VAL A 1 769 ? 19.672 -16.466 -13.266 1.00 94.75 769 VAL A O 1
ATOM 6166 N N . TYR A 1 770 ? 21.617 -16.607 -12.165 1.00 91.62 770 TYR A N 1
ATOM 6167 C CA . TYR A 1 770 ? 21.921 -17.975 -12.598 1.00 91.62 770 TYR A CA 1
ATOM 6168 C C . TYR A 1 770 ? 22.475 -18.844 -11.463 1.00 91.62 770 TYR A C 1
ATOM 6170 O O . TYR A 1 770 ? 22.885 -18.345 -10.415 1.00 91.62 770 TYR A O 1
ATOM 6178 N N . GLY A 1 771 ? 22.506 -20.165 -11.669 1.00 89.06 771 GLY A N 1
ATOM 6179 C CA . GLY A 1 771 ? 23.035 -21.116 -10.681 1.00 89.06 771 GLY A CA 1
ATOM 6180 C C . GLY A 1 771 ? 22.125 -21.305 -9.463 1.00 89.06 771 GLY A C 1
ATOM 6181 O O . GLY A 1 771 ? 22.607 -21.568 -8.360 1.00 89.06 771 GLY A O 1
ATOM 6182 N N . GLN A 1 772 ? 20.816 -21.114 -9.640 1.00 86.12 772 GLN A N 1
ATOM 6183 C CA . GLN A 1 772 ? 19.834 -21.264 -8.576 1.00 86.12 772 GLN A CA 1
ATOM 6184 C C . GLN A 1 772 ? 19.319 -22.705 -8.490 1.00 86.12 772 GLN A C 1
ATOM 6186 O O . GLN A 1 772 ? 18.741 -23.229 -9.438 1.00 86.12 772 GLN A O 1
ATOM 6191 N N . GLU A 1 773 ? 19.484 -23.329 -7.325 1.00 87.69 773 GLU A N 1
ATOM 6192 C CA . GLU A 1 773 ? 19.014 -24.699 -7.068 1.00 87.69 773 GLU A CA 1
ATOM 6193 C C . GLU A 1 773 ? 17.613 -24.716 -6.419 1.00 87.69 773 GLU A C 1
ATOM 6195 O O . GLU A 1 773 ? 16.781 -25.576 -6.739 1.00 87.69 773 GLU A O 1
ATOM 6200 N N . ASP A 1 774 ? 17.326 -23.704 -5.587 1.00 91.19 774 ASP A N 1
ATOM 6201 C CA . ASP A 1 774 ? 16.119 -23.577 -4.763 1.00 91.19 774 ASP A CA 1
ATOM 6202 C C . ASP A 1 774 ? 15.493 -22.186 -4.844 1.00 91.19 774 ASP A C 1
ATOM 6204 O O . ASP A 1 774 ? 16.191 -21.190 -5.027 1.00 91.19 774 ASP A O 1
ATOM 6208 N N . LYS A 1 775 ? 14.173 -22.102 -4.636 1.00 93.62 775 LYS A N 1
ATOM 6209 C CA . LYS A 1 775 ? 13.462 -20.820 -4.540 1.00 93.62 775 LYS A CA 1
ATOM 6210 C C . LYS A 1 775 ? 13.969 -20.009 -3.345 1.00 93.62 775 LYS A C 1
ATOM 6212 O O . LYS A 1 775 ? 14.082 -20.545 -2.242 1.00 93.62 775 LYS A O 1
ATOM 6217 N N . ILE A 1 776 ? 14.166 -18.709 -3.533 1.00 93.62 776 ILE A N 1
ATOM 6218 C CA . ILE A 1 776 ? 14.552 -17.779 -2.464 1.00 93.62 776 ILE A CA 1
ATOM 6219 C C . ILE A 1 776 ? 13.358 -16.922 -2.036 1.00 93.62 776 ILE A C 1
ATOM 6221 O O . ILE A 1 776 ? 12.520 -16.616 -2.885 1.00 93.62 776 ILE A O 1
ATOM 6225 N N . PRO A 1 777 ? 13.233 -16.538 -0.754 1.00 94.69 777 PRO A N 1
ATOM 6226 C CA . PRO A 1 777 ? 12.255 -15.534 -0.341 1.00 94.69 777 PRO A CA 1
ATOM 6227 C C . PRO A 1 777 ? 12.453 -14.235 -1.131 1.00 94.69 777 PRO A C 1
ATOM 6229 O O . PRO A 1 777 ? 13.574 -13.752 -1.248 1.00 94.69 777 PRO A O 1
ATOM 6232 N N . ILE A 1 778 ? 11.385 -13.658 -1.673 1.00 95.31 778 ILE A N 1
ATOM 6233 C CA . ILE A 1 778 ? 11.486 -12.432 -2.473 1.00 95.31 778 ILE A CA 1
ATOM 6234 C C . ILE A 1 778 ? 12.028 -11.254 -1.646 1.00 95.31 778 ILE A C 1
ATOM 6236 O O . ILE A 1 778 ? 12.825 -10.466 -2.143 1.00 95.31 778 ILE A O 1
ATOM 6240 N N . ASP A 1 779 ? 11.697 -11.209 -0.355 1.00 91.00 779 ASP A N 1
ATOM 6241 C CA . ASP A 1 779 ? 12.182 -10.192 0.581 1.00 91.00 779 ASP A CA 1
ATOM 6242 C C . ASP A 1 779 ? 13.651 -10.370 0.996 1.00 91.00 779 ASP A C 1
ATOM 6244 O O . ASP A 1 779 ? 14.221 -9.471 1.613 1.00 91.00 779 ASP A O 1
ATOM 6248 N N . SER A 1 780 ? 14.298 -11.496 0.657 1.00 91.69 780 SER A N 1
ATOM 6249 C CA . SER A 1 780 ? 15.747 -11.629 0.861 1.00 91.69 780 SER A CA 1
ATOM 6250 C C . SER A 1 780 ? 16.564 -10.925 -0.223 1.00 91.69 780 SER A C 1
ATOM 6252 O O . SER A 1 780 ? 17.783 -10.864 -0.112 1.00 91.69 780 SER A O 1
ATOM 6254 N N . ILE A 1 781 ? 15.925 -10.439 -1.290 1.00 94.00 781 ILE A N 1
ATOM 6255 C CA . ILE A 1 781 ? 16.590 -9.709 -2.370 1.00 94.00 781 ILE A CA 1
ATOM 6256 C C . ILE A 1 781 ? 16.795 -8.260 -1.915 1.00 94.00 781 ILE A C 1
ATOM 6258 O O . ILE A 1 781 ? 15.854 -7.601 -1.473 1.00 94.00 781 ILE A O 1
ATOM 6262 N N . SER A 1 782 ? 18.025 -7.749 -2.024 1.00 94.62 782 SER A N 1
ATOM 6263 C CA . SER A 1 782 ? 18.358 -6.387 -1.593 1.00 94.62 782 SER A CA 1
ATOM 6264 C C . SER A 1 782 ? 17.470 -5.344 -2.272 1.00 94.62 782 SER A C 1
ATOM 6266 O O . SER A 1 782 ? 17.377 -5.275 -3.496 1.00 94.62 782 SER A O 1
ATOM 6268 N N . ASN A 1 783 ? 16.836 -4.500 -1.460 1.00 94.38 783 ASN A N 1
ATOM 6269 C CA . ASN A 1 783 ? 15.856 -3.522 -1.929 1.00 94.38 783 ASN A CA 1
ATOM 6270 C C . ASN A 1 783 ? 16.466 -2.346 -2.693 1.00 94.38 783 ASN A C 1
ATOM 6272 O O . ASN A 1 783 ? 15.772 -1.733 -3.502 1.00 94.38 783 ASN A O 1
ATOM 6276 N N . SER A 1 784 ? 17.723 -2.017 -2.417 1.00 95.88 784 SER A N 1
ATOM 6277 C CA . SER A 1 784 ? 18.440 -0.926 -3.059 1.00 95.88 784 SER A CA 1
ATOM 6278 C C . SER A 1 784 ? 19.950 -1.129 -2.968 1.00 95.88 784 SER A C 1
ATOM 6280 O O . SER A 1 784 ? 20.427 -1.976 -2.209 1.00 95.88 784 SER A O 1
ATOM 6282 N N . PHE A 1 785 ? 20.687 -0.358 -3.762 1.00 96.19 785 PHE A N 1
ATOM 6283 C CA . PHE A 1 785 ? 22.139 -0.217 -3.684 1.00 96.19 785 PHE A CA 1
ATOM 6284 C C . PHE A 1 785 ? 22.562 1.169 -4.187 1.00 96.19 785 PHE A C 1
ATOM 6286 O O . PHE A 1 785 ? 21.761 1.882 -4.797 1.00 96.19 785 PHE A O 1
ATOM 6293 N N . ILE A 1 786 ? 23.816 1.540 -3.934 1.00 95.50 786 ILE A N 1
ATOM 6294 C CA . ILE A 1 786 ? 24.414 2.805 -4.366 1.00 95.50 786 ILE A CA 1
ATOM 6295 C C . ILE A 1 786 ? 25.615 2.497 -5.264 1.00 95.50 786 ILE A C 1
ATOM 6297 O O . ILE A 1 786 ? 26.458 1.663 -4.930 1.00 95.50 786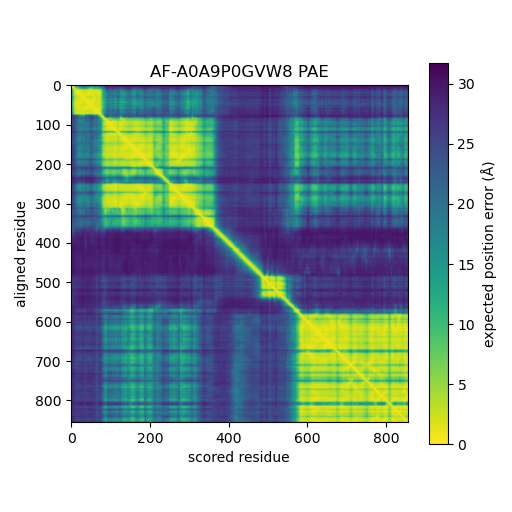 ILE A O 1
ATOM 6301 N N . ASN A 1 787 ? 25.702 3.137 -6.429 1.00 94.00 787 ASN A N 1
ATOM 6302 C CA . ASN A 1 787 ? 26.850 2.955 -7.321 1.00 94.00 787 ASN A CA 1
ATOM 6303 C C . ASN A 1 787 ? 28.036 3.866 -6.933 1.00 94.00 787 ASN A C 1
ATOM 6305 O O . ASN A 1 787 ? 27.953 4.694 -6.028 1.00 94.00 787 ASN A O 1
ATOM 6309 N N . LYS A 1 788 ? 29.162 3.747 -7.648 1.00 91.38 788 LYS A N 1
ATOM 6310 C CA . LYS A 1 788 ? 30.364 4.570 -7.396 1.00 91.38 788 LYS A CA 1
ATOM 6311 C C . LYS A 1 788 ? 30.152 6.075 -7.599 1.00 91.38 788 LYS A C 1
ATOM 6313 O O . LYS A 1 788 ? 30.889 6.865 -7.021 1.00 91.38 788 LYS A O 1
ATOM 6318 N N . SER A 1 789 ? 29.161 6.455 -8.399 1.00 92.62 789 SER A N 1
ATOM 6319 C CA . SER A 1 789 ? 28.777 7.847 -8.650 1.00 92.62 789 SER A CA 1
ATOM 6320 C C . SER A 1 789 ? 27.806 8.390 -7.594 1.00 92.62 789 SER A C 1
ATOM 6322 O O . SER A 1 789 ? 27.268 9.479 -7.769 1.00 92.62 789 SER A O 1
ATOM 6324 N N . ASN A 1 790 ? 27.581 7.646 -6.503 1.00 95.31 790 ASN A N 1
ATOM 6325 C CA . ASN A 1 790 ? 26.635 7.969 -5.436 1.00 95.31 790 ASN A CA 1
ATOM 6326 C C . ASN A 1 790 ? 25.175 8.078 -5.917 1.00 95.31 790 ASN A C 1
ATOM 6328 O O . ASN A 1 790 ? 24.366 8.811 -5.349 1.00 95.31 790 ASN A O 1
ATOM 6332 N N . GLU A 1 791 ? 24.833 7.349 -6.978 1.00 96.25 791 GLU A N 1
ATOM 6333 C CA . GLU A 1 791 ? 23.466 7.235 -7.472 1.00 96.25 791 GLU A CA 1
ATOM 6334 C C . GLU A 1 791 ? 22.789 6.032 -6.820 1.00 96.25 791 GLU A C 1
ATOM 6336 O O . GLU A 1 791 ? 23.361 4.939 -6.746 1.00 96.25 791 GLU A O 1
ATOM 6341 N N . THR A 1 792 ? 21.553 6.232 -6.371 1.00 96.62 792 THR A N 1
ATOM 6342 C CA . THR A 1 792 ? 20.775 5.211 -5.670 1.00 96.62 792 THR A CA 1
ATOM 6343 C C . THR A 1 792 ? 19.862 4.475 -6.643 1.00 96.62 792 THR A C 1
ATOM 6345 O O . THR A 1 792 ? 19.120 5.090 -7.408 1.00 96.62 792 THR A O 1
ATOM 6348 N N . TYR A 1 793 ? 19.876 3.148 -6.570 1.00 98.00 793 TYR A N 1
ATOM 6349 C CA . TYR A 1 793 ? 19.051 2.266 -7.388 1.00 98.00 793 TYR A CA 1
ATOM 6350 C C . TYR A 1 793 ? 18.127 1.448 -6.500 1.00 98.00 793 TYR A C 1
ATOM 6352 O O . TYR A 1 793 ? 18.568 0.882 -5.502 1.00 98.00 793 TYR A O 1
ATOM 6360 N N . HIS A 1 794 ? 16.847 1.360 -6.856 1.00 97.50 794 HIS A N 1
ATOM 6361 C CA . HIS A 1 794 ? 15.848 0.580 -6.121 1.00 97.50 794 HIS A CA 1
ATOM 6362 C C . HIS A 1 794 ? 15.338 -0.592 -6.945 1.00 97.50 794 HIS A C 1
ATOM 6364 O O . HIS A 1 794 ? 15.129 -0.472 -8.151 1.00 97.50 794 HIS A O 1
ATOM 6370 N N . LEU A 1 795 ? 15.095 -1.713 -6.268 1.00 97.88 795 LEU A N 1
ATOM 6371 C CA . LEU A 1 795 ? 14.469 -2.897 -6.840 1.00 97.88 795 LEU A CA 1
ATOM 6372 C C . LEU A 1 795 ? 13.017 -2.579 -7.211 1.00 97.88 795 LEU A C 1
ATOM 6374 O O . LEU A 1 795 ? 12.186 -2.350 -6.331 1.00 97.88 795 LEU A O 1
ATOM 6378 N N . MET A 1 796 ? 12.718 -2.607 -8.507 1.00 97.94 796 MET A N 1
ATOM 6379 C CA . MET A 1 796 ? 11.378 -2.371 -9.048 1.00 97.94 796 MET A CA 1
ATOM 6380 C C . MET A 1 796 ? 10.622 -3.661 -9.321 1.00 97.94 796 MET A C 1
ATOM 6382 O O . MET A 1 796 ? 9.396 -3.697 -9.218 1.00 97.94 796 MET A O 1
ATOM 6386 N N . GLY A 1 797 ? 11.328 -4.740 -9.649 1.00 98.19 797 GLY A N 1
ATOM 6387 C CA . GLY A 1 797 ? 10.666 -6.013 -9.854 1.00 98.19 797 GLY A CA 1
ATOM 6388 C C . GLY A 1 797 ? 11.591 -7.196 -10.056 1.00 98.19 797 GLY A C 1
ATOM 6389 O O . GLY A 1 797 ? 12.799 -7.063 -10.249 1.00 98.19 797 GLY A O 1
ATOM 6390 N N . VAL A 1 798 ? 10.972 -8.368 -10.007 1.00 98.44 798 VAL A N 1
ATOM 6391 C CA . VAL A 1 798 ? 11.592 -9.676 -10.171 1.00 98.44 798 VAL A CA 1
ATOM 6392 C C . VAL A 1 798 ? 10.817 -10.437 -11.236 1.00 98.44 798 VAL A C 1
ATOM 6394 O O . VAL A 1 798 ? 9.606 -10.627 -11.112 1.00 98.44 798 VAL A O 1
ATOM 6397 N N . ILE A 1 799 ? 11.514 -10.898 -12.271 1.00 98.38 799 ILE A N 1
ATOM 6398 C CA . ILE A 1 799 ? 10.956 -11.841 -13.240 1.00 98.38 799 ILE A CA 1
ATOM 6399 C C . ILE A 1 799 ? 11.168 -13.241 -12.686 1.00 98.38 799 ILE A C 1
ATOM 6401 O O . ILE A 1 799 ? 12.299 -13.712 -12.570 1.00 98.38 799 ILE A O 1
ATOM 6405 N N . HIS A 1 800 ? 10.073 -13.895 -12.320 1.00 97.44 800 HIS A N 1
ATOM 6406 C CA . HIS A 1 800 ? 10.065 -15.246 -11.792 1.00 97.44 800 HIS A CA 1
ATOM 6407 C C . HIS A 1 800 ? 9.849 -16.259 -12.914 1.00 97.44 800 HIS A C 1
ATOM 6409 O O . HIS A 1 800 ? 8.835 -16.203 -13.606 1.00 97.44 800 HIS A O 1
ATOM 6415 N N . TYR A 1 801 ? 10.759 -17.223 -13.035 1.00 96.19 801 TYR A N 1
ATOM 6416 C CA . TYR A 1 801 ? 10.595 -18.361 -13.931 1.00 96.19 801 TYR A CA 1
ATOM 6417 C C . TYR A 1 801 ? 9.859 -19.530 -13.252 1.00 96.19 801 TYR A C 1
ATOM 6419 O O . TYR A 1 801 ? 10.225 -19.983 -12.162 1.00 96.19 801 TYR A O 1
ATOM 6427 N N . VAL A 1 802 ? 8.830 -20.045 -13.922 1.00 95.25 802 VAL A N 1
ATOM 6428 C CA . VAL A 1 802 ? 8.033 -21.211 -13.534 1.00 95.25 802 VAL A CA 1
ATOM 6429 C C . VAL A 1 802 ? 8.187 -22.279 -14.612 1.00 95.25 802 VAL A C 1
ATOM 6431 O O . VAL A 1 802 ? 7.532 -22.248 -15.650 1.00 95.25 802 VAL A O 1
ATOM 6434 N N . GLY A 1 803 ? 9.044 -23.259 -14.354 1.00 91.31 803 GLY A N 1
ATOM 6435 C CA . GLY A 1 803 ? 9.270 -24.369 -15.270 1.00 91.31 803 GLY A CA 1
ATOM 6436 C C . GLY A 1 803 ? 10.241 -25.398 -14.695 1.00 91.31 803 GLY A C 1
ATOM 6437 O O . GLY A 1 803 ? 10.559 -25.348 -13.500 1.00 91.31 803 GLY A O 1
ATOM 6438 N N . PRO A 1 804 ? 10.713 -26.346 -15.521 1.00 85.81 804 PRO A N 1
ATOM 6439 C CA . PRO A 1 804 ? 11.732 -27.313 -15.123 1.00 85.81 804 PRO A CA 1
ATOM 6440 C C . PRO A 1 804 ? 12.992 -26.607 -14.617 1.00 85.81 804 PRO A C 1
ATOM 6442 O O . PRO A 1 804 ? 13.321 -25.523 -15.096 1.00 85.81 804 PRO A O 1
ATOM 6445 N N . LYS A 1 805 ? 13.711 -27.213 -13.661 1.00 75.50 805 LYS A N 1
ATOM 6446 C CA . LYS A 1 805 ? 14.937 -26.618 -13.106 1.00 75.50 805 LYS A CA 1
ATOM 6447 C C . LYS A 1 805 ? 15.901 -26.244 -14.240 1.00 75.50 805 LYS A C 1
ATOM 6449 O O . LYS A 1 805 ? 16.302 -27.104 -15.023 1.00 75.50 805 LYS A O 1
ATOM 6454 N N . MET A 1 806 ? 16.270 -24.966 -14.297 1.00 62.47 806 MET A N 1
ATOM 6455 C CA . MET A 1 806 ? 17.245 -24.413 -15.238 1.00 62.47 806 MET A CA 1
ATOM 6456 C C . MET A 1 806 ? 18.645 -24.928 -14.875 1.00 62.47 806 MET A C 1
ATOM 6458 O O . MET A 1 806 ? 19.391 -24.281 -14.145 1.00 62.47 806 MET A O 1
ATOM 6462 N N . LEU A 1 807 ? 18.988 -26.135 -15.331 1.00 60.53 807 LEU A N 1
ATOM 6463 C CA . LEU A 1 807 ? 20.326 -26.710 -15.136 1.00 60.53 807 LEU A CA 1
ATOM 6464 C C . LEU A 1 807 ? 21.336 -26.191 -16.175 1.00 60.53 807 LEU A C 1
ATOM 6466 O O . LEU A 1 807 ? 22.543 -26.288 -15.961 1.00 60.53 807 LEU A O 1
ATOM 6470 N N . THR A 1 808 ? 20.865 -25.624 -17.288 1.00 63.22 808 THR A N 1
ATOM 6471 C CA . THR A 1 808 ? 21.690 -25.156 -18.411 1.00 63.22 808 THR A CA 1
ATOM 6472 C C . THR A 1 808 ? 21.230 -23.783 -18.907 1.00 63.22 808 THR A C 1
ATOM 6474 O O . THR A 1 808 ? 20.094 -23.383 -18.687 1.00 63.22 808 THR A O 1
ATOM 6477 N N . ARG A 1 809 ? 22.109 -23.052 -19.613 1.00 60.28 809 ARG A N 1
ATOM 6478 C CA . ARG A 1 809 ? 21.791 -21.751 -20.249 1.00 60.28 809 ARG A CA 1
ATOM 6479 C C . ARG A 1 809 ? 20.842 -21.857 -21.453 1.00 60.28 809 ARG A C 1
ATOM 6481 O O . ARG A 1 809 ? 20.516 -20.846 -22.066 1.00 60.28 809 ARG A O 1
ATOM 6488 N N . THR A 1 810 ? 20.453 -23.068 -21.842 1.00 63.53 810 THR A N 1
ATOM 6489 C CA . THR A 1 810 ? 19.511 -23.291 -22.938 1.00 63.53 810 THR A CA 1
ATOM 6490 C C . THR A 1 810 ? 18.080 -23.097 -22.435 1.00 63.53 810 THR A C 1
ATOM 6492 O O . THR A 1 810 ? 17.719 -23.704 -21.427 1.00 63.53 810 THR A O 1
ATOM 6495 N N . PRO A 1 811 ? 17.260 -22.275 -23.114 1.00 61.31 811 PRO A N 1
ATOM 6496 C CA . PRO A 1 811 ? 15.898 -22.001 -22.682 1.00 61.31 811 PRO A CA 1
ATOM 6497 C C . PRO A 1 811 ? 15.072 -23.286 -22.747 1.00 61.31 811 PRO A C 1
ATOM 6499 O O . PRO A 1 811 ? 14.853 -23.852 -23.817 1.00 61.31 811 PRO A O 1
ATOM 6502 N N . ILE A 1 812 ? 14.632 -23.754 -21.583 1.00 75.19 812 ILE A N 1
ATOM 6503 C CA . ILE A 1 812 ? 13.594 -24.774 -21.481 1.00 75.19 812 ILE A CA 1
ATOM 6504 C C . ILE A 1 812 ? 12.253 -24.030 -21.521 1.00 75.19 812 ILE A C 1
ATOM 6506 O O . ILE A 1 812 ? 12.143 -22.985 -20.876 1.00 75.19 812 ILE A O 1
ATOM 6510 N N . PRO A 1 813 ? 11.241 -24.518 -22.261 1.00 82.44 813 PRO A N 1
ATOM 6511 C CA . PRO A 1 813 ? 9.914 -23.921 -22.229 1.00 82.44 813 PRO A CA 1
ATOM 6512 C C . PRO A 1 813 ? 9.400 -23.823 -20.789 1.00 82.44 813 PRO A C 1
ATOM 6514 O O . PRO A 1 813 ? 9.368 -24.815 -20.055 1.00 82.44 813 PRO A O 1
ATOM 6517 N N . GLY A 1 814 ? 8.993 -22.623 -20.397 1.00 91.81 814 GLY A N 1
ATOM 6518 C CA . GLY A 1 814 ? 8.419 -22.338 -19.092 1.00 91.81 814 GLY A CA 1
ATOM 6519 C C . GLY A 1 814 ? 7.630 -21.037 -19.120 1.00 91.81 814 GLY A C 1
ATOM 6520 O O . GLY A 1 814 ? 7.503 -20.391 -20.160 1.00 91.81 814 GLY A O 1
ATOM 6521 N N . HIS A 1 815 ? 7.066 -20.681 -17.973 1.00 96.19 815 HIS A N 1
ATOM 6522 C CA . HIS A 1 815 ? 6.230 -19.502 -17.807 1.00 96.19 815 HIS A CA 1
ATOM 6523 C C . HIS A 1 815 ? 6.955 -18.422 -17.002 1.00 96.19 815 HIS A C 1
ATOM 6525 O O . HIS A 1 815 ? 7.666 -18.727 -16.047 1.00 96.19 815 HIS A O 1
ATOM 6531 N N . TYR A 1 816 ? 6.760 -17.160 -17.370 1.00 97.75 816 TYR A N 1
ATOM 6532 C CA . TYR A 1 816 ? 7.358 -16.007 -16.708 1.00 97.75 816 TYR A CA 1
ATOM 6533 C C . TYR A 1 816 ? 6.284 -15.173 -16.021 1.00 97.75 816 TYR A C 1
ATOM 6535 O O . TYR A 1 816 ? 5.276 -14.822 -16.630 1.00 97.75 816 TYR A O 1
ATOM 6543 N N . ILE A 1 817 ? 6.521 -14.848 -14.751 1.00 98.19 817 ILE A N 1
ATOM 6544 C CA . ILE A 1 817 ? 5.622 -14.037 -13.928 1.00 98.19 817 ILE A CA 1
ATOM 6545 C C . ILE A 1 817 ? 6.382 -12.808 -13.431 1.00 98.19 817 ILE A C 1
ATOM 6547 O O . ILE A 1 817 ? 7.471 -12.932 -12.865 1.00 98.19 817 ILE A O 1
ATOM 6551 N N . ALA A 1 818 ? 5.790 -11.625 -13.580 1.00 98.56 818 ALA A N 1
ATOM 6552 C CA . ALA A 1 818 ? 6.352 -10.388 -13.054 1.00 98.56 818 ALA A CA 1
ATOM 6553 C C . ALA A 1 818 ? 5.880 -10.127 -11.619 1.00 98.56 818 ALA A C 1
ATOM 6555 O O . ALA A 1 818 ? 4.686 -10.001 -11.350 1.00 98.56 818 ALA A O 1
ATOM 6556 N N . TYR A 1 819 ? 6.833 -9.987 -10.700 1.00 98.38 819 TYR A N 1
ATOM 6557 C CA . TYR A 1 819 ? 6.605 -9.478 -9.352 1.00 98.38 819 TYR A CA 1
ATOM 6558 C C . TYR A 1 819 ? 7.110 -8.045 -9.284 1.00 98.38 819 TYR A C 1
ATOM 6560 O O . TYR A 1 819 ? 8.316 -7.820 -9.277 1.00 98.38 819 TYR A O 1
ATOM 6568 N N . CYS A 1 820 ? 6.207 -7.074 -9.234 1.00 98.06 820 CYS A N 1
ATOM 6569 C CA . CYS A 1 820 ? 6.554 -5.658 -9.180 1.00 98.06 820 CYS A CA 1
ATOM 6570 C C . CYS A 1 820 ? 6.448 -5.146 -7.746 1.00 98.06 820 CYS A C 1
ATOM 6572 O O . CYS A 1 820 ? 5.437 -5.364 -7.070 1.00 98.06 820 CYS A O 1
ATOM 6574 N N . LYS A 1 821 ? 7.466 -4.425 -7.291 1.00 96.06 821 LYS A N 1
ATOM 6575 C CA . LYS A 1 821 ? 7.475 -3.786 -5.984 1.00 96.06 821 LYS A CA 1
ATOM 6576 C C . LYS A 1 821 ? 6.805 -2.420 -6.082 1.00 96.06 821 LYS A C 1
ATOM 6578 O O . LYS A 1 821 ? 7.301 -1.538 -6.770 1.00 96.06 821 LYS A O 1
ATOM 6583 N N . ARG A 1 822 ? 5.679 -2.246 -5.388 1.00 92.62 822 ARG A N 1
ATOM 6584 C CA . ARG A 1 822 ? 4.904 -0.997 -5.367 1.00 92.62 822 ARG A CA 1
ATOM 6585 C C . ARG A 1 822 ? 4.775 -0.516 -3.928 1.00 92.62 822 ARG A C 1
ATOM 6587 O O . ARG A 1 822 ? 4.009 -1.063 -3.132 1.00 92.62 822 ARG A O 1
ATOM 6594 N N . GLY A 1 823 ? 5.617 0.448 -3.559 1.00 87.88 823 GLY A N 1
ATOM 6595 C CA . GLY A 1 823 ? 5.804 0.854 -2.164 1.00 87.88 823 GLY A CA 1
ATOM 6596 C C . GLY A 1 823 ? 6.299 -0.290 -1.281 1.00 87.88 823 GLY A C 1
ATOM 6597 O O . GLY A 1 823 ? 7.395 -0.813 -1.478 1.00 87.88 823 GLY A O 1
ATOM 6598 N N . THR A 1 824 ? 5.492 -0.669 -0.289 1.00 83.88 824 THR A N 1
ATOM 6599 C CA . THR A 1 824 ? 5.811 -1.736 0.679 1.00 83.88 824 THR A CA 1
ATOM 6600 C C . THR A 1 824 ? 5.221 -3.097 0.309 1.00 83.88 824 THR A C 1
ATOM 6602 O O . THR A 1 824 ? 5.413 -4.068 1.044 1.00 83.88 824 THR A O 1
ATOM 6605 N N . CYS A 1 825 ? 4.486 -3.187 -0.803 1.00 90.31 825 CYS A N 1
ATOM 6606 C CA . CYS A 1 825 ? 3.830 -4.415 -1.231 1.00 90.31 825 CYS A CA 1
ATOM 6607 C C . CYS A 1 825 ? 4.356 -4.926 -2.575 1.00 90.31 825 CYS A C 1
ATOM 6609 O O . CYS A 1 825 ? 4.871 -4.175 -3.404 1.00 90.31 825 CYS A O 1
ATOM 6611 N N . TRP A 1 826 ? 4.203 -6.232 -2.776 1.00 95.75 826 TRP A N 1
ATOM 6612 C CA . TRP A 1 826 ? 4.494 -6.909 -4.031 1.00 95.75 826 TRP A CA 1
ATOM 6613 C C . TRP A 1 826 ? 3.196 -7.146 -4.798 1.00 95.75 826 TRP A C 1
ATOM 6615 O O . TRP A 1 826 ? 2.240 -7.704 -4.251 1.00 95.75 826 TRP A O 1
ATOM 6625 N N . MET A 1 827 ? 3.179 -6.751 -6.066 1.00 96.44 827 MET A N 1
ATOM 6626 C CA . MET A 1 827 ? 2.093 -7.005 -7.008 1.00 96.44 827 MET A CA 1
ATOM 6627 C C . MET A 1 827 ? 2.540 -8.046 -8.031 1.00 96.44 827 MET A C 1
ATOM 6629 O O . MET A 1 827 ? 3.626 -7.941 -8.592 1.00 96.44 827 MET A O 1
ATOM 6633 N N . VAL A 1 828 ? 1.699 -9.043 -8.270 1.00 97.69 828 VAL A N 1
ATOM 6634 C CA . VAL A 1 828 ? 1.928 -10.141 -9.208 1.00 97.69 828 VAL A CA 1
ATOM 6635 C C . VAL A 1 828 ? 1.160 -9.865 -10.484 1.00 97.69 828 VAL A C 1
ATOM 6637 O O . VAL A 1 828 ? -0.062 -9.708 -10.451 1.00 97.69 828 VAL A O 1
ATOM 6640 N N . TYR A 1 829 ? 1.879 -9.854 -11.597 1.00 97.75 829 TYR A N 1
ATOM 6641 C CA . TYR A 1 829 ? 1.336 -9.783 -12.942 1.00 97.75 829 TYR A CA 1
ATOM 6642 C C . TYR A 1 829 ? 1.642 -11.112 -13.625 1.00 97.75 829 TYR A C 1
ATOM 6644 O O . TYR A 1 829 ? 2.749 -11.355 -14.106 1.00 97.75 829 TYR A O 1
ATOM 6652 N N . ASP A 1 830 ? 0.645 -11.988 -13.589 1.00 97.50 830 ASP A N 1
ATOM 6653 C CA . ASP A 1 830 ? 0.640 -13.274 -14.273 1.00 97.50 830 ASP A CA 1
ATOM 6654 C C . ASP A 1 830 ? -0.242 -13.124 -15.515 1.00 97.50 830 ASP A C 1
ATOM 6656 O O . ASP A 1 830 ? -1.438 -12.859 -15.395 1.00 97.50 830 ASP A O 1
ATOM 6660 N N . ASP A 1 831 ? 0.352 -13.228 -16.701 1.00 94.62 831 ASP A N 1
ATOM 6661 C CA . ASP A 1 831 ? -0.320 -12.951 -17.978 1.00 94.62 831 ASP A CA 1
ATOM 6662 C C . ASP A 1 831 ? -1.394 -13.994 -18.355 1.00 94.62 831 ASP A C 1
ATOM 6664 O O . ASP A 1 831 ? -2.167 -13.780 -19.296 1.00 94.62 831 ASP A O 1
ATOM 6668 N N . LEU A 1 832 ? -1.470 -15.092 -17.592 1.00 94.62 832 LEU A N 1
ATOM 6669 C CA . LEU A 1 832 ? -2.520 -16.107 -17.643 1.00 94.62 832 LEU A CA 1
ATOM 6670 C C . LEU A 1 832 ? -3.734 -15.742 -16.774 1.00 94.62 832 LEU A C 1
ATOM 6672 O O . LEU A 1 832 ? -4.785 -16.377 -16.883 1.00 94.62 832 LEU A O 1
ATOM 6676 N N . LYS A 1 833 ? -3.612 -14.727 -15.910 1.00 94.06 833 LYS A N 1
ATOM 6677 C CA . LYS A 1 833 ? -4.688 -14.230 -15.046 1.00 94.06 833 LYS A CA 1
ATOM 6678 C C . LYS A 1 833 ? -5.297 -12.948 -15.605 1.00 94.06 833 LYS A C 1
ATOM 6680 O O . LYS A 1 833 ? -4.662 -12.160 -16.297 1.00 94.06 833 LYS A O 1
ATOM 6685 N N . GLU A 1 834 ? -6.558 -12.698 -15.259 1.00 88.81 834 GLU A N 1
ATOM 6686 C CA . GLU A 1 834 ? -7.260 -11.491 -15.719 1.00 88.81 834 GLU A CA 1
ATOM 6687 C C . GLU A 1 834 ? -6.808 -10.209 -15.012 1.00 88.81 834 GLU A C 1
ATOM 6689 O O . GLU A 1 834 ? -6.960 -9.113 -15.555 1.00 88.81 834 GLU A O 1
ATOM 6694 N N . LYS A 1 835 ? -6.332 -10.322 -13.767 1.00 92.19 835 LYS A N 1
ATOM 6695 C CA . LYS A 1 835 ? -6.049 -9.180 -12.895 1.00 92.19 835 LYS A CA 1
ATOM 6696 C C . LYS A 1 835 ? -4.772 -9.404 -12.107 1.00 92.19 835 LYS A C 1
ATOM 6698 O O . LYS A 1 835 ? -4.461 -10.530 -11.727 1.00 92.19 835 LYS A O 1
ATOM 6703 N N . ALA A 1 836 ? -4.102 -8.295 -11.810 1.00 94.50 836 ALA A N 1
ATOM 6704 C CA . ALA A 1 836 ? -2.965 -8.288 -10.913 1.00 94.50 836 ALA A CA 1
ATOM 6705 C C . ALA A 1 836 ? -3.424 -8.636 -9.495 1.00 94.50 836 ALA A C 1
ATOM 6707 O O . ALA A 1 836 ? -4.490 -8.204 -9.043 1.00 94.50 836 ALA A O 1
ATOM 6708 N N . GLU A 1 837 ? -2.599 -9.394 -8.788 1.00 95.06 837 GLU A N 1
ATOM 6709 C CA . GLU A 1 837 ? -2.877 -9.850 -7.429 1.00 95.06 837 GLU A CA 1
ATOM 6710 C C . GLU A 1 837 ? -1.791 -9.365 -6.482 1.00 95.06 837 GLU A C 1
ATOM 6712 O O . GLU A 1 837 ? -0.658 -9.114 -6.879 1.00 95.06 837 GLU A O 1
ATOM 6717 N N . ARG A 1 838 ? -2.120 -9.237 -5.202 1.00 92.94 838 ARG A N 1
ATOM 6718 C CA . ARG A 1 838 ? -1.116 -8.930 -4.190 1.00 92.94 838 ARG A CA 1
ATOM 6719 C C . ARG A 1 838 ? -0.403 -10.209 -3.762 1.00 92.94 838 ARG A C 1
ATOM 6721 O O . ARG A 1 838 ? -1.058 -11.214 -3.499 1.00 92.94 838 ARG A O 1
ATOM 6728 N N . SER A 1 839 ? 0.919 -10.153 -3.637 1.00 92.50 839 SER A N 1
ATOM 6729 C CA . SER A 1 839 ? 1.722 -11.258 -3.112 1.00 92.50 839 SER A CA 1
ATOM 6730 C C . SER A 1 839 ? 1.996 -11.123 -1.617 1.00 92.50 839 SER A C 1
ATOM 6732 O O . SER A 1 839 ? 2.108 -10.022 -1.073 1.00 92.50 839 SER A O 1
ATOM 6734 N N . SER A 1 840 ? 2.181 -12.276 -0.974 1.00 88.56 840 SER A N 1
ATOM 6735 C CA . SER A 1 840 ? 2.835 -12.385 0.328 1.00 88.56 840 SER A CA 1
ATOM 6736 C C . SER A 1 840 ? 4.305 -11.959 0.237 1.00 88.56 840 SER A C 1
ATOM 6738 O O . SER A 1 840 ? 4.985 -12.256 -0.746 1.00 88.56 840 SER A O 1
ATOM 6740 N N . GLN A 1 841 ? 4.784 -11.314 1.297 1.00 79.50 841 GLN A N 1
ATOM 6741 C CA . GLN A 1 841 ? 6.190 -10.974 1.552 1.00 79.50 841 GLN A CA 1
ATOM 6742 C C . GLN A 1 841 ? 7.085 -12.224 1.683 1.00 79.50 841 GLN A C 1
ATOM 6744 O O . GLN A 1 841 ? 8.198 -12.286 1.170 1.00 79.50 841 GLN A O 1
ATOM 6749 N N . ASN A 1 842 ? 6.537 -13.310 2.237 1.00 87.50 842 ASN A N 1
ATOM 6750 C CA . ASN A 1 842 ? 7.245 -14.586 2.398 1.00 87.50 842 ASN A CA 1
ATOM 6751 C C . ASN A 1 842 ? 7.221 -15.469 1.139 1.00 87.50 842 ASN A C 1
ATOM 6753 O O . ASN A 1 842 ? 7.525 -16.666 1.209 1.00 87.50 842 ASN A O 1
ATOM 6757 N N . LEU A 1 843 ? 6.807 -14.927 -0.009 1.00 94.06 843 LEU A N 1
ATOM 6758 C CA . LEU A 1 843 ? 6.760 -15.692 -1.244 1.00 94.06 843 LEU A CA 1
ATOM 6759 C C . LEU A 1 843 ? 8.171 -16.118 -1.655 1.00 94.06 843 LEU A C 1
ATOM 6761 O O . LEU A 1 843 ? 9.096 -15.311 -1.674 1.00 94.06 843 LEU A O 1
ATOM 6765 N N . LYS A 1 844 ? 8.319 -17.387 -2.040 1.00 96.25 844 LYS A N 1
ATOM 6766 C CA . LYS A 1 844 ? 9.568 -17.904 -2.594 1.00 96.25 844 LYS A CA 1
ATOM 6767 C C . LYS A 1 844 ? 9.532 -17.896 -4.122 1.00 96.25 844 LYS A C 1
ATOM 6769 O O . LYS A 1 844 ? 8.601 -18.447 -4.710 1.00 96.25 844 LYS A O 1
ATOM 6774 N N . VAL A 1 845 ? 10.569 -17.347 -4.749 1.00 96.19 845 VAL A N 1
ATOM 6775 C CA . VAL A 1 845 ? 10.691 -17.159 -6.202 1.00 96.19 845 VAL A CA 1
ATOM 6776 C C . VAL A 1 845 ? 11.989 -17.763 -6.759 1.00 96.19 845 VAL A C 1
ATOM 6778 O O . VAL A 1 845 ? 12.997 -17.889 -6.063 1.00 96.19 845 VAL A O 1
ATOM 6781 N N . TYR A 1 846 ? 11.940 -18.164 -8.029 1.00 95.88 846 TYR A N 1
ATOM 6782 C CA . TYR A 1 846 ? 13.096 -18.427 -8.896 1.00 95.88 846 TYR A CA 1
ATOM 6783 C C . TYR A 1 846 ? 13.324 -17.179 -9.763 1.00 95.88 846 TYR A C 1
ATOM 6785 O O . TYR A 1 846 ? 12.698 -17.095 -10.825 1.00 95.88 846 TYR A O 1
ATOM 6793 N N . PRO A 1 847 ? 14.062 -16.159 -9.285 1.00 96.31 847 PRO A N 1
ATOM 6794 C CA . PRO A 1 847 ? 14.386 -14.993 -10.095 1.00 96.31 847 PRO A CA 1
ATOM 6795 C C . PRO A 1 847 ? 15.238 -15.403 -11.299 1.00 96.31 847 PRO A C 1
ATOM 6797 O O . PRO A 1 847 ? 16.262 -16.056 -11.134 1.00 96.31 847 PRO A O 1
ATOM 6800 N N . GLU A 1 848 ? 14.834 -14.982 -12.494 1.00 95.81 848 GLU A N 1
ATOM 6801 C CA . GLU A 1 848 ? 15.692 -15.001 -13.685 1.00 95.81 848 GLU A CA 1
ATOM 6802 C C . GLU A 1 848 ? 16.275 -13.611 -13.954 1.00 95.81 848 GLU A C 1
ATOM 6804 O O . GLU A 1 848 ? 17.461 -13.487 -14.244 1.00 95.81 848 GLU A O 1
ATOM 6809 N N . ILE A 1 849 ? 15.470 -12.554 -13.791 1.00 98.00 849 ILE A N 1
ATOM 6810 C CA . ILE A 1 849 ? 15.929 -11.164 -13.890 1.00 98.00 849 ILE A CA 1
ATOM 6811 C C . ILE A 1 849 ? 15.501 -10.375 -12.657 1.00 98.00 849 ILE A C 1
ATOM 6813 O O . ILE A 1 849 ? 14.343 -10.439 -12.239 1.00 98.00 849 ILE A O 1
ATOM 6817 N N . LEU A 1 850 ? 16.426 -9.580 -12.122 1.00 98.12 850 LEU A N 1
ATOM 6818 C CA . LEU A 1 850 ? 16.144 -8.507 -11.170 1.00 98.12 850 LEU A CA 1
ATOM 6819 C C . LEU A 1 850 ? 16.225 -7.163 -11.891 1.00 98.12 850 LEU A C 1
ATOM 6821 O O . LEU A 1 850 ? 17.204 -6.903 -12.591 1.00 98.12 850 LEU A O 1
ATOM 6825 N N . VAL A 1 851 ? 15.216 -6.314 -11.703 1.00 98.56 851 VAL A N 1
ATOM 6826 C CA . VAL A 1 851 ? 15.134 -4.991 -12.332 1.00 98.56 851 VAL A CA 1
ATOM 6827 C C . VAL A 1 851 ? 15.306 -3.919 -11.270 1.00 98.56 851 VAL A C 1
ATOM 6829 O O . VAL A 1 851 ? 14.457 -3.775 -10.387 1.00 98.56 851 VAL A O 1
ATOM 6832 N N . TYR A 1 852 ? 16.383 -3.151 -11.380 1.00 98.50 852 TYR A N 1
ATOM 6833 C CA . TYR A 1 852 ? 16.652 -1.984 -10.555 1.00 98.50 852 TYR A CA 1
ATOM 6834 C C . TYR A 1 852 ? 16.545 -0.713 -11.390 1.00 98.50 852 TYR A C 1
ATOM 6836 O O . TYR A 1 852 ? 16.924 -0.692 -12.559 1.00 98.50 852 TYR A O 1
ATOM 6844 N N . CYS A 1 853 ? 16.050 0.359 -10.786 1.00 98.44 853 CYS A N 1
ATOM 6845 C CA . CYS A 1 853 ? 15.908 1.653 -11.439 1.00 98.44 853 CYS A CA 1
ATOM 6846 C C . CYS A 1 853 ? 16.520 2.753 -10.582 1.00 98.44 853 CYS A C 1
ATOM 6848 O O . CYS A 1 853 ? 16.383 2.727 -9.356 1.00 98.44 853 CYS A O 1
ATOM 6850 N N . LYS A 1 854 ? 17.156 3.723 -11.237 1.00 97.94 854 LYS A N 1
ATOM 6851 C CA . LYS A 1 854 ? 17.691 4.923 -10.593 1.00 97.94 854 LYS A CA 1
ATOM 6852 C C . LYS A 1 854 ? 16.552 5.756 -9.991 1.00 97.94 854 LYS A C 1
ATOM 6854 O O . LYS A 1 854 ? 15.516 5.930 -10.640 1.00 97.94 854 LYS A O 1
ATOM 6859 N N . ILE A 1 855 ? 16.712 6.213 -8.746 1.00 93.19 855 ILE A N 1
ATOM 6860 C CA . ILE A 1 855 ? 15.737 7.068 -8.039 1.00 93.19 855 ILE A CA 1
ATOM 6861 C C . ILE A 1 855 ? 16.087 8.534 -8.146 1.00 93.19 855 ILE A C 1
ATOM 6863 O O . ILE A 1 855 ? 17.286 8.882 -8.154 1.00 93.19 855 ILE A O 1
#

Mean predicted aligned error: 19.28 Å

Solvent-accessible surface area (backbone atoms only — not comparable to full-atom values): 52055 Å² total; per-residue (Å²): 136,83,81,80,78,78,77,82,72,74,87,63,59,68,66,61,54,52,52,55,52,56,78,40,34,78,78,38,36,59,94,78,37,73,53,58,68,83,43,67,64,37,53,54,46,15,55,76,50,76,59,69,50,52,32,60,56,54,38,52,34,31,76,67,37,48,96,48,40,32,57,68,55,56,48,83,66,72,90,60,93,75,79,52,69,49,76,38,68,92,42,70,70,56,45,23,50,48,22,33,72,64,60,68,22,90,29,44,60,60,42,39,40,30,62,69,43,70,98,44,99,70,44,64,81,42,54,62,29,34,23,42,61,56,55,51,42,54,51,52,53,48,34,64,74,76,42,92,50,65,58,61,46,48,53,50,52,53,52,51,51,51,50,31,62,20,53,38,65,64,63,35,48,55,50,50,46,22,50,41,34,40,16,66,32,63,40,20,62,65,57,20,60,66,44,54,53,20,53,49,50,53,47,50,57,72,65,67,49,79,87,66,48,69,63,52,54,48,47,53,52,50,50,50,58,51,50,62,53,50,64,77,71,60,77,88,76,77,80,75,80,76,69,71,83,73,84,80,68,79,78,38,64,46,28,49,54,46,50,54,46,48,56,52,40,53,63,57,52,76,76,46,63,29,80,37,72,30,89,63,43,38,52,71,57,43,54,53,52,57,68,48,29,47,50,42,60,31,56,24,30,42,46,35,69,81,70,71,53,84,64,88,76,46,55,54,61,70,57,52,52,50,50,46,44,42,51,64,66,72,53,42,100,52,93,63,56,68,70,57,48,52,49,55,49,51,53,50,53,53,54,50,50,54,52,50,55,54,69,74,54,75,84,69,75,81,73,76,75,79,84,81,84,86,83,85,82,93,79,89,86,89,81,91,83,84,88,80,87,80,86,89,84,89,81,91,81,87,81,88,84,86,87,80,86,83,92,76,92,74,87,86,88,73,82,75,69,71,76,68,71,79,81,78,80,89,77,90,86,91,83,88,87,88,86,84,89,84,88,80,90,81,81,88,81,90,85,80,93,82,83,89,83,88,79,90,82,80,90,81,90,79,89,80,86,86,81,91,87,81,91,79,79,80,79,83,87,79,86,87,88,76,89,74,90,68,72,41,63,12,77,82,78,66,46,74,31,86,53,86,41,58,18,74,85,81,63,48,49,27,31,72,90,49,47,44,79,46,80,50,103,87,50,78,46,44,28,35,58,69,60,50,53,52,54,49,54,57,54,59,68,71,69,64,91,68,85,70,81,82,74,78,81,53,85,69,86,67,69,74,74,67,89,81,82,57,95,46,65,61,60,56,48,46,62,68,41,93,66,80,74,78,85,70,79,52,64,66,35,43,65,42,81,87,58,70,71,38,74,58,89,78,19,35,38,40,46,29,54,35,32,40,60,50,22,56,44,51,27,48,36,48,36,36,75,76,31,70,59,44,36,51,50,37,66,72,43,20,89,82,32,70,67,40,34,52,37,51,51,33,66,77,71,44,87,48,74,66,52,55,46,53,51,48,56,51,49,37,63,75,73,67,59,80,87,82,59,79,47,79,45,78,47,76,49,76,61,45,52,65,65,49,40,43,62,75,23,64,91,58,31,13,30,41,38,40,34,39,32,90,89,66,52,74,47,81,46,78,28,34,55,44,83,40,54,43,78,53,51,78,42,62,61,49,59,52,53,53,52,71,38,64,46,71,42,75,44,86,83,80,47,96,49,58,19,51,37,46,62,47,72,40,65,52,32,35,34,32,41,40,82,59,92,69,66,42,47,56,70,61,49,70,60,57,44,60,50,97,86,72,48,45,30,36,50,27,24,34,35,26,58,51,58,74,85,70,86,57,97,66,74,70,87,62,46,37,30,15,37,24,49,57,88,96,44,40,37,33,42,42,34,92,43,86,58,61,43,80,51,66,69,80,40,64,39,43,56,42,34,41,36,30,33,47,112

pLDDT: mean 77.23, std 23.75, range [25.59, 98.69]

Radius of gyration: 41.31 Å; Cα contacts (8 Å, |Δi|>4): 1048; chains: 1; bounding box: 101×107×121 Å

Sequence (855 aa):
MEKLVPGKRPLVPRNILVETILKHKHELVFNNEIARATAAVWKVIEAGLDNKIKATSLHSMCVGNRYHLKSLLTDTATLDADQEYETIDESKALENACALIFSGDFNITKYANRCFNTGKTDFPKTYIRTDVAHYIKSWVNFFSKESKEKWKKKFYLCAIGQLILCRDRDSAKCLITALLTVSLSEKAGVGATSLNESLHTIKSLVLGNTCQEEEVEEIISKTIEDSEKDIEEATEEGEDEDEPQMSNLVANQWQQWGNDIRNEVERKLEYENGDDYNPRYFPAFAERLMKKMATIPLWSCICRDDFGYGRIPASSAPVEAEFNIIKNRILCKRILRVDVAVRTFLEYIDGKLKIFEAKSNPTNENINIEIKSTMESPRRPKKIDVSDDATPSNFEIEKEFSLDFPVVSLNSTTAYEIAQKFNSSRSRDIFKDELSPISSTKNDTHCPSGSIEKENFSGSKCESYVPEESIRRRKPLQDLSSEMNQEFVCEYCEKKSNNEQVCVICKRIMCSECTVSQTEEEGEMKLCLECFQNSRKDDRLATQKIDNWKGKGGSPKISKKSRYLNKNTAEFLEAMSFKKYCKLPCLKNGTISSLRLIKIGNSEVSLTNTCAFDSITQILMAAMSDNDNIKKFMNIHRYQNNFFDLVYDTVEHGISQKTYKRRAEIICHLFGEEIKDNTTHEINCTTSASSLAAKIFKTHPSFIEIRQCEDGCYRKIEYATYGWHARLLKENLQTFIETIATKEKRCKNNCETYQSVSLEMGDIVLFEVYGQEDKIPIDSISNSFINKSNETYHLMGVIHYVGPKMLTRTPIPGHYIAYCKRGTCWMVYDDLKEKAERSSQNLKVYPEILVYCKI

Organism: Phaedon cochleariae (NCBI:txid80249)

Foldseek 3Di:
DDDDDDDDDQPFDPVQLLVLLLVCLVVQADPLDGDDLPRCVLVVSCVSRVVSAHSNRNSVCCVVCPVPNVVSSNPPPDPPVPAEEDEDEPDQVVQQVCCCPQFVDNGNLVLLLLLVDFPDPSRGLYQAAYAQLNVLLVLLVVCVVQDPDPLLSVLVSLLVLLLQQAQADVLNLLSLLLLLLLQAAFADAPQSVSPVVSLVSSLCSSVVPVPQVQVSLVSNVVSNVVVVVVVVVDDDPDPPPPVPPPPDDDQRPQLVVSVVSNVVSVVVNVRGDHPGGRPNHHVVVNVVVSVCRSNSSHSHNHSVVSSPDDDRNDHCVVVVVVVCCLVPPLVNPDPDDPVSSVVSVVVVVVVVVVVVVVVSDPPPPPPPPPPPPDDDDDDDYDDDDDDDDDDDDDDDDDDDDDDDDDDDDDDPPPPPPVVPPPPDDDDDDDDDDDDDDDDDDDDDDDDDDDDDDDDDDDDDDDDDDDDDDDDDDDDDDDDDDDDDQDFDQFPPPRDTDSDWDAAPPPRGTHDPVQWDWDDDPPDTHTHGPVVVVVVVVVVVLVPDPDDDDPPPSDDPPPVPPPPSNDPPSVSSVCSSDPDPQQFAFFAAALCDPVDAFADDPLATEGEHDCQLVRQVLVLLLQCLRQPVVSVVVLVVCCVVALSSVLSNCCSVPNDDSVSVNSVVVVQCVLQVPPPDDNYYYYHYSQDASQSSLCSRCVVPAQKWKWWAWPVGDIDIDGHSEAEDEPVCQLPDVQVVQVVVQADWDQDPPPDRTIIRIGMDGTQKYKYFYDPDPFFDQPLSGDQWYAHPVRWIKGWFWFWFWADPPCPDPDRDDTHIWIWGDRPPWTWIRGSNDRRIDTDDSRDTGDGRMTIIGTD

Secondary structure (DSSP, 8-state):
---PPPPPPPSS-HHHHHHHHHHTHHHHEETTEEPPTT-THHHHHHHHTTTSS-HHHHHHHHHTTGGGHHHHHH--S---TT--EEEE-S-HHHHHHHIIIII--SSHHHHHHHHHSTTSTT--SSEEEE-HHHHHHHHHHHHHHH---HHHHHHHHHHHHHHHH--SHHHHHHHHHHHHHHHH--EESTT-HHHHHHHHHHHHHHHH-TTTHHHHHHHHHHHHHHHHHHHHH--S----------TTPPPPHHHHHHHHHHHHHHHHHTT---SEE-TT--HHHHHHHHHHGGGHHHHSSTTHHHHT---SS--SHHHHHHHHHIIIIIS-SS---HHHHHHHHHHHHHHHHHHHHHHH-GGGSSSSSSSSS--PPP------------------------------------SSSSTTSSSS------------------------------------------------PPPPPP--------PEEPTTT--EESS-EE-TTT--EE-GGGEEEEEETTEEEEEEHHHHHHHHHHHHHHS-----TTS-SS--------TT-S--HHHHHHHHSS-----PPPPPPTT-TTSPPEEETTEEEEEE--HHHHHHHHHHHHHHHH-HHHHHHHHHHTTT-HHHHHHHHHHHH-S-HHHHHHHHHHHHHHHT----SSSEEEEE----HHHHHHHHTTTS-SEEEEEEETT--EEEEEES-EEEEGGGGGS-HHHHHHHHHS--EE-SSS--SEEEEEEEE-SEEEEEEE---S-EEGGGS-SEEE-TT--EEEEEEEEEEESS---SSS--S-EEEEEEEETTEEEEE-TTSSS-EEEPTT-EE-EEEEEEEE-

InterPro domains:
  IPR028889 Ubiquitin specific protease UPS, catalytic domain [PS50235] (576-855)

Nearest PDB structures (foldseek):
  2y5b-assembly2_E  TM=5.090E-01  e=2.596E-09  Homo sapiens